Protein AF-0000000087141906 (afdb_homodimer)

Radius of gyration: 36.6 Å; Cα contacts (8 Å, |Δi|>4): 1541; chains: 2; bounding box: 109×116×84 Å

Nearest PDB structures (foldseek):
  4f0x-assembly1_C  TM=8.787E-01  e=9.499E-34  Homo sapiens
  4f0x-assembly1_A  TM=8.673E-01  e=8.611E-34  Homo sapiens
  2ygw-assembly1_A  TM=8.612E-01  e=4.140E-33  Homo sapiens
  2ygw-assembly1_B  TM=8.649E-01  e=1.218E-32  Homo sapiens
  4f0x-assembly2_E  TM=8.592E-01  e=5.836E-33  Homo sapiens

Foldseek 3Di:
DDDDPDDDPPDDDPDDDDDDDDDDDDDDPPPPDDPPPDDPPPPPPPCPDDPPPVVVVPPPCLPPLLPDQDQVDPVSLVVVLVLLCCLLPVPPPQPDCVSQSPLVNVLVSLVPDDLVSLLSVLLSQLPSQFFDPVQLVVLVVQLVVLLVVQADPPPRDGNCPDPCNVVNVVSVVSNVVRRDGSVLSSLVSLLRRDQLSLVSLLVSLLSLVVCLVPPDDPVSNVSSVVVNVSSLVVNLVQQVPPQKDKDWDAPVPDDPLQLVLCQVQFDFDHDPDSVSVNLQRDAQKTKMFIAGPSGHSDGQKMWIKGFAQDEAQAPVSSVVGRVPPPHSQNGAEIEGEGMTGRGSSNVPRDNYLAPQVVVVVVVCVVHVNHDWYKYWAAQQCLVVVLVVCFQPQPCLLFPPVLLVQLQVVCVVVVHHDDPNGHSSNSLVVCLVPPPSVVDPSSLVSNVLNLLQNVLCLQAPDDDPLARPGPVSRSLLLSQWAFADKHRQRAPDPSRCVRRNRITTMTIDDSVCRVVSNVCCVPPVHHHYHDHSCVSNVDDDD/DDDDPDDPDPDDDPDDDPDDDDDDDDDDPDPDDDPPPDDPCPVPPPCPPDPPPVVVVPPPCLPPLLPDQDQVDPVSLVVVLVLLCCLLVVPPPPPDCVSQSPLVNVLVSLVPDDLVSLLSVLLSQLPSQFADPVQLVVLVVQLVVLLVVQADPPPRDGNCPDPCNVVNVVSVVSNVVRRDGSVLSSLVSLLRRDQLSLVSLLVSLLSLVVCLVPPDDPVSNVSSVVVNVSSLVVNLVQQVPPQKDKDWDAPVPDDPLQLVLCQVQFDFDHDPDVVSVNLQRDAQKTKMFIAGPSGHSDGQKMWIKGFAQDEAQAPVSSVVGRVVPPHSQNGAEIEGEGMTGRGSSNVPRDNYLAPQLVVVVVVCVVHVNHDWYKYWAAQQCLVVVLVVCFQPQPCLLFPPVLLVQLQVVCVVVVHHDDPNGHSSNSLVVCLVPPPSVVPPSSLVSNVLNLLQSVLCLQAPDDDPLARPGPVSRSLLLSQWAFADKHRQRAPDPSRCVRRNRITTMTIDDSVRRVVSNVCCVPPVHHHYHDHSCVSNVDDDD

Structure (mmCIF, N/CA/C/O backbone):
data_AF-0000000087141906-model_v1
#
loop_
_entity.id
_entity.type
_entity.pdbx_description
1 polymer 'Malonyl-CoA decarboxylase'
#
loop_
_atom_site.group_PDB
_atom_site.id
_atom_site.type_symbol
_atom_site.label_atom_id
_atom_site.label_alt_id
_atom_site.label_comp_id
_atom_site.label_asym_id
_atom_site.label_entity_id
_atom_site.label_seq_id
_atom_site.pdbx_PDB_ins_code
_atom_site.Cartn_x
_atom_site.Cartn_y
_atom_site.Cartn_z
_atom_site.occupancy
_atom_site.B_iso_or_equiv
_atom_site.auth_seq_id
_atom_site.auth_comp_id
_atom_site.auth_asym_id
_atom_site.auth_atom_id
_atom_site.pdbx_PDB_model_num
ATOM 1 N N . MET A 1 1 ? 73.5 -36.969 9.797 1 15.48 1 MET A N 1
ATOM 2 C CA . MET A 1 1 ? 72.938 -37.938 8.883 1 15.48 1 MET A CA 1
ATOM 3 C C . MET A 1 1 ? 71.812 -37.312 8.086 1 15.48 1 MET A C 1
ATOM 5 O O . MET A 1 1 ? 71.25 -36.281 8.492 1 15.48 1 MET A O 1
ATOM 9 N N . THR A 1 2 ? 71 -38.062 7.145 1 16.7 2 THR A N 1
ATOM 10 C CA . THR A 1 2 ? 70.5 -38.344 5.812 1 16.7 2 THR A CA 1
ATOM 11 C C . THR A 1 2 ? 69.062 -37.875 5.711 1 16.7 2 THR A C 1
ATOM 13 O O . THR A 1 2 ? 68.688 -37.156 4.781 1 16.7 2 THR A O 1
ATOM 16 N N . SER A 1 3 ? 68.062 -38.656 5.988 1 15.48 3 SER A N 1
ATOM 17 C CA . SER A 1 3 ? 67.25 -39.375 5.008 1 15.48 3 SER A CA 1
ATOM 18 C C . SER A 1 3 ? 65.938 -38.625 4.754 1 15.48 3 SER A C 1
ATOM 20 O O . SER A 1 3 ? 65.688 -38.188 3.623 1 15.48 3 SER A O 1
ATOM 22 N N . MET A 1 4 ? 64.688 -39.094 5.289 1 16.09 4 MET A N 1
ATOM 23 C CA . MET A 1 4 ? 63.625 -39.719 4.559 1 16.09 4 MET A CA 1
ATOM 24 C C . MET A 1 4 ? 62.469 -38.75 4.316 1 16.09 4 MET A C 1
ATOM 26 O O . MET A 1 4 ? 61.688 -38.469 5.219 1 16.09 4 MET A O 1
ATOM 30 N N . ARG A 1 5 ? 62.594 -37.531 3.613 1 18.86 5 ARG A N 1
ATOM 31 C CA . ARG A 1 5 ? 61.875 -36.531 2.812 1 18.86 5 ARG A CA 1
ATOM 32 C C . ARG A 1 5 ? 60.844 -37.219 1.94 1 18.86 5 ARG A C 1
ATOM 34 O O . ARG A 1 5 ? 60.562 -36.75 0.819 1 18.86 5 ARG A O 1
ATOM 41 N N . GLY A 1 6 ? 60.562 -38.5 2.209 1 15.42 6 GLY A N 1
ATOM 42 C CA . GLY A 1 6 ? 59.969 -39.344 1.187 1 15.42 6 GLY A CA 1
ATOM 43 C C . GLY A 1 6 ? 58.75 -38.719 0.545 1 15.42 6 GLY A C 1
ATOM 44 O O . GLY A 1 6 ? 58.281 -37.625 0.957 1 15.42 6 GLY A O 1
ATOM 45 N N . LEU A 1 7 ? 57.625 -39.438 0.323 1 15.44 7 LEU A N 1
ATOM 46 C CA . LEU A 1 7 ? 57.031 -40.188 -0.78 1 15.44 7 LEU A CA 1
ATOM 47 C C . LEU A 1 7 ? 55.75 -39.469 -1.28 1 15.44 7 LEU A C 1
ATOM 49 O O . LEU A 1 7 ? 55.5 -39.406 -2.486 1 15.44 7 LEU A O 1
ATOM 53 N N . TRP A 1 8 ? 54.75 -39.031 -0.45 1 17.67 8 TRP A N 1
ATOM 54 C CA . TRP A 1 8 ? 53.531 -39.688 -0.916 1 17.67 8 TRP A CA 1
ATOM 55 C C . TRP A 1 8 ? 52.969 -38.969 -2.133 1 17.67 8 TRP A C 1
ATOM 57 O O . TRP A 1 8 ? 52.969 -37.719 -2.184 1 17.67 8 TRP A O 1
ATOM 67 N N . ALA A 1 9 ? 52.75 -39.562 -3.398 1 17.06 9 ALA A N 1
ATOM 68 C CA . ALA A 1 9 ? 52.438 -39.656 -4.816 1 17.06 9 ALA A CA 1
ATOM 69 C C . ALA A 1 9 ? 51 -39.188 -5.066 1 17.06 9 ALA A C 1
ATOM 71 O O . ALA A 1 9 ? 50.031 -39.906 -4.742 1 17.06 9 ALA A O 1
ATOM 72 N N . ALA A 1 10 ? 50.594 -38.156 -4.434 1 17.88 10 ALA A N 1
ATOM 73 C CA . ALA A 1 10 ? 49.156 -37.875 -4.676 1 17.88 10 ALA A CA 1
ATOM 74 C C . ALA A 1 10 ? 48.844 -37.938 -6.168 1 17.88 10 ALA A C 1
ATOM 76 O O . ALA A 1 10 ? 49.406 -37.156 -6.945 1 17.88 10 ALA A O 1
ATOM 77 N N . ARG A 1 11 ? 48.25 -39.094 -6.785 1 15.93 11 ARG A N 1
ATOM 78 C CA . ARG A 1 11 ? 47.906 -39.812 -8.008 1 15.93 11 ARG A CA 1
ATOM 79 C C . ARG A 1 11 ? 47.062 -38.969 -8.938 1 15.93 11 ARG A C 1
ATOM 81 O O . ARG A 1 11 ? 47.438 -38.719 -10.086 1 15.93 11 ARG A O 1
ATOM 88 N N . GLY A 1 12 ? 45.688 -39.25 -9.07 1 16.11 12 GLY A N 1
ATOM 89 C CA . GLY A 1 12 ? 45.125 -39.906 -10.242 1 16.11 12 GLY A CA 1
ATOM 90 C C . GLY A 1 12 ? 44.656 -38.938 -11.297 1 16.11 12 GLY A C 1
ATOM 91 O O . GLY A 1 12 ? 44.438 -37.75 -11 1 16.11 12 GLY A O 1
ATOM 92 N N . ALA A 1 13 ? 44.562 -39.344 -12.594 1 16.81 13 ALA A N 1
ATOM 93 C CA . ALA A 1 13 ? 44.438 -39.188 -14.039 1 16.81 13 ALA A CA 1
ATOM 94 C C . ALA A 1 13 ? 43 -38.812 -14.406 1 16.81 13 ALA A C 1
ATOM 96 O O . ALA A 1 13 ? 42.062 -39.594 -14.203 1 16.81 13 ALA A O 1
ATOM 97 N N . LEU A 1 14 ? 42.531 -37.594 -14.016 1 17.06 14 LEU A N 1
ATOM 98 C CA . LEU A 1 14 ? 41.219 -37.188 -14.492 1 17.06 14 LEU A CA 1
ATOM 99 C C . LEU A 1 14 ? 41.094 -37.406 -16 1 17.06 14 LEU A C 1
ATOM 101 O O . LEU A 1 14 ? 41.75 -36.719 -16.781 1 17.06 14 LEU A O 1
ATOM 105 N N . ARG A 1 15 ? 40.75 -38.656 -16.469 1 15.13 15 ARG A N 1
ATOM 106 C CA . ARG A 1 15 ? 40.625 -39.219 -17.812 1 15.13 15 ARG A CA 1
ATOM 107 C C . ARG A 1 15 ? 39.562 -38.469 -18.625 1 15.13 15 ARG A C 1
ATOM 109 O O . ARG A 1 15 ? 39.844 -38.031 -19.75 1 15.13 15 ARG A O 1
ATOM 116 N N . ARG A 1 16 ? 38.219 -38.938 -18.641 1 15.43 16 ARG A N 1
ATOM 117 C CA . ARG A 1 16 ? 37.719 -39.719 -19.781 1 15.43 16 ARG A CA 1
ATOM 118 C C . ARG A 1 16 ? 37.25 -38.781 -20.906 1 15.43 16 ARG A C 1
ATOM 120 O O . ARG A 1 16 ? 36.938 -37.625 -20.656 1 15.43 16 ARG A O 1
ATOM 127 N N . HIS A 1 17 ? 36.844 -39.406 -22.219 1 15.66 17 HIS A N 1
ATOM 128 C CA . HIS A 1 17 ? 36.625 -39.438 -23.672 1 15.66 17 HIS A CA 1
ATOM 129 C C . HIS A 1 17 ? 35.219 -39.031 -24.047 1 15.66 17 HIS A C 1
ATOM 131 O O . HIS A 1 17 ? 34.875 -39 -25.234 1 15.66 17 HIS A O 1
ATOM 137 N N . VAL A 1 18 ? 34.219 -38.812 -23.219 1 16.42 18 VAL A N 1
ATOM 138 C CA . VAL A 1 18 ? 33.031 -39.344 -23.891 1 16.42 18 VAL A CA 1
ATOM 139 C C . VAL A 1 18 ? 32.812 -38.594 -25.219 1 16.42 18 VAL A C 1
ATOM 141 O O . VAL A 1 18 ? 32.938 -37.375 -25.266 1 16.42 18 VAL A O 1
ATOM 144 N N . ASP A 1 19 ? 32.531 -39.344 -26.359 1 15.66 19 ASP A N 1
ATOM 145 C CA . ASP A 1 19 ? 32.344 -39.469 -27.812 1 15.66 19 ASP A CA 1
ATOM 146 C C . ASP A 1 19 ? 31.141 -38.625 -28.266 1 15.66 19 ASP A C 1
ATOM 148 O O . ASP A 1 19 ? 30.281 -38.25 -27.469 1 15.66 19 ASP A O 1
ATOM 152 N N . ARG A 1 20 ? 30.703 -38.812 -29.656 1 16.48 20 ARG A N 1
ATOM 153 C CA . ARG A 1 20 ? 30.281 -38.25 -30.938 1 16.48 20 ARG A CA 1
ATOM 154 C C . ARG A 1 20 ? 28.766 -38.281 -31.094 1 16.48 20 ARG A C 1
ATOM 156 O O . ARG A 1 20 ? 28.234 -38 -32.156 1 16.48 20 ARG A O 1
ATOM 163 N N . VAL A 1 21 ? 27.875 -38.531 -30.094 1 16.33 21 VAL A N 1
ATOM 164 C CA . VAL A 1 21 ? 26.656 -39.156 -30.609 1 16.33 21 VAL A CA 1
ATOM 165 C C . VAL A 1 21 ? 26.031 -38.25 -31.672 1 16.33 21 VAL A C 1
ATOM 167 O O . VAL A 1 21 ? 26.062 -37.031 -31.562 1 16.33 21 VAL A O 1
ATOM 170 N N . LEU A 1 22 ? 25.234 -38.938 -32.719 1 16.81 22 LEU A N 1
ATOM 171 C CA . LEU A 1 22 ? 24.734 -39.062 -34.094 1 16.81 22 LEU A CA 1
ATOM 172 C C . LEU A 1 22 ? 23.547 -38.125 -34.312 1 16.81 22 LEU A C 1
ATOM 174 O O . LEU A 1 22 ? 22.891 -37.688 -33.344 1 16.81 22 LEU A O 1
ATOM 178 N N . THR A 1 23 ? 22.969 -38.062 -35.625 1 17.5 23 THR A N 1
ATOM 179 C CA . THR A 1 23 ? 22.5 -37.312 -36.781 1 17.5 23 THR A CA 1
ATOM 180 C C . THR A 1 23 ? 20.969 -37.25 -36.781 1 17.5 23 THR A C 1
ATOM 182 O O . THR A 1 23 ? 20.391 -36.406 -37.5 1 17.5 23 THR A O 1
ATOM 185 N N . ALA A 1 24 ? 20.109 -38.062 -36.125 1 17.06 24 ALA A N 1
ATOM 186 C CA . ALA A 1 24 ? 18.984 -38.531 -36.938 1 17.06 24 ALA A CA 1
ATOM 187 C C . ALA A 1 24 ? 17.969 -37.406 -37.125 1 17.06 24 ALA A C 1
ATOM 189 O O . ALA A 1 24 ? 17.625 -36.688 -36.188 1 17.06 24 ALA A O 1
ATOM 190 N N . ASP A 1 25 ? 17.438 -37.156 -38.406 1 17.69 25 ASP A N 1
ATOM 191 C CA . ASP A 1 25 ? 16.766 -36.25 -39.375 1 17.69 25 ASP A CA 1
ATOM 192 C C . ASP A 1 25 ? 15.25 -36.312 -39.188 1 17.69 25 ASP A C 1
ATOM 194 O O . ASP A 1 25 ? 14.523 -35.531 -39.781 1 17.69 25 ASP A O 1
ATOM 198 N N . ALA A 1 26 ? 14.547 -37.156 -38.438 1 17.41 26 ALA A N 1
ATOM 199 C CA . ALA A 1 26 ? 13.305 -37.625 -39.031 1 17.41 26 ALA A CA 1
ATOM 200 C C . ALA A 1 26 ? 12.266 -36.5 -39.094 1 17.41 26 ALA A C 1
ATOM 202 O O . ALA A 1 26 ? 12.164 -35.688 -38.156 1 17.41 26 ALA A O 1
ATOM 203 N N . SER A 1 27 ? 11.359 -36.438 -40.219 1 17.59 27 SER A N 1
ATOM 204 C CA . SER A 1 27 ? 10.539 -35.656 -41.156 1 17.59 27 SER A CA 1
ATOM 205 C C . SER A 1 27 ? 9.117 -35.5 -40.625 1 17.59 27 SER A C 1
ATOM 207 O O . SER A 1 27 ? 8.289 -34.844 -41.25 1 17.59 27 SER A O 1
ATOM 209 N N . LEU A 1 28 ? 8.578 -36.031 -39.531 1 15.84 28 LEU A N 1
ATOM 210 C CA . LEU A 1 28 ? 7.191 -36.438 -39.719 1 15.84 28 LEU A CA 1
ATOM 211 C C . LEU A 1 28 ? 6.273 -35.219 -39.781 1 15.84 28 LEU A C 1
ATOM 213 O O . LEU A 1 28 ? 6.297 -34.344 -38.906 1 15.84 28 LEU A O 1
ATOM 217 N N . ARG A 1 29 ? 5.422 -35 -40.906 1 17.23 29 ARG A N 1
ATOM 218 C CA . ARG A 1 29 ? 4.535 -34.062 -41.594 1 17.23 29 ARG A CA 1
ATOM 219 C C . ARG A 1 29 ? 3.184 -33.969 -40.906 1 17.23 29 ARG A C 1
ATOM 221 O O . ARG A 1 29 ? 2.246 -33.375 -41.438 1 17.23 29 ARG A O 1
ATOM 228 N N . LEU A 1 30 ? 2.916 -34.344 -39.594 1 16.33 30 LEU A N 1
ATOM 229 C CA . LEU A 1 30 ? 1.504 -34.688 -39.5 1 16.33 30 LEU A CA 1
ATOM 230 C C . LEU A 1 30 ? 0.62 -33.469 -39.781 1 16.33 30 LEU A C 1
ATOM 232 O O . LEU A 1 30 ? 0.846 -32.375 -39.25 1 16.33 30 LEU A O 1
ATOM 236 N N . ALA A 1 31 ? -0.397 -33.5 -40.812 1 18.02 31 ALA A N 1
ATOM 237 C CA . ALA A 1 31 ? -1.341 -32.75 -41.625 1 18.02 31 ALA A CA 1
ATOM 238 C C . ALA A 1 31 ? -2.58 -32.375 -40.844 1 18.02 31 ALA A C 1
ATOM 240 O O . ALA A 1 31 ? -3.512 -31.766 -41.375 1 18.02 31 ALA A O 1
ATOM 241 N N . LEU A 1 32 ? -2.711 -32.375 -39.531 1 18.16 32 LEU A N 1
ATOM 242 C CA . LEU A 1 32 ? -4.121 -32.531 -39.188 1 18.16 32 LEU A CA 1
ATOM 243 C C . LEU A 1 32 ? -4.941 -31.344 -39.656 1 18.16 32 LEU A C 1
ATOM 245 O O . LEU A 1 32 ? -4.488 -30.203 -39.594 1 18.16 32 LEU A O 1
ATOM 249 N N . PRO A 1 33 ? -6.129 -31.562 -40.375 1 18.06 33 PRO A N 1
ATOM 250 C CA . PRO A 1 33 ? -7.066 -30.766 -41.188 1 18.06 33 PRO A CA 1
ATOM 251 C C . PRO A 1 33 ? -7.773 -29.688 -40.375 1 18.06 33 PRO A C 1
ATOM 253 O O . PRO A 1 33 ? -7.816 -29.766 -39.156 1 18.06 33 PRO A O 1
ATOM 256 N N . ALA A 1 34 ? -8.32 -28.594 -41.062 1 18.98 34 ALA A N 1
ATOM 257 C CA . ALA A 1 34 ? -8.812 -27.219 -41 1 18.98 34 ALA A CA 1
ATOM 258 C C . ALA A 1 34 ? -10.234 -27.172 -40.438 1 18.98 34 ALA A C 1
ATOM 260 O O . ALA A 1 34 ? -11.188 -26.891 -41.188 1 18.98 34 ALA A O 1
ATOM 261 N N . CYS A 1 35 ? -10.68 -27.953 -39.406 1 18.42 35 CYS A N 1
ATOM 262 C CA . CYS A 1 35 ? -12.125 -28.016 -39.281 1 18.42 35 CYS A CA 1
ATOM 263 C C . CYS A 1 35 ? -12.727 -26.625 -39.156 1 18.42 35 CYS A C 1
ATOM 265 O O . CYS A 1 35 ? -12.219 -25.781 -38.406 1 18.42 35 CYS A O 1
ATOM 267 N N . ASP A 1 36 ? -13.75 -26.172 -40.031 1 18.2 36 ASP A N 1
ATOM 268 C CA . ASP A 1 36 ? -14.562 -25.047 -40.5 1 18.2 36 ASP A CA 1
ATOM 269 C C . ASP A 1 36 ? -15.555 -24.594 -39.406 1 18.2 36 ASP A C 1
ATOM 271 O O . ASP A 1 36 ? -16.719 -25.016 -39.406 1 18.2 36 ASP A O 1
ATOM 275 N N . MET A 1 37 ? -15.375 -24.781 -38.156 1 18.7 37 MET A N 1
ATOM 276 C CA . MET A 1 37 ? -16.625 -24.609 -37.406 1 18.7 37 MET A CA 1
ATOM 277 C C . MET A 1 37 ? -17.234 -23.234 -37.656 1 18.7 37 MET A C 1
ATOM 279 O O . MET A 1 37 ? -16.516 -22.234 -37.75 1 18.7 37 MET A O 1
ATOM 283 N N . GLY A 1 38 ? -18.594 -23.125 -38.062 1 18.2 38 GLY A N 1
ATOM 284 C CA . GLY A 1 38 ? -19.672 -22.266 -38.531 1 18.2 38 GLY A CA 1
ATOM 285 C C . GLY A 1 38 ? -19.922 -21.078 -37.625 1 18.2 38 GLY A C 1
ATOM 286 O O . GLY A 1 38 ? -19.531 -21.094 -36.438 1 18.2 38 GLY A O 1
ATOM 287 N N . GLN A 1 39 ? -20.422 -19.875 -38.188 1 17.62 39 GLN A N 1
ATOM 288 C CA . GLN A 1 39 ? -20.609 -18.438 -38.062 1 17.62 39 GLN A CA 1
ATOM 289 C C . GLN A 1 39 ? -21.75 -18.094 -37.125 1 17.62 39 GLN A C 1
ATOM 291 O O . GLN A 1 39 ? -22.031 -16.922 -36.875 1 17.62 39 GLN A O 1
ATOM 296 N N . ARG A 1 40 ? -22.422 -18.953 -36.312 1 18.25 40 ARG A N 1
ATOM 297 C CA . ARG A 1 40 ? -23.766 -18.406 -36.062 1 18.25 40 ARG A CA 1
ATOM 298 C C . ARG A 1 40 ? -23.688 -17 -35.469 1 18.25 40 ARG A C 1
ATOM 300 O O . ARG A 1 40 ? -22.875 -16.734 -34.594 1 18.25 40 ARG A O 1
ATOM 307 N N . GLN A 1 41 ? -24.297 -15.953 -36.156 1 18.5 41 GLN A N 1
ATOM 308 C CA . GLN A 1 41 ? -24.547 -14.516 -36.156 1 18.5 41 GLN A CA 1
ATOM 309 C C . GLN A 1 41 ? -25.359 -14.117 -34.906 1 18.5 41 GLN A C 1
ATOM 311 O O . GLN A 1 41 ? -25.734 -12.953 -34.75 1 18.5 41 GLN A O 1
ATOM 316 N N . PHE A 1 42 ? -25.156 -14.562 -33.75 1 18.06 42 PHE A N 1
ATOM 317 C CA . PHE A 1 42 ? -26.219 -14.109 -32.844 1 18.06 42 PHE A CA 1
ATOM 318 C C . PHE A 1 42 ? -26.297 -12.586 -32.844 1 18.06 42 PHE A C 1
ATOM 320 O O . PHE A 1 42 ? -25.344 -11.922 -32.469 1 18.06 42 PHE A O 1
ATOM 327 N N . ALA A 1 43 ? -27.203 -11.914 -33.719 1 20.41 43 ALA A N 1
ATOM 328 C CA . ALA A 1 43 ? -27.578 -10.516 -33.875 1 20.41 43 ALA A CA 1
ATOM 329 C C . ALA A 1 43 ? -28.172 -9.945 -32.594 1 20.41 43 ALA A C 1
ATOM 331 O O . ALA A 1 43 ? -28.641 -8.805 -32.562 1 20.41 43 ALA A O 1
ATOM 332 N N . THR A 1 44 ? -28.016 -10.484 -31.391 1 19.94 44 THR A N 1
ATOM 333 C CA . THR A 1 44 ? -28.969 -9.836 -30.484 1 19.94 44 THR A CA 1
ATOM 334 C C . THR A 1 44 ? -28.734 -8.328 -30.438 1 19.94 44 THR A C 1
ATOM 336 O O . THR A 1 44 ? -27.609 -7.879 -30.25 1 19.94 44 THR A O 1
ATOM 339 N N . SER A 1 45 ? -29.625 -7.461 -31.031 1 20.89 45 SER A N 1
ATOM 340 C CA . SER A 1 45 ? -29.844 -6.035 -31.25 1 20.89 45 SER A CA 1
ATOM 341 C C . SER A 1 45 ? -29.953 -5.285 -29.938 1 20.89 45 SER A C 1
ATOM 343 O O . SER A 1 45 ? -30.109 -4.059 -29.922 1 20.89 45 SER A O 1
ATOM 345 N N . SER A 1 46 ? -30.047 -5.879 -28.781 1 21.67 46 SER A N 1
ATOM 346 C CA . SER A 1 46 ? -30.766 -4.957 -27.891 1 21.67 46 SER A CA 1
ATOM 347 C C . SER A 1 46 ? -29.984 -3.66 -27.703 1 21.67 46 SER A C 1
ATOM 349 O O . SER A 1 46 ? -28.781 -3.688 -27.422 1 21.67 46 SER A O 1
ATOM 351 N N . GLU A 1 47 ? -30.5 -2.51 -28.234 1 23.44 47 GLU A N 1
ATOM 352 C CA . GLU A 1 47 ? -30.156 -1.092 -28.297 1 23.44 47 GLU A CA 1
ATOM 353 C C . GLU A 1 47 ? -29.938 -0.508 -26.906 1 23.44 47 GLU A C 1
ATOM 355 O O . GLU A 1 47 ? -29.719 0.695 -26.766 1 23.44 47 GLU A O 1
ATOM 360 N N . GLY A 1 48 ? -29.922 -1.263 -25.844 1 23.05 48 GLY A N 1
ATOM 361 C CA . GLY A 1 48 ? -30.047 -0.367 -24.719 1 23.05 48 GLY A CA 1
ATOM 362 C C . GLY A 1 48 ? -28.938 0.656 -24.625 1 23.05 48 GLY A C 1
ATOM 363 O O . GLY A 1 48 ? -27.75 0.294 -24.578 1 23.05 48 GLY A O 1
ATOM 364 N N . GLY A 1 49 ? -29.141 1.914 -25.219 1 24.38 49 GLY A N 1
ATOM 365 C CA . GLY A 1 49 ? -28.391 3.121 -25.531 1 24.38 49 GLY A CA 1
ATOM 366 C C . GLY A 1 49 ? -27.656 3.707 -24.344 1 24.38 49 GLY A C 1
ATOM 367 O O . GLY A 1 49 ? -26.688 4.445 -24.516 1 24.38 49 GLY A O 1
ATOM 368 N N . GLY A 1 50 ? -28.312 3.781 -23.172 1 23.36 50 GLY A N 1
ATOM 369 C CA . GLY A 1 50 ? -28.141 5.059 -22.5 1 23.36 50 GLY A CA 1
ATOM 370 C C . GLY A 1 50 ? -26.75 5.242 -21.938 1 23.36 50 GLY A C 1
ATOM 371 O O . GLY A 1 50 ? -26.281 6.375 -21.781 1 23.36 50 GLY A O 1
ATOM 372 N N . ASP A 1 51 ? -26.203 4.184 -21.219 1 24.78 51 ASP A N 1
ATOM 373 C CA . ASP A 1 51 ? -25.25 4.641 -20.219 1 24.78 51 ASP A CA 1
ATOM 374 C C . ASP A 1 51 ? -23.891 4.949 -20.859 1 24.78 51 ASP A C 1
ATOM 376 O O . ASP A 1 51 ? -22.875 4.977 -20.172 1 24.78 51 ASP A O 1
ATOM 380 N N . ALA A 1 52 ? -23.781 5 -22.125 1 28.84 52 ALA A N 1
ATOM 381 C CA . ALA A 1 52 ? -22.531 5.359 -22.812 1 28.84 52 ALA A CA 1
ATOM 382 C C . ALA A 1 52 ? -22.125 6.789 -22.484 1 28.84 52 ALA A C 1
ATOM 384 O O . ALA A 1 52 ? -21.125 7.289 -23 1 28.84 52 ALA A O 1
ATOM 385 N N . LYS A 1 53 ? -23.078 7.586 -22.031 1 28.75 53 LYS A N 1
ATOM 386 C CA . LYS A 1 53 ? -22.859 9.031 -22.078 1 28.75 53 LYS A CA 1
ATOM 387 C C . LYS A 1 53 ? -21.703 9.43 -21.156 1 28.75 53 LYS A C 1
ATOM 389 O O . LYS A 1 53 ? -21.297 10.594 -21.125 1 28.75 53 LYS A O 1
ATOM 394 N N . THR A 1 54 ? -21.516 8.609 -20.203 1 28.2 54 THR A N 1
ATOM 395 C CA . THR A 1 54 ? -20.672 9.227 -19.188 1 28.2 54 THR A CA 1
ATOM 396 C C . THR A 1 54 ? -19.219 9.219 -19.625 1 28.2 54 THR A C 1
ATOM 398 O O . THR A 1 54 ? -18.328 9.672 -18.891 1 28.2 54 THR A O 1
ATOM 401 N N . ASP A 1 55 ? -18.922 8.57 -20.766 1 30.5 55 ASP A N 1
ATOM 402 C CA . ASP A 1 55 ? -17.531 8.523 -21.219 1 30.5 55 ASP A CA 1
ATOM 403 C C . ASP A 1 55 ? -17.078 9.883 -21.734 1 30.5 55 ASP A C 1
ATOM 405 O O . ASP A 1 55 ? -15.922 10.047 -22.141 1 30.5 55 ASP A O 1
ATOM 409 N N . SER A 1 56 ? -18.141 10.688 -22.203 1 31.64 56 SER A N 1
ATOM 410 C CA . SER A 1 56 ? -17.75 11.891 -22.922 1 31.64 56 SER A CA 1
ATOM 411 C C . SER A 1 56 ? -16.891 12.805 -22.062 1 31.64 56 SER A C 1
ATOM 413 O O . SER A 1 56 ? -16.094 13.594 -22.578 1 31.64 56 SER A O 1
ATOM 415 N N . ALA A 1 57 ? -17.375 12.977 -20.797 1 31.8 57 ALA A N 1
ATOM 416 C CA . ALA A 1 57 ? -16.828 14.062 -20 1 31.8 57 ALA A CA 1
ATOM 417 C C . ALA A 1 57 ? -15.359 13.82 -19.672 1 31.8 57 ALA A C 1
ATOM 419 O O . ALA A 1 57 ? -14.656 14.727 -19.234 1 31.8 57 ALA A O 1
ATOM 420 N N . HIS A 1 58 ? -14.844 12.602 -19.594 1 34.41 58 HIS A N 1
ATOM 421 C CA . HIS A 1 58 ? -13.445 12.367 -19.266 1 34.41 58 HIS A CA 1
ATOM 422 C C . HIS A 1 58 ? -12.547 12.57 -20.469 1 34.41 58 HIS A C 1
ATOM 424 O O . HIS A 1 58 ? -11.383 12.156 -20.469 1 34.41 58 HIS A O 1
ATOM 430 N N . GLN A 1 59 ? -13.023 12.859 -21.625 1 34.41 59 GLN A N 1
ATOM 431 C CA . GLN A 1 59 ? -12.117 13.164 -22.734 1 34.41 59 GLN A CA 1
ATOM 432 C C . GLN A 1 59 ? -11.148 14.281 -22.359 1 34.41 59 GLN A C 1
ATOM 434 O O . GLN A 1 59 ? -11.188 15.367 -22.938 1 34.41 59 GLN A O 1
ATOM 439 N N . ARG A 1 60 ? -10.914 14.578 -21.156 1 36.28 60 ARG A N 1
ATOM 440 C CA . ARG A 1 60 ? -10.016 15.672 -20.797 1 36.28 60 ARG A CA 1
ATOM 441 C C . ARG A 1 60 ? -8.766 15.664 -21.672 1 36.28 60 ARG A C 1
ATOM 443 O O . ARG A 1 60 ? -8.422 14.633 -22.266 1 36.28 60 ARG A O 1
ATOM 450 N N . GLN A 1 61 ? -7.953 16.828 -21.656 1 38.5 61 GLN A N 1
ATOM 451 C CA . GLN A 1 61 ? -6.855 17.391 -22.438 1 38.5 61 GLN A CA 1
ATOM 452 C C . GLN A 1 61 ? -5.684 16.406 -22.516 1 38.5 61 GLN A C 1
ATOM 454 O O . GLN A 1 61 ? -4.965 16.203 -21.547 1 38.5 61 GLN A O 1
ATOM 459 N N . GLN A 1 62 ? -5.871 15.281 -23.156 1 45.94 62 GLN A N 1
ATOM 460 C CA . GLN A 1 62 ? -4.68 14.539 -23.562 1 45.94 62 GLN A CA 1
ATOM 461 C C . GLN A 1 62 ? -3.574 15.484 -24.016 1 45.94 62 GLN A C 1
ATOM 463 O O . GLN A 1 62 ? -3.836 16.453 -24.75 1 45.94 62 GLN A O 1
ATOM 468 N N . SER A 1 63 ? -2.611 15.484 -23.266 1 48.31 63 SER A N 1
ATOM 469 C CA . SER A 1 63 ? -1.493 16.281 -23.766 1 48.31 63 SER A CA 1
ATOM 470 C C . SER A 1 63 ? -1.302 16.062 -25.266 1 48.31 63 SER A C 1
ATOM 472 O O . SER A 1 63 ? -1.358 14.93 -25.75 1 48.31 63 SER A O 1
ATOM 474 N N . SER A 1 64 ? -1.617 17.031 -26.062 1 49.91 64 SER A N 1
ATOM 475 C CA . SER A 1 64 ? -1.455 17.031 -27.516 1 49.91 64 SER A CA 1
ATOM 476 C C . SER A 1 64 ? -0.209 16.266 -27.938 1 49.91 64 SER A C 1
ATOM 478 O O . SER A 1 64 ? -0.178 15.664 -29.016 1 49.91 64 SER A O 1
ATOM 480 N N . PHE A 1 65 ? 0.729 16.281 -27.109 1 47.94 65 PHE A N 1
ATOM 481 C CA . PHE A 1 65 ? 1.994 15.648 -27.453 1 47.94 65 PHE A CA 1
ATOM 482 C C . PHE A 1 65 ? 1.834 14.133 -27.547 1 47.94 65 PHE A C 1
ATOM 484 O O . PHE A 1 65 ? 2.467 13.492 -28.391 1 47.94 65 PHE A O 1
ATOM 491 N N . LEU A 1 66 ? 0.975 13.461 -26.812 1 59.91 66 LEU A N 1
ATOM 492 C CA . LEU A 1 66 ? 0.978 12.008 -26.703 1 59.91 66 LEU A CA 1
ATOM 493 C C . LEU A 1 66 ? -0.007 11.383 -27.688 1 59.91 66 LEU A C 1
ATOM 495 O O . LEU A 1 66 ? -0.054 10.156 -27.828 1 59.91 66 LEU A O 1
ATOM 499 N N . ARG A 1 67 ? -0.845 12.148 -28.344 1 55.44 67 ARG A N 1
ATOM 500 C CA . ARG A 1 67 ? -1.84 11.594 -29.266 1 55.44 67 ARG A CA 1
ATOM 501 C C . ARG A 1 67 ? -1.173 10.852 -30.422 1 55.44 67 ARG A C 1
ATOM 503 O O . ARG A 1 67 ? -1.758 9.93 -30.984 1 55.44 67 ARG A O 1
ATOM 510 N N . SER A 1 68 ? 0.133 11.328 -30.812 1 57.75 68 SER A N 1
ATOM 511 C CA . SER A 1 68 ? 0.652 10.695 -32.031 1 57.75 68 SER A CA 1
ATOM 512 C C . SER A 1 68 ? 2.055 10.141 -31.797 1 57.75 68 SER A C 1
ATOM 514 O O . SER A 1 68 ? 2.928 10.281 -32.656 1 57.75 68 SER A O 1
ATOM 516 N N . VAL A 1 69 ? 2.268 9.547 -30.672 1 60.38 69 VAL A N 1
ATOM 517 C CA . VAL A 1 69 ? 3.652 9.117 -30.5 1 60.38 69 VAL A CA 1
ATOM 518 C C . VAL A 1 69 ? 3.855 7.766 -31.188 1 60.38 69 VAL A C 1
ATOM 520 O O . VAL A 1 69 ? 3.225 6.773 -30.812 1 60.38 69 VAL A O 1
ATOM 523 N N . ASP A 1 70 ? 4.379 7.766 -32.469 1 66.75 70 ASP A N 1
ATOM 524 C CA . ASP A 1 70 ? 4.859 6.582 -33.156 1 66.75 70 ASP A CA 1
ATOM 525 C C . ASP A 1 70 ? 6.254 6.184 -32.688 1 66.75 70 ASP A C 1
ATOM 527 O O . ASP A 1 70 ? 7.25 6.809 -33.062 1 66.75 70 ASP A O 1
ATOM 531 N N . LEU A 1 71 ? 6.395 5.164 -31.875 1 70.25 71 LEU A N 1
ATOM 532 C CA . LEU A 1 71 ? 7.652 4.801 -31.234 1 70.25 71 LEU A CA 1
ATOM 533 C C . LEU A 1 71 ? 8.523 3.969 -32.156 1 70.25 71 LEU A C 1
ATOM 535 O O . LEU A 1 71 ? 9.477 3.326 -31.734 1 70.25 71 LEU A O 1
ATOM 539 N N . SER A 1 72 ? 8.07 3.934 -33.438 1 73.12 72 SER A N 1
ATOM 540 C CA . SER A 1 72 ? 8.898 3.238 -34.406 1 73.12 72 SER A CA 1
ATOM 541 C C . SER A 1 72 ? 10.133 4.059 -34.75 1 73.12 72 SER A C 1
ATOM 543 O O . SER A 1 72 ? 11.156 3.504 -35.188 1 73.12 72 SER A O 1
ATOM 545 N N . SER A 1 73 ? 10.031 5.367 -34.531 1 80.12 73 SER A N 1
ATOM 546 C CA . SER A 1 73 ? 11.156 6.23 -34.875 1 80.12 73 SER A CA 1
ATOM 547 C C . SER A 1 73 ? 12 6.562 -33.656 1 80.12 73 SER A C 1
ATOM 549 O O . SER A 1 73 ? 11.461 6.789 -32.562 1 80.12 73 SER A O 1
ATOM 551 N N . PRO A 1 74 ? 13.328 6.508 -33.844 1 82.19 74 PRO A N 1
ATOM 552 C CA . PRO A 1 74 ? 14.219 6.855 -32.719 1 82.19 74 PRO A CA 1
ATOM 553 C C . PRO A 1 74 ? 13.977 8.258 -32.188 1 82.19 74 PRO A C 1
ATOM 555 O O . PRO A 1 74 ? 14.117 8.5 -30.984 1 82.19 74 PRO A O 1
ATOM 558 N N . ALA A 1 75 ? 13.594 9.094 -33.094 1 79.94 75 ALA A N 1
ATOM 559 C CA . ALA A 1 75 ? 13.312 10.461 -32.656 1 79.94 75 ALA A CA 1
ATOM 560 C C . ALA A 1 75 ? 12.125 10.5 -31.703 1 79.94 75 ALA A C 1
ATOM 562 O O . ALA A 1 75 ? 12.148 11.219 -30.703 1 79.94 75 ALA A O 1
ATOM 563 N N . ALA A 1 76 ? 11.125 9.75 -32.031 1 79.81 76 ALA A N 1
ATOM 564 C CA . ALA A 1 76 ? 9.938 9.672 -31.188 1 79.81 76 ALA A CA 1
ATOM 565 C C . ALA A 1 76 ? 10.266 9.039 -29.844 1 79.81 76 ALA A C 1
ATOM 567 O O . ALA A 1 76 ? 9.734 9.461 -28.812 1 79.81 76 ALA A O 1
ATOM 568 N N . GLN A 1 77 ? 11.141 8.148 -29.906 1 85.31 77 GLN A N 1
ATOM 569 C CA . GLN A 1 77 ? 11.562 7.484 -28.672 1 85.31 77 GLN A CA 1
ATOM 570 C C . GLN A 1 77 ? 12.289 8.453 -27.75 1 85.31 77 GLN A C 1
ATOM 572 O O . GLN A 1 77 ? 12.031 8.484 -26.547 1 85.31 77 GLN A O 1
ATOM 577 N N . ARG A 1 78 ? 13.125 9.219 -28.328 1 85.75 78 ARG A N 1
ATOM 578 C CA . ARG A 1 78 ? 13.875 10.203 -27.547 1 85.75 78 ARG A CA 1
ATOM 579 C C . ARG A 1 78 ? 12.953 11.25 -26.953 1 85.75 78 ARG A C 1
ATOM 581 O O . ARG A 1 78 ? 13.125 11.672 -25.812 1 85.75 78 ARG A O 1
ATOM 588 N N . LYS A 1 79 ? 12.062 11.594 -27.75 1 82.12 79 LYS A N 1
ATOM 589 C CA . LYS A 1 79 ? 11.094 12.586 -27.281 1 82.12 79 LYS A CA 1
ATOM 590 C C . LYS A 1 79 ? 10.273 12.047 -26.109 1 82.12 79 LYS A C 1
ATOM 592 O O . LYS A 1 79 ? 10.047 12.75 -25.125 1 82.12 79 LYS A O 1
ATOM 597 N N . LEU A 1 80 ? 9.836 10.867 -26.203 1 84.06 80 LEU A N 1
ATOM 598 C CA . LEU A 1 80 ? 9.07 10.227 -25.141 1 84.06 80 LEU A CA 1
ATOM 599 C C . LEU A 1 80 ? 9.922 10.086 -23.875 1 84.06 80 LEU A C 1
ATOM 601 O O . LEU A 1 80 ? 9.445 10.367 -22.766 1 84.06 80 LEU A O 1
ATOM 605 N N . SER A 1 81 ? 11.109 9.664 -24.094 1 87.75 81 SER A N 1
ATOM 606 C CA . SER A 1 81 ? 12.039 9.516 -22.984 1 87.75 81 SER A CA 1
ATOM 607 C C . SER A 1 81 ? 12.211 10.828 -22.219 1 87.75 81 SER A C 1
ATOM 609 O O . SER A 1 81 ? 12.109 10.859 -21 1 87.75 81 SER A O 1
ATOM 611 N N . LYS A 1 82 ? 12.422 11.836 -22.922 1 84.19 82 LYS A N 1
ATOM 612 C CA . LYS A 1 82 ? 12.617 13.156 -22.312 1 84.19 82 LYS A CA 1
ATOM 613 C C . LYS A 1 82 ? 11.352 13.609 -21.578 1 84.19 82 LYS A C 1
ATOM 615 O O . LYS A 1 82 ? 11.43 14.18 -20.484 1 84.19 82 LYS A O 1
ATOM 620 N N . LEU A 1 83 ? 10.281 13.344 -22.188 1 80.94 83 LEU A N 1
ATOM 621 C CA . LEU A 1 83 ? 9.008 13.727 -21.578 1 80.94 83 LEU A CA 1
ATOM 622 C C . LEU A 1 83 ? 8.797 13.008 -20.25 1 80.94 83 LEU A C 1
ATOM 624 O O . LEU A 1 83 ? 8.453 13.633 -19.25 1 80.94 83 LEU A O 1
ATOM 628 N N . ILE A 1 84 ? 9.008 11.75 -20.234 1 82.75 84 ILE A N 1
ATOM 629 C CA . ILE A 1 84 ? 8.773 10.961 -19.016 1 82.75 84 ILE A CA 1
ATOM 630 C C . ILE A 1 84 ? 9.758 11.391 -17.922 1 82.75 84 ILE A C 1
ATOM 632 O O . ILE A 1 84 ? 9.367 11.539 -16.766 1 82.75 84 ILE A O 1
ATOM 636 N N . GLN A 1 85 ? 10.977 11.633 -18.344 1 84.62 85 GLN A N 1
ATOM 637 C CA . GLN A 1 85 ? 11.984 12.055 -17.375 1 84.62 85 GLN A CA 1
ATOM 638 C C . GLN A 1 85 ? 11.617 13.391 -16.734 1 84.62 85 GLN A C 1
ATOM 640 O O . GLN A 1 85 ? 11.734 13.57 -15.523 1 84.62 85 GLN A O 1
ATOM 645 N N . GLU A 1 86 ? 11.148 14.227 -17.5 1 78.38 86 GLU A N 1
ATOM 646 C CA . GLU A 1 86 ? 10.766 15.547 -17.016 1 78.38 86 GLU A CA 1
ATOM 647 C C . GLU A 1 86 ? 9.594 15.453 -16.047 1 78.38 86 GLU A C 1
ATOM 649 O O . GLU A 1 86 ? 9.594 16.125 -15.008 1 78.38 86 GLU A O 1
ATOM 654 N N . VAL A 1 87 ? 8.719 14.648 -16.422 1 76.25 87 VAL A N 1
ATOM 655 C CA . VAL A 1 87 ? 7.535 14.5 -15.578 1 76.25 87 VAL A CA 1
ATOM 656 C C . VAL A 1 87 ? 7.922 13.867 -14.242 1 76.25 87 VAL A C 1
ATOM 658 O O . VAL A 1 87 ? 7.461 14.297 -13.188 1 76.25 87 VAL A O 1
ATOM 661 N N . VAL A 1 88 ? 8.773 12.867 -14.312 1 81.31 88 VAL A N 1
ATOM 662 C CA . VAL A 1 88 ? 9.141 12.109 -13.125 1 81.31 88 VAL A CA 1
ATOM 663 C C . VAL A 1 88 ? 10.031 12.969 -12.219 1 81.31 88 VAL A C 1
ATOM 665 O O . VAL A 1 88 ? 9.898 12.93 -10.992 1 81.31 88 VAL A O 1
ATOM 668 N N . LYS A 1 89 ? 10.898 13.742 -12.898 1 76.44 89 LYS A N 1
ATOM 669 C CA . LYS A 1 89 ? 11.836 14.555 -12.125 1 76.44 89 LYS A CA 1
ATOM 670 C C . LYS A 1 89 ? 11.141 15.781 -11.547 1 76.44 89 LYS A C 1
ATOM 672 O O . LYS A 1 89 ? 11.594 16.344 -10.539 1 76.44 89 LYS A O 1
ATOM 677 N N . THR A 1 90 ? 10.312 16.172 -12.398 1 62.25 90 THR A N 1
ATOM 678 C CA . THR A 1 90 ? 9.578 17.312 -11.852 1 62.25 90 THR A CA 1
ATOM 679 C C . THR A 1 90 ? 8.859 16.922 -10.562 1 62.25 90 THR A C 1
ATOM 681 O O . THR A 1 90 ? 8.07 15.969 -10.547 1 62.25 90 THR A O 1
ATOM 684 N N . LYS A 1 91 ? 9.742 16.656 -9.711 1 52.72 91 LYS A N 1
ATOM 685 C CA . LYS A 1 91 ? 9.352 16.281 -8.359 1 52.72 91 LYS A CA 1
ATOM 686 C C . LYS A 1 91 ? 7.898 16.641 -8.078 1 52.72 91 LYS A C 1
ATOM 688 O O . LYS A 1 91 ? 7.531 17.828 -8.117 1 52.72 91 LYS A O 1
ATOM 693 N N . ALA A 1 92 ? 6.965 15.82 -8.531 1 46.41 92 ALA A N 1
ATOM 694 C CA . ALA A 1 92 ? 5.637 15.945 -7.934 1 46.41 92 ALA A CA 1
ATOM 695 C C . ALA A 1 92 ? 5.73 16.219 -6.434 1 46.41 92 ALA A C 1
ATOM 697 O O . ALA A 1 92 ? 6.164 15.359 -5.664 1 46.41 92 ALA A O 1
ATOM 698 N N . ASN A 1 93 ? 6.285 17.125 -5.914 1 40.69 93 ASN A N 1
ATOM 699 C CA . ASN A 1 93 ? 5.664 17.172 -4.594 1 40.69 93 ASN A CA 1
ATOM 700 C C . ASN A 1 93 ? 4.23 16.656 -4.637 1 40.69 93 ASN A C 1
ATOM 702 O O . ASN A 1 93 ? 3.543 16.797 -5.648 1 40.69 93 ASN A O 1
ATOM 706 N N . THR A 1 94 ? 3.861 15.711 -3.955 1 39 94 THR A N 1
ATOM 707 C CA . THR A 1 94 ? 2.594 15.039 -3.693 1 39 94 THR A CA 1
ATOM 708 C C . THR A 1 94 ? 1.422 15.992 -3.902 1 39 94 THR A C 1
ATOM 710 O O . THR A 1 94 ? 1.363 17.062 -3.283 1 39 94 THR A O 1
ATOM 713 N N . GLY A 1 95 ? 0.773 16.141 -5.043 1 42.69 95 GLY A N 1
ATOM 714 C CA . GLY A 1 95 ? -0.467 16.844 -5.289 1 42.69 95 GLY A CA 1
ATOM 715 C C . GLY A 1 95 ? -0.462 17.625 -6.598 1 42.69 95 GLY A C 1
ATOM 716 O O . GLY A 1 95 ? -1.397 18.359 -6.891 1 42.69 95 GLY A O 1
ATOM 717 N N . ASP A 1 96 ? 0.745 17.625 -7.336 1 47.62 96 ASP A N 1
ATOM 718 C CA . ASP A 1 96 ? 0.823 18.531 -8.469 1 47.62 96 ASP A CA 1
ATOM 719 C C . ASP A 1 96 ? 0.005 18.016 -9.648 1 47.62 96 ASP A C 1
ATOM 721 O O . ASP A 1 96 ? 0.044 16.828 -9.961 1 47.62 96 ASP A O 1
ATOM 725 N N . PHE A 1 97 ? -0.962 18.75 -10.172 1 49.75 97 PHE A N 1
ATOM 726 C CA . PHE A 1 97 ? -1.935 18.453 -11.211 1 49.75 97 PHE A CA 1
ATOM 727 C C . PHE A 1 97 ? -1.234 18.094 -12.516 1 49.75 97 PHE A C 1
ATOM 729 O O . PHE A 1 97 ? -1.632 17.156 -13.203 1 49.75 97 PHE A O 1
ATOM 736 N N . VAL A 1 98 ? -0.215 18.969 -13.055 1 51.66 98 VAL A N 1
ATOM 737 C CA . VAL A 1 98 ? 0.382 18.781 -14.375 1 51.66 98 VAL A CA 1
ATOM 738 C C . VAL A 1 98 ? 0.915 17.359 -14.508 1 51.66 98 VAL A C 1
ATOM 740 O O . VAL A 1 98 ? 0.634 16.672 -15.492 1 51.66 98 VAL A O 1
ATOM 743 N N . PRO A 1 99 ? 1.462 16.891 -13.445 1 62.16 99 PRO A N 1
ATOM 744 C CA . PRO A 1 99 ? 1.975 15.531 -13.547 1 62.16 99 PRO A CA 1
ATOM 745 C C . PRO A 1 99 ? 0.863 14.484 -13.656 1 62.16 99 PRO A C 1
ATOM 747 O O . PRO A 1 99 ? 1.021 13.484 -14.352 1 62.16 99 PRO A O 1
ATOM 750 N N . GLN A 1 100 ? -0.331 15.039 -13.375 1 70.69 100 GLN A N 1
ATOM 751 C CA . GLN A 1 100 ? -1.424 14.07 -13.398 1 70.69 100 GLN A CA 1
ATOM 752 C C . GLN A 1 100 ? -1.942 13.867 -14.82 1 70.69 100 GLN A C 1
ATOM 754 O O . GLN A 1 100 ? -2.168 12.734 -15.25 1 70.69 100 GLN A O 1
ATOM 759 N N . VAL A 1 101 ? -2.084 15.016 -15.539 1 69.44 101 VAL A N 1
ATOM 760 C CA . VAL A 1 101 ? -2.605 14.953 -16.891 1 69.44 101 VAL A CA 1
ATOM 761 C C . VAL A 1 101 ? -1.619 14.203 -17.797 1 69.44 101 VAL A C 1
ATOM 763 O O . VAL A 1 101 ? -2.023 13.398 -18.641 1 69.44 101 VAL A O 1
ATOM 766 N N . VAL A 1 102 ? -0.42 14.508 -17.594 1 75.25 102 VAL A N 1
ATOM 767 C CA . VAL A 1 102 ? 0.607 13.875 -18.422 1 75.25 102 VAL A CA 1
ATOM 768 C C . VAL A 1 102 ? 0.65 12.375 -18.141 1 75.25 102 VAL A C 1
ATOM 770 O O . VAL A 1 102 ? 0.728 11.562 -19.062 1 75.25 102 VAL A O 1
ATOM 773 N N . ILE A 1 103 ? 0.549 12.008 -16.922 1 82.75 103 ILE A N 1
ATOM 774 C CA . ILE A 1 103 ? 0.576 10.602 -16.531 1 82.75 103 ILE A CA 1
ATOM 775 C C . ILE A 1 103 ? -0.631 9.883 -17.125 1 82.75 103 ILE A C 1
ATOM 777 O O . ILE A 1 103 ? -0.5 8.781 -17.672 1 82.75 103 ILE A O 1
ATOM 781 N N . GLN A 1 104 ? -1.739 10.555 -17.078 1 83.38 104 GLN A N 1
ATOM 782 C CA . GLN A 1 104 ? -2.949 9.969 -17.656 1 83.38 104 GLN A CA 1
ATOM 783 C C . GLN A 1 104 ? -2.814 9.773 -19.156 1 83.38 104 GLN A C 1
ATOM 785 O O . GLN A 1 104 ? -3.199 8.734 -19.688 1 83.38 104 GLN A O 1
ATOM 790 N N . SER A 1 105 ? -2.285 10.75 -19.719 1 82.06 105 SER A N 1
ATOM 791 C CA . SER A 1 105 ? -2.102 10.695 -21.156 1 82.06 105 SER A CA 1
ATOM 792 C C . SER A 1 105 ? -1.109 9.602 -21.547 1 82.06 105 SER A C 1
ATOM 794 O O . SER A 1 105 ? -1.319 8.891 -22.531 1 82.06 105 SER A O 1
ATOM 796 N N . LEU A 1 106 ? -0.063 9.523 -20.828 1 87.31 106 LEU A N 1
ATOM 797 C CA . LEU A 1 106 ? 0.942 8.5 -21.094 1 87.31 106 LEU A CA 1
ATOM 798 C C . LEU A 1 106 ? 0.343 7.102 -20.953 1 87.31 106 LEU A C 1
ATOM 800 O O . LEU A 1 106 ? 0.588 6.23 -21.781 1 87.31 106 LEU A O 1
ATOM 804 N N . CYS A 1 107 ? -0.439 6.867 -19.969 1 90.06 107 CYS A N 1
ATOM 805 C CA . CYS A 1 107 ? -1.053 5.57 -19.719 1 90.06 107 CYS A CA 1
ATOM 806 C C . CYS A 1 107 ? -2.049 5.219 -20.812 1 90.06 107 CYS A C 1
ATOM 808 O O . CYS A 1 107 ? -2.09 4.078 -21.281 1 90.06 107 CYS A O 1
ATOM 810 N N . THR A 1 108 ? -2.785 6.199 -21.234 1 88.25 108 THR A N 1
ATOM 811 C CA . THR A 1 108 ? -3.756 5.984 -22.297 1 88.25 108 THR A CA 1
ATOM 812 C C . THR A 1 108 ? -3.051 5.645 -23.609 1 88.25 108 THR A C 1
ATOM 814 O O . THR A 1 108 ? -3.465 4.73 -24.312 1 88.25 108 THR A O 1
ATOM 817 N N . THR A 1 109 ? -2.047 6.348 -23.891 1 87.44 109 THR A N 1
ATOM 818 C CA . THR A 1 109 ? -1.272 6.098 -25.094 1 87.44 109 THR A CA 1
ATOM 819 C C . THR A 1 109 ? -0.656 4.703 -25.062 1 87.44 109 THR A C 1
ATOM 821 O O . THR A 1 109 ? -0.697 3.98 -26.062 1 87.44 109 THR A O 1
ATOM 824 N N . TYR A 1 110 ? -0.079 4.328 -23.938 1 93.06 110 TYR A N 1
ATOM 825 C CA . TYR A 1 110 ? 0.535 3.01 -23.812 1 93.06 110 TYR A CA 1
ATOM 826 C C . TYR A 1 110 ? -0.48 1.905 -24.078 1 93.06 110 TYR A C 1
ATOM 828 O O . TYR A 1 110 ? -0.171 0.917 -24.75 1 93.06 110 TYR A O 1
ATOM 836 N N . ARG A 1 111 ? -1.659 2.043 -23.594 1 91.56 111 ARG A N 1
ATOM 837 C CA . ARG A 1 111 ? -2.699 1.026 -23.734 1 91.56 111 ARG A CA 1
ATOM 838 C C . ARG A 1 111 ? -3.029 0.766 -25.188 1 91.56 111 ARG A C 1
ATOM 840 O O . ARG A 1 111 ? -3.379 -0.356 -25.562 1 91.56 111 ARG A O 1
ATOM 847 N N . GLY A 1 112 ? -2.857 1.784 -25.953 1 90.31 112 GLY A N 1
ATOM 848 C CA . GLY A 1 112 ? -3.193 1.661 -27.359 1 90.31 112 GLY A CA 1
ATOM 849 C C . GLY A 1 112 ? -2.033 1.182 -28.219 1 90.31 112 GLY A C 1
ATOM 850 O O . GLY A 1 112 ? -2.201 0.916 -29.406 1 90.31 112 GLY A O 1
ATOM 851 N N . MET A 1 113 ? -0.947 0.873 -27.672 1 91.62 113 MET A N 1
ATOM 852 C CA . MET A 1 113 ? 0.259 0.492 -28.391 1 91.62 113 MET A CA 1
ATOM 853 C C . MET A 1 113 ? 0.238 -0.993 -28.75 1 91.62 113 MET A C 1
ATOM 855 O O . MET A 1 113 ? -0.388 -1.79 -28.047 1 91.62 113 MET A O 1
ATOM 859 N N . ASN A 1 114 ? 0.884 -1.294 -29.844 1 91.69 114 ASN A N 1
ATOM 860 C CA . ASN A 1 114 ? 1.106 -2.699 -30.156 1 91.69 114 ASN A CA 1
ATOM 861 C C . ASN A 1 114 ? 2.297 -3.268 -29.391 1 91.69 114 ASN A C 1
ATOM 863 O O . ASN A 1 114 ? 2.977 -2.541 -28.672 1 91.69 114 ASN A O 1
ATOM 867 N N . ILE A 1 115 ? 2.615 -4.504 -29.516 1 92.69 115 ILE A N 1
ATOM 868 C CA . ILE A 1 115 ? 3.568 -5.203 -28.656 1 92.69 115 ILE A CA 1
ATOM 869 C C . ILE A 1 115 ? 4.977 -4.676 -28.922 1 92.69 115 ILE A C 1
ATOM 871 O O . ILE A 1 115 ? 5.785 -4.566 -28 1 92.69 115 ILE A O 1
ATOM 875 N N . ASP A 1 116 ? 5.242 -4.32 -30.109 1 91.75 116 ASP A N 1
ATOM 876 C CA . ASP A 1 116 ? 6.566 -3.807 -30.438 1 91.75 116 ASP A CA 1
ATOM 877 C C . ASP A 1 116 ? 6.777 -2.41 -29.859 1 91.75 116 ASP A C 1
ATOM 879 O O . ASP A 1 116 ? 7.863 -2.094 -29.375 1 91.75 116 ASP A O 1
ATOM 883 N N . GLU A 1 117 ? 5.777 -1.647 -29.969 1 92.25 117 GLU A N 1
ATOM 884 C CA . GLU A 1 117 ? 5.832 -0.321 -29.359 1 92.25 117 GLU A CA 1
ATOM 885 C C . GLU A 1 117 ? 5.938 -0.414 -27.844 1 92.25 117 GLU A C 1
ATOM 887 O O . GLU A 1 117 ? 6.668 0.357 -27.219 1 92.25 117 GLU A O 1
ATOM 892 N N . LYS A 1 118 ? 5.188 -1.351 -27.281 1 95.44 118 LYS A N 1
ATOM 893 C CA . LYS A 1 118 ? 5.254 -1.565 -25.844 1 95.44 118 LYS A CA 1
ATOM 894 C C . LYS A 1 118 ? 6.66 -1.975 -25.406 1 95.44 118 LYS A C 1
ATOM 896 O O . LYS A 1 118 ? 7.145 -1.536 -24.359 1 95.44 118 LYS A O 1
ATOM 901 N N . LYS A 1 119 ? 7.223 -2.818 -26.25 1 96.19 119 LYS A N 1
ATOM 902 C CA . LYS A 1 119 ? 8.602 -3.213 -25.969 1 96.19 119 LYS A CA 1
ATOM 903 C C . LYS A 1 119 ? 9.516 -1.995 -25.891 1 96.19 119 LYS A C 1
ATOM 905 O O . LYS A 1 119 ? 10.305 -1.861 -24.953 1 96.19 119 LYS A O 1
ATOM 910 N N . GLN A 1 120 ? 9.383 -1.082 -26.859 1 94.38 120 GLN A N 1
ATOM 911 C CA . GLN A 1 120 ? 10.219 0.114 -26.891 1 94.38 120 GLN A CA 1
ATOM 912 C C . GLN A 1 120 ? 9.945 1.005 -25.688 1 94.38 120 GLN A C 1
ATOM 914 O O . GLN A 1 120 ? 10.867 1.567 -25.094 1 94.38 120 GLN A O 1
ATOM 919 N N . PHE A 1 121 ? 8.695 1.131 -25.391 1 95.31 121 PHE A N 1
ATOM 920 C CA . PHE A 1 121 ? 8.312 1.903 -24.219 1 95.31 121 PHE A CA 1
ATOM 921 C C . PHE A 1 121 ? 8.953 1.333 -22.969 1 95.31 121 PHE A C 1
ATOM 923 O O . PHE A 1 121 ? 9.523 2.076 -22.156 1 95.31 121 PHE A O 1
ATOM 930 N N . LEU A 1 122 ? 8.891 0.03 -22.812 1 97.44 122 LEU A N 1
ATOM 931 C CA . LEU A 1 122 ? 9.438 -0.655 -21.641 1 97.44 122 LEU A CA 1
ATOM 932 C C . LEU A 1 122 ? 10.961 -0.524 -21.594 1 97.44 122 LEU A C 1
ATOM 934 O O . LEU A 1 122 ? 11.539 -0.388 -20.516 1 97.44 122 LEU A O 1
ATOM 938 N N . LEU A 1 123 ? 11.555 -0.507 -22.719 1 96.38 123 LEU A N 1
ATOM 939 C CA . LEU A 1 123 ? 13 -0.333 -22.797 1 96.38 123 LEU A CA 1
ATOM 940 C C . LEU A 1 123 ? 13.398 1.082 -22.375 1 96.38 123 LEU A C 1
ATOM 942 O O . LEU A 1 123 ? 14.406 1.274 -21.688 1 96.38 123 LEU A O 1
ATOM 946 N N . ILE A 1 124 ? 12.641 2.006 -22.766 1 95.31 124 ILE A N 1
ATOM 947 C CA . ILE A 1 124 ? 12.875 3.385 -22.344 1 95.31 124 ILE A CA 1
ATOM 948 C C . ILE A 1 124 ? 12.797 3.486 -20.828 1 95.31 124 ILE A C 1
ATOM 950 O O . ILE A 1 124 ? 13.664 4.102 -20.203 1 95.31 124 ILE A O 1
ATOM 954 N N . LEU A 1 125 ? 11.773 2.836 -20.234 1 96.31 125 LEU A N 1
ATOM 955 C CA . LEU A 1 125 ? 11.648 2.838 -18.781 1 96.31 125 LEU A CA 1
ATOM 956 C C . LEU A 1 125 ? 12.859 2.174 -18.141 1 96.31 125 LEU A C 1
ATOM 958 O O . LEU A 1 125 ? 13.477 2.742 -17.234 1 96.31 125 LEU A O 1
ATOM 962 N N . ALA A 1 126 ? 13.242 1.051 -18.656 1 97.31 126 ALA A N 1
ATOM 963 C CA . ALA A 1 126 ? 14.266 0.211 -18.047 1 97.31 126 ALA A CA 1
ATOM 964 C C . ALA A 1 126 ? 15.641 0.871 -18.141 1 97.31 126 ALA A C 1
ATOM 966 O O . ALA A 1 126 ? 16.453 0.755 -17.219 1 97.31 126 ALA A O 1
ATOM 967 N N . GLN A 1 127 ? 15.828 1.615 -19.219 1 95.62 127 GLN A N 1
ATOM 968 C CA . GLN A 1 127 ? 17.172 2.107 -19.484 1 95.62 127 GLN A CA 1
ATOM 969 C C . GLN A 1 127 ? 17.281 3.602 -19.203 1 95.62 127 GLN A C 1
ATOM 971 O O . GLN A 1 127 ? 18.141 4.031 -18.422 1 95.62 127 GLN A O 1
ATOM 976 N N . ASP A 1 128 ? 16.375 4.34 -19.688 1 94 128 ASP A N 1
ATOM 977 C CA . ASP A 1 128 ? 16.484 5.793 -19.594 1 94 128 ASP A CA 1
ATOM 978 C C . ASP A 1 128 ? 16.016 6.309 -18.25 1 94 128 ASP A C 1
ATOM 980 O O . ASP A 1 128 ? 16.375 7.414 -17.828 1 94 128 ASP A O 1
ATOM 984 N N . LEU A 1 129 ? 15.148 5.547 -17.625 1 94.94 129 LEU A N 1
ATOM 985 C CA . LEU A 1 129 ? 14.648 5.98 -16.328 1 94.94 129 LEU A CA 1
ATOM 986 C C . LEU A 1 129 ? 15.32 5.199 -15.195 1 94.94 129 LEU A C 1
ATOM 988 O O . LEU A 1 129 ? 14.758 5.07 -14.102 1 94.94 129 LEU A O 1
ATOM 992 N N . HIS A 1 130 ? 16.406 4.617 -15.5 1 95.56 130 HIS A N 1
ATOM 993 C CA . HIS A 1 130 ? 17.203 3.984 -14.453 1 95.56 130 HIS A CA 1
ATOM 994 C C . HIS A 1 130 ? 17.891 5.027 -13.57 1 95.56 130 HIS A C 1
ATOM 996 O O . HIS A 1 130 ? 17.312 6.09 -13.305 1 95.56 130 HIS A O 1
ATOM 1002 N N . ILE A 1 131 ? 18.969 4.812 -13.008 1 95.88 131 ILE A N 1
ATOM 1003 C CA . ILE A 1 131 ? 19.609 5.75 -12.094 1 95.88 131 ILE A CA 1
ATOM 1004 C C . ILE A 1 131 ? 20.594 6.633 -12.867 1 95.88 131 ILE A C 1
ATOM 1006 O O . ILE A 1 131 ? 20.922 6.336 -14.016 1 95.88 131 ILE A O 1
ATOM 1010 N N . ASP A 1 132 ? 20.953 7.789 -12.344 1 93.88 132 ASP A N 1
ATOM 1011 C CA . ASP A 1 132 ? 22.016 8.641 -12.859 1 93.88 132 ASP A CA 1
ATOM 1012 C C . ASP A 1 132 ? 23.375 8.172 -12.359 1 93.88 132 ASP A C 1
ATOM 1014 O O . ASP A 1 132 ? 23.703 8.32 -11.18 1 93.88 132 ASP A O 1
ATOM 1018 N N . PRO A 1 133 ? 24.188 7.652 -13.242 1 94.81 133 PRO A N 1
ATOM 1019 C CA . PRO A 1 133 ? 25.453 7.051 -12.82 1 94.81 133 PRO A CA 1
ATOM 1020 C C . PRO A 1 133 ? 26.359 8.047 -12.109 1 94.81 133 PRO A C 1
ATOM 1022 O O . PRO A 1 133 ? 27.031 7.688 -11.125 1 94.81 133 PRO A O 1
ATOM 1025 N N . ALA A 1 134 ? 26.438 9.234 -12.539 1 93.69 134 ALA A N 1
ATOM 1026 C CA . ALA A 1 134 ? 27.312 10.234 -11.945 1 93.69 134 ALA A CA 1
ATOM 1027 C C . ALA A 1 134 ? 26.906 10.547 -10.516 1 93.69 134 ALA A C 1
ATOM 1029 O O . ALA A 1 134 ? 27.75 10.578 -9.617 1 93.69 134 ALA A O 1
ATOM 1030 N N . VAL A 1 135 ? 25.656 10.734 -10.344 1 95.19 135 VAL A N 1
ATOM 1031 C CA . VAL A 1 135 ? 25.141 11.039 -9.016 1 95.19 135 VAL A CA 1
ATOM 1032 C C . VAL A 1 135 ? 25.328 9.836 -8.094 1 95.19 135 VAL A C 1
ATOM 1034 O O . VAL A 1 135 ? 25.703 9.992 -6.922 1 95.19 135 VAL A O 1
ATOM 1037 N N . ALA A 1 136 ? 25.141 8.633 -8.602 1 96.5 136 ALA A N 1
ATOM 1038 C CA . ALA A 1 136 ? 25.281 7.402 -7.816 1 96.5 136 ALA A CA 1
ATOM 1039 C C . ALA A 1 136 ? 26.719 7.211 -7.355 1 96.5 136 ALA A C 1
ATOM 1041 O O . ALA A 1 136 ? 26.969 6.895 -6.188 1 96.5 136 ALA A O 1
ATOM 1042 N N . LEU A 1 137 ? 27.672 7.512 -8.258 1 95.75 137 LEU A N 1
ATOM 1043 C CA . LEU A 1 137 ? 29.078 7.328 -7.934 1 95.75 137 LEU A CA 1
ATOM 1044 C C . LEU A 1 137 ? 29.531 8.359 -6.91 1 95.75 137 LEU A C 1
ATOM 1046 O O . LEU A 1 137 ? 30.234 8.023 -5.953 1 95.75 137 LEU A O 1
ATOM 1050 N N . GLN A 1 138 ? 29.094 9.547 -7.086 1 96.12 138 GLN A N 1
ATOM 1051 C CA . GLN A 1 138 ? 29.438 10.602 -6.145 1 96.12 138 GLN A CA 1
ATOM 1052 C C . GLN A 1 138 ? 28.875 10.32 -4.758 1 96.12 138 GLN A C 1
ATOM 1054 O O . GLN A 1 138 ? 29.562 10.453 -3.752 1 96.12 138 GLN A O 1
ATOM 1059 N N . SER A 1 139 ? 27.594 9.914 -4.75 1 97.19 139 SER A N 1
ATOM 1060 C CA . SER A 1 139 ? 26.938 9.617 -3.482 1 97.19 139 SER A CA 1
ATOM 1061 C C . SER A 1 139 ? 27.562 8.398 -2.805 1 97.19 139 SER A C 1
ATOM 1063 O O . SER A 1 139 ? 27.672 8.359 -1.577 1 97.19 139 SER A O 1
ATOM 1065 N N . ALA A 1 140 ? 27.969 7.43 -3.592 1 96.75 140 ALA A N 1
ATOM 1066 C CA . ALA A 1 140 ? 28.609 6.234 -3.045 1 96.75 140 ALA A CA 1
ATOM 1067 C C . ALA A 1 140 ? 29.938 6.582 -2.387 1 96.75 140 ALA A C 1
ATOM 1069 O O . ALA A 1 140 ? 30.234 6.102 -1.29 1 96.75 140 ALA A O 1
ATOM 1070 N N . ALA A 1 141 ? 30.688 7.441 -2.986 1 95.69 141 ALA A N 1
ATOM 1071 C CA . ALA A 1 141 ? 31.984 7.852 -2.455 1 95.69 141 ALA A CA 1
ATOM 1072 C C . ALA A 1 141 ? 31.828 8.609 -1.138 1 95.69 141 ALA A C 1
ATOM 1074 O O . ALA A 1 141 ? 32.562 8.352 -0.175 1 95.69 141 ALA A O 1
ATOM 1075 N N . GLN A 1 142 ? 30.875 9.484 -1.175 1 96.75 142 GLN A N 1
ATOM 1076 C CA . GLN A 1 142 ? 30.625 10.258 0.033 1 96.75 142 GLN A CA 1
ATOM 1077 C C . GLN A 1 142 ? 30.141 9.359 1.172 1 96.75 142 GLN A C 1
ATOM 1079 O O . GLN A 1 142 ? 30.578 9.531 2.318 1 96.75 142 GLN A O 1
ATOM 1084 N N . PHE A 1 143 ? 29.359 8.414 0.866 1 97.25 143 PHE A N 1
ATOM 1085 C CA . PHE A 1 143 ? 28.828 7.477 1.852 1 97.25 143 PHE A CA 1
ATOM 1086 C C . PHE A 1 143 ? 29.953 6.641 2.455 1 97.25 143 PHE A C 1
ATOM 1088 O O . PHE A 1 143 ? 30.047 6.504 3.678 1 97.25 143 PHE A O 1
ATOM 1095 N N . GLU A 1 144 ? 30.781 6.137 1.579 1 95.44 144 GLU A N 1
ATOM 1096 C CA . GLU A 1 144 ? 31.891 5.301 2.031 1 95.44 144 GLU A CA 1
ATOM 1097 C C . GLU A 1 144 ? 32.812 6.07 2.967 1 95.44 144 GLU A C 1
ATOM 1099 O O . GLU A 1 144 ? 33.188 5.562 4.02 1 95.44 144 GLU A O 1
ATOM 1104 N N . GLN A 1 145 ? 33.094 7.254 2.633 1 95.44 145 GLN A N 1
ATOM 1105 C CA . GLN A 1 145 ? 33.969 8.102 3.428 1 95.44 145 GLN A CA 1
ATOM 1106 C C . GLN A 1 145 ? 33.375 8.383 4.801 1 95.44 145 GLN A C 1
ATOM 1108 O O . GLN A 1 145 ? 34.062 8.25 5.82 1 95.44 145 GLN A O 1
ATOM 1113 N N . ASN A 1 146 ? 32.125 8.695 4.809 1 96.12 146 ASN A N 1
ATOM 1114 C CA . ASN A 1 146 ? 31.5 9.102 6.059 1 96.12 146 ASN A CA 1
ATOM 1115 C C . ASN A 1 146 ? 31.188 7.891 6.938 1 96.12 146 ASN A C 1
ATOM 1117 O O . ASN A 1 146 ? 31.219 7.988 8.164 1 96.12 146 ASN A O 1
ATOM 1121 N N . LEU A 1 147 ? 30.844 6.762 6.316 1 95.44 147 LEU A N 1
ATOM 1122 C CA . LEU A 1 147 ? 30.656 5.539 7.086 1 95.44 147 LEU A CA 1
ATOM 1123 C C . LEU A 1 147 ? 31.938 5.113 7.773 1 95.44 147 LEU A C 1
ATOM 1125 O O . LEU A 1 147 ? 31.938 4.762 8.953 1 95.44 147 LEU A O 1
ATOM 1129 N N . THR A 1 148 ? 33 5.223 7.07 1 93.12 148 THR A N 1
ATOM 1130 C CA . THR A 1 148 ? 34.312 4.848 7.617 1 93.12 148 THR A CA 1
ATOM 1131 C C . THR A 1 148 ? 34.688 5.762 8.781 1 93.12 148 THR A C 1
ATOM 1133 O O . THR A 1 148 ? 35.281 5.312 9.766 1 93.12 148 THR A O 1
ATOM 1136 N N . ASN A 1 149 ? 34.312 6.977 8.672 1 93.62 149 ASN A N 1
ATOM 1137 C CA . ASN A 1 149 ? 34.625 7.969 9.695 1 93.62 149 ASN A CA 1
ATOM 1138 C C . ASN A 1 149 ? 33.906 7.66 11.016 1 93.62 149 ASN A C 1
ATOM 1140 O O . ASN A 1 149 ? 34.438 7.953 12.086 1 93.62 149 ASN A O 1
ATOM 1144 N N . VAL A 1 150 ? 32.75 7.109 10.922 1 94.56 150 VAL A N 1
ATOM 1145 C CA . VAL A 1 150 ? 31.953 6.945 12.141 1 94.56 150 VAL A CA 1
ATOM 1146 C C . VAL A 1 150 ? 32.062 5.504 12.633 1 94.56 150 VAL A C 1
ATOM 1148 O O . VAL A 1 150 ? 31.438 5.137 13.633 1 94.56 150 VAL A O 1
ATOM 1151 N N . GLN A 1 151 ? 32.75 4.715 11.938 1 91.88 151 GLN A N 1
ATOM 1152 C CA . GLN A 1 151 ? 32.938 3.32 12.336 1 91.88 151 GLN A CA 1
ATOM 1153 C C . GLN A 1 151 ? 33.906 3.201 13.492 1 91.88 151 GLN A C 1
ATOM 1155 O O . GLN A 1 151 ? 34.938 3.895 13.523 1 91.88 151 GLN A O 1
ATOM 1160 N N . ASP A 1 152 ? 33.438 2.375 14.375 1 87.12 152 ASP A N 1
ATOM 1161 C CA . ASP A 1 152 ? 34.375 2.057 15.453 1 87.12 152 ASP A CA 1
ATOM 1162 C C . ASP A 1 152 ? 35.562 1.247 14.945 1 87.12 152 ASP A C 1
ATOM 1164 O O . ASP A 1 152 ? 35.375 0.27 14.211 1 87.12 152 ASP A O 1
ATOM 1168 N N . ALA A 1 153 ? 36.719 1.61 15.289 1 79.69 153 ALA A N 1
ATOM 1169 C CA . ALA A 1 153 ? 37.969 1.03 14.781 1 79.69 153 ALA A CA 1
ATOM 1170 C C . ALA A 1 153 ? 38.094 -0.436 15.18 1 79.69 153 ALA A C 1
ATOM 1172 O O . ALA A 1 153 ? 38.656 -1.244 14.438 1 79.69 153 ALA A O 1
ATOM 1173 N N . HIS A 1 154 ? 37.469 -0.843 16.281 1 80.19 154 HIS A N 1
ATOM 1174 C CA . HIS A 1 154 ? 37.656 -2.188 16.812 1 80.19 154 HIS A CA 1
ATOM 1175 C C . HIS A 1 154 ? 36.531 -3.117 16.359 1 80.19 154 HIS A C 1
ATOM 1177 O O . HIS A 1 154 ? 36.812 -4.219 15.875 1 80.19 154 HIS A O 1
ATOM 1183 N N . SER A 1 155 ? 35.281 -2.705 16.391 1 80.44 155 SER A N 1
ATOM 1184 C CA . SER A 1 155 ? 34.125 -3.586 16.188 1 80.44 155 SER A CA 1
ATOM 1185 C C . SER A 1 155 ? 33.594 -3.471 14.758 1 80.44 155 SER A C 1
ATOM 1187 O O . SER A 1 155 ? 32.875 -4.363 14.281 1 80.44 155 SER A O 1
ATOM 1189 N N . GLY A 1 156 ? 33.938 -2.416 14.109 1 81.94 156 GLY A N 1
ATOM 1190 C CA . GLY A 1 156 ? 33.438 -2.213 12.75 1 81.94 156 GLY A CA 1
ATOM 1191 C C . GLY A 1 156 ? 32 -1.755 12.695 1 81.94 156 GLY A C 1
ATOM 1192 O O . GLY A 1 156 ? 31.438 -1.582 11.609 1 81.94 156 GLY A O 1
ATOM 1193 N N . VAL A 1 157 ? 31.438 -1.562 13.883 1 87.56 157 VAL A N 1
ATOM 1194 C CA . VAL A 1 157 ? 30.047 -1.123 13.961 1 87.56 157 VAL A CA 1
ATOM 1195 C C . VAL A 1 157 ? 29.984 0.401 14.047 1 87.56 157 VAL A C 1
ATOM 1197 O O . VAL A 1 157 ? 30.984 1.048 14.367 1 87.56 157 VAL A O 1
ATOM 1200 N N . VAL A 1 158 ? 28.938 0.985 13.703 1 92.94 158 VAL A N 1
ATOM 1201 C CA . VAL A 1 158 ? 28.75 2.432 13.727 1 92.94 158 VAL A CA 1
ATOM 1202 C C . VAL A 1 158 ? 28.781 2.932 15.172 1 92.94 158 VAL A C 1
ATOM 1204 O O . VAL A 1 158 ? 28.109 2.357 16.047 1 92.94 158 VAL A O 1
ATOM 1207 N N . ASP A 1 159 ? 29.594 3.904 15.422 1 94.12 159 ASP A N 1
ATOM 1208 C CA . ASP A 1 159 ? 29.547 4.613 16.688 1 94.12 159 ASP A CA 1
ATOM 1209 C C . ASP A 1 159 ? 28.469 5.695 16.688 1 94.12 159 ASP A C 1
ATOM 1211 O O . ASP A 1 159 ? 28.703 6.812 16.219 1 94.12 159 ASP A O 1
ATOM 1215 N N . TRP A 1 160 ? 27.422 5.438 17.281 1 93.25 160 TRP A N 1
ATOM 1216 C CA . TRP A 1 160 ? 26.25 6.281 17.203 1 93.25 160 TRP A CA 1
ATOM 1217 C C . TRP A 1 160 ? 26.406 7.531 18.062 1 93.25 160 TRP A C 1
ATOM 1219 O O . TRP A 1 160 ? 25.609 8.461 17.969 1 93.25 160 TRP A O 1
ATOM 1229 N N . GLU A 1 161 ? 27.438 7.539 18.812 1 90.88 161 GLU A N 1
ATOM 1230 C CA . GLU A 1 161 ? 27.703 8.711 19.656 1 90.88 161 GLU A CA 1
ATOM 1231 C C . GLU A 1 161 ? 28.719 9.641 18.984 1 90.88 161 GLU A C 1
ATOM 1233 O O . GLU A 1 161 ? 29 10.727 19.5 1 90.88 161 GLU A O 1
ATOM 1238 N N . HIS A 1 162 ? 29.188 9.25 17.844 1 92.56 162 HIS A N 1
ATOM 1239 C CA . HIS A 1 162 ? 30.172 10.047 17.125 1 92.56 162 HIS A CA 1
ATOM 1240 C C . HIS A 1 162 ? 29.594 11.383 16.688 1 92.56 162 HIS A C 1
ATOM 1242 O O . HIS A 1 162 ? 28.422 11.461 16.328 1 92.56 162 HIS A O 1
ATOM 1248 N N . GLU A 1 163 ? 30.328 12.367 16.516 1 91.25 163 GLU A N 1
ATOM 1249 C CA . GLU A 1 163 ? 29.891 13.727 16.203 1 91.25 163 GLU A CA 1
ATOM 1250 C C . GLU A 1 163 ? 29.406 13.828 14.758 1 91.25 163 GLU A C 1
ATOM 1252 O O . GLU A 1 163 ? 28.562 14.672 14.445 1 91.25 163 GLU A O 1
ATOM 1257 N N . ASN A 1 164 ? 29.891 12.906 13.938 1 93.94 164 ASN A N 1
ATOM 1258 C CA . ASN A 1 164 ? 29.578 13.008 12.516 1 93.94 164 ASN A CA 1
ATOM 1259 C C . ASN A 1 164 ? 28.484 12.031 12.109 1 93.94 164 ASN A C 1
ATOM 1261 O O . ASN A 1 164 ? 28.312 11.734 10.93 1 93.94 164 ASN A O 1
ATOM 1265 N N . VAL A 1 165 ? 27.766 11.539 13.047 1 95.5 165 VAL A N 1
ATOM 1266 C CA . VAL A 1 165 ? 26.734 10.562 12.758 1 95.5 165 VAL A CA 1
ATOM 1267 C C . VAL A 1 165 ? 25.656 11.195 11.875 1 95.5 165 VAL A C 1
ATOM 1269 O O . VAL A 1 165 ? 25.125 10.547 10.961 1 95.5 165 VAL A O 1
ATOM 1272 N N . GLU A 1 166 ? 25.344 12.422 12.07 1 95 166 GLU A N 1
ATOM 1273 C CA . GLU A 1 166 ? 24.344 13.125 11.273 1 95 166 GLU A CA 1
ATOM 1274 C C . GLU A 1 166 ? 24.766 13.211 9.812 1 95 166 GLU A C 1
ATOM 1276 O O . GLU A 1 166 ? 23.953 13.016 8.906 1 95 166 GLU A O 1
ATOM 1281 N N . ARG A 1 167 ? 26.016 13.516 9.664 1 95.25 167 ARG A N 1
ATOM 1282 C CA . ARG A 1 167 ? 26.547 13.594 8.305 1 95.25 167 ARG A CA 1
ATOM 1283 C C . ARG A 1 167 ? 26.516 12.227 7.629 1 95.25 167 ARG A C 1
ATOM 1285 O O . ARG A 1 167 ? 26.172 12.125 6.449 1 95.25 167 ARG A O 1
ATOM 1292 N N . TYR A 1 168 ? 26.891 11.195 8.352 1 96.62 168 TYR A N 1
ATOM 1293 C CA . TYR A 1 168 ? 26.828 9.828 7.848 1 96.62 168 TYR A CA 1
ATOM 1294 C C . TYR A 1 168 ? 25.406 9.492 7.398 1 96.62 168 TYR A C 1
ATOM 1296 O O . TYR A 1 168 ? 25.188 9.039 6.27 1 96.62 168 TYR A O 1
ATOM 1304 N N . LEU A 1 169 ? 24.438 9.797 8.227 1 97 169 LEU A N 1
ATOM 1305 C CA . LEU A 1 169 ? 23.062 9.453 7.93 1 97 169 LEU A CA 1
ATOM 1306 C C . LEU A 1 169 ? 22.531 10.266 6.75 1 97 169 LEU A C 1
ATOM 1308 O O . LEU A 1 169 ? 21.719 9.781 5.965 1 97 169 LEU A O 1
ATOM 1312 N N . ARG A 1 170 ? 23.016 11.477 6.543 1 96 170 ARG A N 1
ATOM 1313 C CA . ARG A 1 170 ? 22.641 12.281 5.383 1 96 170 ARG A CA 1
ATOM 1314 C C . ARG A 1 170 ? 23.172 11.656 4.098 1 96 170 ARG A C 1
ATOM 1316 O O . ARG A 1 170 ? 22.453 11.57 3.1 1 96 170 ARG A O 1
ATOM 1323 N N . THR A 1 171 ? 24.422 11.273 4.16 1 96.81 171 THR A N 1
ATOM 1324 C CA . THR A 1 171 ? 25.016 10.672 2.973 1 96.81 171 THR A CA 1
ATOM 1325 C C . THR A 1 171 ? 24.375 9.312 2.684 1 96.81 171 THR A C 1
ATOM 1327 O O . THR A 1 171 ? 24.266 8.914 1.524 1 96.81 171 THR A O 1
ATOM 1330 N N . PHE A 1 172 ? 24.031 8.602 3.758 1 97.44 172 PHE A N 1
ATOM 1331 C CA . PHE A 1 172 ? 23.297 7.352 3.621 1 97.44 172 PHE A CA 1
ATOM 1332 C C . PHE A 1 172 ? 21.984 7.57 2.863 1 97.44 172 PHE A C 1
ATOM 1334 O O . PHE A 1 172 ? 21.703 6.863 1.894 1 97.44 172 PHE A O 1
ATOM 1341 N N . ARG A 1 173 ? 21.234 8.555 3.23 1 96.44 173 ARG A N 1
ATOM 1342 C CA . ARG A 1 173 ? 19.969 8.891 2.58 1 96.44 173 ARG A CA 1
ATOM 1343 C C . ARG A 1 173 ? 20.203 9.32 1.134 1 96.44 173 ARG A C 1
ATOM 1345 O O . ARG A 1 173 ? 19.453 8.93 0.24 1 96.44 173 ARG A O 1
ATOM 1352 N N . ASN A 1 174 ? 21.203 10.078 0.932 1 96.62 174 ASN A N 1
ATOM 1353 C CA . ASN A 1 174 ? 21.516 10.547 -0.413 1 96.62 174 ASN A CA 1
ATOM 1354 C C . ASN A 1 174 ? 21.844 9.391 -1.352 1 96.62 174 ASN A C 1
ATOM 1356 O O . ASN A 1 174 ? 21.406 9.383 -2.506 1 96.62 174 ASN A O 1
ATOM 1360 N N . LEU A 1 175 ? 22.625 8.477 -0.831 1 97.81 175 LEU A N 1
ATOM 1361 C CA . LEU A 1 175 ? 22.969 7.328 -1.653 1 97.81 175 LEU A CA 1
ATOM 1362 C C . LEU A 1 175 ? 21.734 6.492 -1.976 1 97.81 175 LEU A C 1
ATOM 1364 O O . LEU A 1 175 ? 21.562 6.055 -3.115 1 97.81 175 LEU A O 1
ATOM 1368 N N . ARG A 1 176 ? 20.922 6.25 -0.997 1 97.19 176 ARG A N 1
ATOM 1369 C CA . ARG A 1 176 ? 19.688 5.508 -1.229 1 97.19 176 ARG A CA 1
ATOM 1370 C C . ARG A 1 176 ? 18.828 6.184 -2.293 1 97.19 176 ARG A C 1
ATOM 1372 O O . ARG A 1 176 ? 18.281 5.516 -3.172 1 97.19 176 ARG A O 1
ATOM 1379 N N . ASN A 1 177 ? 18.734 7.5 -2.227 1 95.5 177 ASN A N 1
ATOM 1380 C CA . ASN A 1 177 ? 17.969 8.258 -3.217 1 95.5 177 ASN A CA 1
ATOM 1381 C C . ASN A 1 177 ? 18.594 8.141 -4.605 1 95.5 177 ASN A C 1
ATOM 1383 O O . ASN A 1 177 ? 17.875 8.023 -5.602 1 95.5 177 ASN A O 1
ATOM 1387 N N . ALA A 1 178 ? 19.891 8.188 -4.605 1 96.62 178 ALA A N 1
ATOM 1388 C CA . ALA A 1 178 ? 20.609 8.109 -5.879 1 96.62 178 ALA A CA 1
ATOM 1389 C C . ALA A 1 178 ? 20.438 6.738 -6.523 1 96.62 178 ALA A C 1
ATOM 1391 O O . ALA A 1 178 ? 20.547 6.602 -7.742 1 96.62 178 ALA A O 1
ATOM 1392 N N . LEU A 1 179 ? 20.172 5.734 -5.691 1 97.5 179 LEU A N 1
ATOM 1393 C CA . LEU A 1 179 ? 20.062 4.359 -6.172 1 97.5 179 LEU A CA 1
ATOM 1394 C C . LEU A 1 179 ? 18.609 3.986 -6.418 1 97.5 179 LEU A C 1
ATOM 1396 O O . LEU A 1 179 ? 18.297 2.816 -6.645 1 97.5 179 LEU A O 1
ATOM 1400 N N . ALA A 1 180 ? 17.75 4.922 -6.324 1 95.56 180 ALA A N 1
ATOM 1401 C CA . ALA A 1 180 ? 16.344 4.703 -6.672 1 95.56 180 ALA A CA 1
ATOM 1402 C C . ALA A 1 180 ? 16.094 5.027 -8.141 1 95.56 180 ALA A C 1
ATOM 1404 O O . ALA A 1 180 ? 16.109 6.195 -8.539 1 95.56 180 ALA A O 1
ATOM 1405 N N . PRO A 1 181 ? 15.82 3.975 -8.898 1 96.56 181 PRO A N 1
ATOM 1406 C CA . PRO A 1 181 ? 15.555 4.258 -10.312 1 96.56 181 PRO A CA 1
ATOM 1407 C C . PRO A 1 181 ? 14.359 5.191 -10.516 1 96.56 181 PRO A C 1
ATOM 1409 O O . PRO A 1 181 ? 13.391 5.125 -9.758 1 96.56 181 PRO A O 1
ATOM 1412 N N . LEU A 1 182 ? 14.398 5.965 -11.516 1 94 182 LEU A N 1
ATOM 1413 C CA . LEU A 1 182 ? 13.359 6.938 -11.812 1 94 182 LEU A CA 1
ATOM 1414 C C . LEU A 1 182 ? 12.039 6.246 -12.141 1 94 182 LEU A C 1
ATOM 1416 O O . LEU A 1 182 ? 10.961 6.789 -11.883 1 94 182 LEU A O 1
ATOM 1420 N N . TYR A 1 183 ? 12.148 5.016 -12.688 1 96.19 183 TYR A N 1
ATOM 1421 C CA . TYR A 1 183 ? 10.906 4.344 -13.047 1 96.19 183 TYR A CA 1
ATOM 1422 C C . TYR A 1 183 ? 10.109 3.961 -11.812 1 96.19 183 TYR A C 1
ATOM 1424 O O . TYR A 1 183 ? 8.898 3.711 -11.891 1 96.19 183 TYR A O 1
ATOM 1432 N N . GLU A 1 184 ? 10.719 3.822 -10.617 1 94.69 184 GLU A N 1
ATOM 1433 C CA . GLU A 1 184 ? 9.961 3.564 -9.391 1 94.69 184 GLU A CA 1
ATOM 1434 C C . GLU A 1 184 ? 9.117 4.773 -9 1 94.69 184 GLU A C 1
ATOM 1436 O O . GLU A 1 184 ? 7.992 4.621 -8.523 1 94.69 184 GLU A O 1
ATOM 1441 N N . THR A 1 185 ? 9.688 5.949 -9.164 1 90.81 185 THR A N 1
ATOM 1442 C CA . THR A 1 185 ? 8.914 7.172 -8.969 1 90.81 185 THR A CA 1
ATOM 1443 C C . THR A 1 185 ? 7.754 7.238 -9.953 1 90.81 185 THR A C 1
ATOM 1445 O O . THR A 1 185 ? 6.656 7.68 -9.594 1 90.81 185 THR A O 1
ATOM 1448 N N . PHE A 1 186 ? 8.031 6.797 -11.164 1 91.62 186 PHE A N 1
ATOM 1449 C CA . PHE A 1 186 ? 6.996 6.734 -12.188 1 91.62 186 PHE A CA 1
ATOM 1450 C C . PHE A 1 186 ? 5.855 5.824 -11.75 1 91.62 186 PHE A C 1
ATOM 1452 O O . PHE A 1 186 ? 4.684 6.176 -11.906 1 91.62 186 PHE A O 1
ATOM 1459 N N . PHE A 1 187 ? 6.156 4.637 -11.172 1 93.06 187 PHE A N 1
ATOM 1460 C CA . PHE A 1 187 ? 5.141 3.725 -10.656 1 93.06 187 PHE A CA 1
ATOM 1461 C C . PHE A 1 187 ? 4.277 4.414 -9.609 1 93.06 187 PHE A C 1
ATOM 1463 O O . PHE A 1 187 ? 3.047 4.324 -9.656 1 93.06 187 PHE A O 1
ATOM 1470 N N . GLN A 1 188 ? 4.973 5.082 -8.711 1 87.81 188 GLN A N 1
ATOM 1471 C CA . GLN A 1 188 ? 4.285 5.758 -7.621 1 87.81 188 GLN A CA 1
ATOM 1472 C C . GLN A 1 188 ? 3.344 6.84 -8.148 1 87.81 188 GLN A C 1
ATOM 1474 O O . GLN A 1 188 ? 2.238 7.012 -7.633 1 87.81 188 GLN A O 1
ATOM 1479 N N . GLN A 1 189 ? 3.773 7.535 -9.094 1 85.19 189 GLN A N 1
ATOM 1480 C CA . GLN A 1 189 ? 2.967 8.602 -9.672 1 85.19 189 GLN A CA 1
ATOM 1481 C C . GLN A 1 189 ? 1.74 8.039 -10.391 1 85.19 189 GLN A C 1
ATOM 1483 O O . GLN A 1 189 ? 0.655 8.617 -10.32 1 85.19 189 GLN A O 1
ATOM 1488 N N . ILE A 1 190 ? 1.924 6.945 -11.094 1 88.44 190 ILE A N 1
ATOM 1489 C CA . ILE A 1 190 ? 0.791 6.293 -11.742 1 88.44 190 ILE A CA 1
ATOM 1490 C C . ILE A 1 190 ? -0.239 5.879 -10.688 1 88.44 190 ILE A C 1
ATOM 1492 O O . ILE A 1 190 ? -1.439 6.094 -10.867 1 88.44 190 ILE A O 1
ATOM 1496 N N . LEU A 1 191 ? 0.223 5.328 -9.656 1 86.38 191 LEU A N 1
ATOM 1497 C CA . LEU A 1 191 ? -0.651 4.844 -8.594 1 86.38 191 LEU A CA 1
ATOM 1498 C C . LEU A 1 191 ? -1.41 5.992 -7.945 1 86.38 191 LEU A C 1
ATOM 1500 O O . LEU A 1 191 ? -2.611 5.887 -7.688 1 86.38 191 LEU A O 1
ATOM 1504 N N . SER A 1 192 ? -0.742 7.094 -7.754 1 77.69 192 SER A N 1
ATOM 1505 C CA . SER A 1 192 ? -1.314 8.188 -6.98 1 77.69 192 SER A CA 1
ATOM 1506 C C . SER A 1 192 ? -2.164 9.102 -7.859 1 77.69 192 SER A C 1
ATOM 1508 O O . SER A 1 192 ? -3.102 9.742 -7.375 1 77.69 192 SER A O 1
ATOM 1510 N N . GLN A 1 193 ? -1.936 9.133 -9.094 1 75.62 193 GLN A N 1
ATOM 1511 C CA . GLN A 1 193 ? -2.523 10.188 -9.914 1 75.62 193 GLN A CA 1
ATOM 1512 C C . GLN A 1 193 ? -3.555 9.617 -10.883 1 75.62 193 GLN A C 1
ATOM 1514 O O . GLN A 1 193 ? -4.355 10.367 -11.453 1 75.62 193 GLN A O 1
ATOM 1519 N N . ARG A 1 194 ? -3.508 8.398 -11.062 1 76.62 194 ARG A N 1
ATOM 1520 C CA . ARG A 1 194 ? -4.43 7.809 -12.023 1 76.62 194 ARG A CA 1
ATOM 1521 C C . ARG A 1 194 ? -5.473 6.941 -11.32 1 76.62 194 ARG A C 1
ATOM 1523 O O . ARG A 1 194 ? -5.141 6.168 -10.422 1 76.62 194 ARG A O 1
ATOM 1530 N N . GLU A 1 195 ? -6.68 7.188 -11.82 1 77.62 195 GLU A N 1
ATOM 1531 C CA . GLU A 1 195 ? -7.711 6.246 -11.398 1 77.62 195 GLU A CA 1
ATOM 1532 C C . GLU A 1 195 ? -7.402 4.832 -11.883 1 77.62 195 GLU A C 1
ATOM 1534 O O . GLU A 1 195 ? -6.973 4.641 -13.023 1 77.62 195 GLU A O 1
ATOM 1539 N N . ASN A 1 196 ? -7.418 3.848 -11.086 1 86.25 196 ASN A N 1
ATOM 1540 C CA . ASN A 1 196 ? -7.094 2.459 -11.398 1 86.25 196 ASN A CA 1
ATOM 1541 C C . ASN A 1 196 ? -5.617 2.289 -11.742 1 86.25 196 ASN A C 1
ATOM 1543 O O . ASN A 1 196 ? -5.27 1.511 -12.633 1 86.25 196 ASN A O 1
ATOM 1547 N N . GLY A 1 197 ? -4.883 3.162 -11.164 1 89.75 197 GLY A N 1
ATOM 1548 C CA . GLY A 1 197 ? -3.449 3.117 -11.391 1 89.75 197 GLY A CA 1
ATOM 1549 C C . GLY A 1 197 ? -2.838 1.764 -11.078 1 89.75 197 GLY A C 1
ATOM 1550 O O . GLY A 1 197 ? -1.929 1.311 -11.773 1 89.75 197 GLY A O 1
ATOM 1551 N N . MET A 1 198 ? -3.311 1.097 -10.094 1 91.25 198 MET A N 1
ATOM 1552 C CA . MET A 1 198 ? -2.791 -0.213 -9.711 1 91.25 198 MET A CA 1
ATOM 1553 C C . MET A 1 198 ? -3.033 -1.237 -10.812 1 91.25 198 MET A C 1
ATOM 1555 O O . MET A 1 198 ? -2.133 -2 -11.164 1 91.25 198 MET A O 1
ATOM 1559 N N . LEU A 1 199 ? -4.234 -1.244 -11.32 1 93 199 LEU A N 1
ATOM 1560 C CA . LEU A 1 199 ? -4.551 -2.176 -12.398 1 93 199 LEU A CA 1
ATOM 1561 C C . LEU A 1 199 ? -3.66 -1.926 -13.609 1 93 199 LEU A C 1
ATOM 1563 O O . LEU A 1 199 ? -3.219 -2.871 -14.266 1 93 199 LEU A O 1
ATOM 1567 N N . PHE A 1 200 ? -3.439 -0.633 -13.945 1 95.38 200 PHE A N 1
ATOM 1568 C CA . PHE A 1 200 ? -2.539 -0.296 -15.047 1 95.38 200 PHE A CA 1
ATOM 1569 C C . PHE A 1 200 ? -1.164 -0.913 -14.82 1 95.38 200 PHE A C 1
ATOM 1571 O O . PHE A 1 200 ? -0.585 -1.497 -15.742 1 95.38 200 PHE A O 1
ATOM 1578 N N . LEU A 1 201 ? -0.602 -0.792 -13.586 1 96.81 201 LEU A N 1
ATOM 1579 C CA . LEU A 1 201 ? 0.724 -1.307 -13.266 1 96.81 201 LEU A CA 1
ATOM 1580 C C . LEU A 1 201 ? 0.756 -2.828 -13.367 1 96.81 201 LEU A C 1
ATOM 1582 O O . LEU A 1 201 ? 1.751 -3.404 -13.812 1 96.81 201 LEU A O 1
ATOM 1586 N N . VAL A 1 202 ? -0.3 -3.463 -12.93 1 96 202 VAL A N 1
ATOM 1587 C CA . VAL A 1 202 ? -0.411 -4.914 -13.047 1 96 202 VAL A CA 1
ATOM 1588 C C . VAL A 1 202 ? -0.369 -5.312 -14.523 1 96 202 VAL A C 1
ATOM 1590 O O . VAL A 1 202 ? 0.343 -6.246 -14.898 1 96 202 VAL A O 1
ATOM 1593 N N . HIS A 1 203 ? -1.068 -4.594 -15.359 1 96.5 203 HIS A N 1
ATOM 1594 C CA . HIS A 1 203 ? -1.073 -4.859 -16.797 1 96.5 203 HIS A CA 1
ATOM 1595 C C . HIS A 1 203 ? 0.284 -4.555 -17.422 1 96.5 203 HIS A C 1
ATOM 1597 O O . HIS A 1 203 ? 0.723 -5.254 -18.328 1 96.5 203 HIS A O 1
ATOM 1603 N N . LEU A 1 204 ? 0.843 -3.482 -16.953 1 97.81 204 LEU A N 1
ATOM 1604 C CA . LEU A 1 204 ? 2.176 -3.127 -17.422 1 97.81 204 LEU A CA 1
ATOM 1605 C C . LEU A 1 204 ? 3.158 -4.27 -17.188 1 97.81 204 LEU A C 1
ATOM 1607 O O . LEU A 1 204 ? 3.941 -4.613 -18.078 1 97.81 204 LEU A O 1
ATOM 1611 N N . ARG A 1 205 ? 3.156 -4.875 -16 1 98.06 205 ARG A N 1
ATOM 1612 C CA . ARG A 1 205 ? 4.066 -5.98 -15.711 1 98.06 205 ARG A CA 1
ATOM 1613 C C . ARG A 1 205 ? 3.725 -7.203 -16.562 1 98.06 205 ARG A C 1
ATOM 1615 O O . ARG A 1 205 ? 4.617 -7.941 -16.969 1 98.06 205 ARG A O 1
ATOM 1622 N N . ALA A 1 206 ? 2.402 -7.418 -16.75 1 97.06 206 ALA A N 1
ATOM 1623 C CA . ALA A 1 206 ? 2.008 -8.516 -17.641 1 97.06 206 ALA A CA 1
ATOM 1624 C C . ALA A 1 206 ? 2.641 -8.367 -19.016 1 97.06 206 ALA A C 1
ATOM 1626 O O . ALA A 1 206 ? 3.178 -9.328 -19.562 1 97.06 206 ALA A O 1
ATOM 1627 N N . ASP A 1 207 ? 2.566 -7.184 -19.547 1 97.69 207 ASP A N 1
ATOM 1628 C CA . ASP A 1 207 ? 3.182 -6.895 -20.844 1 97.69 207 ASP A CA 1
ATOM 1629 C C . ASP A 1 207 ? 4.695 -7.094 -20.797 1 97.69 207 ASP A C 1
ATOM 1631 O O . ASP A 1 207 ? 5.289 -7.621 -21.734 1 97.69 207 ASP A O 1
ATOM 1635 N N . LEU A 1 208 ? 5.262 -6.645 -19.719 1 98.31 208 LEU A N 1
ATOM 1636 C CA . LEU A 1 208 ? 6.703 -6.781 -19.531 1 98.31 208 LEU A CA 1
ATOM 1637 C C . LEU A 1 208 ? 7.117 -8.25 -19.562 1 98.31 208 LEU A C 1
ATOM 1639 O O . LEU A 1 208 ? 8.078 -8.609 -20.25 1 98.31 208 LEU A O 1
ATOM 1643 N N . LEU A 1 209 ? 6.43 -9.055 -18.859 1 97.31 209 LEU A N 1
ATOM 1644 C CA . LEU A 1 209 ? 6.711 -10.484 -18.828 1 97.31 209 LEU A CA 1
ATOM 1645 C C . LEU A 1 209 ? 6.551 -11.102 -20.219 1 97.31 209 LEU A C 1
ATOM 1647 O O . LEU A 1 209 ? 7.359 -11.938 -20.625 1 97.31 209 LEU A O 1
ATOM 1651 N N . GLN A 1 210 ? 5.547 -10.672 -20.938 1 96.38 210 GLN A N 1
ATOM 1652 C CA . GLN A 1 210 ? 5.316 -11.172 -22.297 1 96.38 210 GLN A CA 1
ATOM 1653 C C . GLN A 1 210 ? 6.453 -10.766 -23.234 1 96.38 210 GLN A C 1
ATOM 1655 O O . GLN A 1 210 ? 6.949 -11.586 -24 1 96.38 210 GLN A O 1
ATOM 1660 N N . VAL A 1 211 ? 6.84 -9.562 -23.156 1 97.06 211 VAL A N 1
ATOM 1661 C CA . VAL A 1 211 ? 7.906 -9.031 -24 1 97.06 211 VAL A CA 1
ATOM 1662 C C . VAL A 1 211 ? 9.203 -9.781 -23.719 1 97.06 211 VAL A C 1
ATOM 1664 O O . VAL A 1 211 ? 9.93 -10.148 -24.656 1 97.06 211 VAL A O 1
ATOM 1667 N N . MET A 1 212 ? 9.539 -10.055 -22.5 1 96.62 212 MET A N 1
ATOM 1668 C CA . MET A 1 212 ? 10.766 -10.75 -22.109 1 96.62 212 MET A CA 1
ATOM 1669 C C . MET A 1 212 ? 10.766 -12.188 -22.625 1 96.62 212 MET A C 1
ATOM 1671 O O . MET A 1 212 ? 11.79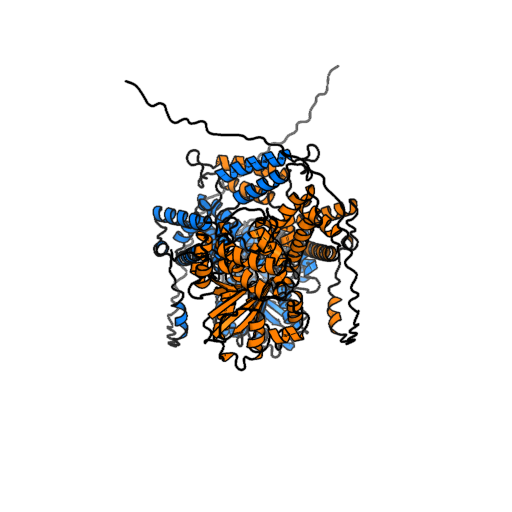7 -12.703 -23.047 1 96.62 212 MET A O 1
ATOM 1675 N N . ARG A 1 213 ? 9.633 -12.781 -22.703 1 93.56 213 ARG A N 1
ATOM 1676 C CA . ARG A 1 213 ? 9.516 -14.18 -23.078 1 93.56 213 ARG A CA 1
ATOM 1677 C C . ARG A 1 213 ? 9.555 -14.344 -24.594 1 93.56 213 ARG A C 1
ATOM 1679 O O . ARG A 1 213 ? 10.219 -15.25 -25.125 1 93.56 213 ARG A O 1
ATOM 1686 N N . LYS A 1 214 ? 8.914 -13.383 -25.375 1 93.31 214 LYS A N 1
ATOM 1687 C CA . LYS A 1 214 ? 8.641 -13.664 -26.781 1 93.31 214 LYS A CA 1
ATOM 1688 C C . LYS A 1 214 ? 9.352 -12.664 -27.688 1 93.31 214 LYS A C 1
ATOM 1690 O O . LYS A 1 214 ? 9.695 -12.984 -28.828 1 93.31 214 LYS A O 1
ATOM 1695 N N . ASN A 1 215 ? 9.578 -11.43 -27.203 1 92.5 215 ASN A N 1
ATOM 1696 C CA . ASN A 1 215 ? 9.906 -10.359 -28.141 1 92.5 215 ASN A CA 1
ATOM 1697 C C . ASN A 1 215 ? 11.297 -9.789 -27.875 1 92.5 215 ASN A C 1
ATOM 1699 O O . ASN A 1 215 ? 11.938 -9.266 -28.797 1 92.5 215 ASN A O 1
ATOM 1703 N N . ALA A 1 216 ? 11.836 -9.852 -26.703 1 94.06 216 ALA A N 1
ATOM 1704 C CA . ALA A 1 216 ? 13.086 -9.195 -26.328 1 94.06 216 ALA A CA 1
ATOM 1705 C C . ALA A 1 216 ? 14.289 -9.977 -26.844 1 94.06 216 ALA A C 1
ATOM 1707 O O . ALA A 1 216 ? 14.266 -11.211 -26.891 1 94.06 216 ALA A O 1
ATOM 1708 N N . THR A 1 217 ? 15.266 -9.227 -27.266 1 93.88 217 THR A N 1
ATOM 1709 C CA . THR A 1 217 ? 16.547 -9.828 -27.656 1 93.88 217 THR A CA 1
ATOM 1710 C C . THR A 1 217 ? 17.391 -10.133 -26.422 1 93.88 217 THR A C 1
ATOM 1712 O O . THR A 1 217 ? 17.094 -9.641 -25.328 1 93.88 217 THR A O 1
ATOM 1715 N N . HIS A 1 218 ? 18.438 -10.883 -26.578 1 92.56 218 HIS A N 1
ATOM 1716 C CA . HIS A 1 218 ? 19.297 -11.305 -25.484 1 92.56 218 HIS A CA 1
ATOM 1717 C C . HIS A 1 218 ? 19.938 -10.109 -24.797 1 92.56 218 HIS A C 1
ATOM 1719 O O . HIS A 1 218 ? 20.125 -10.109 -23.578 1 92.56 218 HIS A O 1
ATOM 1725 N N . SER A 1 219 ? 20.266 -9.094 -25.578 1 92.38 219 SER A N 1
ATOM 1726 C CA . SER A 1 219 ? 20.953 -7.926 -25.031 1 92.38 219 SER A CA 1
ATOM 1727 C C . SER A 1 219 ? 19.984 -7.039 -24.25 1 92.38 219 SER A C 1
ATOM 1729 O O . SER A 1 219 ? 20.422 -6.254 -23.406 1 92.38 219 SER A O 1
ATOM 1731 N N . GLU A 1 220 ? 18.703 -7.207 -24.5 1 94.62 220 GLU A N 1
ATOM 1732 C CA . GLU A 1 220 ? 17.688 -6.348 -23.8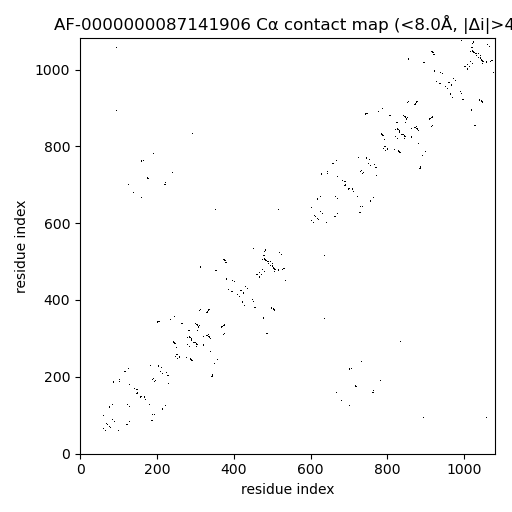91 1 94.62 220 GLU A CA 1
ATOM 1733 C C . GLU A 1 220 ? 17.172 -6.945 -22.578 1 94.62 220 GLU A C 1
ATOM 1735 O O . GLU A 1 220 ? 16.641 -6.23 -21.734 1 94.62 220 GLU A O 1
ATOM 1740 N N . ILE A 1 221 ? 17.344 -8.203 -22.344 1 96 221 ILE A N 1
ATOM 1741 C CA . ILE A 1 221 ? 16.703 -8.984 -21.297 1 96 221 ILE A CA 1
ATOM 1742 C C . ILE A 1 221 ? 17.203 -8.531 -19.938 1 96 221 ILE A C 1
ATOM 1744 O O . ILE A 1 221 ? 16.422 -8.352 -19 1 96 221 ILE A O 1
ATOM 1748 N N . PRO A 1 222 ? 18.5 -8.219 -19.797 1 96 222 PRO A N 1
ATOM 1749 C CA . PRO A 1 222 ? 18.969 -7.844 -18.469 1 96 222 PRO A CA 1
ATOM 1750 C C . PRO A 1 222 ? 18.297 -6.574 -17.953 1 96 222 PRO A C 1
ATOM 1752 O O . PRO A 1 222 ? 17.859 -6.535 -16.797 1 96 222 PRO A O 1
ATOM 1755 N N . ALA A 1 223 ? 18.172 -5.574 -18.766 1 96.69 223 ALA A N 1
ATOM 1756 C CA . ALA A 1 223 ? 17.531 -4.324 -18.375 1 96.69 223 ALA A CA 1
ATOM 1757 C C . ALA A 1 223 ? 16.062 -4.543 -18.047 1 96.69 223 ALA A C 1
ATOM 1759 O O . ALA A 1 223 ? 15.555 -4.02 -17.047 1 96.69 223 ALA A O 1
ATOM 1760 N N . LEU A 1 224 ? 15.414 -5.297 -18.859 1 97.94 224 LEU A N 1
ATOM 1761 C CA . LEU A 1 224 ? 14 -5.574 -18.672 1 97.94 224 LEU A CA 1
ATOM 1762 C C . LEU A 1 224 ? 13.781 -6.395 -17.406 1 97.94 224 LEU A C 1
ATOM 1764 O O . LEU A 1 224 ? 12.797 -6.191 -16.688 1 97.94 224 LEU A O 1
ATOM 1768 N N . ARG A 1 225 ? 14.664 -7.297 -17.109 1 97.19 225 ARG A N 1
ATOM 1769 C CA . ARG A 1 225 ? 14.586 -8.109 -15.891 1 97.19 225 ARG A CA 1
ATOM 1770 C C . ARG A 1 225 ? 14.719 -7.25 -14.641 1 97.19 225 ARG A C 1
ATOM 1772 O O . ARG A 1 225 ? 14.031 -7.484 -13.641 1 97.19 225 ARG A O 1
ATOM 1779 N N . SER A 1 226 ? 15.609 -6.328 -14.734 1 97.12 226 SER A N 1
ATOM 1780 C CA . SER A 1 226 ? 15.766 -5.398 -13.617 1 97.12 226 SER A CA 1
ATOM 1781 C C . SER A 1 226 ? 14.484 -4.602 -13.375 1 97.12 226 SER A C 1
ATOM 1783 O O . SER A 1 226 ? 14.062 -4.43 -12.234 1 97.12 226 SER A O 1
ATOM 1785 N N . LEU A 1 227 ? 13.875 -4.141 -14.438 1 97.94 227 LEU A N 1
ATOM 1786 C CA . LEU A 1 227 ? 12.609 -3.43 -14.359 1 97.94 227 LEU A CA 1
ATOM 1787 C C . LEU A 1 227 ? 11.523 -4.328 -13.773 1 97.94 227 LEU A C 1
ATOM 1789 O O . LEU A 1 227 ? 10.758 -3.895 -12.906 1 97.94 227 LEU A O 1
ATOM 1793 N N . ASP A 1 228 ? 11.516 -5.555 -14.148 1 97.81 228 ASP A N 1
ATOM 1794 C CA . ASP A 1 228 ? 10.539 -6.52 -13.656 1 97.81 228 ASP A CA 1
ATOM 1795 C C . ASP A 1 228 ? 10.695 -6.746 -12.156 1 97.81 228 ASP A C 1
ATOM 1797 O O . ASP A 1 228 ? 9.711 -6.781 -11.422 1 97.81 228 ASP A O 1
ATOM 1801 N N . ALA A 1 229 ? 11.914 -6.891 -11.766 1 96.19 229 ALA A N 1
ATOM 1802 C CA . ALA A 1 229 ? 12.188 -7.121 -10.352 1 96.19 229 ALA A CA 1
ATOM 1803 C C . ALA A 1 229 ? 11.672 -5.965 -9.5 1 96.19 229 ALA A C 1
ATOM 1805 O O . ALA A 1 229 ? 11.055 -6.184 -8.453 1 96.19 229 ALA A O 1
ATOM 1806 N N . SER A 1 230 ? 11.891 -4.793 -9.969 1 96.62 230 SER A N 1
ATOM 1807 C CA . SER A 1 230 ? 11.453 -3.605 -9.242 1 96.62 230 SER A CA 1
ATOM 1808 C C . SER A 1 230 ? 9.93 -3.502 -9.227 1 96.62 230 SER A C 1
ATOM 1810 O O . SER A 1 230 ? 9.336 -3.203 -8.188 1 96.62 230 SER A O 1
ATOM 1812 N N . LEU A 1 231 ? 9.359 -3.721 -10.352 1 97.44 231 LEU A N 1
ATOM 1813 C CA . LEU A 1 231 ? 7.902 -3.639 -10.445 1 97.44 231 LEU A CA 1
ATOM 1814 C C . LEU A 1 231 ? 7.242 -4.734 -9.625 1 97.44 231 LEU A C 1
ATOM 1816 O O . LEU A 1 231 ? 6.23 -4.496 -8.961 1 97.44 231 LEU A O 1
ATOM 1820 N N . LYS A 1 232 ? 7.812 -5.918 -9.641 1 95.94 232 LYS A N 1
ATOM 1821 C CA . LYS A 1 232 ? 7.312 -7.02 -8.82 1 95.94 232 LYS A CA 1
ATOM 1822 C C . LYS A 1 232 ? 7.352 -6.66 -7.34 1 95.94 232 LYS A C 1
ATOM 1824 O O . LYS A 1 232 ? 6.375 -6.871 -6.617 1 95.94 232 LYS A O 1
ATOM 1829 N N . GLN A 1 233 ? 8.445 -6.113 -6.934 1 91.94 233 GLN A N 1
ATOM 1830 C CA . GLN A 1 233 ? 8.586 -5.723 -5.539 1 91.94 233 GLN A CA 1
ATOM 1831 C C . GLN A 1 233 ? 7.59 -4.633 -5.164 1 91.94 233 GLN A C 1
ATOM 1833 O O . GLN A 1 233 ? 7.023 -4.652 -4.066 1 91.94 233 GLN A O 1
ATOM 1838 N N . PHE A 1 234 ? 7.441 -3.719 -6.043 1 92.88 234 PHE A N 1
ATOM 1839 C CA . PHE A 1 234 ? 6.477 -2.643 -5.848 1 92.88 234 PHE A CA 1
ATOM 1840 C C . PHE A 1 234 ? 5.074 -3.201 -5.652 1 92.88 234 PHE A C 1
ATOM 1842 O O . PHE A 1 234 ? 4.379 -2.83 -4.703 1 92.88 234 PHE A O 1
ATOM 1849 N N . LEU A 1 235 ? 4.68 -4.133 -6.492 1 92.25 235 LEU A N 1
ATOM 1850 C CA . LEU A 1 235 ? 3.357 -4.742 -6.422 1 92.25 235 LEU A CA 1
ATOM 1851 C C . LEU A 1 235 ? 3.232 -5.625 -5.184 1 92.25 235 LEU A C 1
ATOM 1853 O O . LEU A 1 235 ? 2.195 -5.621 -4.516 1 92.25 235 LEU A O 1
ATOM 1857 N N . ALA A 1 236 ? 4.254 -6.316 -4.852 1 88.5 236 ALA A N 1
ATOM 1858 C CA . ALA A 1 236 ? 4.246 -7.203 -3.693 1 88.5 236 ALA A CA 1
ATOM 1859 C C . ALA A 1 236 ? 4.004 -6.422 -2.406 1 88.5 236 ALA A C 1
ATOM 1861 O O . ALA A 1 236 ? 3.346 -6.914 -1.486 1 88.5 236 ALA A O 1
ATOM 1862 N N . SER A 1 237 ? 4.523 -5.281 -2.361 1 83.38 237 SER A N 1
ATOM 1863 C CA . SER A 1 237 ? 4.359 -4.461 -1.165 1 83.38 237 SER A CA 1
ATOM 1864 C C . SER A 1 237 ? 2.898 -4.086 -0.944 1 83.38 237 SER A C 1
ATOM 1866 O O . SER A 1 237 ? 2.469 -3.889 0.194 1 83.38 237 SER A O 1
ATOM 1868 N N . TRP A 1 238 ? 2.135 -4.051 -1.919 1 82.44 238 TRP A N 1
ATOM 1869 C CA . TRP A 1 238 ? 0.738 -3.643 -1.827 1 82.44 238 TRP A CA 1
ATOM 1870 C C . TRP A 1 238 ? -0.169 -4.848 -1.612 1 82.44 238 TRP A C 1
ATOM 1872 O O . TRP A 1 238 ? -1.169 -4.762 -0.896 1 82.44 238 TRP A O 1
ATOM 1882 N N . PHE A 1 239 ? 0.206 -5.91 -2.203 1 82.25 239 PHE A N 1
ATOM 1883 C CA . PHE A 1 239 ? -0.714 -7.043 -2.225 1 82.25 239 PHE A CA 1
ATOM 1884 C C . PHE A 1 239 ? -0.379 -8.031 -1.116 1 82.25 239 PHE A C 1
ATOM 1886 O O . PHE A 1 239 ? -1.174 -8.93 -0.814 1 82.25 239 PHE A O 1
ATOM 1893 N N . SER A 1 240 ? 0.76 -7.914 -0.587 1 66 240 SER A N 1
ATOM 1894 C CA . SER A 1 240 ? 1.179 -8.883 0.415 1 66 240 SER A CA 1
ATOM 1895 C C . SER A 1 240 ? 0.414 -8.695 1.722 1 66 240 SER A C 1
ATOM 1897 O O . SER A 1 240 ? 0.448 -9.562 2.596 1 66 240 SER A O 1
ATOM 1899 N N . VAL A 1 241 ? -0.331 -7.535 1.761 1 59.69 241 VAL A N 1
ATOM 1900 C CA . VAL A 1 241 ? -0.977 -7.219 3.031 1 59.69 241 VAL A CA 1
ATOM 1901 C C . VAL A 1 241 ? -2.393 -7.789 3.047 1 59.69 241 VAL A C 1
ATOM 1903 O O . VAL A 1 241 ? -3.012 -7.961 1.994 1 59.69 241 VAL A O 1
ATOM 1906 N N . GLY A 1 242 ? -2.689 -8.656 3.939 1 62.09 242 GLY A N 1
ATOM 1907 C CA . GLY A 1 242 ? -3.951 -9.305 4.242 1 62.09 242 GLY A CA 1
ATOM 1908 C C . GLY A 1 242 ? -5.156 -8.422 3.996 1 62.09 242 GLY A C 1
ATOM 1909 O O . GLY A 1 242 ? -6.094 -8.398 4.797 1 62.09 242 GLY A O 1
ATOM 1910 N N . PHE A 1 243 ? -5.145 -7.578 2.674 1 70.19 243 PHE A N 1
ATOM 1911 C CA . PHE A 1 243 ? -6.281 -6.695 2.441 1 70.19 243 PHE A CA 1
ATOM 1912 C C . PHE A 1 243 ? -7.293 -7.352 1.508 1 70.19 243 PHE A C 1
ATOM 1914 O O . PHE A 1 243 ? -8.234 -6.703 1.049 1 70.19 243 PHE A O 1
ATOM 1921 N N . LEU A 1 244 ? -7.078 -8.578 1.258 1 80.56 244 LEU A N 1
ATOM 1922 C CA . LEU A 1 244 ? -8.008 -9.219 0.332 1 80.56 244 LEU A CA 1
ATOM 1923 C C . LEU A 1 244 ? -9.375 -9.422 0.988 1 80.56 244 LEU A C 1
ATOM 1925 O O . LEU A 1 244 ? -9.445 -9.781 2.166 1 80.56 244 LEU A O 1
ATOM 1929 N N . LYS A 1 245 ? -10.344 -9.078 0.263 1 84 245 LYS A N 1
ATOM 1930 C CA . LYS A 1 245 ? -11.719 -9.273 0.7 1 84 245 LYS A CA 1
ATOM 1931 C C . LYS A 1 245 ? -12.367 -10.445 -0.035 1 84 245 LYS A C 1
ATOM 1933 O O . LYS A 1 245 ? -12.328 -10.508 -1.265 1 84 245 LYS A O 1
ATOM 1938 N N . LEU A 1 246 ? -12.914 -11.32 0.787 1 91.19 246 LEU A N 1
ATOM 1939 C CA . LEU A 1 246 ? -13.594 -12.484 0.231 1 91.19 246 LEU A CA 1
ATOM 1940 C C . LEU A 1 246 ? -15.062 -12.18 -0.033 1 91.19 246 LEU A C 1
ATOM 1942 O O . LEU A 1 246 ? -15.742 -11.594 0.813 1 91.19 246 LEU A O 1
ATOM 1946 N N . GLU A 1 247 ? -15.5 -12.531 -1.235 1 92.94 247 GLU A N 1
ATOM 1947 C CA . GLU A 1 247 ? -16.906 -12.367 -1.588 1 92.94 247 GLU A CA 1
ATOM 1948 C C . GLU A 1 247 ? -17.453 -13.625 -2.258 1 92.94 247 GLU A C 1
ATOM 1950 O O . GLU A 1 247 ? -16.781 -14.242 -3.084 1 92.94 247 GLU A O 1
ATOM 1955 N N . ARG A 1 248 ? -18.703 -13.945 -1.826 1 94.56 248 ARG A N 1
ATOM 1956 C CA . ARG A 1 248 ? -19.391 -15.031 -2.512 1 94.56 248 ARG A CA 1
ATOM 1957 C C . ARG A 1 248 ? -19.984 -14.555 -3.83 1 94.56 248 ARG A C 1
ATOM 1959 O O . ARG A 1 248 ? -20.656 -13.523 -3.879 1 94.56 248 ARG A O 1
ATOM 1966 N N . VAL A 1 249 ? -19.719 -15.281 -4.887 1 93.88 249 VAL A N 1
ATOM 1967 C CA . VAL A 1 249 ? -20.25 -14.953 -6.207 1 93.88 249 VAL A CA 1
ATOM 1968 C C . VAL A 1 249 ? -21.531 -15.75 -6.457 1 93.88 249 VAL A C 1
ATOM 1970 O O . VAL A 1 249 ? -21.547 -16.984 -6.359 1 93.88 249 VAL A O 1
ATOM 1973 N N . THR A 1 250 ? -22.578 -15.062 -6.695 1 92.62 250 THR A N 1
ATOM 1974 C CA . THR A 1 250 ? -23.859 -15.688 -7 1 92.62 250 THR A CA 1
ATOM 1975 C C . THR A 1 250 ? -24.453 -15.094 -8.273 1 92.62 250 THR A C 1
ATOM 1977 O O . THR A 1 250 ? -24.125 -13.969 -8.656 1 92.62 250 THR A O 1
ATOM 1980 N N . TYR A 1 251 ? -25.25 -15.945 -8.891 1 88.19 251 TYR A N 1
ATOM 1981 C CA . TYR A 1 251 ? -25.891 -15.469 -10.109 1 88.19 251 TYR A CA 1
ATOM 1982 C C . TYR A 1 251 ? -26.906 -14.375 -9.805 1 88.19 251 TYR A C 1
ATOM 1984 O O . TYR A 1 251 ? -27.078 -13.445 -10.594 1 88.19 251 TYR A O 1
ATOM 1992 N N . GLU A 1 252 ? -27.516 -14.383 -8.695 1 85.88 252 GLU A N 1
ATOM 1993 C CA . GLU A 1 252 ? -28.609 -13.508 -8.32 1 85.88 252 GLU A CA 1
ATOM 1994 C C . GLU A 1 252 ? -28.109 -12.141 -7.879 1 85.88 252 GLU A C 1
ATOM 1996 O O . GLU A 1 252 ? -28.719 -11.117 -8.203 1 85.88 252 GLU A O 1
ATOM 2001 N N . HIS A 1 253 ? -27 -12.117 -7.227 1 88 253 HIS A N 1
ATOM 2002 C CA . HIS A 1 253 ? -26.656 -10.883 -6.535 1 88 253 HIS A CA 1
ATOM 2003 C C . HIS A 1 253 ? -25.391 -10.266 -7.117 1 88 253 HIS A C 1
ATOM 2005 O O . HIS A 1 253 ? -25.141 -9.07 -6.953 1 88 253 HIS A O 1
ATOM 2011 N N . SER A 1 254 ? -24.594 -11.047 -7.746 1 90.5 254 SER A N 1
ATOM 2012 C CA . SER A 1 254 ? -23.328 -10.531 -8.266 1 90.5 254 SER A CA 1
ATOM 2013 C C . SER A 1 254 ? -23.531 -9.797 -9.586 1 90.5 254 SER A C 1
ATOM 2015 O O . SER A 1 254 ? -24.328 -10.227 -10.422 1 90.5 254 SER A O 1
ATOM 2017 N N . PRO A 1 255 ? -22.859 -8.68 -9.789 1 90.19 255 PRO A N 1
ATOM 2018 C CA . PRO A 1 255 ? -22.984 -7.93 -11.039 1 90.19 255 PRO A CA 1
ATOM 2019 C C . PRO A 1 255 ? -22.609 -8.758 -12.266 1 90.19 255 PRO A C 1
ATOM 2021 O O . PRO A 1 255 ? -21.719 -9.602 -12.203 1 90.19 255 PRO A O 1
ATOM 2024 N N . GLY A 1 256 ? -23.266 -8.469 -13.375 1 87.94 256 GLY A N 1
ATOM 2025 C CA . GLY A 1 256 ? -23 -9.164 -14.625 1 87.94 256 GLY A CA 1
ATOM 2026 C C . GLY A 1 256 ? -21.562 -9.031 -15.094 1 87.94 256 GLY A C 1
ATOM 2027 O O . GLY A 1 256 ? -20.984 -9.984 -15.625 1 87.94 256 GLY A O 1
ATOM 2028 N N . GLN A 1 257 ? -21.016 -7.957 -14.836 1 89 257 GLN A N 1
ATOM 2029 C CA . GLN A 1 257 ? -19.641 -7.723 -15.234 1 89 257 GLN A CA 1
ATOM 2030 C C . GLN A 1 257 ? -18.688 -8.695 -14.531 1 89 257 GLN A C 1
ATOM 2032 O O . GLN A 1 257 ? -17.734 -9.18 -15.141 1 89 257 GLN A O 1
ATOM 2037 N N . LEU A 1 258 ? -18.969 -8.914 -13.328 1 90 258 LEU A N 1
ATOM 2038 C CA . LEU A 1 258 ? -18.141 -9.852 -12.57 1 90 258 LEU A CA 1
ATOM 2039 C C . LEU A 1 258 ? -18.281 -11.266 -13.125 1 90 258 LEU A C 1
ATOM 2041 O O . LEU A 1 258 ? -17.297 -11.977 -13.289 1 90 258 LEU A O 1
ATOM 2045 N N . LEU A 1 259 ? -19.453 -11.695 -13.445 1 89.69 259 LEU A N 1
ATOM 2046 C CA . LEU A 1 259 ? -19.719 -13.023 -13.984 1 89.69 259 LEU A CA 1
ATOM 2047 C C . LEU A 1 259 ? -19 -13.219 -15.32 1 89.69 259 LEU A C 1
ATOM 2049 O O . LEU A 1 259 ? -18.406 -14.273 -15.562 1 89.69 259 LEU A O 1
ATOM 2053 N N . GLU A 1 260 ? -18.984 -12.203 -16.078 1 87.5 260 GLU A N 1
ATOM 2054 C CA . GLU A 1 260 ? -18.281 -12.25 -17.359 1 87.5 260 GLU A CA 1
ATOM 2055 C C . GLU A 1 260 ? -16.781 -12.406 -17.141 1 87.5 260 GLU A C 1
ATOM 2057 O O . GLU A 1 260 ? -16.125 -13.164 -17.859 1 87.5 260 GLU A O 1
ATOM 2062 N N . LYS A 1 261 ? -16.328 -11.75 -16.234 1 88.81 261 LYS A N 1
ATOM 2063 C CA . LYS A 1 261 ? -14.898 -11.82 -15.922 1 88.81 261 LYS A CA 1
ATOM 2064 C C . LYS A 1 261 ? -14.516 -13.219 -15.438 1 88.81 261 LYS A C 1
ATOM 2066 O O . LYS A 1 261 ? -13.469 -13.742 -15.82 1 88.81 261 LYS A O 1
ATOM 2071 N N . ILE A 1 262 ? -15.312 -13.812 -14.641 1 87.88 262 ILE A N 1
ATOM 2072 C CA . ILE A 1 262 ? -15.047 -15.148 -14.125 1 87.88 262 ILE A CA 1
ATOM 2073 C C . ILE A 1 262 ? -14.992 -16.141 -15.281 1 87.88 262 ILE A C 1
ATOM 2075 O O . ILE A 1 262 ? -14.117 -17.016 -15.32 1 87.88 262 ILE A O 1
ATOM 2079 N N . ILE A 1 263 ? -15.891 -15.961 -16.188 1 85.81 263 ILE A N 1
ATOM 2080 C CA . ILE A 1 263 ? -15.914 -16.828 -17.359 1 85.81 263 ILE A CA 1
ATOM 2081 C C . ILE A 1 263 ? -14.633 -16.656 -18.156 1 85.81 263 ILE A C 1
ATOM 2083 O O . ILE A 1 263 ? -13.992 -17.625 -18.547 1 85.81 263 ILE A O 1
ATOM 2087 N N . ARG A 1 264 ? -14.242 -15.469 -18.328 1 84.94 264 ARG A N 1
ATOM 2088 C CA . ARG A 1 264 ? -13.086 -15.141 -19.156 1 84.94 264 ARG A CA 1
ATOM 2089 C C . ARG A 1 264 ? -11.789 -15.609 -18.516 1 84.94 264 ARG A C 1
ATOM 2091 O O . ARG A 1 264 ? -10.898 -16.109 -19.203 1 84.94 264 ARG A O 1
ATOM 2098 N N . TYR A 1 265 ? -11.734 -15.508 -17.172 1 83.69 265 TYR A N 1
ATOM 2099 C CA . TYR A 1 265 ? -10.469 -15.742 -16.484 1 83.69 265 TYR A CA 1
ATOM 2100 C C . TYR A 1 265 ? -10.336 -17.203 -16.062 1 83.69 265 TYR A C 1
ATOM 2102 O O . TYR A 1 265 ? -9.258 -17.625 -15.648 1 83.69 265 TYR A O 1
ATOM 2110 N N . GLU A 1 266 ? -11.359 -17.938 -16.203 1 81.31 266 GLU A N 1
ATOM 2111 C CA . GLU A 1 266 ? -11.273 -19.328 -15.75 1 81.31 266 GLU A CA 1
ATOM 2112 C C . GLU A 1 266 ? -10.234 -20.109 -16.547 1 81.31 266 GLU A C 1
ATOM 2114 O O . GLU A 1 266 ? -10.438 -20.375 -17.734 1 81.31 266 GLU A O 1
ATOM 2119 N N . ALA A 1 267 ? -9.203 -20.5 -15.961 1 73.5 267 ALA A N 1
ATOM 2120 C CA . ALA A 1 267 ? -8.062 -21.094 -16.641 1 73.5 267 ALA A CA 1
ATOM 2121 C C . ALA A 1 267 ? -8.023 -22.609 -16.438 1 73.5 267 ALA A C 1
ATOM 2123 O O . ALA A 1 267 ? -7.496 -23.344 -17.266 1 73.5 267 ALA A O 1
ATOM 2124 N N . VAL A 1 268 ? -8.578 -23.031 -15.336 1 76 268 VAL A N 1
ATOM 2125 C CA . VAL A 1 268 ? -8.398 -24.438 -14.977 1 76 268 VAL A CA 1
ATOM 2126 C C . VAL A 1 268 ? -9.391 -25.297 -15.758 1 76 268 VAL A C 1
ATOM 2128 O O . VAL A 1 268 ? -8.992 -26.219 -16.469 1 76 268 VAL A O 1
ATOM 2131 N N . HIS A 1 269 ? -10.648 -24.906 -15.555 1 75 269 HIS A N 1
ATOM 2132 C CA . HIS A 1 269 ? -11.727 -25.562 -16.297 1 75 269 HIS A CA 1
ATOM 2133 C C . HIS A 1 269 ? -12.555 -24.547 -17.062 1 75 269 HIS A C 1
ATOM 2135 O O . HIS A 1 269 ? -13.562 -24.047 -16.562 1 75 269 HIS A O 1
ATOM 2141 N N . PRO A 1 270 ? -12.203 -24.219 -18.312 1 74.44 270 PRO A N 1
ATOM 2142 C CA . PRO A 1 270 ? -12.867 -23.156 -19.062 1 74.44 270 PRO A CA 1
ATOM 2143 C C . PRO A 1 270 ? -14.375 -23.375 -19.188 1 74.44 270 PRO A C 1
ATOM 2145 O O . PRO A 1 270 ? -14.82 -24.516 -19.344 1 74.44 270 PRO A O 1
ATOM 2148 N N . VAL A 1 271 ? -15.016 -22.25 -18.875 1 69.94 271 VAL A N 1
ATOM 2149 C CA . VAL A 1 271 ? -16.469 -22.203 -18.969 1 69.94 271 VAL A CA 1
ATOM 2150 C C . VAL A 1 271 ? -16.891 -21.562 -20.281 1 69.94 271 VAL A C 1
ATOM 2152 O O . VAL A 1 271 ? -16.469 -20.438 -20.594 1 69.94 271 VAL A O 1
ATOM 2155 N N . GLY A 1 272 ? -17.344 -22.234 -21.156 1 68.31 272 GLY A N 1
ATOM 2156 C CA . GLY A 1 272 ? -17.656 -21.703 -22.469 1 68.31 272 GLY A CA 1
ATOM 2157 C C . GLY A 1 272 ? -18.953 -20.922 -22.5 1 68.31 272 GLY A C 1
ATOM 2158 O O . GLY A 1 272 ? -19.172 -20.094 -23.391 1 68.31 272 GLY A O 1
ATOM 2159 N N . THR A 1 273 ? -19.844 -21.219 -21.453 1 77.56 273 THR A N 1
ATOM 2160 C CA . THR A 1 273 ? -21.172 -20.609 -21.562 1 77.56 273 THR A CA 1
ATOM 2161 C C . THR A 1 273 ? -21.672 -20.125 -20.203 1 77.56 273 THR A C 1
ATOM 2163 O O . THR A 1 273 ? -21.172 -20.578 -19.172 1 77.56 273 THR A O 1
ATOM 2166 N N . ILE A 1 274 ? -22.547 -19.172 -20.266 1 80.19 274 ILE A N 1
ATOM 2167 C CA . ILE A 1 274 ? -23.172 -18.641 -19.062 1 80.19 274 ILE A CA 1
ATOM 2168 C C . ILE A 1 274 ? -23.938 -19.75 -18.344 1 80.19 274 ILE A C 1
ATOM 2170 O O . ILE A 1 274 ? -24 -19.766 -17.109 1 80.19 274 ILE A O 1
ATOM 2174 N N . ALA A 1 275 ? -24.484 -20.609 -19.141 1 79.31 275 ALA A N 1
ATOM 2175 C CA . ALA A 1 275 ? -25.219 -21.719 -18.547 1 79.31 275 ALA A CA 1
ATOM 2176 C C . ALA A 1 275 ? -24.312 -22.594 -17.688 1 79.31 275 ALA A C 1
ATOM 2178 O O . ALA A 1 275 ? -24.703 -23.031 -16.609 1 79.31 275 ALA A O 1
ATOM 2179 N N . GLU A 1 276 ? -23.188 -22.766 -18.188 1 82.88 276 GLU A N 1
ATOM 2180 C CA . GLU A 1 276 ? -22.234 -23.547 -17.422 1 82.88 276 GLU A CA 1
ATOM 2181 C C . GLU A 1 276 ? -21.828 -22.844 -16.141 1 82.88 276 GLU A C 1
ATOM 2183 O O . GLU A 1 276 ? -21.656 -23.484 -15.094 1 82.88 276 GLU A O 1
ATOM 2188 N N . LEU A 1 277 ? -21.719 -21.562 -16.266 1 86.81 277 LEU A N 1
ATOM 2189 C CA . LEU A 1 277 ? -21.391 -20.797 -15.07 1 86.81 277 LEU A CA 1
ATOM 2190 C C . LEU A 1 277 ? -22.516 -20.875 -14.055 1 86.81 277 LEU A C 1
ATOM 2192 O O . LEU A 1 277 ? -22.266 -20.984 -12.852 1 86.81 277 LEU A O 1
ATOM 2196 N N . LYS A 1 278 ? -23.703 -20.766 -14.531 1 84.56 278 LYS A N 1
ATOM 2197 C CA . LYS A 1 278 ? -24.859 -20.844 -13.641 1 84.56 278 LYS A CA 1
ATOM 2198 C C . LYS A 1 278 ? -24.875 -22.172 -12.875 1 84.56 278 LYS A C 1
ATOM 2200 O O . LYS A 1 278 ? -25.219 -22.203 -11.695 1 84.56 278 LYS A O 1
ATOM 2205 N N . ARG A 1 279 ? -24.5 -23.156 -13.547 1 82.44 279 ARG A N 1
ATOM 2206 C CA . ARG A 1 279 ? -24.422 -24.469 -12.898 1 82.44 279 ARG A CA 1
ATOM 2207 C C . ARG A 1 279 ? -23.359 -24.469 -11.797 1 82.44 279 ARG A C 1
ATOM 2209 O O . ARG A 1 279 ? -23.578 -25.016 -10.719 1 82.44 279 ARG A O 1
ATOM 2216 N N . ARG A 1 280 ? -22.297 -23.797 -12.07 1 85.62 280 ARG A N 1
ATOM 2217 C CA . ARG A 1 280 ? -21.172 -23.75 -11.141 1 85.62 280 ARG A CA 1
ATOM 2218 C C . ARG A 1 280 ? -21.484 -22.844 -9.953 1 85.62 280 ARG A C 1
ATOM 2220 O O . ARG A 1 280 ? -20.797 -22.875 -8.938 1 85.62 280 ARG A O 1
ATOM 2227 N N . LEU A 1 281 ? -22.531 -22.094 -10.102 1 87.62 281 LEU A N 1
ATOM 2228 C CA . LEU A 1 281 ? -22.938 -21.188 -9.031 1 87.62 281 LEU A CA 1
ATOM 2229 C C . LEU A 1 281 ? -24.203 -21.703 -8.336 1 87.62 281 LEU A C 1
ATOM 2231 O O . LEU A 1 281 ? -24.672 -21.094 -7.379 1 87.62 281 LEU A O 1
ATOM 2235 N N . GLY A 1 282 ? -24.75 -22.812 -8.789 1 80.44 282 GLY A N 1
ATOM 2236 C CA . GLY A 1 282 ? -26.047 -23.312 -8.367 1 80.44 282 GLY A CA 1
ATOM 2237 C C . GLY A 1 282 ? -25.969 -24.234 -7.164 1 80.44 282 GLY A C 1
ATOM 2238 O O . GLY A 1 282 ? -25.109 -24.062 -6.297 1 80.44 282 GLY A O 1
ATOM 2239 N N . ASN A 1 283 ? -26.891 -25.078 -7.129 1 82.56 283 ASN A N 1
ATOM 2240 C CA . ASN A 1 283 ? -27.031 -25.984 -5.988 1 82.56 283 ASN A CA 1
ATOM 2241 C C . ASN A 1 283 ? -25.812 -26.875 -5.828 1 82.56 283 ASN A C 1
ATOM 2243 O O . ASN A 1 283 ? -25.297 -27.422 -6.809 1 82.56 283 ASN A O 1
ATOM 2247 N N . GLY A 1 284 ? -25.344 -27.031 -4.676 1 88.94 284 GLY A N 1
ATOM 2248 C CA . GLY A 1 284 ? -24.219 -27.891 -4.355 1 88.94 284 GLY A CA 1
ATOM 2249 C C . GLY A 1 284 ? -22.875 -27.297 -4.766 1 88.94 284 GLY A C 1
ATOM 2250 O O . GLY A 1 284 ? -21.859 -27.984 -4.711 1 88.94 284 GLY A O 1
ATOM 2251 N N . ARG A 1 285 ? -22.969 -26.125 -5.316 1 92.12 285 ARG A N 1
ATOM 2252 C CA . ARG A 1 285 ? -21.734 -25.469 -5.746 1 92.12 285 ARG A CA 1
ATOM 2253 C C . ARG A 1 285 ? -21.641 -24.062 -5.152 1 92.12 285 ARG A C 1
ATOM 2255 O O . ARG A 1 285 ? -22.641 -23.484 -4.742 1 92.12 285 ARG A O 1
ATOM 2262 N N . ARG A 1 286 ? -20.438 -23.609 -4.957 1 93.31 286 ARG A N 1
ATOM 2263 C CA . ARG A 1 286 ? -20.125 -22.266 -4.484 1 93.31 286 ARG A CA 1
ATOM 2264 C C . ARG A 1 286 ? -18.969 -21.656 -5.262 1 93.31 286 ARG A C 1
ATOM 2266 O O . ARG A 1 286 ? -18.125 -22.391 -5.805 1 93.31 286 ARG A O 1
ATOM 2273 N N . CYS A 1 287 ? -19.031 -20.438 -5.371 1 94.5 287 CYS A N 1
ATOM 2274 C CA . CYS A 1 287 ? -17.922 -19.688 -5.965 1 94.5 287 CYS A CA 1
ATOM 2275 C C . CYS A 1 287 ? -17.578 -18.469 -5.125 1 94.5 287 CYS A C 1
ATOM 2277 O O . CYS A 1 287 ? -18.469 -17.75 -4.668 1 94.5 287 CYS A O 1
ATOM 2279 N N . PHE A 1 288 ? -16.328 -18.359 -4.867 1 94.88 288 PHE A N 1
ATOM 2280 C CA . PHE A 1 288 ? -15.836 -17.219 -4.098 1 94.88 288 PHE A CA 1
ATOM 2281 C C . PHE A 1 288 ? -14.781 -16.438 -4.883 1 94.88 288 PHE A C 1
ATOM 2283 O O . PHE A 1 288 ? -14.047 -17.016 -5.684 1 94.88 288 PHE A O 1
ATOM 2290 N N . ALA A 1 289 ? -14.727 -15.164 -4.699 1 93.62 289 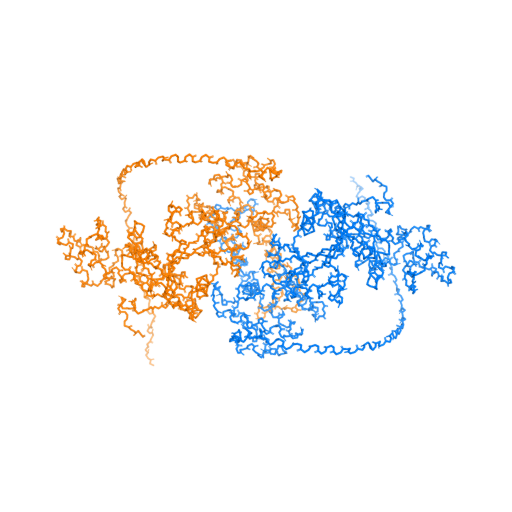ALA A N 1
ATOM 2291 C CA . ALA A 1 289 ? -13.727 -14.305 -5.34 1 93.62 289 ALA A CA 1
ATOM 2292 C C . ALA A 1 289 ? -13.055 -13.391 -4.32 1 93.62 289 ALA A C 1
ATOM 2294 O O . ALA A 1 289 ? -13.688 -12.961 -3.352 1 93.62 289 ALA A O 1
ATOM 2295 N N . PHE A 1 290 ? -11.781 -13.211 -4.531 1 91.88 290 PHE A N 1
ATOM 2296 C CA . PHE A 1 290 ? -11.016 -12.289 -3.688 1 91.88 290 PHE A CA 1
ATOM 2297 C C . PHE A 1 290 ? -10.789 -10.961 -4.402 1 91.88 290 PHE A C 1
ATOM 2299 O O . PHE A 1 290 ? -10.375 -10.938 -5.562 1 91.88 290 PHE A O 1
ATOM 2306 N N . PHE A 1 291 ? -11.047 -9.883 -3.676 1 90.06 291 PHE A N 1
ATOM 2307 C CA . PHE A 1 291 ? -10.875 -8.539 -4.203 1 90.06 291 PHE A CA 1
ATOM 2308 C C . PHE A 1 291 ? -9.898 -7.742 -3.344 1 90.06 291 PHE A C 1
ATOM 2310 O O . PHE A 1 291 ? -9.734 -8.031 -2.156 1 90.06 291 PHE A O 1
ATOM 2317 N N . HIS A 1 292 ? -9.211 -6.883 -3.932 1 87.06 292 HIS A N 1
ATOM 2318 C CA . HIS A 1 292 ? -8.32 -5.953 -3.242 1 87.06 292 HIS A CA 1
ATOM 2319 C C . HIS A 1 292 ? -8.836 -4.52 -3.346 1 87.06 292 HIS A C 1
ATOM 2321 O O . HIS A 1 292 ? -9.312 -4.102 -4.402 1 87.06 292 HIS A O 1
ATOM 2327 N N . PRO A 1 293 ? -8.734 -3.719 -2.359 1 81.31 293 PRO A N 1
ATOM 2328 C CA . PRO A 1 293 ? -9.281 -2.357 -2.359 1 81.31 293 PRO A CA 1
ATOM 2329 C C . PRO A 1 293 ? -8.672 -1.479 -3.449 1 81.31 293 PRO A C 1
ATOM 2331 O O . PRO A 1 293 ? -9.32 -0.545 -3.928 1 81.31 293 PRO A O 1
ATOM 2334 N N . SER A 1 294 ? -7.465 -1.816 -3.824 1 80.94 294 SER A N 1
ATOM 2335 C CA . SER A 1 294 ? -6.809 -1.014 -4.852 1 80.94 294 SER A CA 1
ATOM 2336 C C . SER A 1 294 ? -7.305 -1.386 -6.246 1 80.94 294 SER A C 1
ATOM 2338 O O . SER A 1 294 ? -7.07 -0.653 -7.207 1 80.94 294 SER A O 1
ATOM 2340 N N . ILE A 1 295 ? -7.895 -2.5 -6.34 1 86.81 295 ILE A N 1
ATOM 2341 C CA . ILE A 1 295 ? -8.5 -2.965 -7.582 1 86.81 295 ILE A CA 1
ATOM 2342 C C . ILE A 1 295 ? -9.875 -3.557 -7.301 1 86.81 295 ILE A C 1
ATOM 2344 O O . ILE A 1 295 ? -10.094 -4.758 -7.48 1 86.81 295 ILE A O 1
ATOM 2348 N N . PRO A 1 296 ? -10.789 -2.752 -6.98 1 81.69 296 PRO A N 1
ATOM 2349 C CA . PRO A 1 296 ? -12.047 -3.256 -6.418 1 81.69 296 PRO A CA 1
ATOM 2350 C C . PRO A 1 296 ? -12.914 -3.967 -7.453 1 81.69 296 PRO A C 1
ATOM 2352 O O . PRO A 1 296 ? -13.711 -4.84 -7.102 1 81.69 296 PRO A O 1
ATOM 2355 N N . ASP A 1 297 ? -12.734 -3.689 -8.703 1 85.06 297 ASP A N 1
ATOM 2356 C CA . ASP A 1 297 ? -13.656 -4.207 -9.703 1 85.06 297 ASP A CA 1
ATOM 2357 C C . ASP A 1 297 ? -13.078 -5.434 -10.398 1 85.06 297 ASP A C 1
ATOM 2359 O O . ASP A 1 297 ? -13.688 -5.973 -11.328 1 85.06 297 ASP A O 1
ATOM 2363 N N . GLU A 1 298 ? -11.945 -5.859 -9.938 1 90.38 298 GLU A N 1
ATOM 2364 C CA . GLU A 1 298 ? -11.289 -7.004 -10.57 1 90.38 298 GLU A CA 1
ATOM 2365 C C . GLU A 1 298 ? -11.023 -8.109 -9.555 1 90.38 298 GLU A C 1
ATOM 2367 O O . GLU A 1 298 ? -10.305 -7.906 -8.57 1 90.38 298 GLU A O 1
ATOM 2372 N N . PRO A 1 299 ? -11.727 -9.273 -9.773 1 92.31 299 PRO A N 1
ATOM 2373 C CA . PRO A 1 299 ? -11.344 -10.383 -8.906 1 92.31 299 PRO A CA 1
ATOM 2374 C C . PRO A 1 299 ? -9.898 -10.836 -9.125 1 92.31 299 PRO A C 1
ATOM 2376 O O . PRO A 1 299 ? -9.461 -10.977 -10.273 1 92.31 299 PRO A O 1
ATOM 2379 N N . LEU A 1 300 ? -9.141 -10.961 -8.109 1 91.44 300 LEU A N 1
ATOM 2380 C CA . LEU A 1 300 ? -7.738 -11.344 -8.227 1 91.44 300 LEU A CA 1
ATOM 2381 C C . LEU A 1 300 ? -7.59 -12.859 -8.25 1 91.44 300 LEU A C 1
ATOM 2383 O O . LEU A 1 300 ? -6.723 -13.391 -8.945 1 91.44 300 LEU A O 1
ATOM 2387 N N . VAL A 1 301 ? -8.406 -13.516 -7.422 1 90.38 301 VAL A N 1
ATOM 2388 C CA . VAL A 1 301 ? -8.469 -14.969 -7.359 1 90.38 301 VAL A CA 1
ATOM 2389 C C . VAL A 1 301 ? -9.922 -15.414 -7.203 1 90.38 301 VAL A C 1
ATOM 2391 O O . VAL A 1 301 ? -10.719 -14.75 -6.531 1 90.38 301 VAL A O 1
ATOM 2394 N N . PHE A 1 302 ? -10.273 -16.391 -7.84 1 91.62 302 PHE A N 1
ATOM 2395 C CA . PHE A 1 302 ? -11.578 -16.953 -7.523 1 91.62 302 PHE A CA 1
ATOM 2396 C C . PHE A 1 302 ? -11.508 -18.469 -7.41 1 91.62 302 PHE A C 1
ATOM 2398 O O . PHE A 1 302 ? -10.625 -19.094 -7.996 1 91.62 302 PHE A O 1
ATOM 2405 N N . VAL A 1 303 ? -12.367 -19.031 -6.645 1 93.44 303 VAL A N 1
ATOM 2406 C CA . VAL A 1 303 ? -12.344 -20.438 -6.238 1 93.44 303 VAL A CA 1
ATOM 2407 C C . VAL A 1 303 ? -13.711 -21.062 -6.473 1 93.44 303 VAL A C 1
ATOM 2409 O O . VAL A 1 303 ? -14.727 -20.578 -5.969 1 93.44 303 VAL A O 1
ATOM 2412 N N . HIS A 1 304 ? -13.758 -22.125 -7.246 1 94.06 304 HIS A N 1
ATOM 2413 C CA . HIS A 1 304 ? -14.961 -22.922 -7.391 1 94.06 304 HIS A CA 1
ATOM 2414 C C . HIS A 1 304 ? -14.969 -24.094 -6.402 1 94.06 304 HIS A C 1
ATOM 2416 O O . HIS A 1 304 ? -13.961 -24.781 -6.25 1 94.06 304 HIS A O 1
ATOM 2422 N N . VAL A 1 305 ? -16.094 -24.266 -5.742 1 95.31 305 VAL A N 1
ATOM 2423 C CA . VAL A 1 305 ? -16.219 -25.281 -4.699 1 95.31 305 VAL A CA 1
ATOM 2424 C C . VAL A 1 305 ? -17.406 -26.188 -4.992 1 95.31 305 VAL A C 1
ATOM 2426 O O . VAL A 1 305 ? -18.469 -25.719 -5.414 1 95.31 305 VAL A O 1
ATOM 2429 N N . ALA A 1 306 ? -17.203 -27.469 -4.871 1 95.06 306 ALA A N 1
ATOM 2430 C CA . ALA A 1 306 ? -18.281 -28.453 -4.934 1 95.06 306 ALA A CA 1
ATOM 2431 C C . ALA A 1 306 ? -18.562 -29.047 -3.557 1 95.06 306 ALA A C 1
ATOM 2433 O O . ALA A 1 306 ? -17.625 -29.438 -2.844 1 95.06 306 ALA A O 1
ATOM 2434 N N . LEU A 1 307 ? -19.797 -29.047 -3.156 1 94.44 307 LEU A N 1
ATOM 2435 C CA . LEU A 1 307 ? -20.203 -29.672 -1.908 1 94.44 307 LEU A CA 1
ATOM 2436 C C . LEU A 1 307 ? -20.578 -31.141 -2.139 1 94.44 307 LEU A C 1
ATOM 2438 O O . LEU A 1 307 ? -21.516 -31.422 -2.898 1 94.44 307 LEU A O 1
ATOM 2442 N N . MET A 1 308 ? -19.859 -31.969 -1.439 1 94.06 308 MET A N 1
ATOM 2443 C CA . MET A 1 308 ? -20 -33.406 -1.69 1 94.06 308 MET A CA 1
ATOM 2444 C C . MET A 1 308 ? -20.078 -34.188 -0.381 1 94.06 308 MET A C 1
ATOM 2446 O O . MET A 1 308 ? -19.969 -33.594 0.699 1 94.06 308 MET A O 1
ATOM 2450 N N . GLN A 1 309 ? -20.344 -35.438 -0.566 1 91.88 309 GLN A N 1
ATOM 2451 C CA . GLN A 1 309 ? -20.406 -36.312 0.61 1 91.88 309 GLN A CA 1
ATOM 2452 C C . GLN A 1 309 ? -19 -36.781 1.017 1 91.88 309 GLN A C 1
ATOM 2454 O O . GLN A 1 309 ? -18.75 -37 2.197 1 91.88 309 GLN A O 1
ATOM 2459 N N . GLU A 1 310 ? -18.188 -36.906 0.034 1 93.19 310 GLU A N 1
ATOM 2460 C CA . GLU A 1 310 ? -16.812 -37.344 0.255 1 93.19 310 GLU A CA 1
ATOM 2461 C C . GLU A 1 310 ? -15.844 -36.625 -0.682 1 93.19 310 GLU A C 1
ATOM 2463 O O . GLU A 1 310 ? -16.266 -35.844 -1.549 1 93.19 310 GLU A O 1
ATOM 2468 N N . ILE A 1 311 ? -14.578 -36.844 -0.456 1 96.06 311 ILE A N 1
ATOM 2469 C CA . ILE A 1 311 ? -13.547 -36.25 -1.298 1 96.06 311 ILE A CA 1
ATOM 2470 C C . ILE A 1 311 ? -13.719 -36.719 -2.738 1 96.06 311 ILE A C 1
ATOM 2472 O O . ILE A 1 311 ? -13.977 -37.906 -2.982 1 96.06 311 ILE A O 1
ATOM 2476 N N . ALA A 1 312 ? -13.57 -35.844 -3.641 1 96 312 ALA A N 1
ATOM 2477 C CA . ALA A 1 312 ? -13.781 -36.156 -5.055 1 96 312 ALA A CA 1
ATOM 2478 C C . ALA A 1 312 ? -12.586 -36.906 -5.637 1 96 312 ALA A C 1
ATOM 2480 O O . ALA A 1 312 ? -11.438 -36.594 -5.316 1 96 312 ALA A O 1
ATOM 2481 N N . SER A 1 313 ? -12.914 -37.781 -6.48 1 96.06 313 SER A N 1
ATOM 2482 C CA . SER A 1 313 ? -11.859 -38.562 -7.113 1 96.06 313 SER A CA 1
ATOM 2483 C C . SER A 1 313 ? -11.672 -38.156 -8.57 1 96.06 313 SER A C 1
ATOM 2485 O O . SER A 1 313 ? -10.656 -38.5 -9.188 1 96.06 313 SER A O 1
ATOM 2487 N N . SER A 1 314 ? -12.68 -37.531 -9.125 1 96.5 314 SER A N 1
ATOM 2488 C CA . SER A 1 314 ? -12.609 -37.125 -10.523 1 96.5 314 SER A CA 1
ATOM 2489 C C . SER A 1 314 ? -13.531 -35.938 -10.797 1 96.5 314 SER A C 1
ATOM 2491 O O . SER A 1 314 ? -14.43 -35.625 -10.008 1 96.5 314 SER A O 1
ATOM 2493 N N . MET A 1 315 ? -13.258 -35.312 -11.898 1 93.5 315 MET A N 1
ATOM 2494 C CA . MET A 1 315 ? -14.117 -34.219 -12.328 1 93.5 315 MET A CA 1
ATOM 2495 C C . MET A 1 315 ? -15.516 -34.719 -12.656 1 93.5 315 MET A C 1
ATOM 2497 O O . MET A 1 315 ? -16.5 -34 -12.414 1 93.5 315 MET A O 1
ATOM 2501 N N . GLN A 1 316 ? -15.633 -35.875 -13.172 1 91.94 316 GLN A N 1
ATOM 2502 C CA . GLN A 1 316 ? -16.922 -36.469 -13.477 1 91.94 316 GLN A CA 1
ATOM 2503 C C . GLN A 1 316 ? -17.734 -36.719 -12.203 1 91.94 316 GLN A C 1
ATOM 2505 O O . GLN A 1 316 ? -18.938 -36.5 -12.172 1 91.94 316 GLN A O 1
ATOM 2510 N N . SER A 1 317 ? -17.016 -37.188 -11.227 1 92.94 317 SER A N 1
ATOM 2511 C CA . SER A 1 317 ? -17.703 -37.438 -9.953 1 92.94 317 SER A CA 1
ATOM 2512 C C . SER A 1 317 ? -18.281 -36.125 -9.391 1 92.94 317 SER A C 1
ATOM 2514 O O . SER A 1 317 ? -19.359 -36.125 -8.797 1 92.94 317 SER A O 1
ATOM 2516 N N . ILE A 1 318 ? -17.594 -35 -9.555 1 92 318 ILE A N 1
ATOM 2517 C CA . ILE A 1 318 ? -18.062 -33.688 -9.094 1 92 318 ILE A CA 1
ATOM 2518 C C . ILE A 1 318 ? -19.344 -33.312 -9.844 1 92 318 ILE A C 1
ATOM 2520 O O . ILE A 1 318 ? -20.328 -32.906 -9.234 1 92 318 ILE A O 1
ATOM 2524 N N . ARG A 1 319 ? -19.328 -33.5 -11.125 1 87.62 319 ARG A N 1
ATOM 2525 C CA . ARG A 1 319 ? -20.5 -33.156 -11.938 1 87.62 319 ARG A CA 1
ATOM 2526 C C . ARG A 1 319 ? -21.703 -34 -11.555 1 87.62 319 ARG A C 1
ATOM 2528 O O . ARG A 1 319 ? -22.797 -33.5 -11.352 1 87.62 319 ARG A O 1
ATOM 2535 N N . ASP A 1 320 ? -21.5 -35.281 -11.398 1 88 320 ASP A N 1
ATOM 2536 C CA . ASP A 1 320 ? -22.578 -36.219 -11.125 1 88 320 ASP A CA 1
ATOM 2537 C C . ASP A 1 320 ? -23.188 -35.969 -9.742 1 88 320 ASP A C 1
ATOM 2539 O O . ASP A 1 320 ? -24.406 -35.969 -9.594 1 88 320 ASP A O 1
ATOM 2543 N N . GLU A 1 321 ? -22.391 -35.75 -8.859 1 86.69 321 GLU A N 1
ATOM 2544 C CA . GLU A 1 321 ? -22.875 -35.625 -7.488 1 86.69 321 GLU A CA 1
ATOM 2545 C C . GLU A 1 321 ? -23.516 -34.281 -7.242 1 86.69 321 GLU A C 1
ATOM 2547 O O . GLU A 1 321 ? -24.484 -34.156 -6.492 1 86.69 321 GLU A O 1
ATOM 2552 N N . THR A 1 322 ? -23 -33.25 -7.797 1 83.88 322 THR A N 1
ATOM 2553 C CA . THR A 1 322 ? -23.547 -31.922 -7.555 1 83.88 322 THR A CA 1
ATOM 2554 C C . THR A 1 322 ? -24.891 -31.75 -8.258 1 83.88 322 THR A C 1
ATOM 2556 O O . THR A 1 322 ? -25.75 -31 -7.797 1 83.88 322 THR A O 1
ATOM 2559 N N . GLU A 1 323 ? -25.094 -32.406 -9.297 1 78.62 323 GLU A N 1
ATOM 2560 C CA . GLU A 1 323 ? -26.375 -32.344 -10 1 78.62 323 GLU A CA 1
ATOM 2561 C C . GLU A 1 323 ? -27.453 -33.156 -9.258 1 78.62 323 GLU A C 1
ATOM 2563 O O . GLU A 1 323 ? -28.641 -32.844 -9.352 1 78.62 323 GLU A O 1
ATOM 2568 N N . GLN A 1 324 ? -26.969 -34.125 -8.523 1 73.38 324 GLN A N 1
ATOM 2569 C CA . GLN A 1 324 ? -27.906 -35 -7.828 1 73.38 324 GLN A CA 1
ATOM 2570 C C . GLN A 1 324 ? -28.156 -34.531 -6.406 1 73.38 324 GLN A C 1
ATOM 2572 O O . GLN A 1 324 ? -29.125 -34.938 -5.762 1 73.38 324 GLN A O 1
ATOM 2577 N N . LEU A 1 325 ? -27.25 -33.688 -5.941 1 66.31 325 LEU A N 1
ATOM 2578 C CA . LEU A 1 325 ? -27.359 -33.312 -4.547 1 66.31 325 LEU A CA 1
ATOM 2579 C C . LEU A 1 325 ? -28.641 -32.5 -4.316 1 66.31 325 LEU A C 1
ATOM 2581 O O . LEU A 1 325 ? -28.875 -31.484 -4.965 1 66.31 325 LEU A O 1
ATOM 2585 N N . THR A 1 326 ? -29.625 -33.125 -3.693 1 60.16 326 THR A N 1
ATOM 2586 C CA . THR A 1 326 ? -30.938 -32.531 -3.408 1 60.16 326 THR A CA 1
ATOM 2587 C C . THR A 1 326 ? -30.812 -31.422 -2.355 1 60.16 326 THR A C 1
ATOM 2589 O O . THR A 1 326 ? -31.438 -30.375 -2.482 1 60.16 326 THR A O 1
ATOM 2592 N N . GLU A 1 327 ? -29.953 -31.75 -1.222 1 70.25 327 GLU A N 1
ATOM 2593 C CA . GLU A 1 327 ? -29.875 -30.75 -0.16 1 70.25 327 GLU A CA 1
ATOM 2594 C C . GLU A 1 327 ? -28.422 -30.438 0.192 1 70.25 327 GLU A C 1
ATOM 2596 O O . GLU A 1 327 ? -27.719 -31.281 0.752 1 70.25 327 GLU A O 1
ATOM 2601 N N . ALA A 1 328 ? -27.953 -29.312 -0.169 1 73.81 328 ALA A N 1
ATOM 2602 C CA . ALA A 1 328 ? -26.609 -28.812 0.105 1 73.81 328 ALA A CA 1
ATOM 2603 C C . ALA A 1 328 ? -26.281 -28.906 1.594 1 73.81 328 ALA A C 1
ATOM 2605 O O . ALA A 1 328 ? -25.109 -29 1.979 1 73.81 328 ALA A O 1
ATOM 2606 N N . SER A 1 329 ? -27.312 -29.016 2.359 1 77.44 329 SER A N 1
ATOM 2607 C CA . SER A 1 329 ? -27.141 -29 3.809 1 77.44 329 SER A CA 1
ATOM 2608 C C . SER A 1 329 ? -26.562 -30.328 4.297 1 77.44 329 SER A C 1
ATOM 2610 O O . SER A 1 329 ? -26.016 -30.406 5.402 1 77.44 329 SER A O 1
ATOM 2612 N N . GLN A 1 330 ? -26.594 -31.297 3.457 1 82.44 330 GLN A N 1
ATOM 2613 C CA . GLN A 1 330 ? -26.141 -32.625 3.895 1 82.44 330 GLN A CA 1
ATOM 2614 C C . GLN A 1 330 ? -24.703 -32.875 3.461 1 82.44 330 GLN A C 1
ATOM 2616 O O . GLN A 1 330 ? -24.125 -33.906 3.766 1 82.44 330 GLN A O 1
ATOM 2621 N N . ALA A 1 331 ? -24.141 -31.906 2.83 1 90.56 331 ALA A N 1
ATOM 2622 C CA . ALA A 1 331 ? -22.781 -32.062 2.352 1 90.56 331 ALA A CA 1
ATOM 2623 C C . ALA A 1 331 ? -21.797 -32.219 3.518 1 90.56 331 ALA A C 1
ATOM 2625 O O . ALA A 1 331 ? -21.984 -31.594 4.562 1 90.56 331 ALA A O 1
ATOM 2626 N N . LYS A 1 332 ? -20.797 -33.062 3.361 1 94 332 LYS A N 1
ATOM 2627 C CA . LYS A 1 332 ? -19.812 -33.281 4.418 1 94 332 LYS A CA 1
ATOM 2628 C C . LYS A 1 332 ? -18.422 -32.875 3.975 1 94 332 LYS A C 1
ATOM 2630 O O . LYS A 1 332 ? -17.516 -32.75 4.801 1 94 332 LYS A O 1
ATOM 2635 N N . ALA A 1 333 ? -18.312 -32.719 2.676 1 95.56 333 ALA A N 1
ATOM 2636 C CA . ALA A 1 333 ? -17 -32.344 2.133 1 95.56 333 ALA A CA 1
ATOM 2637 C C . ALA A 1 333 ? -17.125 -31.172 1.176 1 95.56 333 ALA A C 1
ATOM 2639 O O . ALA A 1 333 ? -18.062 -31.094 0.389 1 95.56 333 ALA A O 1
ATOM 2640 N N . ALA A 1 334 ? -16.234 -30.219 1.325 1 96.56 334 ALA A N 1
ATOM 2641 C CA . ALA A 1 334 ? -16.094 -29.125 0.372 1 96.56 334 ALA A CA 1
ATOM 2642 C C . ALA A 1 334 ? -14.867 -29.328 -0.517 1 96.56 334 ALA A C 1
ATOM 2644 O O . ALA A 1 334 ? -13.734 -29.391 -0.025 1 96.56 334 ALA A O 1
ATOM 2645 N N . ILE A 1 335 ? -15.086 -29.438 -1.804 1 97.12 335 ILE A N 1
ATOM 2646 C CA . ILE A 1 335 ? -14.008 -29.719 -2.74 1 97.12 335 ILE A CA 1
ATOM 2647 C C . ILE A 1 335 ? -13.703 -28.484 -3.574 1 97.12 335 ILE A C 1
ATOM 2649 O O . ILE A 1 335 ? -14.523 -28.062 -4.391 1 97.12 335 ILE A O 1
ATOM 2653 N N . PHE A 1 336 ? -12.516 -27.922 -3.391 1 96.31 336 PHE A N 1
ATOM 2654 C CA . PHE A 1 336 ? -12.031 -26.812 -4.211 1 96.31 336 PHE A CA 1
ATOM 2655 C C . PHE A 1 336 ? -11.469 -27.328 -5.531 1 96.31 336 PHE A C 1
ATOM 2657 O O . PHE A 1 336 ? -10.328 -27.797 -5.582 1 96.31 336 PHE A O 1
ATOM 2664 N N . TYR A 1 337 ? -12.164 -27.203 -6.566 1 94.5 337 TYR A N 1
ATOM 2665 C CA . TYR A 1 337 ? -11.742 -27.922 -7.766 1 94.5 337 TYR A CA 1
ATOM 2666 C C . TYR A 1 337 ? -11.227 -26.953 -8.82 1 94.5 337 TYR A C 1
ATOM 2668 O O . TYR A 1 337 ? -10.703 -27.391 -9.859 1 94.5 337 TYR A O 1
ATOM 2676 N N . SER A 1 338 ? -11.344 -25.719 -8.594 1 92.31 338 SER A N 1
ATOM 2677 C CA . SER A 1 338 ? -10.766 -24.719 -9.492 1 92.31 338 SER A CA 1
ATOM 2678 C C . SER A 1 338 ? -10.359 -23.453 -8.734 1 92.31 338 SER A C 1
ATOM 2680 O O . SER A 1 338 ? -11.18 -22.875 -8.023 1 92.31 338 SER A O 1
ATOM 2682 N N . ILE A 1 339 ? -9.125 -23.156 -8.766 1 89.94 339 ILE A N 1
ATOM 2683 C CA . ILE A 1 339 ? -8.57 -21.922 -8.227 1 89.94 339 ILE A CA 1
ATOM 2684 C C . ILE A 1 339 ? -7.82 -21.172 -9.328 1 89.94 339 ILE A C 1
ATOM 2686 O O . ILE A 1 339 ? -6.812 -21.656 -9.844 1 89.94 339 ILE A O 1
ATOM 2690 N N . SER A 1 340 ? -8.297 -20.031 -9.695 1 89.38 340 SER A N 1
ATOM 2691 C CA . SER A 1 340 ? -7.707 -19.312 -10.82 1 89.38 340 SER A CA 1
ATOM 2692 C C . SER A 1 340 ? -7.258 -17.922 -10.406 1 89.38 340 SER A C 1
ATOM 2694 O O . SER A 1 340 ? -7.973 -17.219 -9.688 1 89.38 340 SER A O 1
ATOM 2696 N N . SER A 1 341 ? -6.027 -17.656 -10.789 1 88 341 SER A N 1
ATOM 2697 C CA . SER A 1 341 ? -5.566 -16.281 -10.695 1 88 341 SER A CA 1
ATOM 2698 C C . SER A 1 341 ? -5.918 -15.5 -11.953 1 88 341 SER A C 1
ATOM 2700 O O . SER A 1 341 ? -5.801 -16.016 -13.07 1 88 341 SER A O 1
ATOM 2702 N N . THR A 1 342 ? -6.32 -14.305 -11.812 1 89.06 342 THR A N 1
ATOM 2703 C CA . THR A 1 342 ? -6.902 -13.602 -12.945 1 89.06 342 THR A CA 1
ATOM 2704 C C . THR A 1 342 ? -5.902 -12.609 -13.539 1 89.06 342 THR A C 1
ATOM 2706 O O . THR A 1 342 ? -6.047 -12.188 -14.688 1 89.06 342 THR A O 1
ATOM 2709 N N . GLN A 1 343 ? -4.926 -12.227 -12.781 1 90.88 343 GLN A N 1
ATOM 2710 C CA . GLN A 1 343 ? -4.023 -11.172 -13.227 1 90.88 343 GLN A CA 1
ATOM 2711 C C . GLN A 1 343 ? -2.611 -11.703 -13.438 1 90.88 343 GLN A C 1
ATOM 2713 O O . GLN A 1 343 ? -1.889 -11.961 -12.469 1 90.88 343 GLN A O 1
ATOM 2718 N N . LYS A 1 344 ? -2.172 -11.773 -14.688 1 92.19 344 LYS A N 1
ATOM 2719 C CA . LYS A 1 344 ? -0.862 -12.305 -15.047 1 92.19 344 LYS A CA 1
ATOM 2720 C C . LYS A 1 344 ? 0.261 -11.453 -14.477 1 92.19 344 LYS A C 1
ATOM 2722 O O . LYS A 1 344 ? 1.34 -11.961 -14.164 1 92.19 344 LYS A O 1
ATOM 2727 N N . GLY A 1 345 ? -0.029 -10.203 -14.359 1 95.12 345 GLY A N 1
ATOM 2728 C CA . GLY A 1 345 ? 0.968 -9.289 -13.828 1 95.12 345 GLY A CA 1
ATOM 2729 C C . GLY A 1 345 ? 1.297 -9.555 -12.367 1 95.12 345 GLY A C 1
ATOM 2730 O O . GLY A 1 345 ? 2.291 -9.039 -11.852 1 95.12 345 GLY A O 1
ATOM 2731 N N . LEU A 1 346 ? 0.512 -10.328 -11.727 1 92.12 346 LEU A N 1
ATOM 2732 C CA . LEU A 1 346 ? 0.737 -10.633 -10.312 1 92.12 346 LEU A CA 1
ATOM 2733 C C . LEU A 1 346 ? 1.37 -12.008 -10.156 1 92.12 346 LEU A C 1
ATOM 2735 O O . LEU A 1 346 ? 1.433 -12.539 -9.039 1 92.12 346 LEU A O 1
ATOM 2739 N N . SER A 1 347 ? 1.827 -12.547 -11.234 1 89.31 347 SER A N 1
ATOM 2740 C CA . SER A 1 347 ? 2.543 -13.812 -11.164 1 89.31 347 SER A CA 1
ATOM 2741 C C . SER A 1 347 ? 3.762 -13.711 -10.25 1 89.31 347 SER A C 1
ATOM 2743 O O . SER A 1 347 ? 4.551 -12.773 -10.359 1 89.31 347 SER A O 1
ATOM 2745 N N . GLY A 1 348 ? 3.842 -14.625 -9.328 1 83.94 348 GLY A N 1
ATOM 2746 C CA . GLY A 1 348 ? 4.973 -14.641 -8.414 1 83.94 348 GLY A CA 1
ATOM 2747 C C . GLY A 1 348 ? 4.773 -13.758 -7.195 1 83.94 348 GLY A C 1
ATOM 2748 O O . GLY A 1 348 ? 5.617 -13.727 -6.297 1 83.94 348 GLY A O 1
ATOM 2749 N N . VAL A 1 349 ? 3.777 -12.945 -7.234 1 86.38 349 VAL A N 1
ATOM 2750 C CA . VAL A 1 349 ? 3.443 -12.109 -6.082 1 86.38 349 VAL A CA 1
ATOM 2751 C C . VAL A 1 349 ? 2.568 -12.898 -5.109 1 86.38 349 VAL A C 1
ATOM 2753 O O . VAL A 1 349 ? 1.577 -13.508 -5.516 1 86.38 349 VAL A O 1
ATOM 2756 N N . ASP A 1 350 ? 2.969 -12.938 -3.912 1 76.69 350 ASP A N 1
ATOM 2757 C CA . ASP A 1 350 ? 2.203 -13.641 -2.889 1 76.69 350 ASP A CA 1
ATOM 2758 C C . ASP A 1 350 ? 0.98 -12.836 -2.461 1 76.69 350 ASP A C 1
ATOM 2760 O O . ASP A 1 3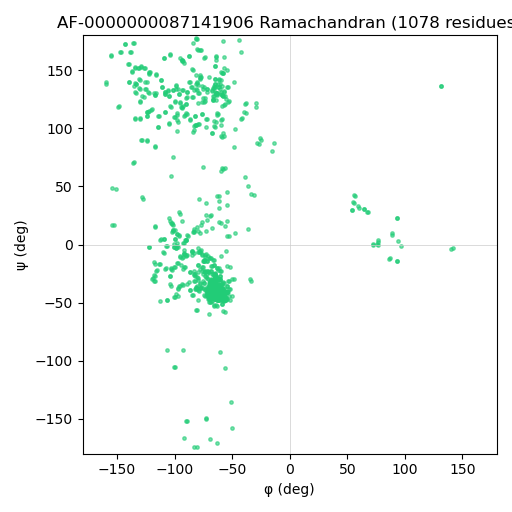50 ? 1.113 -11.734 -1.919 1 76.69 350 ASP A O 1
ATOM 2764 N N . LEU A 1 351 ? -0.209 -13.266 -2.74 1 75.31 351 LEU A N 1
ATOM 2765 C CA . LEU A 1 351 ? -1.437 -12.539 -2.43 1 75.31 351 LEU A CA 1
ATOM 2766 C C . LEU A 1 351 ? -1.963 -12.93 -1.053 1 75.31 351 LEU A C 1
ATOM 2768 O O . LEU A 1 351 ? -2.969 -12.383 -0.592 1 75.31 351 LEU A O 1
ATOM 2772 N N . GLY A 1 352 ? -1.326 -13.719 -0.299 1 64.88 352 GLY A N 1
ATOM 2773 C CA . GLY A 1 352 ? -1.771 -14.086 1.036 1 64.88 352 GLY A CA 1
ATOM 2774 C C . GLY A 1 352 ? -1.732 -15.578 1.285 1 64.88 352 GLY A C 1
ATOM 2775 O O . GLY A 1 352 ? -1.934 -16.375 0.364 1 64.88 352 GLY A O 1
ATOM 2776 N N . ASN A 1 353 ? -1.261 -16 2.422 1 60.75 353 ASN A N 1
ATOM 2777 C CA . ASN A 1 353 ? -0.972 -17.391 2.768 1 60.75 353 ASN A CA 1
ATOM 2778 C C . ASN A 1 353 ? -2.219 -18.109 3.262 1 60.75 353 ASN A C 1
ATOM 2780 O O . ASN A 1 353 ? -2.184 -19.312 3.508 1 60.75 353 ASN A O 1
ATOM 2784 N N . PHE A 1 354 ? -3.363 -17.469 3.094 1 71.88 354 PHE A N 1
ATOM 2785 C CA . PHE A 1 354 ? -4.43 -18.281 3.67 1 71.88 354 PHE A CA 1
ATOM 2786 C C . PHE A 1 354 ? -5.75 -18.031 2.953 1 71.88 354 PHE A C 1
ATOM 2788 O O . PHE A 1 354 ? -6.785 -17.828 3.596 1 71.88 354 PHE A O 1
ATOM 2795 N N . LEU A 1 355 ? -5.621 -18.078 1.631 1 80.62 355 LEU A N 1
ATOM 2796 C CA . LEU A 1 355 ? -6.816 -17.844 0.828 1 80.62 355 LEU A CA 1
ATOM 2797 C C . LEU A 1 355 ? -7.82 -18.969 1 1 80.62 355 LEU A C 1
ATOM 2799 O O . LEU A 1 355 ? -9 -18.719 1.268 1 80.62 355 LEU A O 1
ATOM 2803 N N . ILE A 1 356 ? -7.293 -20.172 0.967 1 86.94 356 ILE A N 1
ATOM 2804 C CA . ILE A 1 356 ? -8.172 -21.328 1.029 1 86.94 356 ILE A CA 1
ATOM 2805 C C . ILE A 1 356 ? -8.758 -21.453 2.436 1 86.94 356 ILE A C 1
ATOM 2807 O O . ILE A 1 356 ? -9.914 -21.844 2.602 1 86.94 356 ILE A O 1
ATOM 2811 N N . LYS A 1 357 ? -7.953 -21.156 3.35 1 85.69 357 LYS A N 1
ATOM 2812 C CA . LYS A 1 357 ? -8.438 -21.172 4.727 1 85.69 357 LYS A CA 1
ATOM 2813 C C . LYS A 1 357 ? -9.617 -20.219 4.91 1 85.69 357 LYS A C 1
ATOM 2815 O O . LYS A 1 357 ? -10.594 -20.562 5.582 1 85.69 357 LYS A O 1
ATOM 2820 N N . GLU A 1 358 ? -9.555 -19.094 4.285 1 86.56 358 GLU A N 1
ATOM 2821 C CA . GLU A 1 358 ? -10.641 -18.109 4.379 1 86.56 358 GLU A CA 1
ATOM 2822 C C . GLU A 1 358 ? -11.914 -18.641 3.727 1 86.56 358 GLU A C 1
ATOM 2824 O O . GLU A 1 358 ? -13.016 -18.453 4.25 1 86.56 358 GLU A O 1
ATOM 2829 N N . VAL A 1 359 ? -11.742 -19.266 2.686 1 92.5 359 VAL A N 1
ATOM 2830 C CA . VAL A 1 359 ? -12.891 -19.844 1.993 1 92.5 359 VAL A CA 1
ATOM 2831 C C . VAL A 1 359 ? -13.477 -20.984 2.826 1 92.5 359 VAL A C 1
ATOM 2833 O O . VAL A 1 359 ? -14.695 -21.078 2.975 1 92.5 359 VAL A O 1
ATOM 2836 N N . ALA A 1 360 ? -12.625 -21.797 3.379 1 93.38 360 ALA A N 1
ATOM 2837 C CA . ALA A 1 360 ? -13.07 -22.906 4.207 1 93.38 360 ALA A CA 1
ATOM 2838 C C . ALA A 1 360 ? -13.852 -22.406 5.422 1 93.38 360 ALA A C 1
ATOM 2840 O O . ALA A 1 360 ? -14.891 -22.984 5.773 1 93.38 360 ALA A O 1
ATOM 2841 N N . LYS A 1 361 ? -13.398 -21.406 5.984 1 90.38 361 LYS A N 1
ATOM 2842 C CA . LYS A 1 361 ? -14.086 -20.828 7.137 1 90.38 361 LYS A CA 1
ATOM 2843 C C . LYS A 1 361 ? -15.461 -20.297 6.75 1 90.38 361 LYS A C 1
ATOM 2845 O O . LYS A 1 361 ? -16.438 -20.5 7.473 1 90.38 361 LYS A O 1
ATOM 2850 N N . ALA A 1 362 ? -15.484 -19.594 5.645 1 92.62 362 ALA A N 1
ATOM 2851 C CA . ALA A 1 362 ? -16.75 -19.078 5.152 1 92.62 362 ALA A CA 1
ATOM 2852 C C . ALA A 1 362 ? -17.75 -20.203 4.902 1 92.62 362 ALA A C 1
ATOM 2854 O O . ALA A 1 362 ? -18.922 -20.109 5.254 1 92.62 362 ALA A O 1
ATOM 2855 N N . LEU A 1 363 ? -17.281 -21.25 4.352 1 94.5 363 LEU A N 1
ATOM 2856 C CA . LEU A 1 363 ? -18.125 -22.406 4.055 1 94.5 363 LEU A CA 1
ATOM 2857 C C . LEU A 1 363 ? -18.594 -23.094 5.336 1 94.5 363 LEU A C 1
ATOM 2859 O O . LEU A 1 363 ? -19.734 -23.531 5.43 1 94.5 363 LEU A O 1
ATOM 2863 N N . LYS A 1 364 ? -17.688 -23.172 6.25 1 92.56 364 LYS A N 1
ATOM 2864 C CA . LYS A 1 364 ? -18.031 -23.797 7.527 1 92.56 364 LYS A CA 1
ATOM 2865 C C . LYS A 1 364 ? -19.094 -23 8.258 1 92.56 364 LYS A C 1
ATOM 2867 O O . LYS A 1 364 ? -19.953 -23.578 8.93 1 92.56 364 LYS A O 1
ATOM 2872 N N . THR A 1 365 ? -19 -21.719 8.133 1 91.31 365 THR A N 1
ATOM 2873 C CA . THR A 1 365 ? -20.016 -20.859 8.734 1 91.31 365 THR A CA 1
ATOM 2874 C C . THR A 1 365 ? -21.375 -21.078 8.062 1 91.31 365 THR A C 1
ATOM 2876 O O . THR A 1 365 ? -22.406 -21.125 8.734 1 91.31 365 THR A O 1
ATOM 2879 N N . GLU A 1 366 ? -21.344 -21.234 6.805 1 89.75 366 GLU A N 1
ATOM 2880 C CA . GLU A 1 366 ? -22.578 -21.469 6.043 1 89.75 366 GLU A CA 1
ATOM 2881 C C . GLU A 1 366 ? -23.094 -22.891 6.266 1 89.75 366 GLU A C 1
ATOM 2883 O O . GLU A 1 366 ? -24.312 -23.094 6.344 1 89.75 366 GLU A O 1
ATOM 2888 N N . HIS A 1 367 ? -22.125 -23.797 6.34 1 91.75 367 HIS A N 1
ATOM 2889 C CA . HIS A 1 367 ? -22.438 -25.219 6.508 1 91.75 367 HIS A CA 1
ATOM 2890 C C . HIS A 1 367 ? -21.656 -25.828 7.664 1 91.75 367 HIS A C 1
ATOM 2892 O O . HIS A 1 367 ? -20.625 -26.469 7.449 1 91.75 367 HIS A O 1
ATOM 2898 N N . PRO A 1 368 ? -22.203 -25.781 8.805 1 90.19 368 PRO A N 1
ATOM 2899 C CA . PRO A 1 368 ? -21.469 -26.219 9.992 1 90.19 368 PRO A CA 1
ATOM 2900 C C . PRO A 1 368 ? -21.172 -27.719 9.977 1 90.19 368 PRO A C 1
ATOM 2902 O O . PRO A 1 368 ? -20.281 -28.188 10.703 1 90.19 368 PRO A O 1
ATOM 2905 N N . HIS A 1 369 ? -21.875 -28.453 9.148 1 90.19 369 HIS A N 1
ATOM 2906 C CA . HIS A 1 369 ? -21.703 -29.906 9.133 1 90.19 369 HIS A CA 1
ATOM 2907 C C . HIS A 1 369 ? -20.531 -30.328 8.25 1 90.19 369 HIS A C 1
ATOM 2909 O O . HIS A 1 369 ? -20.172 -31.5 8.211 1 90.19 369 HIS A O 1
ATOM 2915 N N . LEU A 1 370 ? -19.953 -29.359 7.562 1 94.12 370 LEU A N 1
ATOM 2916 C CA . LEU A 1 370 ? -18.781 -29.672 6.746 1 94.12 370 LEU A CA 1
ATOM 2917 C C . LEU A 1 370 ? -17.625 -30.141 7.617 1 94.12 370 LEU A C 1
ATOM 2919 O O . LEU A 1 370 ? -17.281 -29.484 8.602 1 94.12 370 LEU A O 1
ATOM 2923 N N . LYS A 1 371 ? -17.062 -31.25 7.219 1 93.38 371 LYS A N 1
ATOM 2924 C CA . LYS A 1 371 ? -15.977 -31.828 8.016 1 93.38 371 LYS A CA 1
ATOM 2925 C C . LYS A 1 371 ? -14.68 -31.875 7.223 1 93.38 371 LYS A C 1
ATOM 2927 O O . LYS A 1 371 ? -13.586 -31.844 7.805 1 93.38 371 LYS A O 1
ATOM 2932 N N . THR A 1 372 ? -14.852 -32.031 5.965 1 96 372 THR A N 1
ATOM 2933 C CA . THR A 1 372 ? -13.66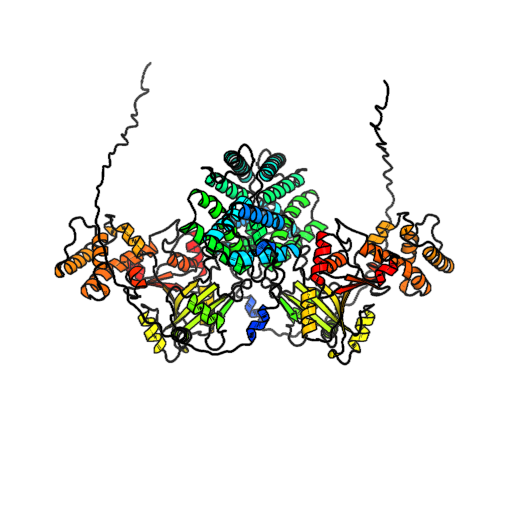4 -32.219 5.137 1 96 372 THR A CA 1
ATOM 2934 C C . THR A 1 372 ? -13.516 -31.094 4.129 1 96 372 THR A C 1
ATOM 2936 O O . THR A 1 372 ? -14.477 -30.734 3.441 1 96 372 THR A O 1
ATOM 2939 N N . PHE A 1 373 ? -12.344 -30.547 4.098 1 97.25 373 PHE A N 1
ATOM 2940 C CA . PHE A 1 373 ? -11.977 -29.531 3.104 1 97.25 373 PHE A CA 1
ATOM 2941 C C . PHE A 1 373 ? -10.789 -30 2.271 1 97.25 373 PHE A C 1
ATOM 2943 O O . PHE A 1 373 ? -9.703 -30.234 2.805 1 97.25 373 PHE A O 1
ATOM 2950 N N . ALA A 1 374 ? -11.023 -30.188 0.965 1 97.5 374 ALA A N 1
ATOM 2951 C CA . ALA A 1 374 ? -9.961 -30.688 0.102 1 97.5 374 ALA A CA 1
ATOM 2952 C C . ALA A 1 374 ? -10.062 -30.109 -1.302 1 97.5 374 ALA A C 1
ATOM 2954 O O . ALA A 1 374 ? -11.062 -29.469 -1.641 1 97.5 374 ALA A O 1
ATOM 2955 N N . THR A 1 375 ? -8.977 -30.266 -2.072 1 97.19 375 THR A N 1
ATOM 2956 C CA . THR A 1 375 ? -9 -29.812 -3.459 1 97.19 375 THR A CA 1
ATOM 2957 C C . THR A 1 375 ? -9.016 -31 -4.414 1 97.19 375 THR A C 1
ATOM 2959 O O . THR A 1 375 ? -8.859 -32.156 -3.988 1 97.19 375 THR A O 1
ATOM 2962 N N . LEU A 1 376 ? -9.391 -30.859 -5.566 1 97.62 376 LEU A N 1
ATOM 2963 C CA . LEU A 1 376 ? -9.047 -31.656 -6.73 1 97.62 376 LEU A CA 1
ATOM 2964 C C . LEU A 1 376 ? -8.258 -30.844 -7.746 1 97.62 376 LEU A C 1
ATOM 2966 O O . LEU A 1 376 ? -8.836 -30.078 -8.516 1 97.62 376 LEU A O 1
ATOM 2970 N N . SER A 1 377 ? -6.914 -31.062 -7.73 1 97 377 SER A N 1
ATOM 2971 C CA . SER A 1 377 ? -6.012 -30.141 -8.406 1 97 377 SER A CA 1
ATOM 2972 C C . SER A 1 377 ? -5.277 -30.828 -9.555 1 97 377 SER A C 1
ATOM 2974 O O . SER A 1 377 ? -4.934 -32 -9.461 1 97 377 SER A O 1
ATOM 2976 N N . PRO A 1 378 ? -5 -30.109 -10.586 1 95.88 378 PRO A N 1
ATOM 2977 C CA . PRO A 1 378 ? -4.238 -30.672 -11.703 1 95.88 378 PRO A CA 1
ATOM 2978 C C . PRO A 1 378 ? -2.74 -30.75 -11.414 1 95.88 378 PRO A C 1
ATOM 2980 O O . PRO A 1 378 ? -2.277 -30.234 -10.391 1 95.88 378 PRO A O 1
ATOM 2983 N N . LEU A 1 379 ? -2.072 -31.453 -12.234 1 96 379 LEU A N 1
ATOM 2984 C CA . LEU A 1 379 ? -0.616 -31.531 -12.289 1 96 379 LEU A CA 1
ATOM 2985 C C . LEU A 1 379 ? -0.094 -31 -13.625 1 96 379 LEU A C 1
ATOM 2987 O O . LEU A 1 379 ? 0.35 -31.781 -14.477 1 96 379 LEU A O 1
ATOM 2991 N N . PRO A 1 380 ? 0.077 -29.734 -13.75 1 93.62 380 PRO A N 1
ATOM 2992 C CA . PRO A 1 380 ? 0.267 -29.156 -15.078 1 93.62 380 PRO A CA 1
ATOM 2993 C C . PRO A 1 380 ? 1.613 -29.516 -15.703 1 93.62 380 PRO A C 1
ATOM 2995 O O . PRO A 1 380 ? 1.733 -29.578 -16.922 1 93.62 380 PRO A O 1
ATOM 2998 N N . GLN A 1 381 ? 2.652 -29.859 -14.938 1 95.31 381 GLN A N 1
ATOM 2999 C CA . GLN A 1 381 ? 3.982 -30.047 -15.516 1 95.31 381 GLN A CA 1
ATOM 3000 C C . GLN A 1 381 ? 4.457 -31.484 -15.352 1 95.31 381 GLN A C 1
ATOM 3002 O O . GLN A 1 381 ? 5.637 -31.781 -15.555 1 95.31 381 GLN A O 1
ATOM 3007 N N . PHE A 1 382 ? 3.629 -32.375 -15.062 1 97.56 382 PHE A N 1
ATOM 3008 C CA . PHE A 1 382 ? 4.02 -33.75 -14.781 1 97.56 382 PHE A CA 1
ATOM 3009 C C . PHE A 1 382 ? 4.539 -34.438 -16.031 1 97.56 382 PHE A C 1
ATOM 3011 O O . PHE A 1 382 ? 5.609 -35.062 -16.031 1 97.56 382 PHE A O 1
ATOM 3018 N N . MET A 1 383 ? 3.752 -34.312 -17.125 1 97.31 383 MET A N 1
ATOM 3019 C CA . MET A 1 383 ? 4.164 -35 -18.344 1 97.31 383 MET A CA 1
ATOM 3020 C C . MET A 1 383 ? 5.477 -34.406 -18.875 1 97.31 383 MET A C 1
ATOM 3022 O O . MET A 1 383 ? 6.312 -35.156 -19.406 1 97.31 383 MET A O 1
ATOM 3026 N N . SER A 1 384 ? 5.652 -33.125 -18.781 1 96.56 384 SER A N 1
ATOM 3027 C CA . SER A 1 384 ? 6.922 -32.5 -19.156 1 96.56 384 SER A CA 1
ATOM 3028 C C . SER A 1 384 ? 8.07 -33.031 -18.328 1 96.56 384 SER A C 1
ATOM 3030 O O . SER A 1 384 ? 9.148 -33.312 -18.844 1 96.56 384 SER A O 1
ATOM 3032 N N . TRP A 1 385 ? 7.844 -33.156 -17.094 1 96.69 385 TRP A N 1
ATOM 3033 C CA . TRP A 1 385 ? 8.852 -33.75 -16.203 1 96.69 385 TRP A CA 1
ATOM 3034 C C . TRP A 1 385 ? 9.133 -35.188 -16.562 1 96.69 385 TRP A C 1
ATOM 3036 O O . TRP A 1 385 ? 10.289 -35.625 -16.625 1 96.69 385 TRP A O 1
ATOM 3046 N N . LEU A 1 386 ? 8.062 -35.969 -16.844 1 96.38 386 LEU A N 1
ATOM 3047 C CA . LEU A 1 386 ? 8.219 -37.375 -17.172 1 96.38 386 LEU A CA 1
ATOM 3048 C C . LEU A 1 386 ? 9.062 -37.562 -18.422 1 96.38 386 LEU A C 1
ATOM 3050 O O . LEU A 1 386 ? 9.883 -38.5 -18.5 1 96.38 386 LEU A O 1
ATOM 3054 N N . GLU A 1 387 ? 8.906 -36.688 -19.328 1 95.94 387 GLU A N 1
ATOM 3055 C CA . GLU A 1 387 ? 9.672 -36.719 -20.578 1 95.94 387 GLU A CA 1
ATOM 3056 C C . GLU A 1 387 ? 11.164 -36.531 -20.312 1 95.94 387 GLU A C 1
ATOM 3058 O O . GLU A 1 387 ? 12 -37.094 -21.016 1 95.94 387 GLU A O 1
ATOM 3063 N N . THR A 1 388 ? 11.422 -35.75 -19.359 1 94.69 388 THR A N 1
ATOM 3064 C CA . THR A 1 388 ? 12.828 -35.531 -19.016 1 94.69 388 THR A CA 1
ATOM 3065 C C . THR A 1 388 ? 13.438 -36.781 -18.422 1 94.69 388 THR A C 1
ATOM 3067 O O . THR A 1 388 ? 14.656 -36.969 -18.422 1 94.69 388 THR A O 1
ATOM 3070 N N . GLN A 1 389 ? 12.578 -37.719 -17.953 1 93.25 389 GLN A N 1
ATOM 3071 C CA . GLN A 1 389 ? 13.047 -38.969 -17.344 1 93.25 389 GLN A CA 1
ATOM 3072 C C . GLN A 1 389 ? 13.156 -40.094 -18.391 1 93.25 389 GLN A C 1
ATOM 3074 O O . GLN A 1 389 ? 13.578 -41.188 -18.078 1 93.25 389 GLN A O 1
ATOM 3079 N N . ARG A 1 390 ? 12.859 -39.781 -19.578 1 91.69 390 ARG A N 1
ATOM 3080 C CA . ARG A 1 390 ? 12.711 -40.781 -20.641 1 91.69 390 ARG A CA 1
ATOM 3081 C C . ARG A 1 390 ? 13.984 -41.625 -20.781 1 91.69 390 ARG A C 1
ATOM 3083 O O . ARG A 1 390 ? 13.914 -42.844 -20.969 1 91.69 390 ARG A O 1
ATOM 3090 N N . TYR A 1 391 ? 15.18 -41.031 -20.641 1 89.12 391 TYR A N 1
ATOM 3091 C CA . TYR A 1 391 ? 16.422 -41.719 -20.984 1 89.12 391 TYR A CA 1
ATOM 3092 C C . TYR A 1 391 ? 17.203 -42.062 -19.719 1 89.12 391 TYR A C 1
ATOM 3094 O O . TYR A 1 391 ? 18.312 -42.594 -19.812 1 89.12 391 TYR A O 1
ATOM 3102 N N . LYS A 1 392 ? 16.531 -41.75 -18.672 1 87.31 392 LYS A N 1
ATOM 3103 C CA . LYS A 1 392 ? 17.188 -42.125 -17.438 1 87.31 392 LYS A CA 1
ATOM 3104 C C . LYS A 1 392 ? 17 -43.625 -17.125 1 87.31 392 LYS A C 1
ATOM 3106 O O . LYS A 1 392 ? 15.922 -44.156 -17.359 1 87.31 392 LYS A O 1
ATOM 3111 N N . THR A 1 393 ? 18.094 -44.281 -16.672 1 79.69 393 THR A N 1
ATOM 3112 C CA . THR A 1 393 ? 18.047 -45.719 -16.422 1 79.69 393 THR A CA 1
ATOM 3113 C C . THR A 1 393 ? 17.766 -46 -14.945 1 79.69 393 THR A C 1
ATOM 3115 O O . THR A 1 393 ? 18 -47.125 -14.461 1 79.69 393 THR A O 1
ATOM 3118 N N . ASP A 1 394 ? 17.109 -45.094 -14.367 1 78.44 394 ASP A N 1
ATOM 3119 C CA . ASP A 1 394 ? 16.781 -45.281 -12.961 1 78.44 394 ASP A CA 1
ATOM 3120 C C . ASP A 1 394 ? 15.695 -46.344 -12.789 1 78.44 394 ASP A C 1
ATOM 3122 O O . ASP A 1 394 ? 14.531 -46.125 -13.117 1 78.44 394 ASP A O 1
ATOM 3126 N N . VAL A 1 395 ? 16.094 -47.5 -12.273 1 74.5 395 VAL A N 1
ATOM 3127 C CA . VAL A 1 395 ? 15.234 -48.656 -12.172 1 74.5 395 VAL A CA 1
ATOM 3128 C C . VAL A 1 395 ? 14.211 -48.469 -11.055 1 74.5 395 VAL A C 1
ATOM 3130 O O . VAL A 1 395 ? 13.18 -49.125 -11.016 1 74.5 395 VAL A O 1
ATOM 3133 N N . SER A 1 396 ? 14.398 -47.438 -10.305 1 80.69 396 SER A N 1
ATOM 3134 C CA . SER A 1 396 ? 13.523 -47.25 -9.156 1 80.69 396 SER A CA 1
ATOM 3135 C C . SER A 1 396 ? 12.234 -46.531 -9.562 1 80.69 396 SER A C 1
ATOM 3137 O O . SER A 1 396 ? 11.258 -46.531 -8.805 1 80.69 396 SER A O 1
ATOM 3139 N N . LEU A 1 397 ? 12.18 -46.125 -10.758 1 86.69 397 LEU A N 1
ATOM 3140 C CA . LEU A 1 397 ? 11.031 -45.312 -11.172 1 86.69 397 LEU A CA 1
ATOM 3141 C C . LEU A 1 397 ? 9.836 -46.188 -11.5 1 86.69 397 LEU A C 1
ATOM 3143 O O . LEU A 1 397 ? 8.695 -45.844 -11.195 1 86.69 397 LEU A O 1
ATOM 3147 N N . VAL A 1 398 ? 10.141 -47.344 -12.109 1 91.69 398 VAL A N 1
ATOM 3148 C CA . VAL A 1 398 ? 9.078 -48.25 -12.484 1 91.69 398 VAL A CA 1
ATOM 3149 C C . VAL A 1 398 ? 9.391 -49.656 -11.938 1 91.69 398 VAL A C 1
ATOM 3151 O O . VAL A 1 398 ? 10.484 -50.188 -12.172 1 91.69 398 VAL A O 1
ATOM 3154 N N . SER A 1 399 ? 8.414 -50.219 -11.234 1 90.06 399 SER A N 1
ATOM 3155 C CA . SER A 1 399 ? 8.602 -51.594 -10.719 1 90.06 399 SER A CA 1
ATOM 3156 C C . SER A 1 399 ? 8.711 -52.594 -11.859 1 90.06 399 SER A C 1
ATOM 3158 O O . SER A 1 399 ? 7.953 -52.531 -12.828 1 90.06 399 SER A O 1
ATOM 3160 N N . PRO A 1 400 ? 9.656 -53.531 -11.688 1 91 400 PRO A N 1
ATOM 3161 C CA . PRO A 1 400 ? 9.812 -54.531 -12.742 1 91 400 PRO A CA 1
ATOM 3162 C C . PRO A 1 400 ? 8.539 -55.344 -12.992 1 91 400 PRO A C 1
ATOM 3164 O O . PRO A 1 400 ? 8.219 -55.656 -14.148 1 91 400 PRO A O 1
ATOM 3167 N N . LEU A 1 401 ? 7.867 -55.625 -11.93 1 92.56 401 LEU A N 1
ATOM 3168 C CA . LEU A 1 401 ? 6.633 -56.375 -12.062 1 92.56 401 LEU A CA 1
ATOM 3169 C C . LEU A 1 401 ? 5.598 -55.625 -12.883 1 92.56 401 LEU A C 1
ATOM 3171 O O . LEU A 1 401 ? 4.953 -56.188 -13.766 1 92.56 401 LEU A O 1
ATOM 3175 N N . ASP A 1 402 ? 5.516 -54.375 -12.578 1 94.19 402 ASP A N 1
ATOM 3176 C CA . ASP A 1 402 ? 4.547 -53.531 -13.289 1 94.19 402 ASP A CA 1
ATOM 3177 C C . ASP A 1 402 ? 4.969 -53.312 -14.742 1 94.19 402 ASP A C 1
ATOM 3179 O O . ASP A 1 402 ? 4.125 -53.281 -15.641 1 94.19 402 ASP A O 1
ATOM 3183 N N . LEU A 1 403 ? 6.188 -53.219 -14.945 1 93.38 403 LEU A N 1
ATOM 3184 C CA . LEU A 1 403 ? 6.703 -53.062 -16.297 1 93.38 403 LEU A CA 1
ATOM 3185 C C . LEU A 1 403 ? 6.422 -54.281 -17.141 1 93.38 403 LEU A C 1
ATOM 3187 O O . LEU A 1 403 ? 6.035 -54.188 -18.312 1 93.38 403 LEU A O 1
ATOM 3191 N N . ASP A 1 404 ? 6.656 -55.406 -16.531 1 93.56 404 ASP A N 1
ATOM 3192 C CA . ASP A 1 404 ? 6.402 -56.656 -17.234 1 93.56 404 ASP A CA 1
ATOM 3193 C C . ASP A 1 404 ? 4.934 -56.781 -17.641 1 93.56 404 ASP A C 1
ATOM 3195 O O . ASP A 1 404 ? 4.629 -57.188 -18.766 1 93.56 404 ASP A O 1
ATOM 3199 N N . ALA A 1 405 ? 4.18 -56.375 -16.734 1 94.88 405 ALA A N 1
ATOM 3200 C CA . ALA A 1 405 ? 2.748 -56.406 -17.016 1 94.88 405 ALA A CA 1
ATOM 3201 C C . ALA A 1 405 ? 2.404 -55.5 -18.188 1 94.88 405 ALA A C 1
ATOM 3203 O O . ALA A 1 405 ? 1.579 -55.844 -19.031 1 94.88 405 ALA A O 1
ATOM 3204 N N . LEU A 1 406 ? 3.01 -54.375 -18.266 1 95.06 406 LEU A N 1
ATOM 3205 C CA . LEU A 1 406 ? 2.773 -53.438 -19.344 1 95.06 406 LEU A CA 1
ATOM 3206 C C . LEU A 1 406 ? 3.289 -53.969 -20.672 1 95.06 406 LEU A C 1
ATOM 3208 O O . LEU A 1 406 ? 2.613 -53.875 -21.703 1 95.06 406 LEU A O 1
ATOM 3212 N N . ILE A 1 407 ? 4.418 -54.594 -20.625 1 93.94 407 ILE A N 1
ATOM 3213 C CA . ILE A 1 407 ? 5.027 -55.156 -21.828 1 93.94 407 ILE A CA 1
ATOM 3214 C C . ILE A 1 407 ? 4.141 -56.281 -22.375 1 93.94 407 ILE A C 1
ATOM 3216 O O . ILE A 1 407 ? 3.941 -56.375 -23.594 1 93.94 407 ILE A O 1
ATOM 3220 N N . ASP A 1 408 ? 3.617 -57.031 -21.469 1 94.62 408 ASP A N 1
ATOM 3221 C CA . ASP A 1 408 ? 2.725 -58.125 -21.875 1 94.62 408 ASP A CA 1
ATOM 3222 C C . ASP A 1 408 ? 1.516 -57.594 -22.625 1 94.62 408 ASP A C 1
ATOM 3224 O O . ASP A 1 408 ? 1.136 -58.125 -23.672 1 94.62 408 ASP A O 1
ATOM 3228 N N . VAL A 1 409 ? 1.018 -56.531 -22.109 1 94.81 409 VAL A N 1
ATOM 3229 C CA . VAL A 1 409 ? -0.16 -55.938 -22.719 1 94.81 409 VAL A CA 1
ATOM 3230 C C . VAL A 1 409 ? 0.215 -55.344 -24.078 1 94.81 409 VAL A C 1
ATOM 3232 O O . VAL A 1 409 ? -0.548 -55.438 -25.047 1 94.81 409 VAL A O 1
ATOM 3235 N N . LEU A 1 410 ? 1.33 -54.75 -24.203 1 93.69 410 LEU A N 1
ATOM 3236 C CA . LEU A 1 410 ? 1.792 -54.156 -25.453 1 93.69 410 LEU A CA 1
ATOM 3237 C C . LEU A 1 410 ? 2.068 -55.219 -26.5 1 93.69 410 LEU A C 1
ATOM 3239 O O . LEU A 1 410 ? 1.729 -55.062 -27.672 1 93.69 410 LEU A O 1
ATOM 3243 N N . GLU A 1 411 ? 2.604 -56.312 -26.078 1 91.12 411 GLU A N 1
ATOM 3244 C CA . GLU A 1 411 ? 2.895 -57.406 -26.984 1 91.12 411 GLU A CA 1
ATOM 3245 C C . GLU A 1 411 ? 1.611 -58.031 -27.547 1 91.12 411 GLU A C 1
ATOM 3247 O O . GLU A 1 411 ? 1.546 -58.406 -28.719 1 91.12 411 GLU A O 1
ATOM 3252 N N . GLU A 1 412 ? 0.733 -58.125 -26.672 1 91.88 412 GLU A N 1
ATOM 3253 C CA . GLU A 1 412 ? -0.558 -58.656 -27.109 1 91.88 412 GLU A CA 1
ATOM 3254 C C . GLU A 1 412 ? -1.194 -57.75 -28.172 1 91.88 412 GLU A C 1
ATOM 3256 O O . GLU A 1 412 ? -1.962 -58.25 -29.016 1 91.88 412 GLU A O 1
ATOM 3261 N N . ARG A 1 413 ? -0.76 -56.562 -28.219 1 87.94 413 ARG A N 1
ATOM 3262 C CA . ARG A 1 413 ? -1.312 -55.594 -29.172 1 87.94 413 ARG A CA 1
ATOM 3263 C C . ARG A 1 413 ? -0.416 -55.469 -30.391 1 87.94 413 ARG A C 1
ATOM 3265 O O . ARG A 1 413 ? -0.734 -54.719 -31.328 1 87.94 413 ARG A O 1
ATOM 3272 N N . GLY A 1 414 ? 0.659 -56.125 -30.406 1 85.19 414 GLY A N 1
ATOM 3273 C CA . GLY A 1 414 ? 1.563 -56.094 -31.531 1 85.19 414 GLY A CA 1
ATOM 3274 C C . GLY A 1 414 ? 2.584 -55 -31.484 1 85.19 414 GLY A C 1
ATOM 3275 O O . GLY A 1 414 ? 3.209 -54.656 -32.5 1 85.19 414 GLY A O 1
ATOM 3276 N N . THR A 1 415 ? 2.596 -54.344 -30.344 1 81.5 415 THR A N 1
ATOM 3277 C CA . THR A 1 415 ? 3.588 -53.281 -30.172 1 81.5 415 THR A CA 1
ATOM 3278 C C . THR A 1 415 ? 4.793 -53.812 -29.391 1 81.5 415 THR A C 1
ATOM 3280 O O . THR A 1 415 ? 4.652 -54.281 -28.266 1 81.5 415 THR A O 1
ATOM 3283 N N . THR A 1 416 ? 5.934 -53.906 -30.031 1 78.69 416 THR A N 1
ATOM 3284 C CA . THR A 1 416 ? 7.141 -54.375 -29.359 1 78.69 416 THR A CA 1
ATOM 3285 C C . THR A 1 416 ? 7.984 -53.219 -28.875 1 78.69 416 THR A C 1
ATOM 3287 O O . THR A 1 416 ? 8.172 -52.219 -29.594 1 78.69 416 THR A O 1
ATOM 3290 N N . ALA A 1 417 ? 8.312 -53.375 -27.594 1 77.81 417 ALA A N 1
ATOM 3291 C CA . ALA A 1 417 ? 9.203 -52.375 -27.016 1 77.81 417 ALA A CA 1
ATOM 3292 C C . ALA A 1 417 ? 10.578 -52.406 -27.672 1 77.81 417 ALA A C 1
ATOM 3294 O O . ALA A 1 417 ? 11.078 -53.5 -28 1 77.81 417 ALA A O 1
ATOM 3295 N N . GLN A 1 418 ? 11.078 -51.25 -27.969 1 78.88 418 GLN A N 1
ATOM 3296 C CA . GLN A 1 418 ? 12.43 -51.188 -28.5 1 78.88 418 GLN A CA 1
ATOM 3297 C C . GLN A 1 418 ? 13.438 -51.781 -27.516 1 78.88 418 GLN A C 1
ATOM 3299 O O . GLN A 1 418 ? 13.312 -51.625 -26.312 1 78.88 418 GLN A O 1
ATOM 3304 N N . PRO A 1 419 ? 14.242 -52.656 -28.031 1 76.06 419 PRO A N 1
ATOM 3305 C CA . PRO A 1 419 ? 15.211 -53.344 -27.172 1 76.06 419 PRO A CA 1
ATOM 3306 C C . PRO A 1 419 ? 15.984 -52.375 -26.281 1 76.06 419 PRO A C 1
ATOM 3308 O O . PRO A 1 419 ? 16.281 -52.719 -25.125 1 76.06 419 PRO A O 1
ATOM 3311 N N . ASP A 1 420 ? 16.234 -51.094 -26.672 1 83.31 420 ASP A N 1
ATOM 3312 C CA . ASP A 1 420 ? 17.047 -50.188 -25.891 1 83.31 420 ASP A CA 1
ATOM 3313 C C . ASP A 1 420 ? 16.172 -49.156 -25.172 1 83.31 420 ASP A C 1
ATOM 3315 O O . ASP A 1 420 ? 16.688 -48.156 -24.625 1 83.31 420 ASP A O 1
ATOM 3319 N N . ALA A 1 421 ? 14.93 -49.562 -25.016 1 87.75 421 ALA A N 1
ATOM 3320 C CA . ALA A 1 421 ? 14.047 -48.594 -24.406 1 87.75 421 ALA A CA 1
ATOM 3321 C C . ALA A 1 421 ? 14.102 -48.656 -22.875 1 87.75 421 ALA A C 1
ATOM 3323 O O . ALA A 1 421 ? 14.188 -49.75 -22.312 1 87.75 421 ALA A O 1
ATOM 3324 N N . THR A 1 422 ? 14.164 -47.531 -22.266 1 91.81 422 THR A N 1
ATOM 3325 C CA . THR A 1 422 ? 14.117 -47.469 -20.812 1 91.81 422 THR A CA 1
ATOM 3326 C C . THR A 1 422 ? 12.703 -47.75 -20.297 1 91.81 422 THR A C 1
ATOM 3328 O O . THR A 1 422 ? 11.75 -47.719 -21.078 1 91.81 422 THR A O 1
ATOM 3331 N N . ALA A 1 423 ? 12.625 -48.094 -19.031 1 92.56 423 ALA A N 1
ATOM 3332 C CA . ALA A 1 423 ? 11.32 -48.375 -18.422 1 92.56 423 ALA A CA 1
ATOM 3333 C C . ALA A 1 423 ? 10.367 -47.188 -18.641 1 92.56 423 ALA A C 1
ATOM 3335 O O . ALA A 1 423 ? 9.219 -47.375 -19.062 1 92.56 423 ALA A O 1
ATOM 3336 N N . VAL A 1 424 ? 10.836 -46 -18.391 1 94.88 424 VAL A N 1
ATOM 3337 C CA . VAL A 1 424 ? 10.008 -44.812 -18.547 1 94.88 424 VAL A CA 1
ATOM 3338 C C . VAL A 1 424 ? 9.703 -44.594 -20.031 1 94.88 424 VAL A C 1
ATOM 3340 O O . VAL A 1 424 ? 8.609 -44.156 -20.391 1 94.88 424 VAL A O 1
ATOM 3343 N N . GLY A 1 425 ? 10.656 -44.906 -20.859 1 93.94 425 GLY A N 1
ATOM 3344 C CA . GLY A 1 425 ? 10.43 -44.812 -22.297 1 93.94 425 GLY A CA 1
ATOM 3345 C C . GLY A 1 425 ? 9.273 -45.688 -22.766 1 93.94 425 GLY A C 1
ATOM 3346 O O . GLY A 1 425 ? 8.453 -45.25 -23.578 1 93.94 425 GLY A O 1
ATOM 3347 N N . ILE A 1 426 ? 9.25 -46.906 -22.266 1 93.75 426 ILE A N 1
ATOM 3348 C CA . ILE A 1 426 ? 8.188 -47.812 -22.625 1 93.75 426 ILE A CA 1
ATOM 3349 C C . ILE A 1 426 ? 6.84 -47.281 -22.156 1 93.75 426 ILE A C 1
ATOM 3351 O O . ILE A 1 426 ? 5.848 -47.344 -22.891 1 93.75 426 ILE A O 1
ATOM 3355 N N . VAL A 1 427 ? 6.852 -46.719 -20.969 1 95.38 427 VAL A N 1
ATOM 3356 C CA . VAL A 1 427 ? 5.641 -46.125 -20.406 1 95.38 427 VAL A CA 1
ATOM 3357 C C . VAL A 1 427 ? 5.164 -45 -21.281 1 95.38 427 VAL A C 1
ATOM 3359 O O . VAL A 1 427 ? 3.984 -44.906 -21.625 1 95.38 427 VAL A O 1
ATOM 3362 N N . LEU A 1 428 ? 6.074 -44.094 -21.672 1 95.56 428 LEU A N 1
ATOM 3363 C CA . LEU A 1 428 ? 5.75 -42.938 -22.5 1 95.56 428 LEU A CA 1
ATOM 3364 C C . LEU A 1 428 ? 5.23 -43.375 -23.875 1 95.56 428 LEU A C 1
ATOM 3366 O O . LEU A 1 428 ? 4.305 -42.75 -24.406 1 95.56 428 LEU A O 1
ATOM 3370 N N . ASP A 1 429 ? 5.789 -44.406 -24.359 1 93.31 429 ASP A N 1
ATOM 3371 C CA . ASP A 1 429 ? 5.328 -44.906 -25.641 1 93.31 429 ASP A CA 1
ATOM 3372 C C . ASP A 1 429 ? 3.908 -45.469 -25.531 1 93.31 429 ASP A C 1
ATOM 3374 O O . ASP A 1 429 ? 3.096 -45.281 -26.453 1 93.31 429 ASP A O 1
ATOM 3378 N N . ALA A 1 430 ? 3.697 -46.188 -24.469 1 94.81 430 ALA A N 1
ATOM 3379 C CA . ALA A 1 430 ? 2.357 -46.719 -24.219 1 94.81 430 ALA A CA 1
ATOM 3380 C C . ALA A 1 430 ? 1.335 -45.594 -24.125 1 94.81 430 ALA A C 1
ATOM 3382 O O . ALA A 1 430 ? 0.222 -45.719 -24.641 1 94.81 430 ALA A O 1
ATOM 3383 N N . LEU A 1 431 ? 1.758 -44.469 -23.5 1 95.56 431 LEU A N 1
ATOM 3384 C CA . LEU A 1 431 ? 0.876 -43.312 -23.312 1 95.56 431 LEU A CA 1
ATOM 3385 C C . LEU A 1 431 ? 0.674 -42.562 -24.625 1 95.56 431 LEU A C 1
ATOM 3387 O O . LEU A 1 431 ? -0.238 -41.75 -24.734 1 95.56 431 LEU A O 1
ATOM 3391 N N . SER A 1 432 ? 1.465 -42.812 -25.625 1 93.12 432 SER A N 1
ATOM 3392 C CA . SER A 1 432 ? 1.377 -42.156 -26.922 1 93.12 432 SER A CA 1
ATOM 3393 C C . SER A 1 432 ? 0.441 -42.906 -27.859 1 93.12 432 SER A C 1
ATOM 3395 O O . SER A 1 432 ? 0.115 -42.406 -28.938 1 93.12 432 SER A O 1
ATOM 3397 N N . ILE A 1 433 ? 0.038 -44.062 -27.422 1 92.19 433 ILE A N 1
ATOM 3398 C CA . ILE A 1 433 ? -0.91 -44.812 -28.234 1 92.19 433 ILE A CA 1
ATOM 3399 C C . ILE A 1 433 ? -2.246 -44.094 -28.281 1 92.19 433 ILE A C 1
ATOM 3401 O O . ILE A 1 433 ? -2.748 -43.625 -27.266 1 92.19 433 ILE A O 1
ATOM 3405 N N . ASP A 1 434 ? -2.807 -44 -29.422 1 90.06 434 ASP A N 1
ATOM 3406 C CA . ASP A 1 434 ? -4.078 -43.312 -29.609 1 90.06 434 ASP A CA 1
ATOM 3407 C C . ASP A 1 434 ? -5.176 -43.938 -28.75 1 90.06 434 ASP A C 1
ATOM 3409 O O . ASP A 1 434 ? -5.348 -45.156 -28.75 1 90.06 434 ASP A O 1
ATOM 3413 N N . ASP A 1 435 ? -5.855 -43.188 -28.016 1 91.94 435 ASP A N 1
ATOM 3414 C CA . ASP A 1 435 ? -7.012 -43.562 -27.219 1 91.94 435 ASP A CA 1
ATOM 3415 C C . ASP A 1 435 ? -6.648 -44.625 -26.188 1 91.94 435 ASP A C 1
ATOM 3417 O O . ASP A 1 435 ? -7.438 -45.531 -25.938 1 91.94 435 ASP A O 1
ATOM 3421 N N . TRP A 1 436 ? -5.414 -44.562 -25.734 1 94.06 436 TRP A N 1
ATOM 3422 C CA . TRP A 1 436 ? -4.98 -45.531 -24.734 1 94.06 436 TRP A CA 1
ATOM 3423 C C . TRP A 1 436 ? -5.938 -45.562 -23.531 1 94.06 436 TRP A C 1
ATOM 3425 O O . TRP A 1 436 ? -6.145 -46.594 -22.922 1 94.06 436 TRP A O 1
ATOM 3435 N N . SER A 1 437 ? -6.555 -44.438 -23.203 1 94.44 437 SER A N 1
ATOM 3436 C CA . SER A 1 437 ? -7.391 -44.281 -22.016 1 94.44 437 SER A CA 1
ATOM 3437 C C . SER A 1 437 ? -8.711 -45.031 -22.172 1 94.44 437 SER A C 1
ATOM 3439 O O . SER A 1 437 ? -9.422 -45.25 -21.188 1 94.44 437 SER A O 1
ATOM 3441 N N . ALA A 1 438 ? -8.977 -45.406 -23.375 1 93.56 438 ALA A N 1
ATOM 3442 C CA . ALA A 1 438 ? -10.195 -46.156 -23.641 1 93.56 438 ALA A CA 1
ATOM 3443 C C . ALA A 1 438 ? -9.945 -47.656 -23.609 1 93.56 438 ALA A C 1
ATOM 3445 O O . ALA A 1 438 ? -10.883 -48.438 -23.594 1 93.56 438 ALA A O 1
ATOM 3446 N N . ASP A 1 439 ? -8.711 -48.062 -23.594 1 93.88 439 ASP A N 1
ATOM 3447 C CA . ASP A 1 439 ? -8.336 -49.469 -23.547 1 93.88 439 ASP A CA 1
ATOM 3448 C C . ASP A 1 439 ? -8.203 -49.969 -22.109 1 93.88 439 ASP A C 1
ATOM 3450 O O . ASP A 1 439 ? -7.246 -49.625 -21.422 1 93.88 439 ASP A O 1
ATOM 3454 N N . PRO A 1 440 ? -9.039 -50.812 -21.703 1 95.12 440 PRO A N 1
ATOM 3455 C CA . PRO A 1 440 ? -9.055 -51.25 -20.297 1 95.12 440 PRO A CA 1
ATOM 3456 C C . PRO A 1 440 ? -7.762 -51.938 -19.875 1 95.12 440 PRO A C 1
ATOM 3458 O O . PRO A 1 440 ? -7.328 -51.812 -18.734 1 95.12 440 PRO A O 1
ATOM 3461 N N . ASP A 1 441 ? -7.195 -52.656 -20.797 1 94.75 441 ASP A N 1
ATOM 3462 C CA . ASP A 1 441 ? -5.98 -53.375 -20.453 1 94.75 441 ASP A CA 1
ATOM 3463 C C . ASP A 1 441 ? -4.805 -52.438 -20.25 1 94.75 441 ASP A C 1
ATOM 3465 O O . ASP A 1 441 ? -4.035 -52.562 -19.297 1 94.75 441 ASP A O 1
ATOM 3469 N N . LEU A 1 442 ? -4.695 -51.5 -21.109 1 95.25 442 LEU A N 1
ATOM 3470 C CA . LEU A 1 442 ? -3.637 -50.5 -20.984 1 95.25 442 LEU A CA 1
ATOM 3471 C C . LEU A 1 442 ? -3.834 -49.656 -19.719 1 95.25 442 LEU A C 1
ATOM 3473 O O . LEU A 1 442 ? -2.875 -49.375 -19 1 95.25 442 LEU A O 1
ATOM 3477 N N . VAL A 1 443 ? -5.039 -49.312 -19.469 1 96.62 443 VAL A N 1
ATOM 3478 C CA . VAL A 1 443 ? -5.379 -48.5 -18.297 1 96.62 443 VAL A CA 1
ATOM 3479 C C . VAL A 1 443 ? -5.008 -49.25 -17.031 1 96.62 443 VAL A C 1
ATOM 3481 O O . VAL A 1 443 ? -4.422 -48.688 -16.109 1 96.62 443 VAL A O 1
ATOM 3484 N N . ALA A 1 444 ? -5.293 -50.469 -17.016 1 96.38 444 ALA A N 1
ATOM 3485 C CA . ALA A 1 444 ? -5.023 -51.281 -15.844 1 96.38 444 ALA A CA 1
ATOM 3486 C C . ALA A 1 444 ? -3.523 -51.469 -15.617 1 96.38 444 ALA A C 1
ATOM 3488 O O . ALA A 1 444 ? -3.055 -51.469 -14.477 1 96.38 444 ALA A O 1
ATOM 3489 N N . ALA A 1 445 ? -2.836 -51.625 -16.688 1 95.88 445 ALA A N 1
ATOM 3490 C CA . ALA A 1 445 ? -1.396 -51.844 -16.594 1 95.88 445 ALA A CA 1
ATOM 3491 C C . ALA A 1 445 ? -0.66 -50.562 -16.234 1 95.88 445 ALA A C 1
ATOM 3493 O O . ALA A 1 445 ? 0.353 -50.594 -15.531 1 95.88 445 ALA A O 1
ATOM 3494 N N . LEU A 1 446 ? -1.155 -49.469 -16.672 1 97.19 446 LEU A N 1
ATOM 3495 C CA . LEU A 1 446 ? -0.485 -48.188 -16.5 1 97.19 446 LEU A CA 1
ATOM 3496 C C . LEU A 1 446 ? -0.787 -47.594 -15.125 1 97.19 446 LEU A C 1
ATOM 3498 O O . LEU A 1 446 ? -0.001 -46.812 -14.594 1 97.19 446 LEU A O 1
ATOM 3502 N N . LYS A 1 447 ? -1.836 -47.969 -14.516 1 97.06 447 LYS A N 1
ATOM 3503 C CA . LYS A 1 447 ? -2.35 -47.344 -13.297 1 97.06 447 LYS A CA 1
ATOM 3504 C C . LYS A 1 447 ? -1.312 -47.375 -12.18 1 97.06 447 LYS A C 1
ATOM 3506 O O . LYS A 1 447 ? -0.912 -46.344 -11.656 1 97.06 447 LYS A O 1
ATOM 3511 N N . PRO A 1 448 ? -0.833 -48.531 -11.812 1 95.94 448 PRO A N 1
ATOM 3512 C CA . PRO A 1 448 ? 0.119 -48.531 -10.695 1 95.94 448 PRO A CA 1
ATOM 3513 C C . PRO A 1 448 ? 1.411 -47.781 -11.016 1 95.94 448 PRO A C 1
ATOM 3515 O O . PRO A 1 448 ? 2.012 -47.188 -10.125 1 95.94 448 PRO A O 1
ATOM 3518 N N . ILE A 1 449 ? 1.821 -47.781 -12.273 1 96.19 449 ILE A N 1
ATOM 3519 C CA . ILE A 1 449 ? 3.055 -47.125 -12.688 1 96.19 449 ILE A CA 1
ATOM 3520 C C . ILE A 1 449 ? 2.891 -45.625 -12.586 1 96.19 449 ILE A C 1
ATOM 3522 O O . ILE A 1 449 ? 3.707 -44.938 -11.961 1 96.19 449 ILE A O 1
ATOM 3526 N N . MET A 1 450 ? 1.826 -45.188 -13.133 1 97.19 450 MET A N 1
ATOM 3527 C CA . MET A 1 450 ? 1.595 -43.719 -13.203 1 97.19 450 MET A CA 1
ATOM 3528 C C . MET A 1 450 ? 1.318 -43.156 -11.82 1 97.19 450 MET A C 1
ATOM 3530 O O . MET A 1 450 ? 1.765 -42.062 -11.508 1 97.19 450 MET A O 1
ATOM 3534 N N . LEU A 1 451 ? 0.583 -43.875 -10.992 1 97.12 451 LEU A N 1
ATOM 3535 C CA . LEU A 1 451 ? 0.323 -43.406 -9.633 1 97.12 451 LEU A CA 1
ATOM 3536 C C . LEU A 1 451 ? 1.622 -43.25 -8.852 1 97.12 451 LEU A C 1
ATOM 3538 O O . LEU A 1 451 ? 1.825 -42.281 -8.148 1 97.12 451 LEU A O 1
ATOM 3542 N N . LYS A 1 452 ? 2.457 -44.156 -8.984 1 95.69 452 LYS A N 1
ATOM 3543 C CA . LYS A 1 452 ? 3.736 -44.125 -8.281 1 95.69 452 LYS A CA 1
ATOM 3544 C C . LYS A 1 452 ? 4.609 -43 -8.797 1 95.69 452 LYS A C 1
ATOM 3546 O O . LYS A 1 452 ? 5.219 -42.25 -8 1 95.69 452 LYS A O 1
ATOM 3551 N N . LEU A 1 453 ? 4.668 -42.844 -10.117 1 96.25 453 LEU A N 1
ATOM 3552 C CA . LEU A 1 453 ? 5.445 -41.781 -10.711 1 96.25 453 LEU A CA 1
ATOM 3553 C C . LEU A 1 453 ? 4.883 -40.406 -10.305 1 96.25 453 LEU A C 1
ATOM 3555 O O . LEU A 1 453 ? 5.637 -39.469 -10.023 1 96.25 453 LEU A O 1
ATOM 3559 N N . GLY A 1 454 ? 3.557 -40.312 -10.312 1 97.38 454 GLY A N 1
ATOM 3560 C CA . GLY A 1 454 ? 2.92 -39.094 -9.883 1 97.38 454 GLY A CA 1
ATOM 3561 C C . GLY A 1 454 ? 3.219 -38.75 -8.438 1 97.38 454 GLY A C 1
ATOM 3562 O O . GLY A 1 454 ? 3.559 -37.594 -8.133 1 97.38 454 GLY A O 1
ATOM 3563 N N . ALA A 1 455 ? 3.092 -39.688 -7.559 1 96.69 455 ALA A N 1
ATOM 3564 C CA . ALA A 1 455 ? 3.371 -39.469 -6.145 1 96.69 455 ALA A CA 1
ATOM 3565 C C . ALA A 1 455 ? 4.828 -39.094 -5.926 1 96.69 455 ALA A C 1
ATOM 3567 O O . ALA A 1 455 ? 5.125 -38.219 -5.094 1 96.69 455 ALA A O 1
ATOM 3568 N N . ARG A 1 456 ? 5.695 -39.688 -6.629 1 95.19 456 ARG A N 1
ATOM 3569 C CA . ARG A 1 456 ? 7.109 -39.344 -6.543 1 95.19 456 ARG A CA 1
ATOM 3570 C C . ARG A 1 456 ? 7.352 -37.906 -6.988 1 95.19 456 ARG A C 1
ATOM 3572 O O . ARG A 1 456 ? 8.078 -37.156 -6.328 1 95.19 456 ARG A O 1
ATOM 3579 N N . TYR A 1 457 ? 6.762 -37.562 -8.117 1 96.62 457 TYR A N 1
ATOM 3580 C CA . TYR A 1 457 ? 6.887 -36.219 -8.664 1 96.62 457 TYR A CA 1
ATOM 3581 C C . TYR A 1 457 ? 6.461 -35.188 -7.641 1 96.62 457 TYR A C 1
ATOM 3583 O O . TYR A 1 457 ? 7.129 -34.156 -7.477 1 96.62 457 TYR A O 1
ATOM 3591 N N . ILE A 1 458 ? 5.395 -35.469 -6.906 1 97.12 458 ILE A N 1
ATOM 3592 C CA . ILE A 1 458 ? 4.793 -34.5 -5.969 1 97.12 458 ILE A CA 1
ATOM 3593 C C . ILE A 1 458 ? 5.613 -34.469 -4.68 1 97.12 458 ILE A C 1
ATOM 3595 O O . ILE A 1 458 ? 5.883 -33.406 -4.141 1 97.12 458 ILE A O 1
ATOM 3599 N N . TYR A 1 459 ? 6.062 -35.562 -4.25 1 95.88 459 TYR A N 1
ATOM 3600 C CA . TYR A 1 459 ? 6.594 -35.656 -2.895 1 95.88 459 TYR A CA 1
ATOM 3601 C C . TYR A 1 459 ? 8.109 -35.531 -2.893 1 95.88 459 TYR A C 1
ATOM 3603 O O . TYR A 1 459 ? 8.688 -34.875 -2.025 1 95.88 459 TYR A O 1
ATOM 3611 N N . HIS A 1 460 ? 8.828 -36.094 -3.895 1 93.75 460 HIS A N 1
ATOM 3612 C CA . HIS A 1 460 ? 10.273 -36.219 -3.822 1 93.75 460 HIS A CA 1
ATOM 3613 C C . HIS A 1 460 ? 10.969 -35.188 -4.688 1 93.75 460 HIS A C 1
ATOM 3615 O O . HIS A 1 460 ? 12.078 -34.75 -4.379 1 93.75 460 HIS A O 1
ATOM 3621 N N . GLU A 1 461 ? 10.383 -34.875 -5.758 1 94.12 461 GLU A N 1
ATOM 3622 C CA . GLU A 1 461 ? 11.039 -33.938 -6.656 1 94.12 461 GLU A CA 1
ATOM 3623 C C . GLU A 1 461 ? 10.953 -32.5 -6.117 1 94.12 461 GLU A C 1
ATOM 3625 O O . GLU A 1 461 ? 9.875 -32.031 -5.773 1 94.12 461 GLU A O 1
ATOM 3630 N N . LYS A 1 462 ? 12.133 -31.844 -6 1 93.75 462 LYS A N 1
ATOM 3631 C CA . LYS A 1 462 ? 12.188 -30.547 -5.359 1 93.75 462 LYS A CA 1
ATOM 3632 C C . LYS A 1 462 ? 12.961 -29.547 -6.219 1 93.75 462 LYS A C 1
ATOM 3634 O O . LYS A 1 462 ? 13.758 -29.938 -7.07 1 93.75 462 LYS A O 1
ATOM 3639 N N . LYS A 1 463 ? 12.633 -28.359 -6.086 1 90.31 463 LYS A N 1
ATOM 3640 C CA . LYS A 1 463 ? 13.375 -27.203 -6.586 1 90.31 463 LYS A CA 1
ATOM 3641 C C . LYS A 1 463 ? 13.703 -26.234 -5.457 1 90.31 463 LYS A C 1
ATOM 3643 O O . LYS A 1 463 ? 12.812 -25.578 -4.91 1 90.31 463 LYS A O 1
ATOM 3648 N N . ARG A 1 464 ? 14.93 -26.094 -5.055 1 82.94 464 ARG A N 1
ATOM 3649 C CA . ARG A 1 464 ? 15.398 -25.25 -3.961 1 82.94 464 ARG A CA 1
ATOM 3650 C C . ARG A 1 464 ? 14.68 -25.594 -2.658 1 82.94 464 ARG A C 1
ATOM 3652 O O . ARG A 1 464 ? 14.164 -24.703 -1.972 1 82.94 464 ARG A O 1
ATOM 3659 N N . GLY A 1 465 ? 14.414 -26.844 -2.496 1 86.56 465 GLY A N 1
ATOM 3660 C CA . GLY A 1 465 ? 13.852 -27.344 -1.249 1 86.56 465 GLY A CA 1
ATOM 3661 C C . GLY A 1 465 ? 12.336 -27.406 -1.263 1 86.56 465 GLY A C 1
ATOM 3662 O O . GLY A 1 465 ? 11.734 -28.109 -0.451 1 86.56 465 GLY A O 1
ATOM 3663 N N . LYS A 1 466 ? 11.719 -26.766 -2.215 1 91.25 466 LYS A N 1
ATOM 3664 C CA . LYS A 1 466 ? 10.266 -26.75 -2.291 1 91.25 466 LYS A CA 1
ATOM 3665 C C . LYS A 1 466 ? 9.758 -27.688 -3.385 1 91.25 466 LYS A C 1
ATOM 3667 O O . LYS A 1 466 ? 10.531 -28.141 -4.23 1 91.25 466 LYS A O 1
ATOM 3672 N N . ALA A 1 467 ? 8.516 -28 -3.314 1 95.06 467 ALA A N 1
ATOM 3673 C CA . ALA A 1 467 ? 7.934 -28.891 -4.309 1 95.06 467 ALA A CA 1
ATOM 3674 C C . ALA A 1 467 ? 8.195 -28.391 -5.727 1 95.06 467 ALA A C 1
ATOM 3676 O O . ALA A 1 467 ? 8.086 -27.188 -5.992 1 95.06 467 ALA A O 1
ATOM 3677 N N . LEU A 1 468 ? 8.578 -29.219 -6.629 1 95.5 468 LEU A N 1
ATOM 3678 C CA . LEU A 1 468 ? 8.836 -28.875 -8.023 1 95.5 468 LEU A CA 1
ATOM 3679 C C . LEU A 1 468 ? 7.551 -28.438 -8.711 1 95.5 468 LEU A C 1
ATOM 3681 O O . LEU A 1 468 ? 7.551 -27.469 -9.492 1 95.5 468 LEU A O 1
ATOM 3685 N N . ASP A 1 469 ? 6.5 -29.219 -8.438 1 95.31 469 ASP A N 1
ATOM 3686 C CA . ASP A 1 469 ? 5.195 -28.875 -8.992 1 95.31 469 ASP A CA 1
ATOM 3687 C C . ASP A 1 469 ? 4.672 -27.578 -8.391 1 95.31 469 ASP A C 1
ATOM 3689 O O . ASP A 1 469 ? 4.496 -27.469 -7.176 1 95.31 469 ASP A O 1
ATOM 3693 N N . PRO A 1 470 ? 4.352 -26.625 -9.25 1 91.62 470 PRO A N 1
ATOM 3694 C CA . PRO A 1 470 ? 3.928 -25.328 -8.727 1 91.62 470 PRO A CA 1
ATOM 3695 C C . PRO A 1 470 ? 2.596 -25.391 -7.98 1 91.62 470 PRO A C 1
ATOM 3697 O O . PRO A 1 470 ? 2.379 -24.656 -7.023 1 91.62 470 PRO A O 1
ATOM 3700 N N . VAL A 1 471 ? 1.691 -26.25 -8.406 1 93.31 471 VAL A N 1
ATOM 3701 C CA . VAL A 1 471 ? 0.394 -26.391 -7.754 1 93.31 471 VAL A CA 1
ATOM 3702 C C . VAL A 1 471 ? 0.575 -26.984 -6.359 1 93.31 471 VAL A C 1
ATOM 3704 O O . VAL A 1 471 ? -0.023 -26.5 -5.391 1 93.31 471 VAL A O 1
ATOM 3707 N N . THR A 1 472 ? 1.451 -27.953 -6.277 1 95.56 472 THR A N 1
ATOM 3708 C CA . THR A 1 472 ? 1.77 -28.516 -4.977 1 95.56 472 THR A CA 1
ATOM 3709 C C . THR A 1 472 ? 2.406 -27.484 -4.062 1 95.56 472 THR A C 1
ATOM 3711 O O . THR A 1 472 ? 2.041 -27.359 -2.893 1 95.56 472 THR A O 1
ATOM 3714 N N . ASN A 1 473 ? 3.34 -26.797 -4.605 1 91.56 473 ASN A N 1
ATOM 3715 C CA . ASN A 1 473 ? 3.99 -25.75 -3.832 1 91.56 473 ASN A CA 1
ATOM 3716 C C . ASN A 1 473 ? 2.975 -24.75 -3.279 1 91.56 473 ASN A C 1
ATOM 3718 O O . ASN A 1 473 ? 3.072 -24.344 -2.123 1 91.56 473 ASN A O 1
ATOM 3722 N N . PHE A 1 474 ? 2.025 -24.406 -4.039 1 88.25 474 PHE A N 1
ATOM 3723 C CA . PHE A 1 474 ? 0.977 -23.469 -3.625 1 88.25 474 PHE A CA 1
ATOM 3724 C C . PHE A 1 474 ? 0.157 -24.062 -2.482 1 88.25 474 PHE A C 1
ATOM 3726 O O . PHE A 1 474 ? -0.034 -23.406 -1.452 1 88.25 474 PHE A O 1
ATOM 3733 N N . HIS A 1 475 ? -0.346 -25.25 -2.645 1 92.88 475 HIS A N 1
ATOM 3734 C CA . HIS A 1 475 ? -1.252 -25.844 -1.666 1 92.88 475 HIS A CA 1
ATOM 3735 C C . HIS A 1 475 ? -0.529 -26.141 -0.357 1 92.88 475 HIS A C 1
ATOM 3737 O O . HIS A 1 475 ? -1.058 -25.875 0.725 1 92.88 475 HIS A O 1
ATOM 3743 N N . VAL A 1 476 ? 0.636 -26.672 -0.498 1 92.19 476 VAL A N 1
ATOM 3744 C CA . VAL A 1 476 ? 1.367 -27.016 0.719 1 92.19 476 VAL A CA 1
ATOM 3745 C C . VAL A 1 476 ? 1.784 -25.734 1.443 1 92.19 476 VAL A C 1
ATOM 3747 O O . VAL A 1 476 ? 1.796 -25.688 2.676 1 92.19 476 VAL A O 1
ATOM 3750 N N . ARG A 1 477 ? 2.059 -24.734 0.697 1 86.12 477 ARG A N 1
ATOM 3751 C CA . ARG A 1 477 ? 2.357 -23.422 1.277 1 86.12 477 ARG A CA 1
ATOM 3752 C C . ARG A 1 477 ? 1.146 -22.859 2.016 1 86.12 477 ARG A C 1
ATOM 3754 O O . ARG A 1 477 ? 1.296 -22.109 2.973 1 86.12 477 ARG A O 1
ATOM 3761 N N . ASN A 1 478 ? -0.022 -23.281 1.521 1 84.31 478 ASN A N 1
ATOM 3762 C CA . ASN A 1 478 ? -1.253 -22.844 2.174 1 84.31 478 ASN A CA 1
ATOM 3763 C C . ASN A 1 478 ? -1.661 -23.797 3.291 1 84.31 478 ASN A C 1
ATOM 3765 O O . ASN A 1 478 ? -2.771 -23.719 3.816 1 84.31 478 ASN A O 1
ATOM 3769 N N . GLY A 1 479 ? -0.795 -24.75 3.607 1 88.5 479 GLY A N 1
ATOM 3770 C CA . GLY A 1 479 ? -0.983 -25.609 4.77 1 88.5 479 GLY A CA 1
ATOM 3771 C C . GLY A 1 479 ? -1.702 -26.906 4.449 1 88.5 479 GLY A C 1
ATOM 3772 O O . GLY A 1 479 ? -2.25 -27.562 5.344 1 88.5 479 GLY A O 1
ATOM 3773 N N . ALA A 1 480 ? -1.643 -27.297 3.246 1 95 480 ALA A N 1
ATOM 3774 C CA . ALA A 1 480 ? -2.398 -28.469 2.834 1 95 480 ALA A CA 1
ATOM 3775 C C . ALA A 1 480 ? -1.587 -29.75 3.055 1 95 480 ALA A C 1
ATOM 3777 O O . ALA A 1 480 ? -0.371 -29.688 3.252 1 95 480 ALA A O 1
ATOM 3778 N N . ILE A 1 481 ? -2.275 -30.859 3.059 1 97.5 481 ILE A N 1
ATOM 3779 C CA . ILE A 1 481 ? -1.721 -32.219 3.15 1 97.5 481 ILE A CA 1
ATOM 3780 C C . ILE A 1 481 ? -1.874 -32.906 1.809 1 97.5 481 ILE A C 1
ATOM 3782 O O . ILE A 1 481 ? -2.938 -32.875 1.187 1 97.5 481 ILE A O 1
ATOM 3786 N N . PHE A 1 482 ? -0.772 -33.5 1.34 1 98.25 482 PHE A N 1
ATOM 3787 C CA . PHE A 1 482 ? -0.865 -34.406 0.189 1 98.25 482 PHE A CA 1
ATOM 3788 C C . PHE A 1 482 ? -1.682 -35.625 0.53 1 98.25 482 PHE A C 1
ATOM 3790 O O . PHE A 1 482 ? -1.147 -36.594 1.065 1 98.25 482 PHE A O 1
ATOM 3797 N N . GLU A 1 483 ? -2.945 -35.625 0.087 1 98.12 483 GLU A N 1
ATOM 3798 C CA . GLU A 1 483 ? -3.896 -36.562 0.653 1 98.12 483 GLU A CA 1
ATOM 3799 C C . GLU A 1 483 ? -4.086 -37.781 -0.267 1 98.12 483 GLU A C 1
ATOM 3801 O O . GLU A 1 483 ? -4.195 -38.906 0.2 1 98.12 483 GLU A O 1
ATOM 3806 N N . ARG A 1 484 ? -4.227 -37.438 -1.527 1 98.06 484 ARG A N 1
ATOM 3807 C CA . ARG A 1 484 ? -4.578 -38.562 -2.418 1 98.06 484 ARG A CA 1
ATOM 3808 C C . ARG A 1 484 ? -4.23 -38.219 -3.865 1 98.06 484 ARG A C 1
ATOM 3810 O O . ARG A 1 484 ? -4.398 -37.094 -4.305 1 98.06 484 ARG A O 1
ATOM 3817 N N . ILE A 1 485 ? -3.705 -39.188 -4.59 1 98.12 485 ILE A N 1
ATOM 3818 C CA . ILE A 1 485 ? -3.494 -39.094 -6.031 1 98.12 485 ILE A CA 1
ATOM 3819 C C . ILE A 1 485 ? -4.539 -39.938 -6.762 1 98.12 485 ILE A C 1
ATOM 3821 O O . ILE A 1 485 ? -4.82 -41.062 -6.359 1 98.12 485 ILE A O 1
ATOM 3825 N N . ASN A 1 486 ? -5.164 -39.375 -7.777 1 98.25 486 ASN A N 1
ATOM 3826 C CA . ASN A 1 486 ? -6.281 -40.031 -8.461 1 98.25 486 ASN A CA 1
ATOM 3827 C C . ASN A 1 486 ? -5.953 -40.312 -9.914 1 98.25 486 ASN A C 1
ATOM 3829 O O . ASN A 1 486 ? -5.488 -39.438 -10.648 1 98.25 486 ASN A O 1
ATOM 3833 N N . TRP A 1 487 ? -6.172 -41.531 -10.266 1 97.25 487 TRP A N 1
ATOM 3834 C CA . TRP A 1 487 ? -5.973 -42 -11.633 1 97.25 487 TRP A CA 1
ATOM 3835 C C . TRP A 1 487 ? -7.18 -41.688 -12.5 1 97.25 487 TRP A C 1
ATOM 3837 O O . TRP A 1 487 ? -8.328 -41.875 -12.086 1 97.25 487 TRP A O 1
ATOM 3847 N N . LEU A 1 488 ? -6.91 -41.125 -13.727 1 96.56 488 LEU A N 1
ATOM 3848 C CA . LEU A 1 488 ? -7.922 -40.812 -14.727 1 96.56 488 LEU A CA 1
ATOM 3849 C C . LEU A 1 488 ? -8.984 -39.875 -14.133 1 96.56 488 LEU A C 1
ATOM 3851 O O . LEU A 1 488 ? -10.188 -40.125 -14.297 1 96.56 488 LEU A O 1
ATOM 3855 N N . ALA A 1 489 ? -8.547 -38.938 -13.391 1 97.25 489 ALA A N 1
ATOM 3856 C CA . ALA A 1 489 ? -9.438 -38 -12.703 1 97.25 489 ALA A CA 1
ATOM 3857 C C . ALA A 1 489 ? -9.922 -36.906 -13.633 1 97.25 489 ALA A C 1
ATOM 3859 O O . ALA A 1 489 ? -10.969 -36.281 -13.406 1 97.25 489 ALA A O 1
ATOM 3860 N N . ASP A 1 490 ? -9.203 -36.531 -14.648 1 95.81 490 ASP A N 1
ATOM 3861 C CA . ASP A 1 490 ? -9.57 -35.562 -15.664 1 95.81 490 ASP A CA 1
ATOM 3862 C C . ASP A 1 490 ? -9.25 -36.062 -17.062 1 95.81 490 ASP A C 1
ATOM 3864 O O . ASP A 1 490 ? -8.094 -36.031 -17.5 1 95.81 490 ASP A O 1
ATOM 3868 N N . LEU A 1 491 ? -10.234 -36.406 -17.812 1 93.38 491 LEU A N 1
ATOM 3869 C CA . LEU A 1 491 ? -10.031 -37.031 -19.109 1 93.38 491 LEU A CA 1
ATOM 3870 C C . LEU A 1 491 ? -10.203 -36.031 -20.234 1 93.38 491 LEU A C 1
ATOM 3872 O O . LEU A 1 491 ? -10.312 -36.406 -21.406 1 93.38 491 LEU A O 1
ATOM 3876 N N . SER A 1 492 ? -10.258 -34.781 -19.859 1 91.44 492 SER A N 1
ATOM 3877 C CA . SER A 1 492 ? -10.242 -33.75 -20.906 1 91.44 492 SER A CA 1
ATOM 3878 C C . SER A 1 492 ? -8.922 -33.781 -21.672 1 91.44 492 SER A C 1
ATOM 3880 O O . SER A 1 492 ? -7.941 -34.344 -21.219 1 91.44 492 SER A O 1
ATOM 3882 N N . LYS A 1 493 ? -8.891 -33.156 -22.891 1 92.38 493 LYS A N 1
ATOM 3883 C CA . LYS A 1 493 ? -7.668 -33.062 -23.688 1 92.38 493 LYS A CA 1
ATOM 3884 C C . LYS A 1 493 ? -6.535 -32.438 -22.891 1 92.38 493 LYS A C 1
ATOM 3886 O O . LYS A 1 493 ? -5.402 -32.938 -22.906 1 92.38 493 LYS A O 1
ATOM 3891 N N . LYS A 1 494 ? -6.855 -31.438 -22.141 1 92.5 494 LYS A N 1
ATOM 3892 C CA . LYS A 1 494 ? -5.867 -30.734 -21.328 1 92.5 494 LYS A CA 1
ATOM 3893 C C . LYS A 1 494 ? -5.387 -31.609 -20.172 1 92.5 494 LYS A C 1
ATOM 3895 O O . LYS A 1 494 ? -4.188 -31.672 -19.906 1 92.5 494 LYS A O 1
ATOM 3900 N N . GLY A 1 495 ? -6.32 -32.312 -19.547 1 94.25 495 GLY A N 1
ATOM 3901 C CA . GLY A 1 495 ? -5.977 -33.188 -18.438 1 94.25 495 GLY A CA 1
ATOM 3902 C C . GLY A 1 495 ? -5.082 -34.344 -18.844 1 94.25 495 GLY A C 1
ATOM 3903 O O . GLY A 1 495 ? -4.125 -34.656 -18.125 1 94.25 495 GLY A O 1
ATOM 3904 N N . LEU A 1 496 ? -5.34 -34.844 -19.984 1 94.88 496 LEU A N 1
ATOM 3905 C CA . LEU A 1 496 ? -4.535 -35.969 -20.5 1 94.88 496 LEU A CA 1
ATOM 3906 C C . LEU A 1 496 ? -3.143 -35.469 -20.891 1 94.88 496 LEU A C 1
ATOM 3908 O O . LEU A 1 496 ? -2.145 -36.125 -20.578 1 94.88 496 LEU A O 1
ATOM 3912 N N . ALA A 1 497 ? -3.09 -34.344 -21.484 1 94.88 497 ALA A N 1
ATOM 3913 C CA . ALA A 1 497 ? -1.821 -33.812 -21.953 1 94.88 497 ALA A CA 1
ATOM 3914 C C . ALA A 1 497 ? -0.917 -33.406 -20.781 1 94.88 497 ALA A C 1
ATOM 3916 O O . ALA A 1 497 ? 0.302 -33.594 -20.859 1 94.88 497 ALA A O 1
ATOM 3917 N N . GLN A 1 498 ? -1.47 -32.969 -19.688 1 95.31 498 GLN A N 1
ATOM 3918 C CA . GLN A 1 498 ? -0.691 -32.438 -18.594 1 95.31 498 GLN A CA 1
ATOM 3919 C C . GLN A 1 498 ? -0.244 -33.531 -17.625 1 95.31 498 GLN A C 1
ATOM 3921 O O . GLN A 1 498 ? 0.826 -33.438 -17.031 1 95.31 498 GLN A O 1
ATOM 3926 N N . SER A 1 499 ? -1.096 -34.562 -17.5 1 97.56 499 SER A N 1
ATOM 3927 C CA . SER A 1 499 ? -0.792 -35.5 -16.438 1 97.56 499 SER A CA 1
ATOM 3928 C C . SER A 1 499 ? -1.358 -36.875 -16.734 1 97.56 499 SER A C 1
ATOM 3930 O O . SER A 1 499 ? -1.537 -37.719 -15.836 1 97.56 499 SER A O 1
ATOM 3932 N N . SER A 1 500 ? -1.731 -37.156 -18.016 1 96.81 500 SER A N 1
ATOM 3933 C CA . SER A 1 500 ? -2.383 -38.406 -18.391 1 96.81 500 SER A CA 1
ATOM 3934 C C . SER A 1 500 ? -3.629 -38.656 -17.547 1 96.81 500 SER A C 1
ATOM 3936 O O . SER A 1 500 ? -3.912 -39.781 -17.156 1 96.81 500 SER A O 1
ATOM 3938 N N . GLY A 1 501 ? -4.281 -37.562 -17.109 1 96.69 501 GLY A N 1
ATOM 3939 C CA . GLY A 1 501 ? -5.582 -37.625 -16.469 1 96.69 501 GLY A CA 1
ATOM 3940 C C . GLY A 1 501 ? -5.492 -37.625 -14.953 1 96.69 501 GLY A C 1
ATOM 3941 O O . GLY A 1 501 ? -6.516 -37.688 -14.266 1 96.69 501 GLY A O 1
ATOM 3942 N N . MET A 1 502 ? -4.336 -37.594 -14.344 1 98 502 MET A N 1
ATOM 3943 C CA . MET A 1 502 ? -4.191 -37.656 -12.891 1 98 502 MET A CA 1
ATOM 3944 C C . MET A 1 502 ? -4.492 -36.312 -12.242 1 98 502 MET A C 1
ATOM 3946 O O . MET A 1 502 ? -4.266 -35.25 -12.844 1 98 502 MET A O 1
ATOM 3950 N N . MET A 1 503 ? -5.039 -36.344 -11.109 1 98.19 503 MET A N 1
ATOM 3951 C CA . MET A 1 503 ? -5.246 -35.156 -10.266 1 98.19 503 MET A CA 1
ATOM 3952 C C . MET A 1 503 ? -4.938 -35.469 -8.805 1 98.19 503 MET A C 1
ATOM 3954 O O . MET A 1 503 ? -4.773 -36.656 -8.438 1 98.19 503 MET A O 1
ATOM 3958 N N . ILE A 1 504 ? -4.805 -34.469 -8.031 1 98.19 504 ILE A N 1
ATOM 3959 C CA . ILE A 1 504 ? -4.387 -34.656 -6.648 1 98.19 504 ILE A CA 1
ATOM 3960 C C . ILE A 1 504 ? -5.402 -34 -5.711 1 98.19 504 ILE A C 1
ATOM 3962 O O . ILE A 1 504 ? -5.91 -32.906 -6 1 98.19 504 ILE A O 1
ATOM 3966 N N . ASN A 1 505 ? -5.695 -34.656 -4.609 1 98.38 505 ASN A N 1
ATOM 3967 C CA . ASN A 1 505 ? -6.41 -34.062 -3.496 1 98.38 505 ASN A CA 1
ATOM 3968 C C . ASN A 1 505 ? -5.445 -33.5 -2.441 1 98.38 505 ASN A C 1
ATOM 3970 O O . ASN A 1 505 ? -4.652 -34.281 -1.875 1 98.38 505 ASN A O 1
ATOM 3974 N N . TYR A 1 506 ? -5.504 -32.281 -2.25 1 97.88 506 TYR A N 1
ATOM 3975 C CA . TYR A 1 506 ? -4.863 -31.656 -1.094 1 97.88 506 TYR A CA 1
ATOM 3976 C C . TYR A 1 506 ? -5.879 -31.375 0.005 1 97.88 506 TYR A C 1
ATOM 3978 O O . TYR A 1 506 ? -6.875 -30.688 -0.225 1 97.88 506 TYR A O 1
ATOM 3986 N N . LYS A 1 507 ? -5.652 -31.875 1.139 1 97.88 507 LYS A N 1
ATOM 3987 C CA . LYS A 1 507 ? -6.59 -31.734 2.248 1 97.88 507 LYS A CA 1
ATOM 3988 C C . LYS A 1 507 ? -6.16 -30.609 3.182 1 97.88 507 LYS A C 1
ATOM 3990 O O . LYS A 1 507 ? -4.973 -30.453 3.479 1 97.88 507 LYS A O 1
ATOM 3995 N N . TYR A 1 508 ? -7.113 -29.781 3.535 1 95 508 TYR A N 1
ATOM 3996 C CA . TYR A 1 508 ? -6.883 -28.703 4.484 1 95 508 TYR A CA 1
ATOM 3997 C C . TYR A 1 508 ? -7.496 -29.031 5.84 1 95 508 TYR A C 1
ATOM 3999 O O . TYR A 1 508 ? -8.719 -28.984 6.004 1 95 508 TYR A O 1
ATOM 4007 N N . ASP A 1 509 ? -6.652 -29.406 6.781 1 94.12 509 ASP A N 1
ATOM 4008 C CA . ASP A 1 509 ? -7.059 -29.531 8.18 1 94.12 509 ASP A CA 1
ATOM 4009 C C . ASP A 1 509 ? -6.938 -28.188 8.906 1 94.12 509 ASP A C 1
ATOM 4011 O O . ASP A 1 509 ? -5.84 -27.781 9.273 1 94.12 509 ASP A O 1
ATOM 4015 N N . LEU A 1 510 ? -8.094 -27.594 9.203 1 88.75 510 LEU A N 1
ATOM 4016 C CA . LEU A 1 510 ? -8.148 -26.219 9.68 1 88.75 510 LEU A CA 1
ATOM 4017 C C . LEU A 1 510 ? -7.379 -26.062 10.984 1 88.75 510 LEU A C 1
ATOM 4019 O O . LEU A 1 510 ? -6.863 -24.984 11.281 1 88.75 510 LEU A O 1
ATOM 4023 N N . VAL A 1 511 ? -7.188 -27.062 11.711 1 87.25 511 VAL A N 1
ATOM 4024 C CA . VAL A 1 511 ? -6.484 -27.016 12.984 1 87.25 511 VAL A CA 1
ATOM 4025 C C . VAL A 1 511 ? -4.977 -27 12.742 1 87.25 511 VAL A C 1
ATOM 4027 O O . VAL A 1 511 ? -4.23 -26.359 13.492 1 87.25 511 VAL A O 1
ATOM 4030 N N . HIS A 1 512 ? -4.574 -27.594 11.648 1 89.5 512 HIS A N 1
ATOM 4031 C CA . HIS A 1 512 ? -3.145 -27.797 11.453 1 89.5 512 HIS A CA 1
ATOM 4032 C C . HIS A 1 512 ? -2.621 -26.953 10.297 1 89.5 512 HIS A C 1
ATOM 4034 O O . HIS A 1 512 ? -1.455 -27.078 9.914 1 89.5 512 HIS A O 1
ATOM 4040 N N . VAL A 1 513 ? -3.379 -26.172 9.711 1 87.5 513 VAL A N 1
ATOM 4041 C CA . VAL A 1 513 ? -3.004 -25.406 8.531 1 87.5 513 VAL A CA 1
ATOM 4042 C C . VAL A 1 513 ? -1.771 -24.562 8.836 1 87.5 513 VAL A C 1
ATOM 4044 O O . VAL A 1 513 ? -0.808 -24.547 8.062 1 87.5 513 VAL A O 1
ATOM 4047 N N . GLU A 1 514 ? -1.729 -23.938 9.938 1 79.25 514 GLU A N 1
ATOM 4048 C CA . GLU A 1 514 ? -0.632 -23.031 10.289 1 79.25 514 GLU A CA 1
ATOM 4049 C C . GLU A 1 514 ? 0.645 -23.812 10.586 1 79.25 514 GLU A C 1
ATOM 4051 O O . GLU A 1 514 ? 1.729 -23.438 10.141 1 79.25 514 GLU A O 1
ATOM 4056 N N . ALA A 1 515 ? 0.475 -24.844 11.305 1 82.75 515 ALA A N 1
ATOM 4057 C CA . ALA A 1 515 ? 1.624 -25.688 11.625 1 82.75 515 ALA A CA 1
ATOM 4058 C C . ALA A 1 515 ? 2.23 -26.297 10.367 1 82.75 515 ALA A C 1
ATOM 4060 O O . ALA A 1 515 ? 3.453 -26.359 10.219 1 82.75 515 ALA A O 1
ATOM 4061 N N . ASN A 1 516 ? 1.419 -26.766 9.453 1 88.69 516 ASN A N 1
ATOM 4062 C CA . ASN A 1 516 ? 1.894 -27.328 8.195 1 88.69 516 ASN A CA 1
ATOM 4063 C C . ASN A 1 516 ? 2.635 -26.297 7.363 1 88.69 516 ASN A C 1
ATOM 4065 O O . ASN A 1 516 ? 3.672 -26.594 6.77 1 88.69 516 ASN A O 1
ATOM 4069 N N . ASN A 1 517 ? 2.062 -25.172 7.305 1 83.38 517 ASN A N 1
ATOM 4070 C CA . ASN A 1 517 ? 2.697 -24.078 6.59 1 83.38 517 ASN A CA 1
ATOM 4071 C C . ASN A 1 517 ? 4.094 -23.781 7.133 1 83.38 517 ASN A C 1
ATOM 4073 O O . ASN A 1 517 ? 5.055 -23.688 6.367 1 83.38 517 ASN A O 1
ATOM 4077 N N . GLU A 1 518 ? 4.188 -23.781 8.422 1 76.56 518 GLU A N 1
ATOM 4078 C CA . GLU A 1 518 ? 5.457 -23.5 9.086 1 76.56 518 GLU A CA 1
ATOM 4079 C C . GLU A 1 518 ? 6.488 -24.578 8.789 1 76.56 518 GLU A C 1
ATOM 4081 O O . GLU A 1 518 ? 7.633 -24.281 8.445 1 76.56 518 GLU A O 1
ATOM 4086 N N . ASN A 1 519 ? 6.082 -25.719 8.914 1 84.12 519 ASN A N 1
ATOM 4087 C CA . ASN A 1 519 ? 6.973 -26.844 8.688 1 84.12 519 ASN A CA 1
ATOM 4088 C C . ASN A 1 519 ? 7.473 -26.875 7.242 1 84.12 519 ASN A C 1
ATOM 4090 O O . ASN A 1 519 ? 8.617 -27.25 6.988 1 84.12 519 ASN A O 1
ATOM 4094 N N . TYR A 1 520 ? 6.648 -26.531 6.344 1 87.31 520 TYR A N 1
ATOM 4095 C CA . TYR A 1 520 ? 7.035 -26.531 4.934 1 87.31 520 TYR A CA 1
ATOM 4096 C C . TYR A 1 520 ? 8.023 -25.406 4.645 1 87.31 520 TYR A C 1
ATOM 4098 O O . TYR A 1 520 ? 9.047 -25.625 3.986 1 87.31 520 TYR A O 1
ATOM 4106 N N . LEU A 1 521 ? 7.742 -24.297 5.121 1 75.88 521 LEU A N 1
ATOM 4107 C CA . LEU A 1 521 ? 8.562 -23.141 4.824 1 75.88 521 LEU A CA 1
ATOM 4108 C C . LEU A 1 521 ? 9.93 -23.25 5.5 1 75.88 521 LEU A C 1
ATOM 4110 O O . LEU A 1 521 ? 10.945 -22.891 4.914 1 75.88 521 LEU A O 1
ATOM 4114 N N . LEU A 1 522 ? 9.977 -23.875 6.676 1 73.56 522 LEU A N 1
ATOM 4115 C CA . LEU A 1 522 ? 11.211 -23.906 7.453 1 73.56 522 LEU A CA 1
ATOM 4116 C C . LEU A 1 522 ? 11.984 -25.203 7.191 1 73.56 522 LEU A C 1
ATOM 4118 O O . LEU A 1 522 ? 13.219 -25.188 7.137 1 73.56 522 LEU A O 1
ATOM 4122 N N . HIS A 1 523 ? 11.258 -26.219 7.012 1 82.94 523 HIS A N 1
ATOM 4123 C CA . HIS A 1 523 ? 11.922 -27.516 6.996 1 82.94 523 HIS A CA 1
ATOM 4124 C C . HIS A 1 523 ? 11.664 -28.25 5.684 1 82.94 523 HIS A C 1
ATOM 4126 O O . HIS A 1 523 ? 12.117 -29.391 5.504 1 82.94 523 HIS A O 1
ATOM 4132 N N . ASN A 1 524 ? 10.898 -27.688 4.809 1 89.62 524 ASN A N 1
ATOM 4133 C CA . ASN A 1 524 ? 10.617 -28.266 3.5 1 89.62 524 ASN A CA 1
ATOM 4134 C C . ASN A 1 524 ? 9.859 -29.578 3.623 1 89.62 524 ASN A C 1
ATOM 4136 O O . ASN A 1 524 ? 10.094 -30.516 2.852 1 89.62 524 ASN A O 1
ATOM 4140 N N . ILE A 1 525 ? 9.07 -29.672 4.648 1 91.62 525 ILE A N 1
ATOM 4141 C CA . ILE A 1 525 ? 8.32 -30.906 4.891 1 91.62 525 ILE A CA 1
ATOM 4142 C C . ILE A 1 525 ? 6.969 -30.844 4.188 1 91.62 525 ILE A C 1
ATOM 4144 O O . ILE A 1 525 ? 6.215 -29.875 4.375 1 91.62 525 ILE A O 1
ATOM 4148 N N . ILE A 1 526 ? 6.703 -31.812 3.418 1 96.12 526 ILE A N 1
ATOM 4149 C CA . ILE A 1 526 ? 5.395 -31.953 2.791 1 96.12 526 ILE A CA 1
ATOM 4150 C C . ILE A 1 526 ? 4.555 -32.969 3.57 1 96.12 526 ILE A C 1
ATOM 4152 O O . ILE A 1 526 ? 4.863 -34.156 3.578 1 96.12 526 ILE A O 1
ATOM 4156 N N . PRO A 1 527 ? 3.561 -32.5 4.246 1 96.62 527 PRO A N 1
ATOM 4157 C CA . PRO A 1 527 ? 2.684 -33.469 4.906 1 96.62 527 PRO A CA 1
ATOM 4158 C C . PRO A 1 527 ? 2.018 -34.438 3.926 1 96.62 527 PRO A C 1
ATOM 4160 O O . PRO A 1 527 ? 1.617 -34.031 2.832 1 96.62 527 PRO A O 1
ATOM 4163 N N . ILE A 1 528 ? 1.891 -35.719 4.32 1 96.88 528 ILE A N 1
ATOM 4164 C CA . ILE A 1 528 ? 1.431 -36.719 3.381 1 96.88 528 ILE A CA 1
ATOM 4165 C C . ILE A 1 528 ? 0.383 -37.594 4.051 1 96.88 528 ILE A C 1
ATOM 4167 O O . ILE A 1 528 ? 0.514 -37.969 5.227 1 96.88 528 ILE A O 1
ATOM 4171 N N . GLY A 1 529 ? -0.629 -37.906 3.332 1 96.12 529 GLY A N 1
ATOM 4172 C CA . GLY A 1 529 ? -1.673 -38.781 3.812 1 96.12 529 GLY A CA 1
ATOM 4173 C C . GLY A 1 529 ? -1.321 -40.25 3.656 1 96.12 529 GLY A C 1
ATOM 4174 O O . GLY A 1 529 ? -0.221 -40.594 3.213 1 96.12 529 GLY A O 1
ATOM 4175 N N . LEU A 1 530 ? -2.262 -41.094 3.951 1 95.38 530 LEU A N 1
ATOM 4176 C CA . LEU A 1 530 ? -2.039 -42.562 3.994 1 95.38 530 LEU A CA 1
ATOM 4177 C C . LEU A 1 530 ? -1.91 -43.125 2.586 1 95.38 530 LEU A C 1
ATOM 4179 O O . LEU A 1 530 ? -1.002 -43.906 2.311 1 95.38 530 LEU A O 1
ATOM 4183 N N . GLN A 1 531 ? -2.734 -42.719 1.74 1 95.75 531 GLN A N 1
ATOM 4184 C CA . GLN A 1 531 ? -2.797 -43.312 0.406 1 95.75 531 GLN A CA 1
ATOM 4185 C C . GLN A 1 531 ? -1.52 -43.031 -0.379 1 95.75 531 GLN A C 1
ATOM 4187 O O . GLN A 1 531 ? -0.932 -43.938 -0.964 1 95.75 531 GLN A O 1
ATOM 4192 N N . PRO A 1 532 ? -1.128 -41.812 -0.468 1 96.56 532 PRO A N 1
ATOM 4193 C CA . PRO A 1 532 ? 0.126 -41.594 -1.187 1 96.56 532 PRO A CA 1
ATOM 4194 C C . PRO A 1 532 ? 1.315 -42.312 -0.549 1 96.56 532 PRO A C 1
ATOM 4196 O O . PRO A 1 532 ? 2.252 -42.688 -1.249 1 96.56 532 PRO A O 1
ATOM 4199 N N . GLN A 1 533 ? 1.272 -42.469 0.696 1 95.19 533 GLN A N 1
ATOM 4200 C CA . GLN A 1 533 ? 2.326 -43.219 1.364 1 95.19 533 GLN A CA 1
ATOM 4201 C C . GLN A 1 533 ? 2.367 -44.688 0.869 1 95.19 533 GLN A C 1
ATOM 4203 O O . GLN A 1 533 ? 3.445 -45.219 0.635 1 95.19 533 GLN A O 1
ATOM 4208 N N . GLN A 1 534 ? 1.243 -45.188 0.724 1 94.25 534 GLN A N 1
ATOM 4209 C CA . GLN A 1 534 ? 1.125 -46.562 0.245 1 94.25 534 GLN A CA 1
ATOM 4210 C C . GLN A 1 534 ? 1.582 -46.688 -1.206 1 94.25 534 GLN A C 1
ATOM 4212 O O . GLN A 1 534 ? 2.244 -47.656 -1.576 1 94.25 534 GLN A O 1
ATOM 4217 N N . VAL A 1 535 ? 1.263 -45.719 -1.919 1 93.44 535 VAL A N 1
ATOM 4218 C CA . VAL A 1 535 ? 1.62 -45.688 -3.334 1 93.44 535 VAL A CA 1
ATOM 4219 C C . VAL A 1 535 ? 3.139 -45.625 -3.482 1 93.44 535 VAL A C 1
ATOM 4221 O O . VAL A 1 535 ? 3.721 -46.281 -4.344 1 93.44 535 VAL A O 1
ATOM 4224 N N . LEU A 1 536 ? 3.76 -44.844 -2.639 1 91.19 536 LEU A N 1
ATOM 4225 C CA . LEU A 1 536 ? 5.203 -44.656 -2.693 1 91.19 536 LEU A CA 1
ATOM 4226 C C . LEU A 1 536 ? 5.945 -45.844 -2.086 1 91.19 536 LEU A C 1
ATOM 4228 O O . LEU A 1 536 ? 7.125 -46.031 -2.367 1 91.19 536 LEU A O 1
ATOM 4232 N N . GLY A 1 537 ? 5.25 -46.75 -1.516 1 79 537 GLY A N 1
ATOM 4233 C CA . GLY A 1 537 ? 5.879 -47.906 -0.902 1 79 537 GLY A CA 1
ATOM 4234 C C . GLY A 1 537 ? 6.609 -47.562 0.387 1 79 537 GLY A C 1
ATOM 4235 O O . GLY A 1 537 ? 7.496 -48.312 0.812 1 79 537 GLY A O 1
ATOM 4236 N N . ALA A 1 538 ? 6.598 -46.219 0.839 1 54.72 538 ALA A N 1
ATOM 4237 C CA . ALA A 1 538 ? 7.359 -45.812 2.018 1 54.72 538 ALA A CA 1
ATOM 4238 C C . ALA A 1 538 ? 6.785 -46.438 3.283 1 54.72 538 ALA A C 1
ATOM 4240 O O . ALA A 1 538 ? 5.574 -46.406 3.504 1 54.72 538 ALA A O 1
ATOM 4241 N N . ARG A 1 539 ? 7.289 -47.406 3.652 1 42.56 539 ARG A N 1
ATOM 4242 C CA . ARG A 1 539 ? 7.113 -47.906 5.016 1 42.56 539 ARG A CA 1
ATOM 4243 C C . ARG A 1 539 ? 7.094 -46.75 6.016 1 42.56 539 ARG A C 1
ATOM 4245 O O . ARG A 1 539 ? 7.762 -45.75 5.812 1 42.56 539 ARG A O 1
ATOM 4252 N N . THR A 1 540 ? 5.938 -46.562 6.84 1 36.19 540 THR A N 1
ATOM 4253 C CA . THR A 1 540 ? 5.816 -45.625 7.965 1 36.19 540 THR A CA 1
ATOM 4254 C C . THR A 1 540 ? 7.18 -45.375 8.602 1 36.19 540 THR A C 1
ATOM 4256 O O . THR A 1 540 ? 7.848 -46.312 9.047 1 36.19 540 THR A O 1
ATOM 4259 N N . ILE A 1 541 ? 8 -44.406 8.148 1 28.59 541 ILE A N 1
ATOM 4260 C CA . ILE A 1 541 ? 9 -44.094 9.164 1 28.59 541 ILE A CA 1
ATOM 4261 C C . ILE A 1 541 ? 8.305 -43.719 10.477 1 28.59 541 ILE A C 1
ATOM 4263 O O . ILE A 1 541 ? 7.402 -42.906 10.492 1 28.59 541 ILE A O 1
ATOM 4267 N N . MET B 1 1 ? 47.562 54.219 -26.625 1 15.16 1 MET B N 1
ATOM 4268 C CA . MET B 1 1 ? 47.031 55.062 -25.547 1 15.16 1 MET B CA 1
ATOM 4269 C C . MET B 1 1 ? 46.688 54.219 -24.328 1 15.16 1 MET B C 1
ATOM 4271 O O . MET B 1 1 ? 46.562 53 -24.422 1 15.16 1 MET B O 1
ATOM 4275 N N . THR B 1 2 ? 45.75 54.719 -23.391 1 16.58 2 THR B N 1
ATOM 4276 C CA . THR B 1 2 ? 45.625 54.969 -21.953 1 16.58 2 THR B CA 1
ATOM 4277 C C . THR B 1 2 ? 45 53.75 -21.281 1 16.58 2 THR B C 1
ATOM 4279 O O . THR B 1 2 ? 45.531 53.219 -20.297 1 16.58 2 THR B O 1
ATOM 4282 N N . SER B 1 3 ? 43.625 53.656 -21.125 1 15.48 3 SER B N 1
ATOM 4283 C CA . SER B 1 3 ? 43 53.906 -19.844 1 15.48 3 SER B CA 1
ATOM 4284 C C . SER B 1 3 ? 42.656 52.594 -19.141 1 15.48 3 SER B C 1
ATOM 4286 O O . SER B 1 3 ? 43.156 52.344 -18.031 1 15.48 3 SER B O 1
ATOM 4288 N N . MET B 1 4 ? 41.281 52.156 -19.078 1 16.58 4 MET B N 1
ATOM 4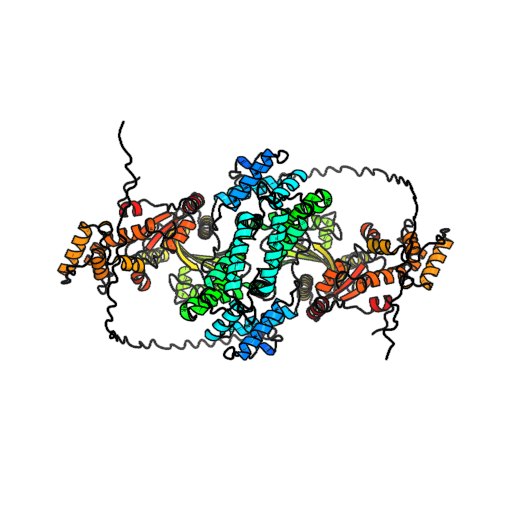289 C CA . MET B 1 4 ? 40.344 52.094 -17.953 1 16.58 4 MET B CA 1
ATOM 4290 C C . MET B 1 4 ? 40.219 50.688 -17.422 1 16.58 4 MET B C 1
ATOM 4292 O O . MET B 1 4 ? 39.625 49.812 -18.078 1 16.58 4 MET B O 1
ATOM 4296 N N . ARG B 1 5 ? 41.156 50.062 -16.656 1 18.53 5 ARG B N 1
ATOM 4297 C CA . ARG B 1 5 ? 41.594 49 -15.75 1 18.53 5 ARG B CA 1
ATOM 4298 C C . ARG B 1 5 ? 40.594 48.812 -14.617 1 18.53 5 ARG B C 1
ATOM 4300 O O . ARG B 1 5 ? 40.875 48.125 -13.641 1 18.53 5 ARG B O 1
ATOM 4307 N N . GLY B 1 6 ? 39.344 49.406 -14.594 1 15.65 6 GLY B N 1
ATOM 4308 C CA . GLY B 1 6 ? 38.781 49.844 -13.336 1 15.65 6 GLY B CA 1
ATOM 4309 C C . GLY B 1 6 ? 38.375 48.688 -12.43 1 15.65 6 GLY B C 1
ATOM 4310 O O . GLY B 1 6 ? 38.531 48.781 -11.203 1 15.65 6 GLY B O 1
ATOM 4311 N N . LEU B 1 7 ? 37.438 47.688 -12.742 1 16.19 7 LEU B N 1
ATOM 4312 C CA . LEU B 1 7 ? 36.219 47.594 -11.93 1 16.19 7 LEU B CA 1
ATOM 4313 C C . LEU B 1 7 ? 36.406 46.594 -10.781 1 16.19 7 LEU B C 1
ATOM 4315 O O . LEU B 1 7 ? 35.938 45.469 -10.844 1 16.19 7 LEU B O 1
ATOM 4319 N N . TRP B 1 8 ? 37.656 46.188 -10.297 1 17.7 8 TRP B N 1
ATOM 4320 C CA . TRP B 1 8 ? 37.844 45.031 -9.414 1 17.7 8 TRP B CA 1
ATOM 4321 C C . TRP B 1 8 ? 37.344 45.312 -8.008 1 17.7 8 TRP B C 1
ATOM 4323 O O . TRP B 1 8 ? 38.125 45.656 -7.105 1 17.7 8 TRP B O 1
ATOM 4333 N N . ALA B 1 9 ? 36.344 46.281 -7.789 1 15.8 9 ALA B N 1
ATOM 4334 C CA . ALA B 1 9 ? 36.219 46.719 -6.402 1 15.8 9 ALA B CA 1
ATOM 4335 C C . ALA B 1 9 ? 35.906 45.562 -5.473 1 15.8 9 ALA B C 1
ATOM 4337 O O . ALA B 1 9 ? 35.031 44.75 -5.773 1 15.8 9 ALA B O 1
ATOM 4338 N N . ALA B 1 10 ? 36.812 45.312 -4.492 1 16.89 10 ALA B N 1
ATOM 4339 C CA . ALA B 1 10 ? 37.25 44.562 -3.309 1 16.89 10 ALA B CA 1
ATOM 4340 C C . ALA B 1 10 ? 36.25 44.75 -2.156 1 16.89 10 ALA B C 1
ATOM 4342 O O . ALA B 1 10 ? 36.375 45.688 -1.358 1 16.89 10 ALA B O 1
ATOM 4343 N N . ARG B 1 11 ? 34.875 44.812 -2.42 1 15.55 11 ARG B N 1
ATOM 4344 C CA . ARG B 1 11 ? 34.125 45.406 -1.296 1 15.55 11 ARG B CA 1
ATOM 4345 C C . ARG B 1 11 ? 34.5 44.719 0.011 1 15.55 11 ARG B C 1
ATOM 4347 O O . ARG B 1 11 ? 35.062 43.625 0.001 1 15.55 11 ARG B O 1
ATOM 4354 N N . GLY B 1 12 ? 33.531 44.844 1.062 1 15.59 12 GLY B N 1
ATOM 4355 C CA . GLY B 1 12 ? 33.375 45.344 2.418 1 15.59 12 GLY B CA 1
ATOM 4356 C C . GLY B 1 12 ? 33.656 44.281 3.479 1 15.59 12 GLY B C 1
ATOM 4357 O O . GLY B 1 12 ? 33.75 43.094 3.174 1 15.59 12 GLY B O 1
ATOM 4358 N N . ALA B 1 13 ? 33.25 44.594 4.801 1 16.22 13 ALA B N 1
ATOM 4359 C CA . ALA B 1 13 ? 33.5 44.75 6.238 1 16.22 13 ALA B CA 1
ATOM 4360 C C . ALA B 1 13 ? 33.031 43.5 6.988 1 16.22 13 ALA B C 1
ATOM 4362 O O . ALA B 1 13 ? 31.859 43.094 6.898 1 16.22 13 ALA B O 1
ATOM 4363 N N . LEU B 1 14 ? 33.906 42.562 7.32 1 17.12 14 LEU B N 1
ATOM 4364 C CA . LEU B 1 14 ? 33.938 41.406 8.195 1 17.12 14 LEU B CA 1
ATOM 4365 C C . LEU B 1 14 ? 33.562 41.781 9.625 1 17.12 14 LEU B C 1
ATOM 4367 O O . LEU B 1 14 ? 34.438 41.969 10.469 1 17.12 14 LEU B O 1
ATOM 4371 N N . ARG B 1 15 ? 32.625 42.781 9.883 1 15.12 15 ARG B N 1
ATOM 4372 C CA . ARG B 1 15 ? 32.656 43.188 11.281 1 15.12 15 ARG B CA 1
ATOM 4373 C C . ARG B 1 15 ? 32.375 42 12.203 1 15.12 15 ARG B C 1
ATOM 4375 O O . ARG B 1 15 ? 31.516 41.188 11.922 1 15.12 15 ARG B O 1
ATOM 4382 N N . ARG B 1 16 ? 33.156 41.875 13.297 1 16.33 16 ARG B N 1
ATOM 4383 C CA . ARG B 1 16 ? 33.625 41.062 14.43 1 16.33 16 ARG B CA 1
ATOM 4384 C C . ARG B 1 16 ? 32.562 41 15.516 1 16.33 16 ARG B C 1
ATOM 4386 O O . ARG B 1 16 ? 32.562 40.031 16.312 1 16.33 16 ARG B O 1
ATOM 4393 N N . HIS B 1 17 ? 31.641 41.969 15.836 1 15.5 17 HIS B N 1
ATOM 4394 C CA . HIS B 1 17 ? 31.562 42.281 17.266 1 15.5 17 HIS B CA 1
ATOM 4395 C C . HIS B 1 17 ? 30.891 41.125 18.031 1 15.5 17 HIS B C 1
ATOM 4397 O O . HIS B 1 17 ? 29.938 40.531 17.547 1 15.5 17 HIS B O 1
ATOM 4403 N N . VAL B 1 18 ? 31.5 40.656 19.172 1 17.56 18 VAL B N 1
ATOM 4404 C CA . VAL B 1 18 ? 31.609 39.688 20.266 1 17.56 18 VAL B CA 1
ATOM 4405 C C . VAL B 1 18 ? 30.484 39.906 21.266 1 17.56 18 VAL B C 1
ATOM 4407 O O . VAL B 1 18 ? 30.406 39.219 22.281 1 17.56 18 VAL B O 1
ATOM 4410 N N . ASP B 1 19 ? 29.422 40.719 21 1 16.11 19 ASP B N 1
ATOM 4411 C CA . ASP B 1 19 ? 28.953 41.25 22.281 1 16.11 19 ASP B CA 1
ATOM 4412 C C . ASP B 1 19 ? 28.578 40.125 23.234 1 16.11 19 ASP B C 1
ATOM 4414 O O . ASP B 1 19 ? 28.297 39 22.812 1 16.11 19 ASP B O 1
ATOM 4418 N N . ARG B 1 20 ? 28.203 40.562 24.609 1 17.08 20 ARG B N 1
ATOM 4419 C CA . ARG B 1 20 ? 28.156 40.375 26.047 1 17.08 20 ARG B CA 1
ATOM 4420 C C . ARG B 1 20 ? 27 39.438 26.453 1 17.08 20 ARG B C 1
ATOM 4422 O O . ARG B 1 20 ? 25.922 39.5 25.859 1 17.08 20 ARG B O 1
ATOM 4429 N N . VAL B 1 21 ? 27.281 38.469 27.312 1 18.38 21 VAL B N 1
ATOM 4430 C CA . VAL B 1 21 ? 26.844 37.25 27.984 1 18.38 21 VAL B CA 1
ATOM 4431 C C . VAL B 1 21 ? 25.766 37.594 29.016 1 18.38 21 VAL B C 1
ATOM 4433 O O . VAL B 1 21 ? 25.281 36.688 29.719 1 18.38 21 VAL B O 1
ATOM 4436 N N . LEU B 1 22 ? 25.031 38.75 28.938 1 16.52 22 LEU B N 1
ATOM 4437 C CA . LEU B 1 22 ? 24.531 39.031 30.281 1 16.52 22 LEU B CA 1
ATOM 4438 C C . LEU B 1 22 ? 23.625 37.906 30.781 1 16.52 22 LEU B C 1
ATOM 4440 O O . LEU B 1 22 ? 22.891 37.312 29.984 1 16.52 22 LEU B O 1
ATOM 4444 N N . THR B 1 23 ? 23.672 37.531 32.125 1 17.78 23 THR B N 1
ATOM 4445 C CA . THR B 1 23 ? 23.422 36.531 33.188 1 17.78 23 THR B CA 1
ATOM 4446 C C . THR B 1 23 ? 21.969 36.531 33.594 1 17.78 23 THR B C 1
ATOM 4448 O O . THR B 1 23 ? 21.484 35.562 34.188 1 17.78 23 THR B O 1
ATOM 4451 N N . ALA B 1 24 ? 21.094 37.562 33.438 1 16.61 24 ALA B N 1
ATOM 4452 C CA . ALA B 1 24 ? 20.359 37.875 34.656 1 16.61 24 ALA B CA 1
ATOM 4453 C C . ALA B 1 24 ? 19.375 36.781 35.031 1 16.61 24 ALA B C 1
ATOM 4455 O O . ALA B 1 24 ? 19.016 35.969 34.188 1 16.61 24 ALA B O 1
ATOM 4456 N N . ASP B 1 25 ? 18.391 37.094 36.062 1 16.83 25 ASP B N 1
ATOM 4457 C CA . ASP B 1 25 ? 17.812 36.75 37.375 1 16.83 25 ASP B CA 1
ATOM 4458 C C . ASP B 1 25 ? 16.578 35.875 37.188 1 16.83 25 ASP B C 1
ATOM 4460 O O . ASP B 1 25 ? 15.945 35.875 36.125 1 16.83 25 ASP B O 1
ATOM 4464 N N . ALA B 1 26 ? 16.156 35.094 38.344 1 17.06 26 ALA B N 1
ATOM 4465 C CA . ALA B 1 26 ? 15.57 33.906 38.938 1 17.06 26 ALA B CA 1
ATOM 4466 C C . ALA B 1 26 ? 14.047 33.938 38.875 1 17.06 26 ALA B C 1
ATOM 4468 O O . ALA B 1 26 ? 13.406 32.938 38.562 1 17.06 26 ALA B O 1
ATOM 4469 N N . SER B 1 27 ? 13.312 35.031 39.25 1 17 27 SER B N 1
ATOM 4470 C CA . SER B 1 27 ? 12.438 34.781 40.406 1 17 27 SER B CA 1
ATOM 4471 C C . SER B 1 27 ? 11.07 34.281 39.938 1 17 27 SER B C 1
ATOM 4473 O O . SER B 1 27 ? 10.18 34.031 40.75 1 17 27 SER B O 1
ATOM 4475 N N . LEU B 1 28 ? 10.688 34.281 38.688 1 16.66 28 LEU B N 1
ATOM 4476 C CA . LEU B 1 28 ? 9.242 34.5 38.656 1 16.66 28 LEU B CA 1
ATOM 4477 C C . LEU B 1 28 ? 8.508 33.25 39.125 1 16.66 28 LEU B C 1
ATOM 4479 O O . LEU B 1 28 ? 8.609 32.188 38.531 1 16.66 28 LEU B O 1
ATOM 4483 N N . ARG B 1 29 ? 7.992 33.156 40.406 1 17.64 29 ARG B N 1
ATOM 4484 C CA . ARG B 1 29 ? 7.32 32.219 41.312 1 17.64 29 ARG B CA 1
ATOM 4485 C C . ARG B 1 29 ? 5.91 31.922 40.812 1 17.64 29 ARG B C 1
ATOM 4487 O O . ARG B 1 29 ? 5.211 31.094 41.406 1 17.64 29 ARG B O 1
ATOM 4494 N N . LEU B 1 30 ? 5.27 32.594 39.844 1 17.66 30 LEU B N 1
ATOM 4495 C CA . LEU B 1 30 ? 3.889 32.75 40.281 1 17.66 30 LEU B CA 1
ATOM 4496 C C . LEU B 1 30 ? 3.18 31.391 40.344 1 17.66 30 LEU B C 1
ATOM 4498 O O . LEU B 1 30 ? 3.289 30.594 39.438 1 17.66 30 LEU B O 1
ATOM 4502 N N . ALA B 1 31 ? 2.557 30.984 41.531 1 17.53 31 ALA B N 1
ATOM 4503 C CA . ALA B 1 31 ? 1.874 29.906 42.25 1 17.53 31 ALA B CA 1
ATOM 4504 C C . ALA B 1 31 ? 0.508 29.609 41.656 1 17.53 31 ALA B C 1
ATOM 4506 O O . ALA B 1 31 ? -0.24 28.781 42.156 1 17.53 31 ALA B O 1
ATOM 4507 N N . LEU B 1 32 ? 0.193 29.844 40.438 1 18.48 32 LEU B N 1
ATOM 4508 C CA . LEU B 1 32 ? -1.265 29.906 40.469 1 18.48 32 LEU B CA 1
ATOM 4509 C C . LEU B 1 32 ? -1.855 28.562 40.875 1 18.48 32 LEU B C 1
ATOM 4511 O O . LEU B 1 32 ? -1.35 27.5 40.5 1 18.48 32 LEU B O 1
ATOM 4515 N N . PRO B 1 33 ? -2.816 28.594 41.906 1 17.55 33 PRO B N 1
ATOM 4516 C CA . PRO B 1 33 ? -3.463 27.562 42.719 1 17.55 33 PRO B CA 1
ATOM 4517 C C . PRO B 1 33 ? -4.199 26.516 41.875 1 17.55 33 PRO B C 1
ATOM 4519 O O . PRO B 1 33 ? -4.496 26.766 40.688 1 17.55 33 PRO B O 1
ATOM 4522 N N . ALA B 1 34 ? -4.477 25.328 42.5 1 18.47 34 ALA B N 1
ATOM 4523 C CA . ALA B 1 34 ? -4.879 23.922 42.406 1 18.47 34 ALA B CA 1
ATOM 4524 C C . ALA B 1 34 ? -6.363 23.812 42.062 1 18.47 34 ALA B C 1
ATOM 4526 O O . ALA B 1 34 ? -7.031 22.859 42.5 1 18.47 34 ALA B O 1
ATOM 4527 N N . CYS B 1 35 ? -6.996 24.688 41.219 1 18.66 35 CYS B N 1
ATOM 4528 C CA . CYS B 1 35 ? -8.438 24.547 41.375 1 18.66 35 CYS B CA 1
ATOM 4529 C C . CYS B 1 35 ? -8.883 23.109 41.219 1 18.66 35 CYS B C 1
ATOM 4531 O O . CYS B 1 35 ? -8.422 22.422 40.312 1 18.66 35 CYS B O 1
ATOM 4533 N N . ASP B 1 36 ? -9.594 22.484 42.219 1 17.86 36 ASP B N 1
ATOM 4534 C CA . ASP B 1 36 ? -10.18 21.25 42.688 1 17.86 36 ASP B CA 1
ATOM 4535 C C . ASP B 1 36 ? -11.273 20.75 41.719 1 17.86 36 ASP B C 1
ATOM 4537 O O . ASP B 1 36 ? -12.422 21.188 41.812 1 17.86 36 ASP B O 1
ATOM 4541 N N . MET B 1 37 ? -11.188 20.984 40.469 1 18.72 37 MET B N 1
ATOM 4542 C CA . MET B 1 37 ? -12.477 20.641 39.875 1 18.72 37 MET B CA 1
ATOM 4543 C C . MET B 1 37 ? -12.891 19.219 40.219 1 18.72 37 MET B C 1
ATOM 4545 O O . MET B 1 37 ? -12.055 18.312 40.25 1 18.72 37 MET B O 1
ATOM 4549 N N . GLY B 1 38 ? -14.109 19.031 40.875 1 17.67 38 GLY B N 1
ATOM 4550 C CA . GLY B 1 38 ? -14.953 18 41.469 1 17.67 38 GLY B CA 1
ATOM 4551 C C . GLY B 1 38 ? -15.148 16.797 40.562 1 17.67 38 GLY B C 1
ATOM 4552 O O . GLY B 1 38 ? -15.031 16.906 39.344 1 17.67 38 GLY B O 1
ATOM 4553 N N . GLN B 1 39 ? -15.133 15.531 41.125 1 17.59 39 GLN B N 1
ATOM 4554 C CA . GLN B 1 39 ? -15.109 14.086 40.906 1 17.59 39 GLN B CA 1
ATOM 4555 C C . GLN B 1 39 ? -16.422 13.609 40.281 1 17.59 39 GLN B C 1
ATOM 4557 O O . GLN B 1 39 ? -16.594 12.414 40.031 1 17.59 39 GLN B O 1
ATOM 4562 N N . ARG B 1 40 ? -17.438 14.359 39.688 1 18.41 40 ARG B N 1
ATOM 4563 C CA . ARG B 1 40 ? -18.672 13.57 39.781 1 18.41 40 ARG B CA 1
ATOM 4564 C C . ARG B 1 40 ? -18.484 12.211 39.125 1 18.41 40 ARG B C 1
ATOM 4566 O O . ARG B 1 40 ? -17.891 12.109 38.031 1 18.41 40 ARG B O 1
ATOM 4573 N N . GLN B 1 41 ? -18.656 11.062 39.906 1 18.42 41 GLN B N 1
ATOM 4574 C CA . GLN B 1 41 ? -18.703 9.602 39.844 1 18.42 41 GLN B CA 1
ATOM 4575 C C . GLN B 1 41 ? -19.719 9.117 38.844 1 18.42 41 GLN B C 1
ATOM 4577 O O . GLN B 1 41 ? -20.875 8.828 39.188 1 18.42 41 GLN B O 1
ATOM 4582 N N . PHE B 1 42 ? -19.875 9.609 37.625 1 18.69 42 PHE B N 1
ATOM 4583 C CA . PHE B 1 42 ? -21.047 8.961 37.031 1 18.69 42 PHE B CA 1
ATOM 4584 C C . PHE B 1 42 ? -20.859 7.445 37 1 18.69 42 PHE B C 1
ATOM 4586 O O . PHE B 1 42 ? -19.891 6.941 36.438 1 18.69 42 PHE B O 1
ATOM 4593 N N . ALA B 1 43 ? -21.406 6.68 38.031 1 19.75 43 ALA B N 1
ATOM 4594 C CA . ALA B 1 43 ? -21.453 5.238 38.281 1 19.75 43 ALA B CA 1
ATOM 4595 C C . ALA B 1 43 ? -22.203 4.531 37.156 1 19.75 43 ALA B C 1
ATOM 4597 O O . ALA B 1 43 ? -22.438 3.322 37.219 1 19.75 43 ALA B O 1
ATOM 4598 N N . THR B 1 44 ? -22.422 5.027 35.969 1 20.06 44 THR B N 1
ATOM 4599 C CA . THR B 1 44 ? -23.422 4.203 35.312 1 20.06 44 THR B CA 1
ATOM 4600 C C . THR B 1 44 ? -22.938 2.764 35.188 1 20.06 44 THR B C 1
ATOM 4602 O O . THR B 1 44 ? -21.828 2.518 34.719 1 20.06 44 THR B O 1
ATOM 4605 N N . SER B 1 45 ? -23.438 1.788 36.062 1 21.14 45 SER B N 1
ATOM 4606 C CA . SER B 1 45 ? -23.297 0.35 36.25 1 21.14 45 SER B CA 1
ATOM 4607 C C . SER B 1 45 ? -23.625 -0.42 35 1 21.14 45 SER B C 1
ATOM 4609 O O . SER B 1 45 ? -23.609 -1.652 34.969 1 21.14 45 SER B O 1
ATOM 4611 N N . SER B 1 46 ? -24.078 0.141 33.938 1 21.44 46 SER B N 1
ATOM 4612 C CA . SER B 1 46 ? -24.797 -0.891 33.188 1 21.44 46 SER B CA 1
ATOM 4613 C C . SER B 1 46 ? -23.891 -2.049 32.812 1 21.44 46 SER B C 1
ATOM 4615 O O . SER B 1 46 ? -22.797 -1.832 32.281 1 21.44 46 SER B O 1
ATOM 4617 N N . GLU B 1 47 ? -24.047 -3.23 33.469 1 23.55 47 GLU B N 1
ATOM 4618 C CA . GLU B 1 47 ? -23.469 -4.57 33.438 1 23.55 47 GLU B CA 1
ATOM 4619 C C . GLU B 1 47 ? -23.516 -5.137 32 1 23.55 47 GLU B C 1
ATOM 4621 O O . GLU B 1 47 ? -23.156 -6.297 31.797 1 23.55 47 GLU B O 1
ATOM 4626 N N . GLY B 1 48 ? -23.875 -4.43 31.016 1 22.75 48 GLY B N 1
ATOM 4627 C CA . GLY B 1 48 ? -24.094 -5.363 29.922 1 22.75 48 GLY B CA 1
ATOM 4628 C C . GLY B 1 48 ? -22.859 -6.176 29.578 1 22.75 48 GLY B C 1
ATOM 4629 O O . GLY B 1 48 ? -21.812 -5.609 29.266 1 22.75 48 GLY B O 1
ATOM 4630 N N . GLY B 1 49 ? -22.703 -7.441 30.203 1 24.33 49 GLY B N 1
ATOM 4631 C CA . GLY B 1 49 ? -21.703 -8.492 30.312 1 24.33 49 GLY B CA 1
ATOM 4632 C C . GLY B 1 49 ? -21.156 -8.938 28.969 1 24.33 49 GLY B C 1
ATOM 4633 O O . GLY B 1 49 ? -20.062 -9.492 28.891 1 24.33 49 GLY B O 1
ATOM 4634 N N . GLY B 1 50 ? -22.016 -9.141 27.984 1 23.17 50 GLY B N 1
ATOM 4635 C CA . GLY B 1 50 ? -21.766 -10.367 27.25 1 23.17 50 GLY B CA 1
ATOM 4636 C C . GLY B 1 50 ? -20.5 -10.312 26.406 1 23.17 50 GLY B C 1
ATOM 4637 O O . GLY B 1 50 ? -19.875 -11.336 26.141 1 23.17 50 GLY B O 1
ATOM 4638 N N . ASP B 1 51 ? -20.312 -9.188 25.625 1 25 51 ASP B N 1
ATOM 4639 C CA . ASP B 1 51 ? -19.5 -9.477 24.438 1 25 51 ASP B CA 1
ATOM 4640 C C . ASP B 1 51 ? -18.016 -9.5 24.781 1 25 51 ASP B C 1
ATOM 4642 O O . ASP B 1 51 ? -17.172 -9.336 23.906 1 25 51 ASP B O 1
ATOM 4646 N N . ALA B 1 52 ? -17.641 -9.57 26.031 1 28.78 52 ALA B N 1
ATOM 4647 C CA . ALA B 1 52 ? -16.25 -9.703 26.453 1 28.78 52 ALA B CA 1
ATOM 4648 C C . ALA B 1 52 ? -15.633 -11 25.938 1 28.78 52 ALA B C 1
ATOM 4650 O O . ALA B 1 52 ? -14.469 -11.297 26.219 1 28.78 52 ALA B O 1
ATOM 4651 N N . LYS B 1 53 ? -16.453 -11.977 25.609 1 28.7 53 LYS B N 1
ATOM 4652 C CA . LYS B 1 53 ? -15.961 -13.344 25.516 1 28.7 53 LYS B CA 1
ATOM 4653 C C . LYS B 1 53 ? -14.945 -13.469 24.375 1 28.7 53 LYS B C 1
ATOM 4655 O O . LYS B 1 53 ? -14.336 -14.523 24.203 1 28.7 53 LYS B O 1
ATOM 4660 N N . THR B 1 54 ? -15.109 -12.602 23.438 1 28.28 54 THR B N 1
ATOM 4661 C CA . THR B 1 54 ? -14.344 -13 22.266 1 28.28 54 THR B CA 1
ATOM 4662 C C . THR B 1 54 ? -12.859 -12.703 22.453 1 28.28 54 THR B C 1
ATOM 4664 O O . THR B 1 54 ? -12.047 -12.961 21.562 1 28.28 54 THR B O 1
ATOM 4667 N N . ASP B 1 55 ? -12.477 -12.047 23.578 1 30.52 55 ASP B N 1
ATOM 4668 C CA . ASP B 1 55 ? -11.078 -11.703 23.812 1 30.52 55 ASP B CA 1
ATOM 4669 C C . ASP B 1 55 ? -10.266 -12.945 24.156 1 30.52 55 ASP B C 1
ATOM 4671 O O . ASP B 1 55 ? -9.047 -12.867 24.344 1 30.52 55 ASP B O 1
ATOM 4675 N N . SER B 1 56 ? -11.031 -13.961 24.781 1 31.41 56 SER B N 1
ATOM 4676 C CA . SER B 1 56 ? -10.281 -15.062 25.375 1 31.41 56 SER B CA 1
ATOM 4677 C C . SER B 1 56 ? -9.406 -15.766 24.344 1 31.41 56 SER B C 1
ATOM 4679 O O . SER B 1 56 ? -8.383 -16.359 24.703 1 31.41 56 SER B O 1
ATOM 4681 N N . ALA B 1 57 ? -10.07 -16.062 23.188 1 31.55 57 ALA B N 1
ATOM 4682 C CA . ALA B 1 57 ? -9.445 -17 22.266 1 31.55 57 ALA B CA 1
ATOM 4683 C C . ALA B 1 57 ? -8.141 -16.438 21.703 1 31.55 57 ALA B C 1
ATOM 4685 O O . ALA B 1 57 ? -7.348 -17.172 21.094 1 31.55 57 ALA B O 1
ATOM 4686 N N . HIS B 1 58 ? -7.91 -15.125 21.578 1 34.53 58 HIS B N 1
ATOM 4687 C CA . HIS B 1 58 ? -6.691 -14.562 21.016 1 34.53 58 HIS B CA 1
ATOM 4688 C C . HIS B 1 58 ? -5.555 -14.57 22.031 1 34.53 58 HIS B C 1
ATOM 4690 O O . HIS B 1 58 ? -4.516 -13.945 21.812 1 34.53 58 HIS B O 1
ATOM 4696 N N . GLN B 1 59 ? -5.758 -14.93 23.266 1 34.28 59 GLN B N 1
ATOM 4697 C CA . GLN B 1 59 ? -4.633 -15.016 24.188 1 34.28 59 GLN B CA 1
ATOM 4698 C C . GLN B 1 59 ? -3.553 -15.953 23.656 1 34.28 59 GLN B C 1
ATOM 4700 O O . GLN B 1 59 ? -3.268 -16.984 24.25 1 34.28 59 GLN B O 1
ATOM 4705 N N . ARG B 1 60 ? -3.529 -16.312 22.438 1 36.06 60 ARG B N 1
ATOM 4706 C CA . ARG B 1 60 ? -2.537 -17.266 21.969 1 36.06 60 ARG B CA 1
ATOM 4707 C C . ARG B 1 60 ? -1.155 -16.953 22.516 1 36.06 60 ARG B C 1
ATOM 4709 O O . ARG B 1 60 ? -0.909 -15.828 22.969 1 36.06 60 ARG B O 1
ATOM 4716 N N . GLN B 1 61 ? -0.079 -17.859 22.219 1 38.31 61 GLN B N 1
ATOM 4717 C CA . GLN B 1 61 ? 1.261 -18.172 22.703 1 38.31 61 GLN B CA 1
ATOM 4718 C C . GLN B 1 61 ? 2.176 -16.953 22.609 1 38.31 61 GLN B C 1
ATOM 4720 O O . GLN B 1 61 ? 2.621 -16.594 21.531 1 38.31 61 GLN B O 1
ATOM 4725 N N . GLN B 1 62 ? 1.878 -15.906 23.312 1 45.81 62 GLN B N 1
ATOM 4726 C CA . GLN B 1 62 ? 2.93 -14.914 23.516 1 45.81 62 GLN B CA 1
ATOM 4727 C C . GLN B 1 62 ? 4.277 -15.586 23.75 1 45.81 62 GLN B C 1
ATOM 4729 O O . GLN B 1 62 ? 4.363 -16.578 24.5 1 45.81 62 GLN B O 1
ATOM 4734 N N . SER B 1 63 ? 5.086 -15.367 22.844 1 48.28 63 SER B N 1
ATOM 4735 C CA . SER B 1 63 ? 6.422 -15.883 23.125 1 48.28 63 SER B CA 1
ATOM 4736 C C . SER B 1 63 ? 6.82 -15.609 24.578 1 48.28 63 SER B C 1
ATOM 4738 O O . SER B 1 63 ? 6.609 -14.508 25.094 1 48.28 63 SER B O 1
ATOM 4740 N N . SER B 1 64 ? 6.852 -16.625 25.406 1 49.94 64 SER B N 1
ATOM 4741 C CA . SER B 1 64 ? 7.262 -16.562 26.812 1 49.94 64 SER B CA 1
ATOM 4742 C C . SER B 1 64 ? 8.367 -15.531 27.016 1 49.94 64 SER B C 1
ATOM 4744 O O . SER B 1 64 ? 8.445 -14.898 28.078 1 49.94 64 SER B O 1
ATOM 4746 N N . PHE B 1 65 ? 9.156 -15.375 26.047 1 47.81 65 PHE B N 1
ATOM 4747 C CA . PHE B 1 65 ? 10.289 -14.477 26.188 1 47.81 65 PHE B CA 1
ATOM 4748 C C . PHE B 1 65 ? 9.828 -13.031 26.312 1 47.81 65 PHE B C 1
ATOM 4750 O O . PHE B 1 65 ? 10.422 -12.242 27.047 1 47.81 65 PHE B O 1
ATOM 4757 N N . LEU B 1 66 ? 8.758 -12.578 25.719 1 60.19 66 LEU B N 1
ATOM 4758 C CA . LEU B 1 66 ? 8.414 -11.164 25.625 1 60.19 66 LEU B CA 1
ATOM 4759 C C . LEU B 1 66 ? 7.512 -10.742 26.781 1 60.19 66 LEU B C 1
ATOM 4761 O O . LEU B 1 66 ? 7.25 -9.555 26.969 1 60.19 66 LEU B O 1
ATOM 4765 N N . ARG B 1 67 ? 6.965 -11.648 27.578 1 55.72 67 ARG B N 1
ATOM 4766 C CA . ARG B 1 67 ? 6.059 -11.297 28.656 1 55.72 67 ARG B CA 1
ATOM 4767 C C . ARG B 1 67 ? 6.758 -10.43 29.703 1 55.72 67 ARG B C 1
ATOM 4769 O O . ARG B 1 67 ? 6.113 -9.641 30.391 1 55.72 67 ARG B O 1
ATOM 4776 N N . SER B 1 68 ? 8.18 -10.633 29.828 1 57.75 68 SER B N 1
ATOM 4777 C CA . SER B 1 68 ? 8.773 -9.898 30.938 1 57.75 68 SER B CA 1
ATOM 4778 C C . SER B 1 68 ? 9.961 -9.062 30.484 1 57.75 68 SER B C 1
ATOM 4780 O O . SER B 1 68 ? 10.984 -8.992 31.172 1 57.75 68 SER B O 1
ATOM 4782 N N . VAL B 1 69 ? 9.859 -8.477 29.344 1 60.78 69 VAL B N 1
ATOM 4783 C CA . VAL B 1 69 ? 11.07 -7.773 28.938 1 60.78 69 VAL B CA 1
ATOM 4784 C C . VAL B 1 69 ? 11.109 -6.395 29.594 1 60.78 69 VAL B C 1
ATOM 4786 O O . VAL B 1 69 ? 10.227 -5.566 29.375 1 60.78 69 VAL B O 1
ATOM 4789 N N . ASP B 1 70 ? 11.867 -6.254 30.734 1 66.62 70 ASP B N 1
ATOM 4790 C CA . ASP B 1 70 ? 12.211 -4.984 31.375 1 66.62 70 ASP B CA 1
ATOM 4791 C C . ASP B 1 70 ? 13.383 -4.316 30.641 1 66.62 70 ASP B C 1
ATOM 4793 O O . ASP B 1 70 ? 14.531 -4.723 30.812 1 66.62 70 ASP B O 1
ATOM 4797 N N . LEU B 1 71 ? 13.156 -3.307 29.844 1 70.38 71 LEU B N 1
ATOM 4798 C CA . LEU B 1 71 ? 14.172 -2.707 28.984 1 70.38 71 LEU B CA 1
ATOM 4799 C C . LEU B 1 71 ? 15.008 -1.697 29.766 1 70.38 71 LEU B C 1
ATOM 4801 O O . LEU B 1 71 ? 15.719 -0.883 29.172 1 70.38 71 LEU B O 1
ATOM 4805 N N . SER B 1 72 ? 14.828 -1.731 31.094 1 72.94 72 SER B N 1
ATOM 4806 C CA . SER B 1 72 ? 15.664 -0.86 31.906 1 72.94 72 SER B CA 1
ATOM 4807 C C . SER B 1 72 ? 17.094 -1.403 32 1 72.94 72 SER B C 1
ATOM 4809 O O . SER B 1 72 ? 18.031 -0.646 32.25 1 72.94 72 SER B O 1
ATOM 4811 N N . SER B 1 73 ? 17.219 -2.707 31.781 1 80.25 73 SER B N 1
ATOM 4812 C CA . SER B 1 73 ? 18.547 -3.316 31.891 1 80.25 73 SER B CA 1
ATOM 4813 C C . SER B 1 73 ? 19.188 -3.486 30.516 1 80.25 73 SER B C 1
ATOM 4815 O O . SER B 1 73 ? 18.516 -3.848 29.547 1 80.25 73 SER B O 1
ATOM 4817 N N . PRO B 1 74 ? 20.469 -3.148 30.469 1 82.56 74 PRO B N 1
ATOM 4818 C CA . PRO B 1 74 ? 21.203 -3.324 29.203 1 82.56 74 PRO B CA 1
ATOM 4819 C C . PRO B 1 74 ? 21.156 -4.762 28.688 1 82.56 74 PRO B C 1
ATOM 4821 O O . PRO B 1 74 ? 21.125 -4.984 27.469 1 82.56 74 PRO B O 1
ATOM 4824 N N . ALA B 1 75 ? 21.125 -5.637 29.609 1 80.06 75 ALA B N 1
ATOM 4825 C CA . ALA B 1 75 ? 21.047 -7.043 29.219 1 80.06 75 ALA B CA 1
ATOM 4826 C C . ALA B 1 75 ? 19.734 -7.348 28.5 1 80.06 75 ALA B C 1
ATOM 4828 O O . ALA B 1 75 ? 19.719 -8.062 27.5 1 80.06 75 ALA B O 1
ATOM 4829 N N . ALA B 1 76 ? 18.688 -6.816 29.031 1 80.25 76 ALA B N 1
ATOM 4830 C CA . ALA B 1 76 ? 17.375 -7 28.438 1 80.25 76 ALA B CA 1
ATOM 4831 C C . ALA B 1 76 ? 17.312 -6.34 27.062 1 80.25 76 ALA B C 1
ATOM 4833 O O . ALA B 1 76 ? 16.688 -6.879 26.125 1 80.25 76 ALA B O 1
ATOM 4834 N N . GLN B 1 77 ? 17.969 -5.277 26.969 1 85.56 77 GLN B N 1
ATOM 4835 C CA . GLN B 1 77 ? 18.016 -4.562 25.688 1 85.56 77 GLN B CA 1
ATOM 4836 C C . GLN B 1 77 ? 18.734 -5.383 24.625 1 85.56 77 GLN B C 1
ATOM 4838 O O . GLN B 1 77 ? 18.266 -5.488 23.5 1 85.56 77 GLN B O 1
ATOM 4843 N N . ARG B 1 78 ? 19.797 -5.941 25.031 1 85.81 78 ARG B N 1
ATOM 4844 C CA . ARG B 1 78 ? 20.578 -6.758 24.109 1 85.81 78 ARG B CA 1
ATOM 4845 C C . ARG B 1 78 ? 19.797 -7.992 23.672 1 85.81 78 ARG B C 1
ATOM 4847 O O . ARG B 1 78 ? 19.844 -8.383 22.5 1 85.81 78 ARG B O 1
ATOM 4854 N N . LYS B 1 79 ? 19.172 -8.5 24.609 1 82.38 79 LYS B N 1
ATOM 4855 C CA . LYS B 1 79 ? 18.359 -9.68 24.312 1 82.38 79 LYS B CA 1
ATOM 4856 C C . LYS B 1 79 ? 17.25 -9.336 23.328 1 82.38 79 LYS B C 1
ATOM 4858 O O . LYS B 1 79 ? 16.984 -10.094 22.391 1 82.38 79 LYS B O 1
ATOM 4863 N N . LEU B 1 80 ? 16.594 -8.273 23.531 1 84.38 80 LEU B N 1
ATOM 4864 C CA . LEU B 1 80 ? 15.531 -7.828 22.625 1 84.38 80 LEU B CA 1
ATOM 4865 C C . LEU B 1 80 ? 16.078 -7.535 21.234 1 84.38 80 LEU B C 1
ATOM 4867 O O . LEU B 1 80 ? 15.477 -7.926 20.234 1 84.38 80 LEU B O 1
ATOM 4871 N N . SER B 1 81 ? 17.172 -6.875 21.234 1 87.88 81 SER B N 1
ATOM 4872 C CA . SER B 1 81 ? 17.828 -6.559 19.969 1 87.88 81 SER B CA 1
ATOM 4873 C C . SER B 1 81 ? 18.125 -7.824 19.172 1 87.88 81 SER B C 1
ATOM 4875 O O . SER B 1 81 ? 17.797 -7.902 17.984 1 87.88 81 SER B O 1
ATOM 4877 N N . LYS B 1 82 ? 18.656 -8.75 19.797 1 84.31 82 LYS B N 1
ATOM 4878 C CA . LYS B 1 82 ? 19 -10.008 19.141 1 84.31 82 LYS B CA 1
ATOM 4879 C C . LYS B 1 82 ? 17.734 -10.734 18.641 1 84.31 82 LYS B C 1
ATOM 4881 O O . LYS B 1 82 ? 17.734 -11.297 17.547 1 84.31 82 LYS B O 1
ATOM 4886 N N . LEU B 1 83 ? 16.766 -10.688 19.438 1 81.25 83 LEU B N 1
ATOM 4887 C CA . LEU B 1 83 ? 15.508 -11.336 19.078 1 81.25 83 LEU B CA 1
ATOM 4888 C C . LEU B 1 83 ? 14.914 -10.695 17.828 1 81.25 83 LEU B C 1
ATOM 4890 O O . LEU B 1 83 ? 14.523 -11.406 16.891 1 81.25 83 LEU B O 1
ATOM 4894 N N . ILE B 1 84 ? 14.859 -9.422 17.781 1 82.81 84 ILE B N 1
ATOM 4895 C CA . ILE B 1 84 ? 14.242 -8.719 16.656 1 82.81 84 ILE B CA 1
ATOM 4896 C C . ILE B 1 84 ? 15.07 -8.953 15.398 1 82.81 84 ILE B C 1
ATOM 4898 O O . ILE B 1 84 ? 14.516 -9.203 14.328 1 82.81 84 ILE B O 1
ATOM 4902 N N . GLN B 1 85 ? 16.375 -8.938 15.562 1 84.81 85 GLN B N 1
ATOM 4903 C CA . GLN B 1 85 ? 17.25 -9.164 14.414 1 84.81 85 GLN B CA 1
ATOM 4904 C C . GLN B 1 85 ? 17.047 -10.562 13.836 1 84.81 85 GLN B C 1
ATOM 4906 O O . GLN B 1 85 ? 16.969 -10.727 12.617 1 84.81 85 GLN B O 1
ATOM 4911 N N . GLU B 1 86 ? 16.906 -11.453 14.664 1 78.44 86 GLU B N 1
ATOM 4912 C CA . GLU B 1 86 ? 16.719 -12.828 14.227 1 78.44 86 GLU B CA 1
ATOM 4913 C C . GLU B 1 86 ? 15.398 -13 13.492 1 78.44 86 GLU B C 1
ATOM 4915 O O . GLU B 1 86 ? 15.336 -13.68 12.461 1 78.44 86 GLU B O 1
ATOM 4920 N N . VAL B 1 87 ? 14.461 -12.398 14.039 1 76.31 87 VAL B N 1
ATOM 4921 C CA . VAL B 1 87 ? 13.141 -12.508 13.438 1 76.31 87 VAL B CA 1
ATOM 4922 C C . VAL B 1 87 ? 13.133 -11.836 12.07 1 76.31 87 VAL B C 1
ATOM 4924 O O . VAL B 1 87 ? 12.578 -12.375 11.109 1 76.31 87 VAL B O 1
ATOM 4927 N N . VAL B 1 88 ? 13.75 -10.672 12.008 1 81.38 88 VAL B N 1
ATOM 4928 C CA . VAL B 1 88 ? 13.734 -9.883 10.781 1 81.38 88 VAL B CA 1
ATOM 4929 C C . VAL B 1 88 ? 14.594 -10.562 9.719 1 81.38 88 VAL B C 1
ATOM 4931 O O . VAL B 1 88 ? 14.234 -10.57 8.539 1 81.38 88 VAL B O 1
ATOM 4934 N N . LYS B 1 89 ? 15.734 -11.109 10.211 1 76.31 89 LYS B N 1
ATOM 4935 C CA . LYS B 1 89 ? 16.656 -11.734 9.266 1 76.31 89 LYS B CA 1
ATOM 4936 C C . LYS B 1 89 ? 16.141 -13.094 8.805 1 76.31 89 LYS B C 1
ATOM 4938 O O . LYS B 1 89 ? 16.484 -13.562 7.723 1 76.31 89 LYS B O 1
ATOM 4943 N N . THR B 1 90 ? 15.594 -13.641 9.812 1 62.19 90 THR B N 1
ATOM 4944 C CA . THR B 1 90 ? 15.016 -14.914 9.398 1 62.19 90 THR B CA 1
ATOM 4945 C C . THR B 1 90 ? 14.008 -14.711 8.273 1 62.19 90 THR B C 1
ATOM 4947 O O . THR B 1 90 ? 13.062 -13.93 8.414 1 62.19 90 THR B O 1
ATOM 4950 N N . LYS B 1 91 ? 14.641 -14.289 7.293 1 52.12 91 LYS B N 1
ATOM 4951 C CA . LYS B 1 91 ? 13.945 -14.031 6.035 1 52.12 91 LYS B CA 1
ATOM 4952 C C . LYS B 1 91 ? 12.555 -14.664 6.043 1 52.12 91 LYS B C 1
ATOM 4954 O O . LYS B 1 91 ? 12.414 -15.875 6.199 1 52.12 91 LYS B O 1
ATOM 4959 N N . ALA B 1 92 ? 11.547 -13.961 6.551 1 46.28 92 ALA B N 1
ATOM 4960 C CA . ALA B 1 92 ? 10.18 -14.297 6.156 1 46.28 92 ALA B CA 1
ATOM 4961 C C . ALA B 1 92 ? 10.117 -14.727 4.695 1 46.28 92 ALA B C 1
ATOM 4963 O O . ALA B 1 92 ? 10.273 -13.898 3.791 1 46.28 92 ALA B O 1
ATOM 4964 N N . ASN B 1 93 ? 10.781 -15.531 4.129 1 40.09 93 ASN B N 1
ATOM 4965 C CA . ASN B 1 93 ? 9.953 -15.781 2.955 1 40.09 93 ASN B CA 1
ATOM 4966 C C . ASN B 1 93 ? 8.477 -15.578 3.258 1 40.09 93 ASN B C 1
ATOM 4968 O O . ASN B 1 93 ? 8.023 -15.82 4.379 1 40.09 93 ASN B O 1
ATOM 4972 N N . THR B 1 94 ? 7.816 -14.727 2.682 1 38.62 94 THR B N 1
ATOM 4973 C CA . THR B 1 94 ? 6.414 -14.32 2.631 1 38.62 94 THR B CA 1
ATOM 4974 C C . THR B 1 94 ? 5.5 -15.484 3.01 1 38.62 94 THR B C 1
ATOM 4976 O O . THR B 1 94 ? 5.555 -16.547 2.391 1 38.62 94 THR B O 1
ATOM 4979 N N . GLY B 1 95 ? 5.125 -15.734 4.23 1 42.31 95 GLY B N 1
ATOM 4980 C CA . GLY B 1 95 ? 4.102 -16.656 4.688 1 42.31 95 GLY B CA 1
ATOM 4981 C C . GLY B 1 95 ? 4.48 -17.391 5.965 1 42.31 95 GLY B C 1
ATOM 4982 O O . GLY B 1 95 ? 3.771 -18.297 6.402 1 42.31 95 GLY B O 1
ATOM 4983 N N . ASP B 1 96 ? 5.789 -17.125 6.492 1 47.09 96 ASP B N 1
ATOM 4984 C CA . ASP B 1 96 ? 6.234 -17.984 7.586 1 47.09 96 ASP B CA 1
ATOM 4985 C C . ASP B 1 96 ? 5.551 -17.594 8.898 1 47.09 96 ASP B C 1
ATOM 4987 O O . ASP B 1 96 ? 5.41 -16.406 9.203 1 47.09 96 ASP B O 1
ATOM 4991 N N . PHE B 1 97 ? 4.84 -18.484 9.578 1 48.91 97 PHE B N 1
ATOM 4992 C CA . PHE B 1 97 ? 4.027 -18.359 10.781 1 48.91 97 PHE B CA 1
ATOM 4993 C C . PHE B 1 97 ? 4.867 -17.844 11.945 1 48.91 97 PHE B C 1
ATOM 4995 O O . PHE B 1 97 ? 4.422 -17 12.719 1 48.91 97 PHE B O 1
ATOM 5002 N N . VAL B 1 98 ? 6.141 -18.5 12.273 1 51.31 98 VAL B N 1
ATOM 5003 C CA . VAL B 1 98 ? 6.914 -18.172 13.461 1 51.31 98 VAL B CA 1
ATOM 5004 C C . VAL B 1 98 ? 7.152 -16.672 13.539 1 51.31 98 VAL B C 1
ATOM 5006 O O . VAL B 1 98 ? 6.922 -16.047 14.578 1 51.31 98 VAL B O 1
ATOM 5009 N N . PRO B 1 99 ? 7.379 -16.109 12.414 1 62.12 99 PRO B N 1
ATOM 5010 C CA . PRO B 1 99 ? 7.605 -14.664 12.445 1 62.12 99 PRO B CA 1
ATOM 5011 C C . PRO B 1 99 ? 6.344 -13.875 12.789 1 62.12 99 PRO B C 1
ATOM 5013 O O . PRO B 1 99 ? 6.422 -12.844 13.461 1 62.12 99 PRO B O 1
ATOM 5016 N N . GLN B 1 100 ? 5.273 -14.672 12.742 1 70.75 100 GLN B N 1
ATOM 5017 C CA . GLN B 1 100 ? 4.031 -13.953 12.992 1 70.75 100 GLN B CA 1
ATOM 5018 C C . GLN B 1 100 ? 3.756 -13.836 14.484 1 70.75 100 GLN B C 1
ATOM 5020 O O . GLN B 1 100 ? 3.387 -12.758 14.969 1 70.75 100 GLN B O 1
ATOM 5025 N N . VAL B 1 101 ? 3.986 -14.984 15.195 1 69.5 101 VAL B N 1
ATOM 5026 C CA . VAL B 1 101 ? 3.727 -15 16.625 1 69.5 101 VAL B CA 1
ATOM 5027 C C . VAL B 1 101 ? 4.688 -14.055 17.344 1 69.5 101 VAL B C 1
ATOM 5029 O O . VAL B 1 101 ? 4.285 -13.328 18.25 1 69.5 101 VAL B O 1
ATOM 5032 N N . VAL B 1 102 ? 5.859 -14.102 16.922 1 75.38 102 VAL B N 1
ATOM 5033 C CA . VAL B 1 102 ? 6.867 -13.258 17.547 1 75.38 102 VAL B CA 1
ATOM 5034 C C . VAL B 1 102 ? 6.547 -11.781 17.297 1 75.38 102 VAL B C 1
ATOM 5036 O O . VAL B 1 102 ? 6.625 -10.961 18.203 1 75.38 102 VAL B O 1
ATOM 5039 N N . ILE B 1 103 ? 6.156 -11.469 16.125 1 82.75 103 ILE B N 1
ATOM 5040 C CA . ILE B 1 103 ? 5.82 -10.094 15.766 1 82.75 103 ILE B CA 1
ATOM 5041 C C . ILE B 1 103 ? 4.625 -9.625 16.594 1 82.75 103 ILE B C 1
ATOM 5043 O O . ILE B 1 103 ? 4.629 -8.516 17.125 1 82.75 103 ILE B O 1
ATOM 5047 N N . GLN B 1 104 ? 3.691 -10.508 16.734 1 83.38 104 GLN B N 1
ATOM 5048 C CA . GLN B 1 104 ? 2.514 -10.18 17.531 1 83.38 104 GLN B CA 1
ATOM 5049 C C . GLN B 1 104 ? 2.885 -9.93 19 1 83.38 104 GLN B C 1
ATOM 5051 O O . GLN B 1 104 ? 2.4 -8.977 19.609 1 83.38 104 GLN B O 1
ATOM 5056 N N . SER B 1 105 ? 3.699 -10.766 19.422 1 82.19 105 SER B N 1
ATOM 5057 C CA . SER B 1 105 ? 4.133 -10.641 20.812 1 82.19 105 SER B CA 1
ATOM 5058 C C . SER B 1 105 ? 4.938 -9.367 21.031 1 82.19 105 SER B C 1
ATOM 5060 O O . SER B 1 105 ? 4.773 -8.688 22.047 1 82.19 105 SER B O 1
ATOM 5062 N N . LEU B 1 106 ? 5.793 -9.078 20.125 1 87.19 106 LEU B N 1
ATOM 5063 C CA . LEU B 1 106 ? 6.598 -7.867 20.203 1 87.19 106 LEU B CA 1
ATOM 5064 C C . LEU B 1 106 ? 5.711 -6.625 20.203 1 87.19 106 LEU B C 1
ATOM 5066 O O . LEU B 1 106 ? 5.926 -5.703 21 1 87.19 106 LEU B O 1
ATOM 5070 N N . CYS B 1 107 ? 4.73 -6.582 19.391 1 89.94 107 CYS B N 1
ATOM 5071 C CA . CYS B 1 107 ? 3.826 -5.441 19.281 1 89.94 107 CYS B CA 1
ATOM 5072 C C . CYS B 1 107 ? 3.004 -5.277 20.562 1 89.94 107 CYS B C 1
ATOM 5074 O O . CYS B 1 107 ? 2.818 -4.164 21.047 1 89.94 107 CYS B O 1
ATOM 5076 N N . THR B 1 108 ? 2.572 -6.383 21.078 1 88.19 108 THR B N 1
ATOM 5077 C CA . THR B 1 108 ? 1.797 -6.352 22.312 1 88.19 108 THR B CA 1
ATOM 5078 C C . THR B 1 108 ? 2.65 -5.848 23.484 1 88.19 108 THR B C 1
ATOM 5080 O O . THR B 1 108 ? 2.199 -5.023 24.281 1 88.19 108 THR B O 1
ATOM 5083 N N . THR B 1 109 ? 3.809 -6.324 23.562 1 87.44 109 THR B N 1
ATOM 5084 C CA . THR B 1 109 ? 4.73 -5.895 24.609 1 87.44 109 THR B CA 1
ATOM 5085 C C . THR B 1 109 ? 5.031 -4.406 24.484 1 87.44 109 THR B C 1
ATOM 5087 O O . THR B 1 109 ? 5.031 -3.684 25.484 1 87.44 109 THR B O 1
ATOM 5090 N N . TYR B 1 110 ? 5.301 -3.936 23.281 1 93 110 TYR B N 1
ATOM 5091 C CA . TYR B 1 110 ? 5.598 -2.523 23.062 1 93 110 TYR B CA 1
ATOM 5092 C C . TYR B 1 110 ? 4.445 -1.646 23.531 1 93 110 TYR B C 1
ATOM 5094 O O . TYR B 1 110 ? 4.664 -0.601 24.141 1 93 110 TYR B O 1
ATOM 5102 N N . ARG B 1 111 ? 3.244 -2.033 23.281 1 91.44 111 ARG B N 1
ATOM 5103 C CA . ARG B 1 111 ? 2.062 -1.252 23.625 1 91.44 111 ARG B CA 1
ATOM 5104 C C . ARG B 1 111 ? 1.966 -1.038 25.141 1 91.44 111 ARG B C 1
ATOM 5106 O O . ARG B 1 111 ? 1.467 -0.007 25.594 1 91.44 111 ARG B O 1
ATOM 5113 N N . GLY B 1 112 ? 2.486 -1.988 25.828 1 90.38 112 GLY B N 1
ATOM 5114 C CA . GLY B 1 112 ? 2.404 -1.911 27.281 1 90.38 112 GLY B CA 1
ATOM 5115 C C . GLY B 1 112 ? 3.58 -1.188 27.906 1 90.38 112 GLY B C 1
ATOM 5116 O O . GLY B 1 112 ? 3.592 -0.941 29.109 1 90.38 112 GLY B O 1
ATOM 5117 N N . MET B 1 113 ? 4.461 -0.668 27.172 1 91.62 113 MET B N 1
ATOM 5118 C CA . MET B 1 113 ? 5.68 -0.035 27.672 1 91.62 113 MET B CA 1
ATOM 5119 C C . MET B 1 113 ? 5.418 1.42 28.047 1 91.62 113 MET B C 1
ATOM 5121 O O . MET B 1 113 ? 4.52 2.059 27.484 1 91.62 113 MET B O 1
ATOM 5125 N N . ASN B 1 114 ? 6.184 1.863 29 1 91.69 114 ASN B N 1
ATOM 5126 C CA . ASN B 1 114 ? 6.168 3.291 29.312 1 91.69 114 ASN B CA 1
ATOM 5127 C C . ASN B 1 114 ? 7.051 4.078 28.344 1 91.69 114 ASN B C 1
ATOM 5129 O O . ASN B 1 114 ? 7.723 3.49 27.484 1 91.69 114 ASN B O 1
ATOM 5133 N N . ILE B 1 115 ? 7.117 5.355 28.422 1 92.69 115 ILE B N 1
ATOM 5134 C CA . ILE B 1 115 ? 7.73 6.215 27.422 1 92.69 115 ILE B CA 1
ATOM 5135 C C . ILE B 1 115 ? 9.242 5.996 27.391 1 92.69 115 ILE B C 1
ATOM 5137 O O . ILE B 1 115 ? 9.867 6.039 26.344 1 92.69 115 ILE B O 1
ATOM 5141 N N . ASP B 1 116 ? 9.789 5.719 28.516 1 91.81 116 ASP B N 1
ATOM 5142 C CA . ASP B 1 116 ? 11.227 5.496 28.594 1 91.81 116 ASP B CA 1
ATOM 5143 C C . ASP B 1 116 ? 11.609 4.164 27.953 1 91.81 116 ASP B C 1
ATOM 5145 O O . ASP B 1 116 ? 12.625 4.07 27.266 1 91.81 116 ASP B O 1
ATOM 5149 N N . GLU B 1 117 ? 10.836 3.221 28.219 1 92.31 117 GLU B N 1
ATOM 5150 C CA . GLU B 1 117 ? 11.047 1.922 27.594 1 92.31 117 GLU B CA 1
ATOM 5151 C C . GLU B 1 117 ? 10.844 2.004 26.078 1 92.31 117 GLU B C 1
ATOM 5153 O O . GLU B 1 117 ? 11.586 1.387 25.312 1 92.31 117 GLU B O 1
ATOM 5158 N N . LYS B 1 118 ? 9.828 2.754 25.703 1 95.44 118 LYS B N 1
ATOM 5159 C CA . LYS B 1 118 ? 9.578 2.951 24.266 1 95.44 118 LYS B CA 1
ATOM 5160 C C . LYS B 1 118 ? 10.766 3.631 23.594 1 95.44 118 LYS B C 1
ATOM 5162 O O . LYS B 1 118 ? 11.125 3.283 22.469 1 95.44 118 LYS B O 1
ATOM 5167 N N . LYS B 1 119 ? 11.289 4.59 24.328 1 96.19 119 LYS B N 1
ATOM 5168 C CA . LYS B 1 119 ? 12.477 5.25 23.797 1 96.19 119 LYS B CA 1
ATOM 5169 C C . LYS B 1 119 ? 13.594 4.246 23.531 1 96.19 119 LYS B C 1
ATOM 5171 O O . LYS B 1 119 ? 14.203 4.258 22.453 1 96.19 119 LYS B O 1
ATOM 5176 N N . GLN B 1 120 ? 13.836 3.348 24.5 1 94.38 120 GLN B N 1
ATOM 5177 C CA . GLN B 1 120 ? 14.883 2.348 24.344 1 94.38 120 GLN B CA 1
ATOM 5178 C C . GLN B 1 120 ? 14.578 1.399 23.188 1 94.38 120 GLN B C 1
ATOM 5180 O O . GLN B 1 120 ? 15.477 1.028 22.422 1 94.38 120 GLN B O 1
ATOM 5185 N N . PHE B 1 121 ? 13.352 1.019 23.141 1 95.38 121 PHE B N 1
ATOM 5186 C CA . PHE B 1 121 ? 12.922 0.161 22.031 1 95.38 121 PHE B CA 1
ATOM 5187 C C . PHE B 1 121 ? 13.188 0.827 20.688 1 95.38 121 PHE B C 1
ATOM 5189 O O . PHE B 1 121 ? 13.734 0.2 19.781 1 95.38 121 PHE B O 1
ATOM 5196 N N . LEU B 1 122 ? 12.828 2.084 20.578 1 97.38 122 LEU B N 1
ATOM 5197 C CA . LEU B 1 122 ? 13 2.844 19.344 1 97.38 122 LEU B CA 1
ATOM 5198 C C . LEU B 1 122 ? 14.477 3.023 19 1 97.38 122 LEU B C 1
ATOM 5200 O O . LEU B 1 122 ? 14.859 2.988 17.828 1 97.38 122 LEU B O 1
ATOM 5204 N N . LEU B 1 123 ? 15.258 3.152 20 1 96.38 123 LEU B N 1
ATOM 5205 C CA . LEU B 1 123 ? 16.703 3.277 19.797 1 96.38 123 LEU B CA 1
ATOM 5206 C C . LEU B 1 123 ? 17.297 1.965 19.297 1 96.38 123 LEU B C 1
ATOM 5208 O O . LEU B 1 123 ? 18.172 1.967 18.422 1 96.38 123 LEU B O 1
ATOM 5212 N N . ILE B 1 124 ? 16.828 0.907 19.797 1 95.31 124 ILE B N 1
ATOM 5213 C CA . ILE B 1 124 ? 17.25 -0.401 19.312 1 95.31 124 ILE B CA 1
ATOM 5214 C C . ILE B 1 124 ? 16.922 -0.548 17.828 1 95.31 124 ILE B C 1
ATOM 5216 O O . ILE B 1 124 ? 17.75 -0.984 17.047 1 95.31 124 ILE B O 1
ATOM 5220 N N . LEU B 1 125 ? 15.688 -0.135 17.453 1 96.38 125 LEU B N 1
ATOM 5221 C CA . LEU B 1 125 ? 15.297 -0.189 16.062 1 96.38 125 LEU B CA 1
ATOM 5222 C C . LEU B 1 125 ? 16.203 0.695 15.203 1 96.38 125 LEU B C 1
ATOM 5224 O O . LEU B 1 125 ? 16.75 0.246 14.195 1 96.38 125 LEU B O 1
ATOM 5228 N N . ALA B 1 126 ? 16.438 1.889 15.672 1 97.31 126 ALA B N 1
ATOM 5229 C CA . ALA B 1 126 ? 17.141 2.908 14.891 1 97.31 126 ALA B CA 1
ATOM 5230 C C . ALA B 1 126 ? 18.609 2.545 14.711 1 97.31 126 ALA B C 1
ATOM 5232 O O . ALA B 1 126 ? 19.203 2.811 13.664 1 97.31 126 ALA B O 1
ATOM 5233 N N . GLN B 1 127 ? 19.141 1.877 15.719 1 95.62 127 GLN B N 1
ATOM 5234 C CA . GLN B 1 127 ? 20.594 1.678 15.727 1 95.62 127 GLN B CA 1
ATOM 5235 C C . GLN B 1 127 ? 20.953 0.232 15.391 1 95.62 127 GLN B C 1
ATOM 5237 O O . GLN B 1 127 ? 21.703 -0.024 14.461 1 95.62 127 GLN B O 1
ATOM 5242 N N . ASP B 1 128 ? 20.312 -0.671 16.016 1 94.06 128 ASP B N 1
ATOM 5243 C CA . ASP B 1 128 ? 20.703 -2.072 15.891 1 94.06 128 ASP B CA 1
ATOM 5244 C C . ASP B 1 128 ? 20.109 -2.697 14.641 1 94.06 128 ASP B C 1
ATOM 5246 O O . ASP B 1 128 ? 20.594 -3.709 14.141 1 94.06 128 ASP B O 1
ATOM 5250 N N . LEU B 1 129 ? 19 -2.15 14.211 1 94.94 129 LEU B N 1
ATOM 5251 C CA . LEU B 1 129 ? 18.359 -2.699 13.016 1 94.94 129 LEU B CA 1
ATOM 5252 C C . LEU B 1 129 ? 18.641 -1.818 11.797 1 94.94 129 LEU B C 1
ATOM 5254 O O . LEU B 1 129 ? 17.859 -1.825 10.836 1 94.94 129 LEU B O 1
ATOM 5258 N N . HIS B 1 130 ? 19.625 -1.025 11.906 1 95.56 130 HIS B N 1
ATOM 5259 C CA . HIS B 1 130 ? 20.047 -0.263 10.734 1 95.56 130 HIS B CA 1
ATOM 5260 C C . HIS B 1 130 ? 20.75 -1.159 9.727 1 95.56 130 HIS B C 1
ATOM 5262 O O . HIS B 1 130 ? 20.391 -2.322 9.555 1 95.56 130 HIS B O 1
ATOM 5268 N N . ILE B 1 131 ? 21.656 -0.738 8.969 1 95.88 131 ILE B N 1
ATOM 5269 C CA . ILE B 1 131 ? 22.297 -1.538 7.93 1 95.88 131 ILE B CA 1
ATOM 5270 C C . ILE B 1 131 ? 23.562 -2.189 8.492 1 95.88 131 ILE B C 1
ATOM 5272 O O . ILE B 1 131 ? 24.047 -1.808 9.555 1 95.88 131 ILE B O 1
ATOM 5276 N N . ASP B 1 132 ? 24.031 -3.246 7.891 1 93.94 132 ASP B N 1
ATOM 5277 C CA . ASP B 1 132 ? 25.328 -3.852 8.172 1 93.94 132 ASP B CA 1
ATOM 5278 C C . ASP B 1 132 ? 26.453 -3.121 7.434 1 93.94 132 ASP B C 1
ATOM 5280 O O . ASP B 1 132 ? 26.562 -3.223 6.211 1 93.94 132 ASP B O 1
ATOM 5284 N N . PRO B 1 133 ? 27.281 -2.443 8.164 1 94.81 133 PRO B N 1
ATOM 5285 C CA . PRO B 1 133 ? 28.297 -1.601 7.523 1 94.81 133 PRO B CA 1
ATOM 5286 C C . PRO B 1 133 ? 29.25 -2.396 6.633 1 94.81 133 PRO B C 1
ATOM 5288 O O . PRO B 1 133 ? 29.625 -1.933 5.555 1 94.81 133 PRO B O 1
ATOM 5291 N N . ALA B 1 134 ? 29.641 -3.537 7.012 1 93.69 134 ALA B N 1
ATOM 5292 C CA . ALA B 1 134 ? 30.594 -4.34 6.242 1 93.69 134 ALA B CA 1
ATOM 5293 C C . ALA B 1 134 ? 29.984 -4.762 4.902 1 93.69 134 ALA B C 1
ATOM 5295 O O . ALA B 1 134 ? 30.641 -4.629 3.861 1 93.69 134 ALA B O 1
ATOM 5296 N N . VAL B 1 135 ? 28.797 -5.203 4.969 1 95.19 135 VAL B N 1
ATOM 5297 C CA . VAL B 1 135 ? 28.109 -5.637 3.756 1 95.19 135 VAL B CA 1
ATOM 5298 C C . VAL B 1 135 ? 27.875 -4.438 2.84 1 95.19 135 VAL B C 1
ATOM 5300 O O . VAL B 1 135 ? 28.031 -4.539 1.622 1 95.19 135 VAL B O 1
ATOM 5303 N N . ALA B 1 136 ? 27.516 -3.289 3.402 1 96.44 136 ALA B N 1
ATOM 5304 C CA . ALA B 1 136 ? 27.266 -2.076 2.633 1 96.44 136 ALA B CA 1
ATOM 5305 C C . ALA B 1 136 ? 28.516 -1.599 1.911 1 96.44 136 ALA B C 1
ATOM 5307 O O . ALA B 1 136 ? 28.469 -1.264 0.725 1 96.44 136 ALA B O 1
ATOM 5308 N N . LEU B 1 137 ? 29.672 -1.678 2.613 1 95.75 137 LEU B N 1
ATOM 5309 C CA . LEU B 1 137 ? 30.922 -1.213 2.029 1 95.75 137 LEU B CA 1
ATOM 5310 C C . LEU B 1 137 ? 31.375 -2.148 0.917 1 95.75 137 LEU B C 1
ATOM 5312 O O . LEU B 1 137 ? 31.812 -1.691 -0.146 1 95.75 137 LEU B O 1
ATOM 5316 N N . GLN B 1 138 ? 31.234 -3.396 1.154 1 96.12 138 GLN B N 1
ATOM 5317 C CA . GLN B 1 138 ? 31.609 -4.379 0.142 1 96.12 138 GLN B CA 1
ATOM 5318 C C . GLN B 1 138 ? 30.734 -4.25 -1.103 1 96.12 138 GLN B C 1
ATOM 5320 O O . GLN B 1 138 ? 31.25 -4.25 -2.227 1 96.12 138 GLN B O 1
ATOM 5325 N N . SER B 1 139 ? 29.438 -4.113 -0.871 1 97.19 139 SER B N 1
ATOM 5326 C CA . SER B 1 139 ? 28.5 -3.979 -1.982 1 97.19 139 SER B CA 1
ATOM 5327 C C . SER B 1 139 ? 28.719 -2.676 -2.742 1 97.19 139 SER B C 1
ATOM 5329 O O . SER B 1 139 ? 28.594 -2.637 -3.969 1 97.19 139 SER B O 1
ATOM 5331 N N . ALA B 1 140 ? 29.047 -1.629 -2.025 1 96.75 140 ALA B N 1
ATOM 5332 C CA . ALA B 1 140 ? 29.312 -0.341 -2.66 1 96.75 140 ALA B CA 1
ATOM 5333 C C . ALA B 1 140 ? 30.547 -0.419 -3.562 1 96.75 140 ALA B C 1
ATOM 5335 O O . ALA B 1 140 ? 30.531 0.088 -4.688 1 96.75 140 ALA B O 1
ATOM 5336 N N . ALA B 1 141 ? 31.578 -1.083 -3.129 1 95.69 141 ALA B N 1
ATOM 5337 C CA . ALA B 1 141 ? 32.812 -1.232 -3.902 1 95.69 141 ALA B CA 1
ATOM 5338 C C . ALA B 1 141 ? 32.562 -2.029 -5.18 1 95.69 141 ALA B C 1
ATOM 5340 O O . ALA B 1 141 ? 33.031 -1.647 -6.258 1 95.69 141 ALA B O 1
ATOM 5341 N N . GLN B 1 142 ? 31.844 -3.086 -4.988 1 96.81 142 GLN B N 1
ATOM 5342 C CA . GLN B 1 142 ? 31.516 -3.922 -6.145 1 96.81 142 GLN B CA 1
ATOM 5343 C C . GLN B 1 142 ? 30.672 -3.162 -7.156 1 96.81 142 GLN B C 1
ATOM 5345 O O . GLN B 1 142 ? 30.891 -3.26 -8.367 1 96.81 142 GLN B O 1
ATOM 5350 N N . PHE B 1 143 ? 29.75 -2.395 -6.688 1 97.25 143 PHE B N 1
ATOM 5351 C CA . PHE B 1 143 ? 28.875 -1.605 -7.535 1 97.25 143 PHE B CA 1
ATOM 5352 C C . PHE B 1 143 ? 29.672 -0.57 -8.328 1 97.25 143 PHE B C 1
ATOM 5354 O O . PHE B 1 143 ? 29.5 -0.444 -9.539 1 97.25 143 PHE B O 1
ATOM 5361 N N . GLU B 1 144 ? 30.531 0.116 -7.609 1 95.5 144 GLU B N 1
ATOM 5362 C CA . GLU B 1 144 ? 31.328 1.154 -8.242 1 95.5 144 GLU B CA 1
ATOM 5363 C C . GLU B 1 144 ? 32.219 0.574 -9.352 1 95.5 144 GLU B C 1
ATOM 5365 O O . GLU B 1 144 ? 32.281 1.131 -10.453 1 95.5 144 GLU B O 1
ATOM 5370 N N . GLN B 1 145 ? 32.781 -0.524 -9.094 1 95.56 145 GLN B N 1
ATOM 5371 C CA . GLN B 1 145 ? 33.656 -1.183 -10.055 1 95.56 145 GLN B CA 1
ATOM 5372 C C . GLN B 1 145 ? 32.875 -1.616 -11.297 1 95.56 145 GLN B C 1
ATOM 5374 O O . GLN B 1 145 ? 33.312 -1.362 -12.422 1 95.56 145 GLN B O 1
ATOM 5379 N N . ASN B 1 146 ? 31.75 -2.176 -11.078 1 96.19 146 ASN B N 1
ATOM 5380 C CA . ASN B 1 146 ? 30.984 -2.725 -12.195 1 96.19 146 ASN B CA 1
ATOM 5381 C C . ASN B 1 146 ? 30.266 -1.628 -12.977 1 96.19 146 ASN B C 1
ATOM 5383 O O . ASN B 1 146 ? 30.109 -1.736 -14.195 1 96.19 146 ASN B O 1
ATOM 5387 N N . LEU B 1 147 ? 29.844 -0.574 -12.281 1 95.5 147 LEU B N 1
ATOM 5388 C CA . LEU B 1 147 ? 29.25 0.564 -12.984 1 95.5 147 LEU B CA 1
ATOM 5389 C C . LEU B 1 147 ? 30.281 1.233 -13.891 1 95.5 147 LEU B C 1
ATOM 5391 O O . LEU B 1 147 ? 29.984 1.554 -15.047 1 95.5 147 LEU B O 1
ATOM 5395 N N . THR B 1 148 ? 31.453 1.359 -13.398 1 93.31 148 THR B N 1
ATOM 5396 C CA . THR B 1 148 ? 32.531 1.981 -14.172 1 93.31 148 THR B CA 1
ATOM 5397 C C . THR B 1 148 ? 32.875 1.141 -15.398 1 93.31 148 THR B C 1
ATOM 5399 O O . THR B 1 148 ? 33.156 1.683 -16.469 1 93.31 148 THR B O 1
ATOM 5402 N N . ASN B 1 149 ? 32.75 -0.129 -15.258 1 93.81 149 ASN B N 1
ATOM 5403 C CA . ASN B 1 149 ? 33.062 -1.053 -16.344 1 93.81 149 ASN B CA 1
ATOM 5404 C C . ASN B 1 149 ? 32.094 -0.921 -17.5 1 93.81 149 ASN B C 1
ATOM 5406 O O . ASN B 1 149 ? 32.438 -1.125 -18.656 1 93.81 149 ASN B O 1
ATOM 5410 N N . VAL B 1 150 ? 30.859 -0.627 -17.172 1 94.69 150 VAL B N 1
ATOM 5411 C CA . VAL B 1 150 ? 29.844 -0.654 -18.203 1 94.69 150 VAL B CA 1
ATOM 5412 C C . VAL B 1 150 ? 29.547 0.768 -18.688 1 94.69 150 VAL B C 1
ATOM 5414 O O . VAL B 1 150 ? 28.688 0.978 -19.547 1 94.69 150 VAL B O 1
ATOM 5417 N N . GLN B 1 151 ? 30.172 1.696 -18.109 1 92 151 GLN B N 1
ATOM 5418 C CA . GLN B 1 151 ? 29.969 3.086 -18.5 1 92 151 GLN B CA 1
ATOM 5419 C C . GLN B 1 151 ? 30.688 3.391 -19.812 1 92 151 GLN B C 1
ATOM 5421 O O . GLN B 1 151 ? 31.797 2.924 -20.047 1 92 151 GLN B O 1
ATOM 5426 N N . ASP B 1 152 ? 29.906 4.086 -20.578 1 87.31 152 ASP B N 1
ATOM 5427 C CA . ASP B 1 152 ? 30.516 4.562 -21.812 1 87.31 152 ASP B CA 1
ATOM 5428 C C . ASP B 1 152 ? 31.594 5.609 -21.516 1 87.31 152 ASP B C 1
ATOM 5430 O O . ASP B 1 152 ? 31.359 6.543 -20.75 1 87.31 152 ASP B O 1
ATOM 5434 N N . ALA B 1 153 ? 32.719 5.496 -22.094 1 79.75 153 ALA B N 1
ATOM 5435 C CA . ALA B 1 153 ? 33.906 6.328 -21.812 1 79.75 153 ALA B CA 1
ATOM 5436 C C . ALA B 1 153 ? 33.656 7.781 -22.203 1 79.75 153 ALA B C 1
ATOM 5438 O O . ALA B 1 153 ? 34.156 8.703 -21.562 1 79.75 153 ALA B O 1
ATOM 5439 N N . HIS B 1 154 ? 32.75 8.023 -23.156 1 80.69 154 HIS B N 1
ATOM 5440 C CA . HIS B 1 154 ? 32.562 9.367 -23.688 1 80.69 154 HIS B CA 1
ATOM 5441 C C . HIS B 1 154 ? 31.375 10.055 -23.031 1 80.69 154 HIS B C 1
ATOM 5443 O O . HIS B 1 154 ? 31.484 11.203 -22.578 1 80.69 154 HIS B O 1
ATOM 5449 N N . SER B 1 155 ? 30.234 9.391 -22.812 1 80.62 155 SER B N 1
ATOM 5450 C CA . SER B 1 155 ? 28.984 10.016 -22.375 1 80.62 155 SER B CA 1
ATOM 5451 C C . SER B 1 155 ? 28.766 9.82 -20.875 1 80.62 155 SER B C 1
ATOM 5453 O O . SER B 1 155 ? 27.984 10.562 -20.266 1 80.62 155 SER B O 1
ATOM 5455 N N . GLY B 1 156 ? 29.422 8.891 -20.328 1 82.06 156 GLY B N 1
ATOM 5456 C CA . GLY B 1 156 ? 29.266 8.617 -18.906 1 82.06 156 GLY B CA 1
ATOM 5457 C C . GLY B 1 156 ? 27.984 7.879 -18.578 1 82.06 156 GLY B C 1
ATOM 5458 O O . GLY B 1 156 ? 27.688 7.621 -17.422 1 82.06 156 GLY B O 1
ATOM 5459 N N . VAL B 1 157 ? 27.266 7.539 -19.641 1 87.75 157 VAL B N 1
ATOM 5460 C CA . VAL B 1 157 ? 26 6.82 -19.469 1 87.75 157 VAL B CA 1
ATOM 5461 C C . VAL B 1 157 ? 26.25 5.316 -19.578 1 87.75 157 VAL B C 1
ATOM 5463 O O . VAL B 1 157 ? 27.281 4.883 -20.094 1 87.75 157 VAL B O 1
ATOM 5466 N N . VAL B 1 158 ? 25.422 4.535 -19.062 1 93.06 158 VAL B N 1
ATOM 5467 C CA . VAL B 1 158 ? 25.531 3.08 -19.078 1 93.06 158 VAL B CA 1
ATOM 5468 C C . VAL B 1 158 ? 25.391 2.564 -20.516 1 93.06 158 VAL B C 1
ATOM 5470 O O . VAL B 1 158 ? 24.469 2.973 -21.234 1 93.06 158 VAL B O 1
ATOM 5473 N N . ASP B 1 159 ? 26.328 1.78 -20.922 1 94.19 159 ASP B N 1
ATOM 5474 C CA . ASP B 1 159 ? 26.203 1.052 -22.188 1 94.19 159 ASP B CA 1
ATOM 5475 C C . ASP B 1 159 ? 25.391 -0.225 -22 1 94.19 159 ASP B C 1
ATOM 5477 O O . ASP B 1 159 ? 25.922 -1.26 -21.594 1 94.19 159 ASP B O 1
ATOM 5481 N N . TRP B 1 160 ? 24.219 -0.196 -22.375 1 93.31 160 TRP B N 1
ATOM 5482 C CA . TRP B 1 160 ? 23.266 -1.266 -22.094 1 93.31 160 TRP B CA 1
ATOM 5483 C C . TRP B 1 160 ? 23.516 -2.469 -23 1 93.31 160 TRP B C 1
ATOM 5485 O O . TRP B 1 160 ? 22.953 -3.547 -22.781 1 93.31 160 TRP B O 1
ATOM 5495 N N . GLU B 1 161 ? 24.359 -2.287 -23.938 1 90.94 161 GLU B N 1
ATOM 5496 C CA . GLU B 1 161 ? 24.703 -3.393 -24.828 1 90.94 161 GLU B CA 1
ATOM 5497 C C . GLU B 1 161 ? 26 -4.086 -24.375 1 90.94 161 GLU B C 1
ATOM 5499 O O . GLU B 1 161 ? 26.391 -5.102 -24.953 1 90.94 161 GLU B O 1
ATOM 5504 N N . HIS B 1 162 ? 26.578 -3.576 -23.344 1 92.62 162 HIS B N 1
ATOM 5505 C CA . HIS B 1 162 ? 27.828 -4.137 -22.844 1 92.62 162 HIS B CA 1
ATOM 5506 C C . HIS B 1 162 ? 27.625 -5.559 -22.328 1 92.62 162 HIS B C 1
ATOM 5508 O O . HIS B 1 162 ? 26.578 -5.867 -21.75 1 92.62 162 HIS B O 1
ATOM 5514 N N . GLU B 1 163 ? 28.562 -6.371 -22.312 1 91.38 163 GLU B N 1
ATOM 5515 C CA . GLU B 1 163 ? 28.484 -7.781 -21.953 1 91.38 163 GLU B CA 1
ATOM 5516 C C . GLU B 1 163 ? 28.312 -7.957 -20.438 1 91.38 163 GLU B C 1
ATOM 5518 O O . GLU B 1 163 ? 27.734 -8.945 -19.984 1 91.38 163 GLU B O 1
ATOM 5523 N N . ASN B 1 164 ? 28.75 -6.945 -19.703 1 94.06 164 ASN B N 1
ATOM 5524 C CA . ASN B 1 164 ? 28.734 -7.078 -18.25 1 94.06 164 ASN B CA 1
ATOM 5525 C C . ASN B 1 164 ? 27.547 -6.336 -17.625 1 94.06 164 ASN B C 1
ATOM 5527 O O . ASN B 1 164 ? 27.547 -6.059 -16.422 1 94.06 164 ASN B O 1
ATOM 5531 N N . VAL B 1 165 ? 26.594 -6.008 -18.406 1 95.62 165 VAL B N 1
ATOM 5532 C CA . VAL B 1 165 ? 25.438 -5.262 -17.906 1 95.62 165 VAL B CA 1
ATOM 5533 C C . VAL B 1 165 ? 24.719 -6.086 -16.844 1 95.62 165 VAL B C 1
ATOM 5535 O O . VAL B 1 165 ? 24.25 -5.547 -15.836 1 95.62 165 VAL B O 1
ATOM 5538 N N . GLU B 1 166 ? 24.625 -7.359 -17.016 1 95.06 166 GLU B N 1
ATOM 5539 C CA . GLU B 1 166 ? 23.953 -8.234 -16.047 1 95.06 166 GLU B CA 1
ATOM 5540 C C . GLU B 1 166 ? 24.656 -8.203 -14.695 1 95.06 166 GLU B C 1
ATOM 5542 O O . GLU B 1 166 ? 24 -8.164 -13.648 1 95.06 166 GLU B O 1
ATOM 5547 N N . ARG B 1 167 ? 25.938 -8.25 -14.797 1 95.38 167 ARG B N 1
ATOM 5548 C CA . ARG B 1 167 ? 26.734 -8.195 -13.562 1 95.38 167 ARG B CA 1
ATOM 5549 C C . ARG B 1 167 ? 26.547 -6.852 -12.867 1 95.38 167 ARG B C 1
ATOM 5551 O O . ARG B 1 167 ? 26.422 -6.797 -11.641 1 95.38 167 ARG B O 1
ATOM 5558 N N . TYR B 1 168 ? 26.562 -5.77 -13.625 1 96.75 168 TYR B N 1
ATOM 5559 C CA . TYR B 1 168 ? 26.297 -4.438 -13.086 1 96.75 168 TYR B CA 1
ATOM 5560 C C . TYR B 1 168 ? 24.953 -4.391 -12.375 1 96.75 168 TYR B C 1
ATOM 5562 O O . TYR B 1 168 ? 24.875 -3.965 -11.219 1 96.75 168 TYR B O 1
ATOM 5570 N N . LEU B 1 169 ? 23.953 -4.91 -13.016 1 97 169 LEU B N 1
ATOM 5571 C CA . LEU B 1 169 ? 22.594 -4.848 -12.453 1 97 169 LEU B CA 1
ATOM 5572 C C . LEU B 1 169 ? 22.484 -5.727 -11.211 1 97 169 LEU B C 1
ATOM 5574 O O . LEU B 1 169 ? 21.75 -5.398 -10.281 1 97 169 LEU B O 1
ATOM 5578 N N . ARG B 1 170 ? 23.219 -6.805 -11.117 1 96.12 170 ARG B N 1
ATOM 5579 C CA . ARG B 1 170 ? 23.266 -7.645 -9.93 1 96.12 170 ARG B CA 1
ATOM 5580 C C . ARG B 1 170 ? 23.891 -6.902 -8.75 1 96.12 170 ARG B C 1
ATOM 5582 O O . ARG B 1 170 ? 23.375 -6.949 -7.637 1 96.12 170 ARG B O 1
ATOM 5589 N N . THR B 1 171 ? 24.984 -6.273 -9.047 1 96.88 171 THR B N 1
ATOM 5590 C CA . THR B 1 171 ? 25.656 -5.535 -7.977 1 96.88 171 THR B CA 1
ATOM 5591 C C . THR B 1 171 ? 24.828 -4.332 -7.551 1 96.88 171 THR B C 1
ATOM 5593 O O . THR B 1 171 ? 24.844 -3.939 -6.379 1 96.88 171 THR B O 1
ATOM 5596 N N . PHE B 1 172 ? 24.141 -3.73 -8.523 1 97.44 172 PHE B N 1
ATOM 5597 C CA . PHE B 1 172 ? 23.203 -2.654 -8.227 1 97.44 172 PHE B CA 1
ATOM 5598 C C . PHE B 1 172 ? 22.141 -3.123 -7.242 1 97.44 172 PHE B C 1
ATOM 5600 O O . PHE B 1 172 ? 21.906 -2.473 -6.223 1 97.44 172 PHE B O 1
ATOM 5607 N N . ARG B 1 173 ? 21.547 -4.246 -7.484 1 96.5 173 ARG B N 1
ATOM 5608 C CA . ARG B 1 173 ? 20.531 -4.82 -6.613 1 96.5 173 ARG B CA 1
ATOM 5609 C C . ARG B 1 173 ? 21.109 -5.164 -5.246 1 96.5 173 ARG B C 1
ATOM 5611 O O . ARG B 1 173 ? 20.469 -4.926 -4.219 1 96.5 173 ARG B O 1
ATOM 5618 N N . ASN B 1 174 ? 22.25 -5.695 -5.25 1 96.69 174 ASN B N 1
ATOM 5619 C CA . ASN B 1 174 ? 22.906 -6.066 -3.998 1 96.69 174 ASN B CA 1
ATOM 5620 C C . ASN B 1 174 ? 23.156 -4.848 -3.115 1 96.69 174 ASN B C 1
ATOM 5622 O O . ASN B 1 174 ? 22.953 -4.902 -1.9 1 96.69 174 ASN B O 1
ATOM 5626 N N . LEU B 1 175 ? 23.625 -3.812 -3.752 1 97.81 175 LEU B N 1
ATOM 5627 C CA . LEU B 1 175 ? 23.875 -2.596 -2.988 1 97.81 175 LEU B CA 1
ATOM 5628 C C . LEU B 1 175 ? 22.578 -2.023 -2.424 1 97.81 175 LEU B C 1
ATOM 5630 O O . LEU B 1 175 ? 22.531 -1.609 -1.264 1 97.81 175 LEU B O 1
ATOM 5634 N N . ARG B 1 176 ? 21.562 -1.979 -3.232 1 97.19 176 ARG B N 1
ATOM 5635 C CA . ARG B 1 176 ? 20.266 -1.499 -2.76 1 97.19 176 ARG B CA 1
ATOM 5636 C C . ARG B 1 176 ? 19.781 -2.316 -1.567 1 97.19 176 ARG B C 1
ATOM 5638 O O . ARG B 1 176 ? 19.281 -1.759 -0.588 1 97.19 176 ARG B O 1
ATOM 5645 N N . ASN B 1 177 ? 19.938 -3.627 -1.633 1 95.56 177 ASN B N 1
ATOM 5646 C CA . ASN B 1 177 ? 19.547 -4.5 -0.532 1 95.56 177 ASN B CA 1
ATOM 5647 C C . ASN B 1 177 ? 20.391 -4.234 0.719 1 95.56 177 ASN B C 1
ATOM 5649 O O . ASN B 1 177 ? 19.859 -4.242 1.833 1 95.56 177 ASN B O 1
ATOM 5653 N N . ALA B 1 178 ? 21.656 -4.008 0.465 1 96.62 178 ALA B N 1
ATOM 5654 C CA . ALA B 1 178 ? 22.562 -3.766 1.582 1 96.62 178 ALA B CA 1
ATOM 5655 C C . ALA B 1 178 ? 22.234 -2.443 2.273 1 96.62 178 ALA B C 1
ATOM 5657 O O . ALA B 1 178 ? 22.547 -2.26 3.453 1 96.62 178 ALA B O 1
ATOM 5658 N N . LEU B 1 179 ? 21.625 -1.524 1.534 1 97.5 179 LEU B N 1
ATOM 5659 C CA . LEU B 1 179 ? 21.328 -0.195 2.057 1 97.5 179 LEU B CA 1
ATOM 5660 C C . LEU B 1 179 ? 19.891 -0.124 2.576 1 97.5 179 LEU B C 1
ATOM 5662 O O . LEU B 1 179 ? 19.391 0.96 2.885 1 97.5 179 LEU B O 1
ATOM 5666 N N . ALA B 1 180 ? 19.25 -1.224 2.631 1 95.62 180 ALA B N 1
ATOM 5667 C CA . ALA B 1 180 ? 17.922 -1.29 3.24 1 95.62 180 ALA B CA 1
ATOM 5668 C C . ALA B 1 180 ? 18.016 -1.633 4.727 1 95.62 180 ALA B C 1
ATOM 5670 O O . ALA B 1 180 ? 18.359 -2.764 5.086 1 95.62 180 ALA B O 1
ATOM 5671 N N . PRO B 1 181 ? 17.688 -0.629 5.551 1 96.56 181 PRO B N 1
ATOM 5672 C CA . PRO B 1 181 ? 17.75 -0.935 6.98 1 96.56 181 PRO B CA 1
ATOM 5673 C C . PRO B 1 181 ? 16.844 -2.09 7.383 1 96.56 181 PRO B C 1
ATOM 5675 O O . PRO B 1 181 ? 15.75 -2.244 6.82 1 96.56 181 PRO B O 1
ATOM 5678 N N . LEU B 1 182 ? 17.219 -2.826 8.336 1 94.12 182 LEU B N 1
ATOM 5679 C CA . LEU B 1 182 ? 16.484 -3.99 8.805 1 94.12 182 LEU B CA 1
ATOM 5680 C C . LEU B 1 182 ? 15.133 -3.574 9.391 1 94.12 182 LEU B C 1
ATOM 5682 O O . LEU B 1 182 ? 14.164 -4.336 9.328 1 94.12 182 LEU B O 1
ATOM 5686 N N . TYR B 1 183 ? 15.086 -2.344 9.93 1 96.19 183 TYR B N 1
ATOM 5687 C CA . TYR B 1 183 ? 13.82 -1.933 10.531 1 96.19 183 TYR B CA 1
ATOM 5688 C C . TYR B 1 183 ? 12.75 -1.743 9.469 1 96.19 183 TYR B C 1
ATOM 5690 O O . TYR B 1 183 ? 11.555 -1.743 9.781 1 96.19 183 TYR B O 1
ATOM 5698 N N . GLU B 1 184 ? 13.086 -1.502 8.188 1 94.69 184 GLU B N 1
ATOM 5699 C CA . GLU B 1 184 ? 12.078 -1.429 7.129 1 94.69 184 GLU B CA 1
ATOM 5700 C C . GLU B 1 184 ? 11.445 -2.793 6.875 1 94.69 184 GLU B C 1
ATOM 5702 O O . GLU B 1 184 ? 10.242 -2.885 6.613 1 94.69 184 GLU B O 1
ATOM 5707 N N . THR B 1 185 ? 12.266 -3.816 6.91 1 90.75 185 THR B N 1
ATOM 5708 C CA . THR B 1 185 ? 11.734 -5.176 6.836 1 90.75 185 THR B CA 1
ATOM 5709 C C . THR B 1 185 ? 10.812 -5.461 8.016 1 90.75 185 THR B C 1
ATOM 5711 O O . THR B 1 185 ? 9.789 -6.125 7.863 1 90.75 185 THR B O 1
ATOM 5714 N N . PHE B 1 186 ? 11.227 -4.961 9.164 1 91.56 186 PHE B N 1
ATOM 5715 C CA . PHE B 1 186 ? 10.406 -5.09 10.367 1 91.56 186 PHE B CA 1
ATOM 5716 C C . PHE B 1 186 ? 9.039 -4.441 10.164 1 91.56 186 PHE B C 1
ATOM 5718 O O . PHE B 1 186 ? 8.016 -5.02 10.531 1 91.56 186 PHE B O 1
ATOM 5725 N N . PHE B 1 187 ? 8.977 -3.219 9.562 1 92.94 187 PHE B N 1
ATOM 5726 C CA . PHE B 1 187 ? 7.715 -2.543 9.266 1 92.94 187 PHE B CA 1
ATOM 5727 C C . PHE B 1 187 ? 6.828 -3.414 8.383 1 92.94 187 PHE B C 1
ATOM 5729 O O . PHE B 1 187 ? 5.637 -3.574 8.656 1 92.94 187 PHE B O 1
ATOM 5736 N N . GLN B 1 188 ? 7.469 -3.959 7.363 1 87.69 188 GLN B N 1
ATOM 5737 C CA . GLN B 1 188 ? 6.738 -4.781 6.402 1 87.69 188 GLN B CA 1
ATOM 5738 C C . GLN B 1 188 ? 6.152 -6.023 7.074 1 87.69 188 GLN B C 1
ATOM 5740 O O . GLN B 1 188 ? 5.027 -6.426 6.77 1 87.69 188 GLN B O 1
ATOM 5745 N N . GLN B 1 189 ? 6.879 -6.582 7.906 1 85.12 189 GLN B N 1
ATOM 5746 C CA . GLN B 1 189 ? 6.434 -7.777 8.609 1 85.12 189 GLN B CA 1
ATOM 5747 C C . GLN B 1 189 ? 5.27 -7.465 9.547 1 85.12 189 GLN B C 1
ATOM 5749 O O . GLN B 1 189 ? 4.332 -8.258 9.664 1 85.12 189 GLN B O 1
ATOM 5754 N N . ILE B 1 190 ? 5.359 -6.348 10.227 1 88.38 190 ILE B N 1
ATOM 5755 C CA . ILE B 1 190 ? 4.258 -5.93 11.086 1 88.38 190 ILE B CA 1
ATOM 5756 C C . ILE B 1 190 ? 2.99 -5.758 10.258 1 88.38 190 ILE B C 1
ATOM 5758 O O . ILE B 1 190 ? 1.913 -6.211 10.656 1 88.38 190 ILE B O 1
ATOM 5762 N N . LEU B 1 191 ? 3.119 -5.141 9.164 1 86.19 191 LEU B N 1
ATOM 5763 C CA . LEU B 1 191 ? 1.98 -4.867 8.297 1 86.19 191 LEU B CA 1
ATOM 5764 C C . LEU B 1 191 ? 1.367 -6.164 7.781 1 86.19 191 LEU B C 1
ATOM 5766 O O . LEU B 1 191 ? 0.143 -6.309 7.754 1 86.19 191 LEU B O 1
ATOM 5770 N N . SER B 1 192 ? 2.201 -7.109 7.453 1 77.38 192 SER B N 1
ATOM 5771 C CA . SER B 1 192 ? 1.732 -8.32 6.781 1 77.38 192 SER B CA 1
ATOM 5772 C C . SER B 1 192 ? 1.268 -9.367 7.785 1 77.38 192 SER B C 1
ATOM 5774 O O . SER B 1 192 ? 0.41 -10.195 7.473 1 77.38 192 SER B O 1
ATOM 5776 N N . GLN B 1 193 ? 1.722 -9.305 8.953 1 75.56 193 GLN B N 1
ATOM 5777 C CA . GLN B 1 193 ? 1.527 -10.438 9.844 1 75.56 193 GLN B CA 1
ATOM 5778 C C . GLN B 1 193 ? 0.601 -10.078 11 1 75.56 193 GLN B C 1
ATOM 5780 O O . GLN B 1 193 ? 0.091 -10.961 11.695 1 75.56 193 GLN B O 1
ATOM 5785 N N . ARG B 1 194 ? 0.432 -8.891 11.188 1 76.5 194 ARG B N 1
ATOM 5786 C CA . ARG B 1 194 ? -0.396 -8.477 12.32 1 76.5 194 ARG B CA 1
ATOM 5787 C C . ARG B 1 194 ? -1.704 -7.859 11.844 1 76.5 194 ARG B C 1
ATOM 5789 O O . ARG B 1 194 ? -1.71 -7.051 10.914 1 76.5 194 ARG B O 1
ATOM 5796 N N . GLU B 1 195 ? -2.73 -8.328 12.562 1 77.5 195 GLU B N 1
ATOM 5797 C CA . GLU B 1 195 ? -3.996 -7.625 12.359 1 77.5 195 GLU B CA 1
ATOM 5798 C C . GLU B 1 195 ? -3.9 -6.168 12.797 1 77.5 195 GLU B C 1
ATOM 5800 O O . GLU B 1 195 ? -3.322 -5.867 13.844 1 77.5 195 GLU B O 1
ATOM 5805 N N . ASN B 1 196 ? -4.25 -5.219 12.039 1 86.31 196 ASN B N 1
ATOM 5806 C CA . ASN B 1 196 ? -4.168 -3.787 12.312 1 86.31 196 ASN B CA 1
ATOM 5807 C C . ASN B 1 196 ? -2.721 -3.311 12.375 1 86.31 196 ASN B C 1
ATOM 5809 O O . ASN B 1 196 ? -2.381 -2.459 13.203 1 86.31 196 ASN B O 1
ATOM 5813 N N . GLY B 1 197 ? -1.946 -4.035 11.648 1 89.69 197 GLY B N 1
ATOM 5814 C CA . GLY B 1 197 ? -0.535 -3.691 11.609 1 89.69 197 GLY B CA 1
ATOM 5815 C C . GLY B 1 197 ? -0.284 -2.248 11.211 1 89.69 197 GLY B C 1
ATOM 5816 O O . GLY B 1 197 ? 0.627 -1.604 11.734 1 89.69 197 GLY B O 1
ATOM 5817 N N . MET B 1 198 ? -1.057 -1.713 10.352 1 91.19 198 MET B N 1
ATOM 5818 C CA . MET B 1 198 ? -0.898 -0.332 9.906 1 91.19 198 MET B CA 1
ATOM 5819 C C . MET B 1 198 ? -1.13 0.643 11.055 1 91.19 198 MET B C 1
ATOM 5821 O O . MET B 1 198 ? -0.354 1.581 11.242 1 91.19 198 MET B O 1
ATOM 5825 N N . LEU B 1 199 ? -2.193 0.415 11.789 1 93 199 LEU B N 1
ATOM 5826 C CA . LEU B 1 199 ? -2.484 1.282 12.922 1 93 199 LEU B CA 1
ATOM 5827 C C . LEU B 1 199 ? -1.351 1.242 13.945 1 93 199 LEU B C 1
ATOM 5829 O O . LEU B 1 199 ? -0.993 2.271 14.523 1 93 199 LEU B O 1
ATOM 5833 N N . PHE B 1 200 ? -0.805 0.036 14.195 1 95.25 200 PHE B N 1
ATOM 5834 C CA . PHE B 1 200 ? 0.334 -0.09 15.102 1 95.25 200 PHE B CA 1
ATOM 5835 C C . PHE B 1 200 ? 1.49 0.788 14.641 1 95.25 200 PHE B C 1
ATOM 5837 O O . PHE B 1 200 ? 2.104 1.491 15.445 1 95.25 200 PHE B O 1
ATOM 5844 N N . LEU B 1 201 ? 1.816 0.751 13.312 1 96.75 201 LEU B N 1
ATOM 5845 C CA . LEU B 1 201 ? 2.926 1.52 12.758 1 96.75 201 LEU B CA 1
ATOM 5846 C C . LEU B 1 201 ? 2.664 3.018 12.883 1 96.75 201 LEU B C 1
ATOM 5848 O O . LEU B 1 201 ? 3.588 3.793 13.141 1 96.75 201 LEU B O 1
ATOM 5852 N N . VAL B 1 202 ? 1.44 3.422 12.664 1 95.94 202 VAL B N 1
ATOM 5853 C CA . VAL B 1 202 ? 1.061 4.82 12.836 1 95.94 202 VAL B CA 1
ATOM 5854 C C . VAL B 1 202 ? 1.298 5.246 14.281 1 95.94 202 VAL B C 1
ATOM 5856 O O . VAL B 1 202 ? 1.862 6.312 14.539 1 95.94 202 VAL B O 1
ATOM 5859 N N . HIS B 1 203 ? 0.927 4.414 15.227 1 96.5 203 HIS B N 1
ATOM 5860 C CA . HIS B 1 203 ? 1.135 4.703 16.641 1 96.5 203 HIS B CA 1
ATOM 5861 C C . HIS B 1 203 ? 2.617 4.691 17 1 96.5 203 HIS B C 1
ATOM 5863 O O . HIS B 1 203 ? 3.068 5.48 17.828 1 96.5 203 HIS B O 1
ATOM 5869 N N . LEU B 1 204 ? 3.283 3.75 16.391 1 97.75 204 LEU B N 1
ATOM 5870 C CA . LEU B 1 204 ? 4.727 3.684 16.609 1 97.75 204 LEU B CA 1
ATOM 5871 C C . LEU B 1 204 ? 5.395 4.996 16.219 1 97.75 204 LEU B C 1
ATOM 5873 O O . LEU B 1 204 ? 6.242 5.512 16.953 1 97.75 204 LEU B O 1
ATOM 5877 N N . ARG B 1 205 ? 5.043 5.562 15.062 1 98 205 ARG B N 1
ATOM 5878 C CA . ARG B 1 205 ? 5.637 6.824 14.633 1 98 205 ARG B CA 1
ATOM 5879 C C . ARG B 1 205 ? 5.215 7.969 15.547 1 98 205 ARG B C 1
ATOM 5881 O O . ARG B 1 205 ? 6.004 8.883 15.812 1 98 205 ARG B O 1
ATOM 5888 N N . ALA B 1 206 ? 3.945 7.914 16 1 97.06 206 ALA B N 1
ATOM 5889 C CA . ALA B 1 206 ? 3.506 8.93 16.969 1 97.06 206 ALA B CA 1
ATOM 5890 C C . ALA B 1 206 ? 4.402 8.938 18.203 1 97.06 206 ALA B C 1
ATOM 5892 O O . ALA B 1 206 ? 4.824 10 18.656 1 97.06 206 ALA B O 1
ATOM 5893 N N . ASP B 1 207 ? 4.668 7.773 18.703 1 97.69 207 ASP B N 1
ATOM 5894 C CA . ASP B 1 207 ? 5.559 7.641 19.859 1 97.69 207 ASP B CA 1
ATOM 5895 C C . ASP B 1 207 ? 6.961 8.148 19.531 1 97.69 207 ASP B C 1
ATOM 5897 O O . ASP B 1 207 ? 7.605 8.797 20.344 1 97.69 207 ASP B O 1
ATOM 5901 N N . LEU B 1 208 ? 7.398 7.801 18.359 1 98.31 208 LEU B N 1
ATOM 5902 C CA . LEU B 1 208 ? 8.719 8.227 17.906 1 98.31 208 LEU B CA 1
ATOM 5903 C C . LEU B 1 208 ? 8.82 9.75 17.891 1 98.31 208 LEU B C 1
ATOM 5905 O O . LEU B 1 208 ? 9.797 10.312 18.391 1 98.31 208 LEU B O 1
ATOM 5909 N N . LEU B 1 209 ? 7.863 10.383 17.344 1 97.25 209 LEU B N 1
ATOM 5910 C CA . LEU B 1 209 ? 7.84 11.836 17.297 1 97.25 209 LEU B CA 1
ATOM 5911 C C . LEU B 1 209 ? 7.816 12.438 18.688 1 97.25 209 LEU B C 1
ATOM 5913 O O . LEU B 1 209 ? 8.5 13.43 18.969 1 97.25 209 LEU B O 1
ATOM 5917 N N . GLN B 1 210 ? 7.078 11.82 19.578 1 96.38 210 GLN B N 1
ATOM 5918 C CA . GLN B 1 210 ? 7.008 12.289 20.969 1 96.38 210 GLN B CA 1
ATOM 5919 C C . GLN B 1 210 ? 8.359 12.141 21.672 1 96.38 210 GLN B C 1
ATOM 5921 O O . GLN B 1 210 ? 8.812 13.055 22.344 1 96.38 210 GLN B O 1
ATOM 5926 N N . VAL B 1 211 ? 8.961 11.055 21.5 1 97.06 211 VAL B N 1
ATOM 5927 C CA . VAL B 1 211 ? 10.25 10.766 22.109 1 97.06 211 VAL B CA 1
ATOM 5928 C C . VAL B 1 211 ? 11.297 11.766 21.625 1 97.06 211 VAL B C 1
ATOM 5930 O O . VAL B 1 211 ? 12.086 12.281 22.406 1 97.06 211 VAL B O 1
ATOM 5933 N N . MET B 1 212 ? 11.328 12.07 20.359 1 96.62 212 MET B N 1
ATOM 5934 C CA . MET B 1 212 ? 12.297 13 19.766 1 96.62 212 MET B CA 1
ATOM 5935 C C . MET B 1 212 ? 12.094 14.414 20.312 1 96.62 212 MET B C 1
ATOM 5937 O O . MET B 1 212 ? 13.062 15.133 20.531 1 96.62 212 MET B O 1
ATOM 5941 N N . ARG B 1 213 ? 10.898 14.766 20.594 1 93.44 213 ARG B N 1
ATOM 5942 C CA . ARG B 1 213 ? 10.57 16.125 21.016 1 93.44 213 ARG B CA 1
ATOM 5943 C C . ARG B 1 213 ? 10.852 16.312 22.5 1 93.44 213 ARG B C 1
ATOM 5945 O O . ARG B 1 213 ? 11.406 17.344 22.906 1 93.44 213 ARG B O 1
ATOM 5952 N N . LYS B 1 214 ? 10.594 15.258 23.359 1 93.25 214 LYS B N 1
ATOM 5953 C CA . LYS B 1 214 ? 10.539 15.5 24.797 1 93.25 214 LYS B CA 1
ATOM 5954 C C . LYS B 1 214 ? 11.594 14.688 25.531 1 93.25 214 LYS B C 1
ATOM 5956 O O . LYS B 1 214 ? 12.078 15.094 26.594 1 93.25 214 LYS B O 1
ATOM 5961 N N . ASN B 1 215 ? 11.969 13.523 25 1 92.56 215 ASN B N 1
ATOM 5962 C CA . ASN B 1 215 ? 12.68 12.562 25.828 1 92.56 215 ASN B CA 1
ATOM 5963 C C . ASN B 1 215 ? 14.086 12.281 25.312 1 92.56 215 ASN B C 1
ATOM 5965 O O . ASN B 1 215 ? 14.977 11.914 26.078 1 92.56 215 ASN B O 1
ATOM 5969 N N . ALA B 1 216 ? 14.359 12.422 24.062 1 94.06 216 ALA B N 1
ATOM 5970 C CA . ALA B 1 216 ? 15.625 12.023 23.453 1 94.06 216 ALA B CA 1
ATOM 5971 C C . ALA B 1 216 ? 16.719 13.047 23.75 1 94.06 216 ALA B C 1
ATOM 5973 O O . ALA B 1 216 ? 16.453 14.25 23.828 1 94.06 216 ALA B O 1
ATOM 5974 N N . THR B 1 217 ? 17.891 12.539 23.953 1 93.88 217 THR B N 1
ATOM 5975 C CA . THR B 1 217 ? 19.062 13.383 24.094 1 93.88 217 THR B CA 1
ATOM 5976 C C . THR B 1 217 ? 19.578 13.836 22.734 1 93.88 217 THR B C 1
ATOM 5978 O O . THR B 1 217 ? 19.203 13.273 21.703 1 93.88 217 THR B O 1
ATOM 5981 N N . HIS B 1 218 ? 20.469 14.781 22.719 1 92.5 218 HIS B N 1
ATOM 5982 C CA . HIS B 1 218 ? 21 15.352 21.484 1 92.5 218 HIS B CA 1
ATOM 5983 C C . HIS B 1 218 ? 21.734 14.297 20.672 1 92.5 218 HIS B C 1
ATOM 5985 O O . HIS B 1 218 ? 21.688 14.312 19.438 1 92.5 218 HIS B O 1
ATOM 5991 N N . SER B 1 219 ? 22.406 13.398 21.359 1 92.38 219 SER B N 1
ATOM 5992 C CA . SER B 1 219 ? 23.203 12.391 20.672 1 92.38 219 SER B CA 1
ATOM 5993 C C . SER B 1 219 ? 22.312 11.305 20.062 1 92.38 219 SER B C 1
ATOM 5995 O O . SER B 1 219 ? 22.734 10.609 19.141 1 92.38 219 SER B O 1
ATOM 5997 N N . GLU B 1 220 ? 21.094 11.211 20.562 1 94.62 220 GLU B N 1
ATOM 5998 C CA . GLU B 1 220 ? 20.188 10.148 20.125 1 94.62 220 GLU B CA 1
ATOM 5999 C C . GLU B 1 220 ? 19.328 10.602 18.938 1 94.62 220 GLU B C 1
ATOM 6001 O O . GLU B 1 220 ? 18.797 9.781 18.203 1 94.62 220 GLU B O 1
ATOM 6006 N N . ILE B 1 221 ? 19.188 11.859 18.719 1 95.94 221 ILE B N 1
ATOM 6007 C CA . ILE B 1 221 ? 18.203 12.469 17.828 1 95.94 221 ILE B CA 1
ATOM 6008 C C . ILE B 1 221 ? 18.531 12.109 16.375 1 95.94 221 ILE B C 1
ATOM 6010 O O . ILE B 1 221 ? 17.625 11.75 15.602 1 95.94 221 ILE B O 1
ATOM 6014 N N . PRO B 1 222 ? 19.828 12.062 16 1 96 222 PRO B N 1
ATOM 6015 C CA . PRO B 1 222 ? 20.094 11.766 14.594 1 96 222 PRO B CA 1
ATOM 6016 C C . PRO B 1 222 ? 19.609 10.375 14.188 1 96 222 PRO B C 1
ATOM 6018 O O . PRO B 1 222 ? 18.984 10.219 13.133 1 96 222 PRO B O 1
ATOM 6021 N N . ALA B 1 223 ? 19.844 9.398 14.992 1 96.62 223 ALA B N 1
ATOM 6022 C CA . ALA B 1 223 ? 19.422 8.031 14.695 1 96.62 223 ALA B CA 1
ATOM 6023 C C . ALA B 1 223 ? 17.891 7.934 14.656 1 96.62 223 ALA B C 1
ATOM 6025 O O . ALA B 1 223 ? 17.328 7.301 13.758 1 96.62 223 ALA B O 1
ATOM 6026 N N . LEU B 1 224 ? 17.266 8.555 15.594 1 97.94 224 LEU B N 1
ATOM 6027 C CA . LEU B 1 224 ? 15.812 8.531 15.664 1 97.94 224 LEU B CA 1
ATOM 6028 C C . LEU B 1 224 ? 15.203 9.266 14.477 1 97.94 224 LEU B C 1
ATOM 6030 O O . LEU B 1 224 ? 14.164 8.852 13.953 1 97.94 224 LEU B O 1
ATOM 6034 N N . ARG B 1 225 ? 15.805 10.32 14.039 1 97.19 225 ARG B N 1
ATOM 6035 C CA . ARG B 1 225 ? 15.336 11.078 12.883 1 97.19 225 ARG B CA 1
ATOM 6036 C C . ARG B 1 225 ? 15.406 10.234 11.617 1 97.19 225 ARG B C 1
ATOM 6038 O O . ARG B 1 225 ? 14.516 10.312 10.766 1 97.19 225 ARG B O 1
ATOM 6045 N N . SER B 1 226 ? 16.469 9.516 11.516 1 97.12 226 SER B N 1
ATOM 6046 C CA . SER B 1 226 ? 16.609 8.617 10.375 1 97.12 226 SER B CA 1
ATOM 6047 C C . SER B 1 226 ? 15.492 7.566 10.367 1 97.12 226 SER B C 1
ATOM 6049 O O . SER B 1 226 ? 14.906 7.289 9.312 1 97.12 226 SER B O 1
ATOM 6051 N N . LEU B 1 227 ? 15.211 7.016 11.508 1 97.94 227 LEU B N 1
ATOM 6052 C CA . LEU B 1 227 ? 14.117 6.059 11.656 1 97.94 227 LEU B CA 1
ATOM 6053 C C . LEU B 1 227 ? 12.781 6.703 11.297 1 97.94 227 LEU B C 1
ATOM 6055 O O . LEU B 1 227 ? 11.969 6.109 10.578 1 97.94 227 LEU B O 1
ATOM 6059 N N . ASP B 1 228 ? 12.594 7.914 11.688 1 97.81 228 ASP B N 1
ATOM 6060 C CA . ASP B 1 228 ? 11.359 8.648 11.406 1 97.81 228 ASP B CA 1
ATOM 6061 C C . ASP B 1 228 ? 11.188 8.875 9.906 1 97.81 228 ASP B C 1
ATOM 6063 O O . ASP B 1 228 ? 10.094 8.703 9.367 1 97.81 228 ASP B O 1
ATOM 6067 N N . ALA B 1 229 ? 12.258 9.25 9.305 1 96.19 229 ALA B N 1
ATOM 6068 C CA . ALA B 1 229 ? 12.203 9.508 7.863 1 96.19 229 ALA B CA 1
ATOM 6069 C C . ALA B 1 229 ? 11.781 8.25 7.102 1 96.19 229 ALA B C 1
ATOM 6071 O O . ALA B 1 229 ? 10.953 8.312 6.195 1 96.19 229 ALA B O 1
ATOM 6072 N N . SER B 1 230 ? 12.328 7.16 7.504 1 96.62 230 SER B N 1
ATOM 6073 C CA . SER B 1 230 ? 12.008 5.895 6.855 1 96.62 230 SER B CA 1
ATOM 6074 C C . SER B 1 230 ? 10.562 5.484 7.121 1 96.62 230 SER B C 1
ATOM 6076 O O . SER B 1 230 ? 9.859 5.051 6.207 1 96.62 230 SER B O 1
ATOM 6078 N N . LEU B 1 231 ? 10.18 5.59 8.328 1 97.44 231 LEU B N 1
ATOM 6079 C CA . LEU B 1 231 ? 8.812 5.219 8.695 1 97.44 231 LEU B CA 1
ATOM 6080 C C . LEU B 1 231 ? 7.801 6.141 8.031 1 97.44 231 LEU B C 1
ATOM 6082 O O . LEU B 1 231 ? 6.754 5.688 7.562 1 97.44 231 LEU B O 1
ATOM 6086 N N . LYS B 1 232 ? 8.109 7.426 7.973 1 95.94 232 LYS B N 1
ATOM 6087 C CA . LYS B 1 232 ? 7.25 8.383 7.281 1 95.94 232 LYS B CA 1
ATOM 6088 C C . LYS B 1 232 ? 7.082 8.008 5.812 1 95.94 232 LYS B C 1
ATOM 6090 O O . LYS B 1 232 ? 5.965 8 5.293 1 95.94 232 LYS B O 1
ATOM 6095 N N . GLN B 1 233 ? 8.164 7.684 5.199 1 92 233 GLN B N 1
ATOM 6096 C CA . GLN B 1 233 ? 8.125 7.305 3.791 1 92 233 GLN B CA 1
ATOM 6097 C C . GLN B 1 233 ? 7.316 6.023 3.59 1 92 233 GLN B C 1
ATOM 6099 O O . GLN B 1 233 ? 6.562 5.902 2.621 1 92 233 GLN B O 1
ATOM 6104 N N . PHE B 1 234 ? 7.531 5.121 4.469 1 92.88 234 PHE B N 1
ATOM 6105 C CA . PHE B 1 234 ? 6.789 3.865 4.438 1 92.88 234 PHE B CA 1
ATOM 6106 C C . PHE B 1 234 ? 5.289 4.121 4.516 1 92.88 234 PHE B C 1
ATOM 6108 O O . PHE B 1 234 ? 4.52 3.592 3.711 1 92.88 234 PHE B O 1
ATOM 6115 N N . LEU B 1 235 ? 4.871 4.961 5.43 1 92.25 235 LEU B N 1
ATOM 6116 C CA . LEU B 1 235 ? 3.463 5.285 5.621 1 92.25 235 LEU B CA 1
ATOM 6117 C C . LEU B 1 235 ? 2.928 6.098 4.445 1 92.25 235 LEU B C 1
ATOM 6119 O O . LEU B 1 235 ? 1.807 5.867 3.984 1 92.25 235 LEU B O 1
ATOM 6123 N N . ALA B 1 236 ? 3.707 6.98 3.941 1 88.44 236 ALA B N 1
ATOM 6124 C CA . ALA B 1 236 ? 3.299 7.824 2.822 1 88.44 236 ALA B CA 1
ATOM 6125 C C . ALA B 1 236 ? 2.986 6.98 1.588 1 88.44 236 ALA B C 1
ATOM 6127 O O . ALA B 1 236 ? 2.082 7.312 0.816 1 88.44 236 ALA B O 1
ATOM 6128 N N . SER B 1 237 ? 3.703 5.965 1.428 1 83.44 237 SER B N 1
ATOM 6129 C CA . SER B 1 237 ? 3.492 5.105 0.267 1 83.44 237 SER B CA 1
ATOM 6130 C C . SER B 1 237 ? 2.123 4.434 0.318 1 83.44 237 SER B C 1
ATOM 6132 O O . SER B 1 237 ? 1.544 4.113 -0.723 1 83.44 237 SER B O 1
ATOM 6134 N N . TRP B 1 238 ? 1.569 4.273 1.421 1 82.56 238 TRP B N 1
ATOM 6135 C CA . TRP B 1 238 ? 0.292 3.588 1.584 1 82.56 238 TRP B CA 1
ATOM 6136 C C . TRP B 1 238 ? -0.866 4.582 1.57 1 82.56 238 TRP B C 1
ATOM 6138 O O . TRP B 1 238 ? -1.952 4.27 1.074 1 82.56 238 TRP B O 1
ATOM 6148 N N . PHE B 1 239 ? -0.609 5.715 2.09 1 82.25 239 PHE B N 1
ATOM 6149 C CA . PHE B 1 239 ? -1.717 6.637 2.307 1 82.25 239 PHE B CA 1
ATOM 6150 C C . PHE B 1 239 ? -1.8 7.656 1.179 1 82.25 239 PHE B C 1
ATOM 6152 O O . PHE B 1 239 ? -2.799 8.367 1.049 1 82.25 239 PHE B O 1
ATOM 6159 N N . SER B 1 240 ? -0.784 7.773 0.443 1 65.69 240 SER B N 1
ATOM 6160 C CA . SER B 1 240 ? -0.763 8.805 -0.593 1 65.69 240 SER B CA 1
ATOM 6161 C C . SER B 1 240 ? -1.688 8.438 -1.75 1 65.69 240 SER B C 1
ATOM 6163 O O . SER B 1 240 ? -1.968 9.273 -2.613 1 65.69 240 SER B O 1
ATOM 6165 N N . VAL B 1 241 ? -2.191 7.156 -1.67 1 59.72 241 VAL B N 1
ATOM 6166 C CA . VAL B 1 241 ? -2.973 6.695 -2.811 1 59.72 241 VAL B CA 1
ATOM 6167 C C . VAL B 1 241 ? -4.457 6.945 -2.557 1 59.72 241 VAL B C 1
ATOM 6169 O O . VAL B 1 241 ? -4.898 6.992 -1.405 1 59.72 241 VAL B O 1
ATOM 6172 N N . GLY B 1 242 ? -5.094 7.73 -3.336 1 62.25 242 GLY B N 1
ATOM 6173 C CA . GLY B 1 242 ? -6.5 8.094 -3.395 1 62.25 242 GLY B CA 1
ATOM 6174 C C . GLY B 1 242 ? -7.426 6.984 -2.941 1 62.25 242 GLY B C 1
ATOM 6175 O O . GLY B 1 242 ? -8.469 6.75 -3.555 1 62.25 242 GLY B O 1
ATOM 6176 N N . PHE B 1 243 ? -7.008 6.184 -1.669 1 70.19 243 PHE B N 1
ATOM 6177 C CA . PHE B 1 243 ? -7.875 5.09 -1.245 1 70.19 243 PHE B CA 1
ATOM 6178 C C . PHE B 1 243 ? -8.805 5.543 -0.125 1 70.19 243 PHE B C 1
ATOM 6180 O O . PHE B 1 243 ? -9.492 4.723 0.483 1 70.19 243 PHE B O 1
ATOM 6187 N N . LEU B 1 244 ? -8.797 6.785 0.105 1 80.56 244 LEU B N 1
ATOM 6188 C CA . LEU B 1 244 ? -9.641 7.23 1.204 1 80.56 244 LEU B CA 1
ATOM 6189 C C . LEU B 1 244 ? -11.117 7.152 0.819 1 80.56 244 LEU B C 1
ATOM 6191 O O . LEU B 1 244 ? -11.484 7.469 -0.314 1 80.56 244 LEU B O 1
ATOM 6195 N N . LYS B 1 245 ? -11.852 6.625 1.71 1 84.12 245 LYS B N 1
ATOM 6196 C CA . LYS B 1 245 ? -13.297 6.531 1.543 1 84.12 245 LYS B CA 1
ATOM 6197 C C . LYS B 1 245 ? -14.016 7.559 2.408 1 84.12 245 LYS B C 1
ATOM 6199 O O . LYS B 1 245 ? -13.758 7.656 3.609 1 84.12 245 LYS B O 1
ATOM 6204 N N . LEU B 1 246 ? -14.875 8.289 1.721 1 91.19 246 LEU B N 1
ATOM 6205 C CA . LEU B 1 246 ? -15.656 9.305 2.416 1 91.19 246 LEU B CA 1
ATOM 6206 C C . LEU B 1 246 ? -16.953 8.719 2.947 1 91.19 246 LEU B C 1
ATOM 6208 O O . LEU B 1 246 ? -17.656 7.988 2.234 1 91.19 246 LEU B O 1
ATOM 6212 N N . GLU B 1 247 ? -17.219 9 4.223 1 92.88 247 GLU B N 1
ATOM 6213 C CA . GLU B 1 247 ? -18.484 8.562 4.832 1 92.88 247 GLU B CA 1
ATOM 6214 C C . GLU B 1 247 ? -19.141 9.688 5.621 1 92.88 247 GLU B C 1
ATOM 6216 O O . GLU B 1 247 ? -18.453 10.453 6.312 1 92.88 247 GLU B O 1
ATOM 6221 N N . ARG B 1 248 ? -20.469 9.75 5.441 1 94.56 248 ARG B N 1
ATOM 6222 C CA . ARG B 1 248 ? -21.219 10.695 6.27 1 94.56 248 ARG B CA 1
ATOM 6223 C C . ARG B 1 248 ? -21.453 10.125 7.664 1 94.56 248 ARG B C 1
ATOM 6225 O O . ARG B 1 248 ? -21.875 8.977 7.812 1 94.56 248 ARG B O 1
ATOM 6232 N N . VAL B 1 249 ? -21.141 10.914 8.664 1 93.88 249 VAL B N 1
ATOM 6233 C CA . VAL B 1 249 ? -21.344 10.508 10.055 1 93.88 249 VAL B CA 1
ATOM 6234 C C . VAL B 1 249 ? -22.688 11.031 10.555 1 93.88 249 VAL B C 1
ATOM 6236 O O . VAL B 1 249 ? -22.969 12.227 10.484 1 93.88 249 VAL B O 1
ATOM 6239 N N . THR B 1 250 ? -23.484 10.148 10.977 1 92.56 250 THR B N 1
ATOM 6240 C CA . THR B 1 250 ? -24.797 10.508 11.531 1 92.56 250 THR B CA 1
ATOM 6241 C C . THR B 1 250 ? -25 9.836 12.883 1 92.56 250 THR B C 1
ATOM 6243 O O . THR B 1 250 ? -24.391 8.812 13.18 1 92.56 250 THR B O 1
ATOM 6246 N N . TYR B 1 251 ? -25.828 10.516 13.656 1 88 251 TYR B N 1
ATOM 6247 C CA . TYR B 1 251 ? -26.109 9.953 14.969 1 88 251 TYR B CA 1
ATOM 6248 C C . TYR B 1 251 ? -26.922 8.672 14.852 1 88 251 TYR B C 1
ATOM 6250 O O . TYR B 1 251 ? -26.75 7.738 15.641 1 88 251 TYR B O 1
ATOM 6258 N N . GLU B 1 252 ? -27.719 8.531 13.883 1 85.75 252 GLU B N 1
ATOM 6259 C CA . GLU B 1 252 ? -28.688 7.441 13.703 1 85.75 252 GLU B CA 1
ATOM 6260 C C . GLU B 1 252 ? -28 6.195 13.148 1 85.75 252 GLU B C 1
ATOM 6262 O O . GLU B 1 252 ? -28.312 5.074 13.562 1 85.75 252 GLU B O 1
ATOM 6267 N N . HIS B 1 253 ? -27.078 6.379 12.289 1 88 253 HIS B N 1
ATOM 6268 C CA . HIS B 1 253 ? -26.625 5.227 11.523 1 88 253 HIS B CA 1
ATOM 6269 C C . HIS B 1 253 ? -25.172 4.895 11.836 1 88 253 HIS B C 1
ATOM 6271 O O . HIS B 1 253 ? -24.719 3.768 11.609 1 88 253 HIS B O 1
ATOM 6277 N N . SER B 1 254 ? -24.438 5.836 12.32 1 90.5 254 SER B N 1
ATOM 6278 C CA . SER B 1 254 ? -23.016 5.59 12.578 1 90.5 254 SER B CA 1
ATOM 6279 C C . SER B 1 254 ? -22.812 4.855 13.898 1 90.5 254 SER B C 1
ATOM 6281 O O . SER B 1 254 ? -23.5 5.133 14.883 1 90.5 254 SER B O 1
ATOM 6283 N N . PRO B 1 255 ? -21.906 3.904 13.945 1 90.19 255 PRO B N 1
ATOM 6284 C CA . PRO B 1 255 ? -21.641 3.166 15.18 1 90.19 255 PRO B CA 1
ATOM 6285 C C . PRO B 1 255 ? -21.219 4.074 16.328 1 90.19 255 PRO B C 1
ATOM 6287 O O . PRO B 1 255 ? -20.531 5.074 16.109 1 90.19 255 PRO B O 1
ATOM 6290 N N . GLY B 1 256 ? -21.578 3.689 17.547 1 88 256 GLY B N 1
ATOM 6291 C CA . GLY B 1 256 ? -21.219 4.449 18.734 1 88 256 GLY B CA 1
ATOM 6292 C C . GLY B 1 256 ? -19.719 4.613 18.922 1 88 256 GLY B C 1
ATOM 6293 O O . GLY B 1 256 ? -19.266 5.672 19.344 1 88 256 GLY B O 1
ATOM 6294 N N . GLN B 1 257 ? -19.031 3.662 18.531 1 89 257 GLN B N 1
ATOM 6295 C CA . GLN B 1 257 ? -17.578 3.717 18.656 1 89 257 GLN B CA 1
ATOM 6296 C C . GLN B 1 257 ? -17 4.848 17.812 1 89 257 GLN B C 1
ATOM 6298 O O . GLN B 1 257 ? -16.062 5.527 18.234 1 89 257 GLN B O 1
ATOM 6303 N N . LEU B 1 258 ? -17.531 4.977 16.688 1 89.94 258 LEU B N 1
ATOM 6304 C CA . LEU B 1 258 ? -17.094 6.051 15.797 1 89.94 258 LEU B CA 1
ATOM 6305 C C . LEU B 1 258 ? -17.406 7.414 16.406 1 89.94 258 LEU B C 1
ATOM 6307 O O . LEU B 1 258 ? -16.562 8.312 16.391 1 89.94 258 LEU B O 1
ATOM 6311 N N . LEU B 1 259 ? -18.547 7.602 16.953 1 89.62 259 LEU B N 1
ATOM 6312 C CA . LEU B 1 259 ? -18.953 8.867 17.547 1 89.62 259 LEU B CA 1
ATOM 6313 C C . LEU B 1 259 ? -18.062 9.227 18.719 1 89.62 259 LEU B C 1
ATOM 6315 O O . LEU B 1 259 ? -17.656 10.383 18.875 1 89.62 259 LEU B O 1
ATOM 6319 N N . GLU B 1 260 ? -17.703 8.25 19.453 1 87.38 260 GLU B N 1
ATOM 6320 C CA . GLU B 1 260 ? -16.797 8.461 20.562 1 87.38 260 GLU B CA 1
ATOM 6321 C C . GLU B 1 260 ? -15.422 8.914 20.078 1 87.38 260 GLU B C 1
ATOM 6323 O O . GLU B 1 260 ? -14.805 9.805 20.688 1 87.38 260 GLU B O 1
ATOM 6328 N N . LYS B 1 261 ? -15.016 8.344 19.094 1 88.75 261 LYS B N 1
ATOM 6329 C CA . LYS B 1 261 ? -13.719 8.695 18.531 1 88.75 261 LYS B CA 1
ATOM 6330 C C . LYS B 1 261 ? -13.719 10.133 18.016 1 88.75 261 LYS B C 1
ATOM 6332 O O . LYS B 1 261 ? -12.75 10.867 18.188 1 88.75 261 LYS B O 1
ATOM 6337 N N . ILE B 1 262 ? -14.758 10.539 17.375 1 87.75 262 ILE B N 1
ATOM 6338 C CA . ILE B 1 262 ? -14.875 11.891 16.844 1 87.75 262 ILE B CA 1
ATOM 6339 C C . ILE B 1 262 ? -14.805 12.898 18 1 87.75 262 ILE B C 1
ATOM 6341 O O . ILE B 1 262 ? -14.125 13.93 17.875 1 87.75 262 ILE B O 1
ATOM 6345 N N . ILE B 1 263 ? -15.453 12.555 19.047 1 85.62 263 ILE B N 1
ATOM 6346 C CA . ILE B 1 263 ? -15.43 13.43 20.219 1 85.62 263 ILE B CA 1
ATOM 6347 C C . ILE B 1 263 ? -14.008 13.523 20.766 1 85.62 263 ILE B C 1
ATOM 6349 O O . ILE B 1 263 ? -13.516 14.625 21.047 1 85.62 263 ILE B O 1
ATOM 6353 N N . ARG B 1 264 ? -13.367 12.453 20.812 1 84.75 264 ARG B N 1
ATOM 6354 C CA . ARG B 1 264 ? -12.039 12.375 21.406 1 84.75 264 ARG B CA 1
ATOM 6355 C C . ARG B 1 264 ? -11.008 13.086 20.547 1 84.75 264 ARG B C 1
ATOM 6357 O O . ARG B 1 264 ? -10.125 13.773 21.062 1 84.75 264 ARG B O 1
ATOM 6364 N N . TYR B 1 265 ? -11.188 12.961 19.234 1 83.5 265 TYR B N 1
ATOM 6365 C CA . TYR B 1 265 ? -10.148 13.43 18.328 1 83.5 265 TYR B CA 1
ATOM 6366 C C . TYR B 1 265 ? -10.398 14.875 17.906 1 83.5 265 TYR B C 1
ATOM 6368 O O . TYR B 1 265 ? -9.531 15.516 17.312 1 83.5 265 TYR B O 1
ATOM 6376 N N . GLU B 1 266 ? -11.508 15.406 18.25 1 80.81 266 GLU B N 1
ATOM 6377 C CA . GLU B 1 266 ? -11.789 16.766 17.828 1 80.81 266 GLU B CA 1
ATOM 6378 C C . GLU B 1 266 ? -10.805 17.766 18.422 1 80.81 266 GLU B C 1
ATOM 6380 O O . GLU B 1 266 ? -10.82 18 19.641 1 80.81 266 GLU B O 1
ATOM 6385 N N . ALA B 1 267 ? -9.992 18.344 17.656 1 73.25 267 ALA B N 1
ATOM 6386 C CA . ALA B 1 267 ? -8.883 19.172 18.125 1 73.25 267 ALA B CA 1
ATOM 6387 C C . ALA B 1 267 ? -9.188 20.656 17.938 1 73.25 267 ALA B C 1
ATOM 6389 O O . ALA B 1 267 ? -8.688 21.5 18.688 1 73.25 267 ALA B O 1
ATOM 6390 N N . VAL B 1 268 ? -10.008 20.938 16.969 1 75.5 268 VAL B N 1
ATOM 6391 C CA . VAL B 1 268 ? -10.188 22.344 16.625 1 75.5 268 VAL B CA 1
ATOM 6392 C C . VAL B 1 268 ? -11.164 23 17.594 1 75.5 268 VAL B C 1
ATOM 6394 O O . VAL B 1 268 ? -10.836 24 18.234 1 75.5 268 VAL B O 1
ATOM 6397 N N . HIS B 1 269 ? -12.344 22.359 17.625 1 74.5 269 HIS B N 1
ATOM 6398 C CA . HIS B 1 269 ? -13.375 22.797 18.562 1 74.5 269 HIS B CA 1
ATOM 6399 C C . HIS B 1 269 ? -13.82 21.641 19.453 1 74.5 269 HIS B C 1
ATOM 6401 O O . HIS B 1 269 ? -14.781 20.953 19.141 1 74.5 269 HIS B O 1
ATOM 6407 N N . PRO B 1 270 ? -13.172 21.422 20.594 1 73.5 270 PRO B N 1
ATOM 6408 C CA . PRO B 1 270 ? -13.453 20.25 21.438 1 73.5 270 PRO B CA 1
ATOM 6409 C C . PRO B 1 270 ? -14.922 20.172 21.859 1 73.5 270 PRO B C 1
ATOM 6411 O O . PRO B 1 270 ? -15.555 21.188 22.125 1 73.5 270 PRO B O 1
ATOM 6414 N N . VAL B 1 271 ? -15.375 18.938 21.625 1 69.81 271 VAL B N 1
ATOM 6415 C CA . VAL B 1 271 ? -16.75 18.594 21.984 1 69.81 271 VAL B CA 1
ATOM 6416 C C . VAL B 1 271 ? -16.766 17.906 23.359 1 69.81 271 VAL B C 1
ATOM 6418 O O . VAL B 1 271 ? -16.094 16.906 23.562 1 69.81 271 VAL B O 1
ATOM 6421 N N . GLY B 1 272 ? -17.156 18.5 24.312 1 67.94 272 GLY B N 1
ATOM 6422 C CA . GLY B 1 272 ? -17.109 17.938 25.656 1 67.94 272 GLY B CA 1
ATOM 6423 C C . GLY B 1 272 ? -18.188 16.906 25.906 1 67.94 272 GLY B C 1
ATOM 6424 O O . GLY B 1 272 ? -18.047 16.062 26.797 1 67.94 272 GLY B O 1
ATOM 6425 N N . THR B 1 273 ? -19.297 17 25.078 1 77.25 273 THR B N 1
ATOM 6426 C CA . THR B 1 273 ? -20.422 16.141 25.422 1 77.25 273 THR B CA 1
ATOM 6427 C C . THR B 1 273 ? -21.062 15.547 24.172 1 77.25 273 THR B C 1
ATOM 6429 O O . THR B 1 273 ? -20.875 16.078 23.062 1 77.25 273 THR B O 1
ATOM 6432 N N . ILE B 1 274 ? -21.703 14.43 24.391 1 79.88 274 ILE B N 1
ATOM 6433 C CA . ILE B 1 274 ? -22.422 13.758 23.312 1 79.88 274 ILE B CA 1
ATOM 6434 C C . ILE B 1 274 ? -23.531 14.672 22.766 1 79.88 274 ILE B C 1
ATOM 6436 O O . ILE B 1 274 ? -23.828 14.656 21.578 1 79.88 274 ILE B O 1
ATOM 6440 N N . ALA B 1 275 ? -24.078 15.43 23.672 1 78.81 275 ALA B N 1
ATOM 6441 C CA . ALA B 1 275 ? -25.125 16.359 23.266 1 78.81 275 ALA B CA 1
ATOM 6442 C C . ALA B 1 275 ? -24.594 17.375 22.25 1 78.81 275 ALA B C 1
ATOM 6444 O O . ALA B 1 275 ? -25.266 17.719 21.281 1 78.81 275 ALA B O 1
ATOM 6445 N N . GLU B 1 276 ? -23.453 17.766 22.531 1 82.56 276 GLU B N 1
ATOM 6446 C CA . GLU B 1 276 ? -22.828 18.719 21.609 1 82.56 276 GLU B CA 1
ATOM 6447 C C . GLU B 1 276 ? -22.547 18.078 20.25 1 82.56 276 GLU B C 1
ATOM 6449 O O . GLU B 1 276 ? -22.703 18.734 19.219 1 82.56 276 GLU B O 1
ATOM 6454 N N . LEU B 1 277 ? -22.156 16.875 20.344 1 86.69 277 LEU B N 1
ATOM 6455 C CA . LEU B 1 277 ? -21.922 16.156 19.094 1 86.69 277 LEU B CA 1
ATOM 6456 C C . LEU B 1 277 ? -23.219 15.977 18.312 1 86.69 277 LEU B C 1
ATOM 6458 O O . LEU B 1 277 ? -23.234 16.125 17.078 1 86.69 277 LEU B O 1
ATOM 6462 N N . LYS B 1 278 ? -24.234 15.648 19 1 84.25 278 LYS B N 1
ATOM 6463 C CA . LYS B 1 278 ? -25.531 15.469 18.359 1 84.25 278 LYS B CA 1
ATOM 6464 C C . LYS B 1 278 ? -25.969 16.75 17.641 1 84.25 278 LYS B C 1
ATOM 6466 O O . LYS B 1 278 ? -26.547 16.688 16.547 1 84.25 278 LYS B O 1
ATOM 6471 N N . ARG B 1 279 ? -25.688 17.812 18.25 1 82.25 279 ARG B N 1
ATOM 6472 C CA . ARG B 1 279 ? -26 19.094 17.609 1 82.25 279 ARG B CA 1
ATOM 6473 C C . ARG B 1 279 ? -25.188 19.281 16.328 1 82.25 279 ARG B C 1
ATOM 6475 O O . ARG B 1 279 ? -25.719 19.766 15.328 1 82.25 279 ARG B O 1
ATOM 6482 N N . ARG B 1 280 ? -23.969 18.844 16.375 1 85.44 280 ARG B N 1
ATOM 6483 C CA . ARG B 1 280 ? -23.062 19.016 15.25 1 85.44 280 ARG B CA 1
ATOM 6484 C C . ARG B 1 280 ? -23.422 18.047 14.125 1 85.44 280 ARG B C 1
ATOM 6486 O O . ARG B 1 280 ? -22.938 18.203 13 1 85.44 280 ARG B O 1
ATOM 6493 N N . LEU B 1 281 ? -24.234 17.094 14.453 1 87.56 281 LEU B N 1
ATOM 6494 C CA . LEU B 1 281 ? -24.656 16.109 13.461 1 87.56 281 LEU B CA 1
ATOM 6495 C C . LEU B 1 281 ? -26.094 16.344 13.031 1 87.56 281 LEU B C 1
ATOM 6497 O O . LEU B 1 281 ? -26.625 15.633 12.18 1 87.56 281 LEU B O 1
ATOM 6501 N N . GLY B 1 282 ? -26.75 17.328 13.602 1 80.44 282 GLY B N 1
ATOM 6502 C CA . GLY B 1 282 ? -28.172 17.547 13.445 1 80.44 282 GLY B CA 1
ATOM 6503 C C . GLY B 1 282 ? -28.516 18.438 12.266 1 80.44 282 GLY B C 1
ATOM 6504 O O . GLY B 1 282 ? -27.828 18.422 11.25 1 80.44 282 GLY B O 1
ATOM 6505 N N . ASN B 1 283 ? -29.594 19.078 12.43 1 82.5 283 ASN B N 1
ATOM 6506 C CA . ASN B 1 283 ? -30.125 19.906 11.352 1 82.5 283 ASN B CA 1
ATOM 6507 C C . ASN B 1 283 ? -29.172 21.047 10.984 1 82.5 283 ASN B C 1
ATOM 6509 O O . ASN B 1 283 ? -28.594 21.688 11.859 1 82.5 283 ASN B O 1
ATOM 6513 N N . GLY B 1 284 ? -28.969 21.266 9.766 1 88.81 284 GLY B N 1
ATOM 6514 C CA . GLY B 1 284 ? -28.109 22.344 9.258 1 88.81 284 GLY B CA 1
ATOM 6515 C C . GLY B 1 284 ? -26.641 22.031 9.391 1 88.81 284 GLY B C 1
ATOM 6516 O O . GLY B 1 284 ? -25.797 22.906 9.156 1 88.81 284 GLY B O 1
ATOM 6517 N N . ARG B 1 285 ? -26.375 20.875 9.938 1 92.06 285 ARG B N 1
ATOM 6518 C CA . ARG B 1 285 ? -24.984 20.484 10.109 1 92.06 285 ARG B CA 1
ATOM 6519 C C . ARG B 1 285 ? -24.719 19.125 9.477 1 92.06 285 ARG B C 1
ATOM 6521 O O . ARG B 1 285 ? -25.641 18.344 9.258 1 92.06 285 ARG B O 1
ATOM 6528 N N . ARG B 1 286 ? -23.5 18.906 9.047 1 93.25 286 ARG B N 1
ATOM 6529 C CA . ARG B 1 286 ? -23.016 17.641 8.5 1 93.25 286 ARG B CA 1
ATOM 6530 C C . ARG B 1 286 ? -21.625 17.297 9.031 1 93.25 286 ARG B C 1
ATOM 6532 O O . ARG B 1 286 ? -20.875 18.203 9.414 1 93.25 286 ARG B O 1
ATOM 6539 N N . CYS B 1 287 ? -21.422 16.094 9.117 1 94.44 287 CYS B N 1
ATOM 6540 C CA . CYS B 1 287 ? -20.094 15.609 9.469 1 94.44 287 CYS B CA 1
ATOM 6541 C C . CYS B 1 287 ? -19.688 14.461 8.555 1 94.44 287 CYS B C 1
ATOM 6543 O O . CYS B 1 287 ? -20.484 13.57 8.266 1 94.44 287 CYS B O 1
ATOM 6545 N N . PHE B 1 288 ? -18.5 14.602 8.055 1 94.88 288 PHE B N 1
ATOM 6546 C CA . PHE B 1 288 ? -17.953 13.57 7.188 1 94.88 288 PHE B CA 1
ATOM 6547 C C . PHE B 1 288 ? -16.641 13.039 7.742 1 94.88 288 PHE B C 1
ATOM 6549 O O . PHE B 1 288 ? -15.898 13.773 8.406 1 94.88 288 PHE B O 1
ATOM 6556 N N . ALA B 1 289 ? -16.359 11.797 7.535 1 93.62 289 ALA B N 1
ATOM 6557 C CA . ALA B 1 289 ? -15.109 11.172 7.957 1 93.62 289 ALA B CA 1
ATOM 6558 C C . ALA B 1 289 ? -14.469 10.391 6.809 1 93.62 289 ALA B C 1
ATOM 6560 O O . ALA B 1 289 ? -15.172 9.828 5.969 1 93.62 289 ALA B O 1
ATOM 6561 N N . PHE B 1 290 ? -13.164 10.477 6.762 1 92 290 PHE B N 1
ATOM 6562 C CA . PHE B 1 290 ? -12.406 9.711 5.773 1 92 290 PHE B CA 1
ATOM 6563 C C . PHE B 1 290 ? -11.789 8.469 6.402 1 92 290 PHE B C 1
ATOM 6565 O O . PHE B 1 290 ? -11.164 8.555 7.465 1 92 290 PHE B O 1
ATOM 6572 N N . PHE B 1 291 ? -11.961 7.359 5.727 1 90.06 291 PHE B N 1
ATOM 6573 C CA . PHE B 1 291 ? -11.422 6.082 6.184 1 90.06 291 PHE B CA 1
ATOM 6574 C C . PHE B 1 291 ? -10.484 5.484 5.141 1 90.06 291 PHE B C 1
ATOM 6576 O O . PHE B 1 291 ? -10.609 5.766 3.949 1 90.06 291 PHE B O 1
ATOM 6583 N N . HIS B 1 292 ? -9.531 4.797 5.57 1 87.12 292 HIS B N 1
ATOM 6584 C CA . HIS B 1 292 ? -8.617 4.051 4.711 1 87.12 292 HIS B CA 1
ATOM 6585 C C . HIS B 1 292 ? -8.805 2.549 4.883 1 87.12 292 HIS B C 1
ATOM 6587 O O . HIS B 1 292 ? -8.984 2.062 6 1 87.12 292 HIS B O 1
ATOM 6593 N N . PRO B 1 293 ? -8.734 1.771 3.875 1 81.19 293 PRO B N 1
ATOM 6594 C CA . PRO B 1 293 ? -8.977 0.33 3.951 1 81.19 293 PRO B CA 1
ATOM 6595 C C . PRO B 1 293 ? -8.008 -0.385 4.887 1 81.19 293 PRO B C 1
ATOM 6597 O O . PRO B 1 293 ? -8.352 -1.42 5.465 1 81.19 293 PRO B O 1
ATOM 6600 N N . SER B 1 294 ? -6.836 0.184 5.039 1 80.75 294 SER B N 1
ATOM 6601 C CA . SER B 1 294 ? -5.848 -0.451 5.906 1 80.75 294 SER B CA 1
ATOM 6602 C C . SER B 1 294 ? -6.137 -0.162 7.375 1 80.75 294 SER B C 1
ATOM 6604 O O . SER B 1 294 ? -5.582 -0.817 8.258 1 80.75 294 SER B O 1
ATOM 6606 N N . ILE B 1 295 ? -6.922 0.82 7.602 1 86.75 295 ILE B N 1
ATOM 6607 C CA . ILE B 1 295 ? -7.359 1.171 8.953 1 86.75 295 ILE B CA 1
ATOM 6608 C C . ILE B 1 295 ? -8.859 1.464 8.945 1 86.75 295 ILE B C 1
ATOM 6610 O O . ILE B 1 295 ? -9.273 2.6 9.188 1 86.75 295 ILE B O 1
ATOM 6614 N N . PRO B 1 296 ? -9.633 0.493 8.773 1 81.62 296 PRO B N 1
ATOM 6615 C CA . PRO B 1 296 ? -11.047 0.721 8.469 1 81.62 296 PRO B CA 1
ATOM 6616 C C . PRO B 1 296 ? -11.828 1.255 9.672 1 81.62 296 PRO B C 1
ATOM 6618 O O . PRO B 1 296 ? -12.844 1.943 9.492 1 81.62 296 PRO B O 1
ATOM 6621 N N . ASP B 1 297 ? -11.367 1.038 10.852 1 84.88 297 ASP B N 1
ATOM 6622 C CA . ASP B 1 297 ? -12.172 1.375 12.023 1 84.88 297 ASP B CA 1
ATOM 6623 C C . ASP B 1 297 ? -11.727 2.707 12.625 1 84.88 297 ASP B C 1
ATOM 6625 O O . ASP B 1 297 ? -12.242 3.125 13.664 1 84.88 297 ASP B O 1
ATOM 6629 N N . GLU B 1 298 ? -10.812 3.344 11.961 1 90.38 298 GLU B N 1
ATOM 6630 C CA . GLU B 1 298 ? -10.297 4.609 12.477 1 90.38 298 GLU B CA 1
ATOM 6631 C C . GLU B 1 298 ? -10.453 5.727 11.453 1 90.38 298 GLU B C 1
ATOM 6633 O O . GLU B 1 298 ? -9.914 5.648 10.352 1 90.38 298 GLU B O 1
ATOM 6638 N N . PRO B 1 299 ? -11.328 6.715 11.828 1 92.31 299 PRO B N 1
ATOM 6639 C CA . PRO B 1 299 ? -11.352 7.867 10.93 1 92.31 299 PRO B CA 1
ATOM 6640 C C . PRO B 1 299 ? -10.008 8.602 10.883 1 92.31 299 PRO B C 1
ATOM 6642 O O . PRO B 1 299 ? -9.406 8.852 11.922 1 92.31 299 PRO B O 1
ATOM 6645 N N . LEU B 1 300 ? -9.5 8.867 9.742 1 91.44 300 LEU B N 1
ATOM 6646 C CA . LEU B 1 300 ? -8.203 9.531 9.602 1 91.44 300 LEU B CA 1
ATOM 6647 C C . LEU B 1 300 ? -8.359 11.047 9.633 1 91.44 300 LEU B C 1
ATOM 6649 O O . LEU B 1 300 ? -7.504 11.758 10.164 1 91.44 300 LEU B O 1
ATOM 6653 N N . VAL B 1 301 ? -9.438 11.516 8.984 1 90.38 301 VAL B N 1
ATOM 6654 C CA . VAL B 1 301 ? -9.797 12.922 8.969 1 90.38 301 VAL B CA 1
ATOM 6655 C C . VAL B 1 301 ? -11.312 13.07 9.102 1 90.38 301 VAL B C 1
ATOM 6657 O O . VAL B 1 301 ? -12.07 12.242 8.578 1 90.38 301 VAL B O 1
ATOM 6660 N N . PHE B 1 302 ? -11.734 13.953 9.805 1 91.62 302 PHE B N 1
ATOM 6661 C CA . PHE B 1 302 ? -13.164 14.234 9.758 1 91.62 302 PHE B CA 1
ATOM 6662 C C . PHE B 1 302 ? -13.422 15.734 9.664 1 91.62 302 PHE B C 1
ATOM 6664 O O . PHE B 1 302 ? -12.586 16.531 10.094 1 91.62 302 PHE B O 1
ATOM 6671 N N . VAL B 1 303 ? -14.5 16.109 9.086 1 93.44 303 VAL B N 1
ATOM 6672 C CA . VAL B 1 303 ? -14.844 17.469 8.711 1 93.44 303 VAL B CA 1
ATOM 6673 C C . VAL B 1 303 ? -16.25 17.812 9.211 1 93.44 303 VAL B C 1
ATOM 6675 O O . VAL B 1 303 ? -17.203 17.109 8.891 1 93.44 303 VAL B O 1
ATOM 6678 N N . HIS B 1 304 ? -16.344 18.844 10 1 94 304 HIS B N 1
ATOM 6679 C CA . HIS B 1 304 ? -17.641 19.391 10.383 1 94 304 HIS B CA 1
ATOM 6680 C C . HIS B 1 304 ? -18.062 20.516 9.438 1 94 304 HIS B C 1
ATOM 6682 O O . HIS B 1 304 ? -17.266 21.391 9.117 1 94 304 HIS B O 1
ATOM 6688 N N . VAL B 1 305 ? -19.312 20.422 9.008 1 95.31 305 VAL B N 1
ATOM 6689 C CA . VAL B 1 305 ? -19.828 21.375 8.023 1 95.31 305 VAL B CA 1
ATOM 6690 C C . VAL B 1 305 ? -21.094 22.047 8.555 1 95.31 305 VAL B C 1
ATOM 6692 O O . VAL B 1 305 ? -21.938 21.375 9.164 1 95.31 305 VAL B O 1
ATOM 6695 N N . ALA B 1 306 ? -21.188 23.328 8.43 1 95.06 306 ALA B N 1
ATOM 6696 C CA . ALA B 1 306 ? -22.406 24.078 8.719 1 95.06 306 ALA B CA 1
ATOM 6697 C C . ALA B 1 306 ? -23.047 24.578 7.43 1 95.06 306 ALA B C 1
ATOM 6699 O O . ALA B 1 306 ? -22.375 25.156 6.566 1 95.06 306 ALA B O 1
ATOM 6700 N N . LEU B 1 307 ? -24.312 24.328 7.262 1 94.44 307 LEU B N 1
ATOM 6701 C CA . LEU B 1 307 ? -25.078 24.844 6.133 1 94.44 307 LEU B CA 1
ATOM 6702 C C . LEU B 1 307 ? -25.688 26.188 6.465 1 94.44 307 LEU B C 1
ATOM 6704 O O . LEU B 1 307 ? -26.484 26.312 7.398 1 94.44 307 LEU B O 1
ATOM 6708 N N . MET B 1 308 ? -25.297 27.141 5.656 1 94.06 308 MET B N 1
ATOM 6709 C CA . MET B 1 308 ? -25.672 28.516 5.965 1 94.06 308 MET B CA 1
ATOM 6710 C C . MET B 1 308 ? -26.156 29.234 4.711 1 94.06 308 MET B C 1
ATOM 6712 O O . MET B 1 308 ? -26.141 28.672 3.615 1 94.06 308 MET B O 1
ATOM 6716 N N . GLN B 1 309 ? -26.641 30.438 4.965 1 91.88 309 GLN B N 1
ATOM 6717 C CA . GLN B 1 309 ? -27.078 31.25 3.84 1 91.88 309 GLN B CA 1
ATOM 6718 C C . GLN B 1 309 ? -25.906 31.969 3.186 1 91.88 309 GLN B C 1
ATOM 6720 O O . GLN B 1 309 ? -25.922 32.25 1.983 1 91.88 309 GLN B O 1
ATOM 6725 N N . GLU B 1 310 ? -24.969 32.281 3.998 1 93.19 310 GLU B N 1
ATOM 6726 C CA . GLU B 1 310 ? -23.766 33 3.529 1 93.19 310 GLU B CA 1
ATOM 6727 C C . GLU B 1 310 ? -22.516 32.5 4.254 1 93.19 310 GLU B C 1
ATOM 6729 O O . GLU B 1 310 ? -22.609 31.672 5.172 1 93.19 310 GLU B O 1
ATOM 6734 N N . ILE B 1 311 ? -21.391 32.969 3.805 1 96.06 311 ILE B N 1
ATOM 6735 C CA . ILE B 1 311 ? -20.125 32.594 4.422 1 96.06 311 ILE B CA 1
ATOM 6736 C C . ILE B 1 311 ? -20.109 33.062 5.879 1 96.06 311 ILE B C 1
ATOM 6738 O O . ILE B 1 311 ? -20.547 34.188 6.195 1 96.06 311 ILE B O 1
ATOM 6742 N N . ALA B 1 312 ? -19.625 32.25 6.715 1 95.88 312 ALA B N 1
ATOM 6743 C CA . ALA B 1 312 ? -19.625 32.531 8.148 1 95.88 312 ALA B CA 1
ATOM 6744 C C . ALA B 1 312 ? -18.516 33.531 8.508 1 95.88 312 ALA B C 1
ATOM 6746 O O . ALA B 1 312 ? -17.406 33.438 7.969 1 95.88 312 ALA B O 1
ATOM 6747 N N . SER B 1 313 ? -18.844 34.312 9.414 1 95.94 313 SER B N 1
ATOM 6748 C CA . SER B 1 313 ? -17.859 35.312 9.859 1 95.94 313 SER B CA 1
ATOM 6749 C C . SER B 1 313 ? -17.312 34.969 11.234 1 95.94 313 SER B C 1
ATOM 6751 O O . SER B 1 313 ? -16.281 35.5 11.656 1 95.94 313 SER B O 1
ATOM 6753 N N . SER B 1 314 ? -18.062 34.156 11.961 1 96.38 314 SER B N 1
ATOM 6754 C CA . SER B 1 314 ? -17.641 33.781 13.312 1 96.38 314 SER B CA 1
ATOM 6755 C C . SER B 1 314 ? -18.234 32.469 13.734 1 96.38 314 SER B C 1
ATOM 6757 O O . SER B 1 314 ? -19.188 31.984 13.117 1 96.38 314 SER B O 1
ATOM 6759 N N . MET B 1 315 ? -17.641 31.938 14.75 1 93.44 315 MET B N 1
ATOM 6760 C CA . MET B 1 315 ? -18.172 30.688 15.312 1 93.44 315 MET B CA 1
ATOM 6761 C C . MET B 1 315 ? -19.547 30.906 15.906 1 93.44 315 MET B C 1
ATOM 6763 O O . MET B 1 315 ? -20.406 30.016 15.844 1 93.44 315 MET B O 1
ATOM 6767 N N . GLN B 1 316 ? -19.797 32.031 16.469 1 91.81 316 GLN B N 1
ATOM 6768 C CA . GLN B 1 316 ? -21.109 32.344 17.016 1 91.81 316 GLN B CA 1
ATOM 6769 C C . GLN B 1 316 ? -22.172 32.406 15.93 1 91.81 316 GLN B C 1
ATOM 6771 O O . GLN B 1 316 ? -23.297 31.953 16.125 1 91.81 316 GLN B O 1
ATOM 6776 N N . SER B 1 317 ? -21.766 33 14.844 1 92.94 317 SER B N 1
ATOM 6777 C CA . SER B 1 317 ? -22.719 33.062 13.727 1 92.94 317 SER B CA 1
ATOM 6778 C C . SER B 1 317 ? -23.109 31.672 13.258 1 92.94 317 SER B C 1
ATOM 6780 O O . SER B 1 317 ? -24.266 31.453 12.867 1 92.94 317 SER B O 1
ATOM 6782 N N . ILE B 1 318 ? -22.188 30.719 13.25 1 91.94 318 ILE B N 1
ATOM 6783 C CA . ILE B 1 318 ? -22.469 29.328 12.859 1 91.94 318 ILE B CA 1
ATOM 6784 C C . ILE B 1 318 ? -23.469 28.719 13.828 1 91.94 318 ILE B C 1
ATOM 6786 O O . ILE B 1 318 ? -24.453 28.109 13.406 1 91.94 318 ILE B O 1
ATOM 6790 N N . ARG B 1 319 ? -23.266 28.906 15.086 1 87.56 319 ARG B N 1
ATOM 6791 C CA . ARG B 1 319 ? -24.156 28.359 16.109 1 87.56 319 ARG B CA 1
ATOM 6792 C C . ARG B 1 319 ? -25.562 28.953 15.969 1 87.56 319 ARG B C 1
ATOM 6794 O O . ARG B 1 319 ? -26.547 28.219 15.969 1 87.56 319 ARG B O 1
ATOM 6801 N N . ASP B 1 320 ? -25.656 30.234 15.805 1 87.88 320 ASP B N 1
ATOM 6802 C CA . ASP B 1 320 ? -26.922 30.938 15.758 1 87.88 320 ASP B CA 1
ATOM 6803 C C . ASP B 1 320 ? -27.719 30.547 14.516 1 87.88 320 ASP B C 1
ATOM 6805 O O . ASP B 1 320 ? -28.922 30.297 14.594 1 87.88 320 ASP B O 1
ATOM 6809 N N . GLU B 1 321 ? -27.078 30.469 13.5 1 86.69 321 GLU B N 1
ATOM 6810 C CA . GLU B 1 321 ? -27.781 30.234 12.234 1 86.69 321 GLU B CA 1
ATOM 6811 C C . GLU B 1 321 ? -28.172 28.766 12.078 1 86.69 321 GLU B C 1
ATOM 6813 O O . GLU B 1 321 ? -29.219 28.453 11.516 1 86.69 321 GLU B O 1
ATOM 6818 N N . THR B 1 322 ? -27.359 27.875 12.5 1 83.88 322 THR B N 1
ATOM 6819 C CA . THR B 1 322 ? -27.672 26.469 12.336 1 83.88 322 THR B CA 1
ATOM 6820 C C . THR B 1 322 ? -28.812 26.047 13.273 1 83.88 322 THR B C 1
ATOM 6822 O O . THR B 1 322 ? -29.578 25.125 12.953 1 83.88 322 THR B O 1
ATOM 6825 N N . GLU B 1 323 ? -28.938 26.656 14.352 1 78.5 323 GLU B N 1
ATOM 6826 C CA . GLU B 1 323 ? -30.016 26.375 15.273 1 78.5 323 GLU B CA 1
ATOM 6827 C C . GLU B 1 323 ? -31.344 26.922 14.766 1 78.5 323 GLU B C 1
ATOM 6829 O O . GLU B 1 323 ? -32.406 26.375 15.07 1 78.5 323 GLU B O 1
ATOM 6834 N N . GLN B 1 324 ? -31.219 27.953 13.977 1 73.19 324 GLN B N 1
ATOM 6835 C CA . GLN B 1 324 ? -32.406 28.625 13.484 1 73.19 324 GLN B CA 1
ATOM 6836 C C . GLN B 1 324 ? -32.844 28.062 12.125 1 73.19 324 GLN B C 1
ATOM 6838 O O . GLN B 1 324 ? -33.969 28.297 11.68 1 73.19 324 GLN B O 1
ATOM 6843 N N . LEU B 1 325 ? -31.875 27.438 11.484 1 66.5 325 LEU B N 1
ATOM 6844 C CA . LEU B 1 325 ? -32.188 27 10.125 1 66.5 325 LEU B CA 1
ATOM 6845 C C . LEU B 1 325 ? -33.312 25.953 10.125 1 66.5 325 LEU B C 1
ATOM 6847 O O . LEU B 1 325 ? -33.188 24.922 10.789 1 66.5 325 LEU B O 1
ATOM 6851 N N . THR B 1 326 ? -34.469 26.359 9.727 1 60.28 326 THR B N 1
ATOM 6852 C CA . THR B 1 326 ? -35.656 25.516 9.68 1 60.28 326 THR B CA 1
ATOM 6853 C C . THR B 1 326 ? -35.531 24.438 8.609 1 60.28 326 THR B C 1
ATOM 6855 O O . THR B 1 326 ? -35.875 23.281 8.836 1 60.28 326 THR B O 1
ATOM 6858 N N . GLU B 1 327 ? -34.969 24.891 7.344 1 70.62 327 GLU B N 1
ATOM 6859 C CA . GLU B 1 327 ? -34.906 23.906 6.27 1 70.62 327 GLU B CA 1
ATOM 6860 C C . GLU B 1 327 ? -33.5 23.875 5.641 1 70.62 327 GLU B C 1
ATOM 6862 O O . GLU B 1 327 ? -33.094 24.844 4.984 1 70.62 327 GLU B O 1
ATOM 6867 N N . ALA B 1 328 ? -32.781 22.875 5.867 1 73.88 328 ALA B N 1
ATOM 6868 C CA . ALA B 1 328 ? -31.438 22.672 5.332 1 73.88 328 ALA B CA 1
ATOM 6869 C C . ALA B 1 328 ? -31.422 22.797 3.811 1 73.88 328 ALA B C 1
ATOM 6871 O O . ALA B 1 328 ? -30.391 23.125 3.217 1 73.88 328 ALA B O 1
ATOM 6872 N N . SER B 1 329 ? -32.562 22.672 3.262 1 77.56 329 SER B N 1
ATOM 6873 C CA . SER B 1 329 ? -32.688 22.688 1.807 1 77.56 329 SER B CA 1
ATOM 6874 C C . SER B 1 329 ? -32.5 24.094 1.253 1 77.56 329 SER B C 1
ATOM 6876 O O . SER B 1 329 ? -32.188 24.266 0.068 1 77.56 329 SER B O 1
ATOM 6878 N N . GLN B 1 330 ? -32.531 25.047 2.102 1 82.31 330 GLN B N 1
ATOM 6879 C CA . GLN B 1 330 ? -32.469 26.422 1.622 1 82.31 330 GLN B CA 1
ATOM 6880 C C . GLN B 1 330 ? -31.047 26.969 1.777 1 82.31 330 GLN B C 1
ATOM 6882 O O . GLN B 1 330 ? -30.766 28.109 1.391 1 82.31 330 GLN B O 1
ATOM 6887 N N . ALA B 1 331 ? -30.203 26.141 2.273 1 90.5 331 ALA B N 1
ATOM 6888 C CA . ALA B 1 331 ? -28.828 26.594 2.486 1 90.5 331 ALA B CA 1
ATOM 6889 C C . ALA B 1 331 ? -28.141 26.906 1.159 1 90.5 331 ALA B C 1
ATOM 6891 O O . ALA B 1 331 ? -28.391 26.25 0.15 1 90.5 331 ALA B O 1
ATOM 6892 N N . LYS B 1 332 ? -27.328 27.938 1.142 1 94 332 LYS B N 1
ATOM 6893 C CA . LYS B 1 332 ? -26.625 28.359 -0.075 1 94 332 LYS B CA 1
ATOM 6894 C C . LYS B 1 332 ? -25.125 28.234 0.088 1 94 332 LYS B C 1
ATOM 6896 O O . LYS B 1 332 ? -24.375 28.266 -0.896 1 94 332 LYS B O 1
ATOM 6901 N N . ALA B 1 333 ? -24.719 28.125 1.337 1 95.56 333 ALA B N 1
ATOM 6902 C CA . ALA B 1 333 ? -23.297 28.031 1.616 1 95.56 333 ALA B CA 1
ATOM 6903 C C . ALA B 1 333 ? -22.984 26.859 2.555 1 95.56 333 ALA B C 1
ATOM 6905 O O . ALA B 1 333 ? -23.734 26.609 3.502 1 95.56 333 ALA B O 1
ATOM 6906 N N . ALA B 1 334 ? -21.984 26.109 2.219 1 96.5 334 ALA B N 1
ATOM 6907 C CA . ALA B 1 334 ? -21.438 25.094 3.104 1 96.5 334 ALA B CA 1
ATOM 6908 C C . ALA B 1 334 ? -20.141 25.547 3.748 1 96.5 334 ALA B C 1
ATOM 6910 O O . ALA B 1 334 ? -19.156 25.812 3.053 1 96.5 334 ALA B O 1
ATOM 6911 N N . ILE B 1 335 ? -20.125 25.641 5.055 1 97.12 335 ILE B N 1
ATOM 6912 C CA . ILE B 1 335 ? -18.969 26.156 5.777 1 97.12 335 ILE B CA 1
ATOM 6913 C C . ILE B 1 335 ? -18.266 25.016 6.512 1 97.12 335 ILE B C 1
ATOM 6915 O O . ILE B 1 335 ? -18.828 24.438 7.457 1 97.12 335 ILE B O 1
ATOM 6919 N N . PHE B 1 336 ? -17.047 24.719 6.094 1 96.25 336 PHE B N 1
ATOM 6920 C CA . PHE B 1 336 ? -16.203 23.75 6.781 1 96.25 336 PHE B CA 1
ATOM 6921 C C . PHE B 1 336 ? -15.516 24.375 7.984 1 96.25 336 PHE B C 1
ATOM 6923 O O . PHE B 1 336 ? -14.508 25.062 7.836 1 96.25 336 PHE B O 1
ATOM 6930 N N . TYR B 1 337 ? -15.969 24.125 9.125 1 94.31 337 TYR B N 1
ATOM 6931 C CA . TYR B 1 337 ? -15.484 24.938 10.242 1 94.31 337 TYR B CA 1
ATOM 6932 C C . TYR B 1 337 ? -14.586 24.125 11.164 1 94.31 337 TYR B C 1
ATOM 6934 O O . TYR B 1 337 ? -13.984 24.656 12.086 1 94.31 337 TYR B O 1
ATOM 6942 N N . SER B 1 338 ? -14.5 22.875 10.938 1 92.19 338 SER B N 1
ATOM 6943 C CA . SER B 1 338 ? -13.57 22.031 11.68 1 92.19 338 SER B CA 1
ATOM 6944 C C . SER B 1 338 ? -13.07 20.875 10.836 1 92.19 338 SER B C 1
ATOM 6946 O O . SER B 1 338 ? -13.867 20.109 10.289 1 92.19 338 SER B O 1
ATOM 6948 N N . ILE B 1 339 ? -11.82 20.828 10.633 1 89.81 339 ILE B N 1
ATOM 6949 C CA . ILE B 1 339 ? -11.141 19.719 9.969 1 89.81 339 ILE B CA 1
ATOM 6950 C C . ILE B 1 339 ? -10.055 19.156 10.891 1 89.81 339 ILE B C 1
ATOM 6952 O O . ILE B 1 339 ? -9.086 19.844 11.219 1 89.81 339 ILE B O 1
ATOM 6956 N N . SER B 1 340 ? -10.219 17.969 11.32 1 89.31 340 SER B N 1
ATOM 6957 C CA . SER B 1 340 ? -9.297 17.391 12.297 1 89.31 340 SER B CA 1
ATOM 6958 C C . SER B 1 340 ? -8.664 16.109 11.773 1 89.31 340 SER B C 1
ATOM 6960 O O . SER B 1 340 ? -9.344 15.266 11.188 1 89.31 340 SER B O 1
ATOM 6962 N N . SER B 1 341 ? -7.359 16.109 11.906 1 87.94 341 SER B N 1
ATOM 6963 C CA . SER B 1 341 ? -6.652 14.852 11.703 1 87.94 341 SER B CA 1
ATOM 6964 C C . SER B 1 341 ? -6.602 14.031 12.992 1 87.94 341 SER B C 1
ATOM 6966 O O . SER B 1 341 ? -6.379 14.586 14.07 1 87.94 341 SER B O 1
ATOM 6968 N N . THR B 1 342 ? -6.77 12.789 12.906 1 89 342 THR B N 1
ATOM 6969 C CA . THR B 1 342 ? -6.973 12 14.109 1 89 342 THR B CA 1
ATOM 6970 C C . THR B 1 342 ? -5.695 11.25 14.492 1 89 342 THR B C 1
ATOM 6972 O O . THR B 1 342 ? -5.531 10.828 15.633 1 89 342 THR B O 1
ATOM 6975 N N . GLN B 1 343 ? -4.828 11.055 13.547 1 90.88 343 GLN B N 1
ATOM 6976 C CA . GLN B 1 343 ? -3.66 10.211 13.797 1 90.88 343 GLN B CA 1
ATOM 6977 C C . GLN B 1 343 ? -2.373 11.031 13.75 1 90.88 343 GLN B C 1
ATOM 6979 O O . GLN B 1 343 ? -1.911 11.406 12.672 1 90.88 343 GLN B O 1
ATOM 6984 N N . LYS B 1 344 ? -1.72 11.219 14.906 1 92.12 344 LYS B N 1
ATOM 6985 C CA . LYS B 1 344 ? -0.5 12.008 15.023 1 92.12 344 LYS B CA 1
ATOM 6986 C C . LYS B 1 344 ? 0.643 11.383 14.234 1 92.12 344 LYS B C 1
ATOM 6988 O O . LYS B 1 344 ? 1.518 12.094 13.727 1 92.12 344 LYS B O 1
ATOM 6993 N N . GLY B 1 345 ? 0.595 10.102 14.156 1 95.19 345 GLY B N 1
ATOM 6994 C CA . GLY B 1 345 ? 1.637 9.398 13.422 1 95.19 345 GLY B CA 1
ATOM 6995 C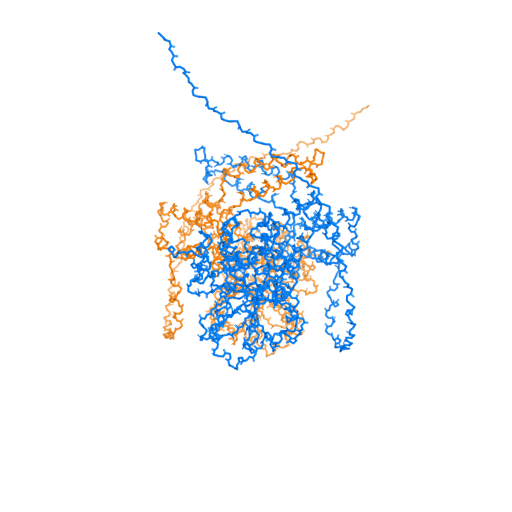 C . GLY B 1 345 ? 1.624 9.688 11.938 1 95.19 345 GLY B C 1
ATOM 6996 O O . GLY B 1 345 ? 2.586 9.375 11.227 1 95.19 345 GLY B O 1
ATOM 6997 N N . LEU B 1 346 ? 0.587 10.266 11.469 1 92.06 346 LEU B N 1
ATOM 6998 C CA . LEU B 1 346 ? 0.476 10.586 10.047 1 92.06 346 LEU B CA 1
ATOM 6999 C C . LEU B 1 346 ? 0.769 12.062 9.797 1 92.06 346 LEU B C 1
ATOM 7001 O O . LEU B 1 346 ? 0.511 12.57 8.703 1 92.06 346 LEU B O 1
ATOM 7005 N N . SER B 1 347 ? 1.3 12.711 10.773 1 89.25 347 SER B N 1
ATOM 7006 C CA . SER B 1 347 ? 1.714 14.102 10.602 1 89.25 347 SER B CA 1
ATOM 7007 C C . SER B 1 347 ? 2.734 14.227 9.469 1 89.25 347 SER B C 1
ATOM 7009 O O . SER B 1 347 ? 3.705 13.477 9.414 1 89.25 347 SER B O 1
ATOM 7011 N N . GLY B 1 348 ? 2.449 15.125 8.562 1 83.88 348 GLY B N 1
ATOM 7012 C CA . GLY B 1 348 ? 3.361 15.359 7.453 1 83.88 348 GLY B CA 1
ATOM 7013 C C . GLY B 1 348 ? 3.123 14.43 6.281 1 83.88 348 GLY B C 1
ATOM 7014 O O . GLY B 1 348 ? 3.775 14.547 5.242 1 83.88 348 GLY B O 1
ATOM 7015 N N . VAL B 1 349 ? 2.348 13.422 6.488 1 86.31 349 VAL B N 1
ATOM 7016 C CA . VAL B 1 349 ? 1.982 12.516 5.402 1 86.31 349 VAL B CA 1
ATOM 7017 C C . VAL B 1 349 ? 0.799 13.094 4.629 1 86.31 349 VAL B C 1
ATOM 7019 O O . VAL B 1 349 ? -0.203 13.5 5.223 1 86.31 349 VAL B O 1
ATOM 7022 N N . ASP B 1 350 ? 0.95 13.188 3.369 1 76.81 350 ASP B N 1
ATOM 7023 C CA . ASP B 1 350 ? -0.12 13.703 2.521 1 76.81 350 ASP B CA 1
ATOM 7024 C C . ASP B 1 350 ? -1.212 12.656 2.316 1 76.81 350 ASP B C 1
ATOM 7026 O O . ASP B 1 350 ? -0.96 11.594 1.74 1 76.81 350 ASP B O 1
ATOM 7030 N N . LEU B 1 351 ? -2.389 12.844 2.824 1 75.44 351 LEU B N 1
ATOM 7031 C CA . LEU B 1 351 ? -3.48 11.875 2.738 1 75.44 351 LEU B CA 1
ATOM 7032 C C . LEU B 1 351 ? -4.324 12.117 1.494 1 75.44 351 LEU B C 1
ATOM 7034 O O . LEU B 1 351 ? -5.273 11.375 1.227 1 75.44 351 LEU B O 1
ATOM 7038 N N . GLY B 1 352 ? -4.008 13.008 0.648 1 65.19 352 GLY B N 1
ATOM 7039 C CA . GLY B 1 352 ? -4.762 13.25 -0.573 1 65.19 352 GLY B CA 1
ATOM 7040 C C . GLY B 1 352 ? -5.078 14.711 -0.799 1 65.19 352 GLY B C 1
ATOM 7041 O O . GLY B 1 352 ? -5.266 15.469 0.157 1 65.19 352 GLY B O 1
ATOM 7042 N N . ASN B 1 353 ? -4.918 15.195 -1.995 1 60.81 353 ASN B N 1
ATOM 7043 C CA . ASN B 1 353 ? -4.996 16.609 -2.373 1 60.81 353 ASN B CA 1
ATOM 7044 C C . ASN B 1 353 ? -6.438 17.047 -2.609 1 60.81 353 ASN B C 1
ATOM 7046 O O . ASN B 1 353 ? -6.699 18.219 -2.84 1 60.81 353 ASN B O 1
ATOM 7050 N N . PHE B 1 354 ? -7.375 16.234 -2.199 1 71.5 354 PHE B N 1
ATOM 7051 C CA . PHE B 1 354 ? -8.672 16.797 -2.553 1 71.5 354 PHE B CA 1
ATOM 7052 C C . PHE B 1 354 ? -9.758 16.281 -1.605 1 71.5 354 PHE B C 1
ATOM 7054 O O . PHE B 1 354 ? -10.836 15.875 -2.045 1 71.5 354 PHE B O 1
ATOM 7061 N N . LEU B 1 355 ? -9.391 16.391 -0.344 1 80.75 355 LEU B N 1
ATOM 7062 C CA . LEU B 1 355 ? -10.336 15.922 0.666 1 80.75 355 LEU B CA 1
ATOM 7063 C C . LEU B 1 355 ? -11.57 16.828 0.712 1 80.75 355 LEU B C 1
ATOM 7065 O O . LEU B 1 355 ? -12.703 16.344 0.668 1 80.75 355 LEU B O 1
ATOM 7069 N N . ILE B 1 356 ? -11.289 18.109 0.666 1 86.88 356 ILE B N 1
ATOM 7070 C CA . ILE B 1 356 ? -12.383 19.062 0.794 1 86.88 356 ILE B CA 1
ATOM 7071 C C . ILE B 1 356 ? -13.234 19.047 -0.474 1 86.88 356 ILE B C 1
ATOM 7073 O O . ILE B 1 356 ? -14.461 19.188 -0.41 1 86.88 356 ILE B O 1
ATOM 7077 N N . LYS B 1 357 ? -12.578 18.891 -1.528 1 85.75 357 LYS B N 1
ATOM 7078 C CA . LYS B 1 357 ? -13.312 18.781 -2.789 1 85.75 357 LYS B CA 1
ATOM 7079 C C . LYS B 1 357 ? -14.289 17.609 -2.766 1 85.75 357 LYS B C 1
ATOM 7081 O O . LYS B 1 357 ? -15.422 17.734 -3.238 1 85.75 357 LYS B O 1
ATOM 7086 N N . GLU B 1 358 ? -13.883 16.531 -2.186 1 86.5 358 GLU B N 1
ATOM 7087 C CA . GLU B 1 358 ? -14.742 15.352 -2.098 1 86.5 358 GLU B CA 1
ATOM 7088 C C . GLU B 1 358 ? -15.945 15.617 -1.203 1 86.5 358 GLU B C 1
ATOM 7090 O O . GLU B 1 358 ? -17.062 15.195 -1.515 1 86.5 358 GLU B O 1
ATOM 7095 N N . VAL B 1 359 ? -15.711 16.281 -0.196 1 92.56 359 VAL B N 1
ATOM 7096 C CA . VAL B 1 359 ? -16.797 16.625 0.713 1 92.56 359 VAL B CA 1
ATOM 7097 C C . VAL B 1 359 ? -17.75 17.609 0.031 1 92.56 359 VAL B C 1
ATOM 7099 O O . VAL B 1 359 ? -18.969 17.453 0.119 1 92.56 359 VAL B O 1
ATOM 7102 N N . ALA B 1 360 ? -17.203 18.562 -0.659 1 93.38 360 ALA B N 1
ATOM 7103 C CA . ALA B 1 360 ? -18.016 19.547 -1.365 1 93.38 360 ALA B CA 1
ATOM 7104 C C . ALA B 1 360 ? -18.906 18.891 -2.42 1 93.38 360 ALA B C 1
ATOM 7106 O O . ALA B 1 360 ? -20.078 19.219 -2.559 1 93.38 360 ALA B O 1
ATOM 7107 N N . LYS B 1 361 ? -18.359 17.969 -3.078 1 90.38 361 LYS B N 1
ATOM 7108 C CA . LYS B 1 361 ? -19.125 17.25 -4.094 1 90.38 361 LYS B CA 1
ATOM 7109 C C . LYS B 1 361 ? -20.266 16.453 -3.465 1 90.38 361 LYS B C 1
ATOM 7111 O O . LYS B 1 361 ? -21.375 16.438 -3.986 1 90.38 361 LYS B O 1
ATOM 7116 N N . ALA B 1 362 ? -19.938 15.789 -2.391 1 92.62 362 ALA B N 1
ATOM 7117 C CA . ALA B 1 362 ? -20.953 15.031 -1.682 1 92.62 362 ALA B CA 1
ATOM 7118 C C . ALA B 1 362 ? -22.094 15.938 -1.219 1 92.62 362 ALA B C 1
ATOM 7120 O O . ALA B 1 362 ? -23.266 15.586 -1.338 1 92.62 362 ALA B O 1
ATOM 7121 N N . LEU B 1 363 ? -21.766 17.062 -0.745 1 94.5 363 LEU B N 1
ATOM 7122 C CA . LEU B 1 363 ? -22.734 18.031 -0.269 1 94.5 363 LEU B CA 1
ATOM 7123 C C . LEU B 1 363 ? -23.578 18.578 -1.425 1 94.5 363 LEU B C 1
ATOM 7125 O O . LEU B 1 363 ? -24.781 18.766 -1.288 1 94.5 363 LEU B O 1
ATOM 7129 N N . LYS B 1 364 ? -22.891 18.828 -2.49 1 92.56 364 LYS B N 1
ATOM 7130 C CA . LYS B 1 364 ? -23.594 19.344 -3.666 1 92.56 364 LYS B CA 1
ATOM 7131 C C . LYS B 1 364 ? -24.594 18.328 -4.199 1 92.56 364 LYS B C 1
ATOM 7133 O O . LYS B 1 364 ? -25.672 18.719 -4.684 1 92.56 364 LYS B O 1
ATOM 7138 N N . THR B 1 365 ? -24.219 17.109 -4.121 1 91.25 365 THR B N 1
ATOM 7139 C CA . THR B 1 365 ? -25.125 16.047 -4.531 1 91.25 365 THR B CA 1
ATOM 7140 C C . THR B 1 365 ? -26.344 15.992 -3.613 1 91.25 365 THR B C 1
ATOM 7142 O O . THR B 1 365 ? -27.469 15.812 -4.078 1 91.25 365 THR B O 1
ATOM 7145 N N . GLU B 1 366 ? -26.109 16.172 -2.379 1 89.75 366 GLU B N 1
ATOM 7146 C CA . GLU B 1 366 ? -27.188 16.172 -1.395 1 89.75 366 GLU B CA 1
ATOM 7147 C C . GLU B 1 366 ? -28.031 17.453 -1.484 1 89.75 366 GLU B C 1
ATOM 7149 O O . GLU B 1 366 ? -29.25 17.406 -1.324 1 89.75 366 GLU B O 1
ATOM 7154 N N . HIS B 1 367 ? -27.297 18.547 -1.713 1 91.75 367 HIS B N 1
ATOM 7155 C CA . HIS B 1 367 ? -27.922 19.859 -1.785 1 91.75 367 HIS B CA 1
ATOM 7156 C C . HIS B 1 367 ? -27.516 20.594 -3.055 1 91.75 367 HIS B C 1
ATOM 7158 O O . HIS B 1 367 ? -26.609 21.453 -3.021 1 91.75 367 HIS B O 1
ATOM 7164 N N . PRO B 1 368 ? -28.234 20.422 -4.078 1 90.06 368 PRO B N 1
ATOM 7165 C CA . PRO B 1 368 ? -27.844 20.984 -5.371 1 90.06 368 PRO B CA 1
ATOM 7166 C C . PRO B 1 368 ? -27.859 22.516 -5.379 1 90.06 368 PRO B C 1
ATOM 7168 O O . PRO B 1 368 ? -27.25 23.141 -6.246 1 90.06 368 PRO B O 1
ATOM 7171 N N . HIS B 1 369 ? -28.531 23.109 -4.426 1 90.12 369 HIS B N 1
ATOM 7172 C CA . HIS B 1 369 ? -28.672 24.562 -4.406 1 90.12 369 HIS B CA 1
ATOM 7173 C C . HIS B 1 369 ? -27.453 25.219 -3.762 1 90.12 369 HIS B C 1
ATOM 7175 O O . HIS B 1 369 ? -27.328 26.453 -3.775 1 90.12 369 HIS B O 1
ATOM 7181 N N . LEU B 1 370 ? -26.578 24.406 -3.221 1 94.19 370 LEU B N 1
ATOM 7182 C CA . LEU B 1 370 ? -25.359 24.969 -2.633 1 94.19 370 LEU B CA 1
ATOM 7183 C C . LEU B 1 370 ? -24.5 25.641 -3.697 1 94.19 370 LEU B C 1
ATOM 7185 O O . LEU B 1 370 ? -24.25 25.062 -4.75 1 94.19 370 LEU B O 1
ATOM 7189 N N . LYS B 1 371 ? -24.109 26.859 -3.385 1 93.5 371 LYS B N 1
ATOM 7190 C CA . LYS B 1 371 ? -23.328 27.625 -4.359 1 93.5 371 LYS B CA 1
ATOM 7191 C C . LYS B 1 371 ? -21.938 27.953 -3.828 1 93.5 371 LYS B C 1
ATOM 7193 O O . LYS B 1 371 ? -21 28.156 -4.602 1 93.5 371 LYS B O 1
ATOM 7198 N N . THR B 1 372 ? -21.906 28.109 -2.555 1 96 372 THR B N 1
ATOM 7199 C CA . THR B 1 372 ? -20.641 28.547 -1.964 1 96 372 THR B CA 1
ATOM 7200 C C . THR B 1 372 ? -20.078 27.469 -1.027 1 96 372 THR B C 1
ATOM 7202 O O . THR B 1 372 ? -20.797 26.953 -0.179 1 96 372 THR B O 1
ATOM 7205 N N . PHE B 1 373 ? -18.844 27.172 -1.229 1 97.19 373 PHE B N 1
ATOM 7206 C CA . PHE B 1 373 ? -18.094 26.281 -0.344 1 97.19 373 PHE B CA 1
ATOM 7207 C C . PHE B 1 373 ? -16.891 27 0.259 1 97.19 373 PHE B C 1
ATOM 7209 O O . PHE B 1 373 ? -15.992 27.422 -0.465 1 97.19 373 PHE B O 1
ATOM 7216 N N . ALA B 1 374 ? -16.906 27.141 1.59 1 97.5 374 ALA B N 1
ATOM 7217 C CA . ALA B 1 374 ? -15.82 27.875 2.246 1 97.5 374 ALA B CA 1
ATOM 7218 C C . ALA B 1 374 ? -15.539 27.297 3.633 1 97.5 374 ALA B C 1
ATOM 7220 O O . ALA B 1 374 ? -16.297 26.484 4.141 1 97.5 374 ALA B O 1
ATOM 7221 N N . THR B 1 375 ? -14.375 27.688 4.184 1 97.19 375 THR B N 1
ATOM 7222 C CA . THR B 1 375 ? -14.047 27.266 5.543 1 97.19 375 THR B CA 1
ATOM 7223 C C . THR B 1 375 ? -14.117 28.438 6.508 1 97.19 375 THR B C 1
ATOM 7225 O O . THR B 1 375 ? -14.273 29.594 6.086 1 97.19 375 THR B O 1
ATOM 7228 N N . LEU B 1 376 ? -14.227 28.25 7.707 1 97.56 376 LEU B N 1
ATOM 7229 C CA . LEU B 1 376 ? -13.844 29.125 8.805 1 97.56 376 LEU B CA 1
ATOM 7230 C C . LEU B 1 376 ? -12.719 28.5 9.625 1 97.56 376 LEU B C 1
ATOM 7232 O O . LEU B 1 376 ? -12.977 27.656 10.484 1 97.56 376 LEU B O 1
ATOM 7236 N N . SER B 1 377 ? -11.484 28.984 9.367 1 97 377 SER B N 1
ATOM 7237 C CA . SER B 1 377 ? -10.297 28.281 9.836 1 97 377 SER B CA 1
ATOM 7238 C C . SER B 1 377 ? -9.516 29.125 10.836 1 97 377 SER B C 1
ATOM 7240 O O . SER B 1 377 ? -9.445 30.344 10.711 1 97 377 SER B O 1
ATOM 7242 N N . PRO B 1 378 ? -8.914 28.484 11.781 1 95.81 378 PRO B N 1
ATOM 7243 C CA . PRO B 1 378 ? -8.078 29.203 12.75 1 95.81 378 PRO B CA 1
ATOM 7244 C C . PRO B 1 378 ? -6.711 29.594 12.195 1 95.81 378 PRO B C 1
ATOM 7246 O O . PRO B 1 378 ? -6.355 29.172 11.086 1 95.81 378 PRO B O 1
ATOM 7249 N N . LEU B 1 379 ? -6.062 30.422 12.883 1 95.94 379 LEU B N 1
ATOM 7250 C CA . LEU B 1 379 ? -4.668 30.797 12.672 1 95.94 379 LEU B CA 1
ATOM 7251 C C . LEU B 1 379 ? -3.809 30.406 13.867 1 95.94 379 LEU B C 1
ATOM 7253 O O . LEU B 1 379 ? -3.391 31.281 14.641 1 95.94 379 LEU B O 1
ATOM 7257 N N . PRO B 1 380 ? -3.355 29.203 13.922 1 93.5 380 PRO B N 1
ATOM 7258 C CA . PRO B 1 380 ? -2.799 28.688 15.18 1 93.5 380 PRO B CA 1
ATOM 7259 C C . PRO B 1 380 ? -1.464 29.328 15.539 1 93.5 380 PRO B C 1
ATOM 7261 O O . PRO B 1 380 ? -1.132 29.453 16.719 1 93.5 380 PRO B O 1
ATOM 7264 N N . GLN B 1 381 ? -0.684 29.875 14.609 1 95.25 381 GLN B N 1
ATOM 7265 C CA . GLN B 1 381 ? 0.666 30.344 14.922 1 95.25 381 GLN B CA 1
ATOM 7266 C C . GLN B 1 381 ? 0.802 31.844 14.711 1 95.25 381 GLN B C 1
ATOM 7268 O O . GLN B 1 381 ? 1.914 32.375 14.695 1 95.25 381 GLN B O 1
ATOM 7273 N N . PHE B 1 382 ? -0.236 32.531 14.594 1 97.5 382 PHE B N 1
ATOM 7274 C CA . PHE B 1 382 ? -0.191 33.969 14.273 1 97.5 382 PHE B CA 1
ATOM 7275 C C . PHE B 1 382 ? 0.407 34.75 15.43 1 97.5 382 PHE B C 1
ATOM 7277 O O . PHE B 1 382 ? 1.306 35.594 15.227 1 97.5 382 PHE B O 1
ATOM 7284 N N . MET B 1 383 ? -0.11 34.469 16.641 1 97.31 383 MET B N 1
ATOM 7285 C CA . MET B 1 383 ? 0.377 35.25 17.781 1 97.31 383 MET B CA 1
ATOM 7286 C C . MET B 1 383 ? 1.854 34.969 18.047 1 97.31 383 MET B C 1
ATOM 7288 O O . MET B 1 383 ? 2.605 35.875 18.422 1 97.31 383 MET B O 1
ATOM 7292 N N . SER B 1 384 ? 2.258 33.719 17.891 1 96.56 384 SER B N 1
ATOM 7293 C CA . SER B 1 384 ? 3.672 33.406 18.016 1 96.56 384 SER B CA 1
ATOM 7294 C C . SER B 1 384 ? 4.508 34.156 16.984 1 96.56 384 SER B C 1
ATOM 7296 O O . SER B 1 384 ? 5.59 34.656 17.297 1 96.56 384 SER B O 1
ATOM 7298 N N . TRP B 1 385 ? 4.035 34.219 15.82 1 96.62 385 TRP B N 1
ATOM 7299 C CA . TRP B 1 385 ? 4.715 34.969 14.766 1 96.62 385 TRP B CA 1
ATOM 7300 C C . TRP B 1 385 ? 4.758 36.438 15.094 1 96.62 385 TRP B C 1
ATOM 7302 O O . TRP B 1 385 ? 5.797 37.094 14.945 1 96.62 385 TRP B O 1
ATOM 7312 N N . LEU B 1 386 ? 3.631 37 15.586 1 96.38 386 LEU B N 1
ATOM 7313 C CA . LEU B 1 386 ? 3.555 38.406 15.906 1 96.38 386 LEU B CA 1
ATOM 7314 C C . LEU B 1 386 ? 4.566 38.781 16.984 1 96.38 386 LEU B C 1
ATOM 7316 O O . LEU B 1 386 ? 5.176 39.844 16.938 1 96.38 386 LEU B O 1
ATOM 7320 N N . GLU B 1 387 ? 4.77 37.906 17.891 1 95.88 387 GLU B N 1
ATOM 7321 C CA . GLU B 1 387 ? 5.73 38.125 18.969 1 95.88 387 GLU B CA 1
ATOM 7322 C C . GLU B 1 387 ? 7.152 38.219 18.438 1 95.88 387 GLU B C 1
ATOM 7324 O O . GLU B 1 387 ? 7.98 38.938 18.984 1 95.88 387 GLU B O 1
ATOM 7329 N N . THR B 1 388 ? 7.387 37.469 17.422 1 94.69 388 THR B N 1
ATOM 7330 C CA . THR B 1 388 ? 8.711 37.562 16.828 1 94.69 388 THR B CA 1
ATOM 7331 C C . THR B 1 388 ? 8.938 38.906 16.172 1 94.69 388 THR B C 1
ATOM 7333 O O . THR B 1 388 ? 10.07 39.312 15.93 1 94.69 388 THR B O 1
ATOM 7336 N N . GLN B 1 389 ? 7.836 39.625 15.883 1 93.12 389 GLN B N 1
ATOM 7337 C CA . GLN B 1 389 ? 7.922 40.938 15.227 1 93.12 389 GLN B CA 1
ATOM 7338 C C . GLN B 1 389 ? 7.996 42.062 16.25 1 93.12 389 GLN B C 1
ATOM 7340 O O . GLN B 1 389 ? 8.125 43.25 15.883 1 93.12 389 GLN B O 1
ATOM 7345 N N . ARG B 1 390 ? 8.008 41.75 17.469 1 91.56 390 ARG B N 1
ATOM 7346 C CA . ARG B 1 390 ? 7.859 42.719 18.547 1 91.56 390 ARG B CA 1
ATOM 7347 C C . ARG B 1 390 ? 8.945 43.781 18.484 1 91.56 390 ARG B C 1
ATOM 7349 O O . ARG B 1 390 ? 8.672 44.969 18.719 1 91.56 390 ARG B O 1
ATOM 7356 N N . TYR B 1 391 ? 10.18 43.469 18.094 1 88.94 391 TYR B N 1
ATOM 7357 C CA . TYR B 1 391 ? 11.297 44.375 18.203 1 88.94 391 TYR B CA 1
ATOM 7358 C C . TYR B 1 391 ? 11.742 44.875 16.828 1 88.94 391 TYR B C 1
ATOM 7360 O O . TYR B 1 391 ? 12.719 45.625 16.719 1 88.94 391 TYR B O 1
ATOM 7368 N N . LYS B 1 392 ? 10.945 44.438 15.938 1 87.31 392 LYS B N 1
ATOM 7369 C CA . LYS B 1 392 ? 11.273 44.906 14.602 1 87.31 392 LYS B CA 1
ATOM 7370 C C . LYS B 1 392 ? 10.742 46.312 14.375 1 87.31 392 LYS B C 1
ATOM 7372 O O . LYS B 1 392 ? 9.633 46.656 14.82 1 87.31 392 LYS B O 1
ATOM 7377 N N . THR B 1 393 ? 11.555 47.188 13.734 1 79.62 393 THR B N 1
ATOM 7378 C CA . THR B 1 393 ? 11.18 48.594 13.516 1 79.62 393 THR B CA 1
ATOM 7379 C C . THR B 1 393 ? 10.562 48.781 12.133 1 79.62 393 THR B C 1
ATOM 7381 O O . THR B 1 393 ? 10.461 49.906 11.641 1 79.62 393 THR B O 1
ATOM 7384 N N . ASP B 1 394 ? 10.016 47.75 11.672 1 78.25 394 ASP B N 1
ATOM 7385 C CA . ASP B 1 394 ? 9.383 47.844 10.359 1 78.25 394 ASP B CA 1
ATOM 7386 C C . ASP B 1 394 ? 8.094 48.656 10.422 1 78.25 394 ASP B C 1
ATOM 7388 O O . ASP B 1 394 ? 7.086 48.188 10.953 1 78.25 394 ASP B O 1
ATOM 7392 N N . VAL B 1 395 ? 8.156 49.844 9.867 1 74.5 395 VAL B N 1
ATOM 7393 C CA . VAL B 1 395 ? 7.066 50.812 9.953 1 74.5 395 VAL B CA 1
ATOM 7394 C C . VAL B 1 395 ? 5.918 50.375 9.047 1 74.5 395 VAL B C 1
ATOM 7396 O O . VAL B 1 395 ? 4.781 50.812 9.219 1 74.5 395 VAL B O 1
ATOM 7399 N N . SER B 1 396 ? 6.164 49.406 8.242 1 80.69 396 SER B N 1
ATOM 7400 C CA . SER B 1 396 ? 5.145 49.031 7.277 1 80.69 396 SER B CA 1
ATOM 7401 C C . SER B 1 396 ? 4.129 48.062 7.898 1 80.69 396 SER B C 1
ATOM 7403 O O . SER B 1 396 ? 3.051 47.844 7.344 1 80.69 396 SER B O 1
ATOM 7405 N N . LEU B 1 397 ? 4.391 47.656 9.07 1 86.69 397 LEU B N 1
ATOM 7406 C CA . LEU B 1 397 ? 3.535 46.625 9.672 1 86.69 397 LEU B CA 1
ATOM 7407 C C . LEU B 1 397 ? 2.266 47.25 10.242 1 86.69 397 LEU B C 1
ATOM 7409 O O . LEU B 1 397 ? 1.187 46.688 10.156 1 86.69 397 LEU B O 1
ATOM 7413 N N . VAL B 1 398 ? 2.445 48.438 10.82 1 91.62 398 VAL B N 1
ATOM 7414 C CA . VAL B 1 398 ? 1.308 49.156 11.406 1 91.62 398 VAL B CA 1
ATOM 7415 C C . VAL B 1 398 ? 1.225 50.562 10.844 1 91.62 398 VAL B C 1
ATOM 7417 O O . VAL B 1 398 ? 2.207 51.312 10.875 1 91.62 398 VAL B O 1
ATOM 7420 N N . SER B 1 399 ? 0.037 50.906 10.336 1 89.88 399 SER B N 1
ATOM 7421 C CA . SER B 1 399 ? -0.157 52.281 9.828 1 89.88 399 SER B CA 1
ATOM 7422 C C . SER B 1 399 ? -0.046 53.312 10.945 1 89.88 399 SER B C 1
ATOM 7424 O O . SER B 1 399 ? -0.571 53.094 12.047 1 89.88 399 SER B O 1
ATOM 7426 N N . PRO B 1 400 ? 0.633 54.406 10.617 1 91.06 400 PRO B N 1
ATOM 7427 C CA . PRO B 1 400 ? 0.785 55.469 11.648 1 91.06 400 PRO B CA 1
ATOM 7428 C C . PRO B 1 400 ? -0.555 55.969 12.156 1 91.06 400 PRO B C 1
ATOM 7430 O O . PRO B 1 400 ? -0.707 56.25 13.352 1 91.06 400 PRO B O 1
ATOM 7433 N N . LEU B 1 401 ? -1.46 56.094 11.25 1 92.44 401 LEU B N 1
ATOM 7434 C CA . LEU B 1 401 ? -2.775 56.594 11.625 1 92.44 401 LEU B CA 1
ATOM 7435 C C . LEU B 1 401 ? -3.459 55.656 12.609 1 92.44 401 LEU B C 1
ATOM 7437 O O . LEU B 1 401 ? -4.035 56.094 13.602 1 92.44 401 LEU B O 1
ATOM 7441 N N . ASP B 1 402 ? -3.342 54.406 12.305 1 94.19 402 ASP B N 1
ATOM 7442 C CA . ASP B 1 402 ? -3.973 53.406 13.172 1 94.19 402 ASP B CA 1
ATOM 7443 C C . ASP B 1 402 ? -3.246 53.312 14.508 1 94.19 402 ASP B C 1
ATOM 7445 O O . ASP B 1 402 ? -3.875 53.094 15.547 1 94.19 402 ASP B O 1
ATOM 7449 N N . LEU B 1 403 ? -2.014 53.469 14.461 1 93.31 403 LEU B N 1
ATOM 7450 C CA . LEU B 1 403 ? -1.227 53.438 15.688 1 93.31 403 LEU B CA 1
ATOM 7451 C C . LEU B 1 403 ? -1.587 54.594 16.609 1 93.31 403 LEU B C 1
ATOM 7453 O O . LEU B 1 403 ? -1.708 54.406 17.828 1 93.31 403 LEU B O 1
ATOM 7457 N N . ASP B 1 404 ? -1.699 55.719 15.992 1 93.5 404 ASP B N 1
ATOM 7458 C CA . ASP B 1 404 ? -2.062 56.906 16.766 1 93.5 404 ASP B CA 1
ATOM 7459 C C . ASP B 1 404 ? -3.418 56.719 17.438 1 93.5 404 ASP B C 1
ATOM 7461 O O . ASP B 1 404 ? -3.588 57.094 18.609 1 93.5 404 ASP B O 1
ATOM 7465 N N . ALA B 1 405 ? -4.25 56.188 16.672 1 94.88 405 ALA B N 1
ATOM 7466 C CA . ALA B 1 405 ? -5.574 55.906 17.219 1 94.88 405 ALA B CA 1
ATOM 7467 C C . ALA B 1 405 ? -5.496 54.969 18.422 1 94.88 405 ALA B C 1
ATOM 7469 O O . ALA B 1 405 ? -6.199 55.156 19.406 1 94.88 405 ALA B O 1
ATOM 7470 N N . LEU B 1 406 ? -4.672 54 18.344 1 95 406 LEU B N 1
ATOM 7471 C CA . LEU B 1 406 ? -4.5 53.031 19.438 1 95 406 LEU B CA 1
ATOM 7472 C C . LEU B 1 406 ? -3.863 53.719 20.656 1 95 406 LEU B C 1
ATOM 7474 O O . LEU B 1 406 ? -4.293 53.469 21.781 1 95 406 LEU B O 1
ATOM 7478 N N . ILE B 1 407 ? -2.912 54.562 20.406 1 93.88 407 ILE B N 1
ATOM 7479 C CA . ILE B 1 407 ? -2.217 55.25 21.484 1 93.88 407 ILE B CA 1
ATOM 7480 C C . ILE B 1 407 ? -3.191 56.188 22.219 1 93.88 407 ILE B C 1
ATOM 7482 O O . ILE B 1 407 ? -3.17 56.25 23.453 1 93.88 407 ILE B O 1
ATOM 7486 N N . ASP B 1 408 ? -4.023 56.812 21.438 1 94.56 408 ASP B N 1
ATOM 7487 C CA . ASP B 1 408 ? -5.023 57.688 22.031 1 94.56 408 ASP B CA 1
ATOM 7488 C C . ASP B 1 408 ? -5.93 56.906 23 1 94.56 408 ASP B C 1
ATOM 7490 O O . ASP B 1 408 ? -6.211 57.406 24.094 1 94.56 408 ASP B O 1
ATOM 7494 N N . VAL B 1 409 ? -6.285 55.781 22.547 1 94.69 409 VAL B N 1
ATOM 7495 C CA . VAL B 1 409 ? -7.176 54.969 23.359 1 94.69 409 VAL B CA 1
ATOM 7496 C C . VAL B 1 409 ? -6.438 54.469 24.609 1 94.69 409 VAL B C 1
ATOM 7498 O O . VAL B 1 409 ? -7.012 54.438 25.703 1 94.69 409 VAL B O 1
ATOM 7501 N N . LEU B 1 410 ? -5.227 54.156 24.516 1 93.56 410 LEU B N 1
ATOM 7502 C CA . LEU B 1 410 ? -4.426 53.656 25.625 1 93.56 410 LEU B CA 1
ATOM 7503 C C . LEU B 1 410 ? -4.176 54.781 26.641 1 93.56 410 LEU B C 1
ATOM 7505 O O . LEU B 1 410 ? -4.238 54.562 27.844 1 93.56 410 LEU B O 1
ATOM 7509 N N . GLU B 1 411 ? -3.963 55.969 26.141 1 91.12 411 GLU B N 1
ATOM 7510 C CA . GLU B 1 411 ? -3.73 57.125 27.016 1 91.12 411 GLU B CA 1
ATOM 7511 C C . GLU B 1 411 ? -4.984 57.469 27.812 1 91.12 411 GLU B C 1
ATOM 7513 O O . GLU B 1 411 ? -4.898 57.844 28.984 1 91.12 411 GLU B O 1
ATOM 7518 N N . GLU B 1 412 ? -6.016 57.344 27.125 1 91.81 412 GLU B N 1
ATOM 7519 C CA . GLU B 1 412 ? -7.281 57.625 27.797 1 91.81 412 GLU B CA 1
ATOM 7520 C C . GLU B 1 412 ? -7.512 56.625 28.953 1 91.81 412 GLU B C 1
ATOM 7522 O O . GLU B 1 412 ? -8.188 56.969 29.922 1 91.81 412 GLU B O 1
ATOM 7527 N N . ARG B 1 413 ? -6.844 55.531 28.891 1 87.81 413 ARG B N 1
ATOM 7528 C CA . ARG B 1 413 ? -7 54.5 29.906 1 87.81 413 ARG B CA 1
ATOM 7529 C C . ARG B 1 413 ? -5.883 54.562 30.938 1 87.81 413 ARG B C 1
ATOM 7531 O O . ARG B 1 413 ? -5.871 53.812 31.906 1 87.81 413 ARG B O 1
ATOM 7538 N N . GLY B 1 414 ? -4.977 55.438 30.734 1 84.94 414 GLY B N 1
ATOM 7539 C CA . GLY B 1 414 ? -3.893 55.656 31.688 1 84.94 414 GLY B CA 1
ATOM 7540 C C . GLY B 1 414 ? -2.693 54.75 31.422 1 84.94 414 GLY B C 1
ATOM 7541 O O . GLY B 1 414 ? -1.831 54.594 32.281 1 84.94 414 GLY B O 1
ATOM 7542 N N . THR B 1 415 ? -2.775 54.094 30.281 1 81.25 415 THR B N 1
ATOM 7543 C CA . THR B 1 415 ? -1.643 53.25 29.891 1 81.25 415 THR B CA 1
ATOM 7544 C C . THR B 1 415 ? -0.735 54 28.906 1 81.25 415 THR B C 1
ATOM 7546 O O . THR B 1 415 ? -1.182 54.438 27.844 1 81.25 415 THR B O 1
ATOM 7549 N N . THR B 1 416 ? 0.454 54.344 29.328 1 78.69 416 THR B N 1
ATOM 7550 C CA . THR B 1 416 ? 1.389 55.062 28.453 1 78.69 416 THR B CA 1
ATOM 7551 C C . THR B 1 416 ? 2.346 54.062 27.797 1 78.69 416 THR B C 1
ATOM 7553 O O . THR B 1 416 ? 2.855 53.156 28.438 1 78.69 416 THR B O 1
ATOM 7556 N N . ALA B 1 417 ? 2.395 54.25 26.469 1 77.75 417 ALA B N 1
ATOM 7557 C CA . ALA B 1 417 ? 3.346 53.438 25.719 1 77.75 417 ALA B CA 1
ATOM 7558 C C . ALA B 1 417 ? 4.781 53.781 26.094 1 77.75 417 ALA B C 1
ATOM 7560 O O . ALA B 1 417 ? 5.109 54.938 26.344 1 77.75 417 ALA B O 1
ATOM 7561 N N . GLN B 1 418 ? 5.543 52.781 26.266 1 78.88 418 GLN B N 1
ATOM 7562 C CA . GLN B 1 418 ? 6.957 53 26.531 1 78.88 418 GLN B CA 1
ATOM 7563 C C . GLN B 1 418 ? 7.621 53.75 25.391 1 78.88 418 GLN B C 1
ATOM 7565 O O . GLN B 1 418 ? 7.305 53.531 24.219 1 78.88 418 GLN B O 1
ATOM 7570 N N . PRO B 1 419 ? 8.32 54.75 25.781 1 76 419 PRO B N 1
ATOM 7571 C CA . PRO B 1 419 ? 8.945 55.625 24.766 1 76 419 PRO B CA 1
ATOM 7572 C C . PRO B 1 419 ? 9.719 54.812 23.719 1 76 419 PRO B C 1
ATOM 7574 O O . PRO B 1 419 ? 9.719 55.156 22.531 1 76 419 PRO B O 1
ATOM 7577 N N . ASP B 1 420 ? 10.281 53.625 24.031 1 83.25 420 ASP B N 1
ATOM 7578 C CA . ASP B 1 420 ? 11.102 52.875 23.094 1 83.25 420 ASP B CA 1
ATOM 7579 C C . ASP B 1 420 ? 10.336 51.688 22.516 1 83.25 420 ASP B C 1
ATOM 7581 O O . ASP B 1 420 ? 10.914 50.812 21.859 1 83.25 420 ASP B O 1
ATOM 7585 N N . ALA B 1 421 ? 9.039 51.812 22.625 1 87.62 421 ALA B N 1
ATOM 7586 C CA . ALA B 1 421 ? 8.266 50.688 22.156 1 87.62 421 ALA B CA 1
ATOM 7587 C C . ALA B 1 421 ? 8.016 50.75 20.656 1 87.62 421 ALA B C 1
ATOM 7589 O O . ALA B 1 421 ? 7.773 51.812 20.109 1 87.62 421 ALA B O 1
ATOM 7590 N N . THR B 1 422 ? 8.18 49.656 20.031 1 91.75 422 THR B N 1
ATOM 7591 C CA . THR B 1 422 ? 7.871 49.562 18.609 1 91.75 422 THR B CA 1
ATOM 7592 C C . THR B 1 422 ? 6.363 49.531 18.375 1 91.75 422 THR B C 1
ATOM 7594 O O . THR B 1 422 ? 5.59 49.344 19.312 1 91.75 422 THR B O 1
ATOM 7597 N N . ALA B 1 423 ? 5.977 49.844 17.141 1 92.56 423 ALA B N 1
ATOM 7598 C CA . ALA B 1 423 ? 4.555 49.812 16.797 1 92.56 423 ALA B CA 1
ATOM 7599 C C . ALA B 1 423 ? 3.918 48.5 17.172 1 92.56 423 ALA B C 1
ATOM 7601 O O . ALA B 1 423 ? 2.857 48.469 17.797 1 92.56 423 ALA B O 1
ATOM 7602 N N . VAL B 1 424 ? 4.559 47.406 16.812 1 94.81 424 VAL B N 1
ATOM 7603 C CA . VAL B 1 424 ? 4.035 46.062 17.109 1 94.81 424 VAL B CA 1
ATOM 7604 C C . VAL B 1 424 ? 4.07 45.812 18.609 1 94.81 424 VAL B C 1
ATOM 7606 O O . VAL B 1 424 ? 3.182 45.156 19.156 1 94.81 424 VAL B O 1
ATOM 7609 N N . GLY B 1 425 ? 5.09 46.312 19.234 1 93.94 425 GLY B N 1
ATOM 7610 C CA . GLY B 1 425 ? 5.156 46.219 20.688 1 93.94 425 GLY B CA 1
ATOM 7611 C C . GLY B 1 425 ? 3.961 46.844 21.391 1 93.94 425 GLY B C 1
ATOM 7612 O O . GLY B 1 425 ? 3.416 46.25 22.328 1 93.94 425 GLY B O 1
ATOM 7613 N N . ILE B 1 426 ? 3.596 48 20.938 1 93.75 426 ILE B N 1
ATOM 7614 C CA . ILE B 1 426 ? 2.447 48.719 21.5 1 93.75 426 ILE B CA 1
ATOM 7615 C C . ILE B 1 426 ? 1.181 47.906 21.297 1 93.75 426 ILE B C 1
ATOM 7617 O O . ILE B 1 426 ? 0.347 47.781 22.188 1 93.75 426 ILE B O 1
ATOM 7621 N N . VAL B 1 427 ? 1.08 47.344 20.109 1 95.38 427 VAL B N 1
ATOM 7622 C CA . VAL B 1 427 ? -0.071 46.531 19.766 1 95.38 427 VAL B CA 1
ATOM 7623 C C . VAL B 1 427 ? -0.129 45.312 20.703 1 95.38 427 VAL B C 1
ATOM 7625 O O . VAL B 1 427 ? -1.185 45 21.25 1 95.38 427 VAL B O 1
ATOM 7628 N N . LEU B 1 428 ? 0.997 44.625 20.891 1 95.56 428 LEU B N 1
ATOM 7629 C CA . LEU B 1 428 ? 1.076 43.438 21.734 1 95.56 428 LEU B CA 1
ATOM 7630 C C . LEU B 1 428 ? 0.749 43.781 23.188 1 95.56 428 LEU B C 1
ATOM 7632 O O . LEU B 1 428 ? 0.088 43 23.875 1 95.56 428 LEU B O 1
ATOM 7636 N N . ASP B 1 429 ? 1.186 44.906 23.594 1 93.19 429 ASP B N 1
ATOM 7637 C CA . ASP B 1 429 ? 0.879 45.344 24.953 1 93.19 429 ASP B CA 1
ATOM 7638 C C . ASP B 1 429 ? -0.618 45.594 25.125 1 93.19 429 ASP B C 1
ATOM 7640 O O . ASP B 1 429 ? -1.19 45.25 26.156 1 93.19 429 ASP B O 1
ATOM 7644 N N . ALA B 1 430 ? -1.187 46.25 24.125 1 94.75 430 ALA B N 1
ATOM 7645 C CA . ALA B 1 430 ? -2.629 46.5 24.141 1 94.75 430 ALA B CA 1
ATOM 7646 C C . ALA B 1 430 ? -3.396 45.188 24.219 1 94.75 430 ALA B C 1
ATOM 7648 O O . ALA B 1 430 ? -4.398 45.062 24.938 1 94.75 430 ALA B O 1
ATOM 7649 N N . LEU B 1 431 ? -2.877 44.125 23.516 1 95.5 431 LEU B N 1
ATOM 7650 C CA . LEU B 1 431 ? -3.523 42.812 23.469 1 95.5 431 LEU B CA 1
ATOM 7651 C C . LEU B 1 431 ? -3.316 42.062 24.781 1 95.5 431 LEU B C 1
ATOM 7653 O O . LEU B 1 431 ? -4.004 41.094 25.047 1 95.5 431 LEU B O 1
ATOM 7657 N N . SER B 1 432 ? -2.418 42.5 25.609 1 93.06 432 SER B N 1
ATOM 7658 C CA . SER B 1 432 ? -2.119 41.844 26.875 1 93.06 432 SER B CA 1
ATOM 7659 C C . SER B 1 432 ? -2.99 42.406 28 1 93.06 432 SER B C 1
ATOM 7661 O O . SER B 1 432 ? -2.998 41.875 29.109 1 93.06 432 SER B O 1
ATOM 7663 N N . ILE B 1 433 ? -3.697 43.469 27.672 1 92.06 433 ILE B N 1
ATOM 7664 C CA . ILE B 1 433 ? -4.609 44.031 28.656 1 92.06 433 ILE B CA 1
ATOM 7665 C C . ILE B 1 433 ? -5.734 43.031 28.953 1 92.06 433 ILE B C 1
ATOM 7667 O O . ILE B 1 433 ? -6.316 42.469 28.031 1 92.06 433 ILE B O 1
ATOM 7671 N N . ASP B 1 434 ? -6.035 42.844 30.188 1 90 434 ASP B N 1
ATOM 7672 C CA . ASP B 1 434 ? -7.074 41.906 30.594 1 90 434 ASP B CA 1
ATOM 7673 C C . ASP B 1 434 ? -8.422 42.281 29.969 1 90 434 ASP B C 1
ATOM 7675 O O . ASP B 1 434 ? -8.836 43.438 30.031 1 90 434 ASP B O 1
ATOM 7679 N N . ASP B 1 435 ? -9.07 41.406 29.359 1 91.88 435 ASP B N 1
ATOM 7680 C CA . ASP B 1 435 ? -10.414 41.5 28.797 1 91.88 435 ASP B CA 1
ATOM 7681 C C . ASP B 1 435 ? -10.477 42.625 27.75 1 91.88 435 ASP B C 1
ATOM 7683 O O . ASP B 1 435 ? -11.469 43.344 27.656 1 91.88 435 ASP B O 1
ATOM 7687 N N . TRP B 1 436 ? -9.359 42.812 27.062 1 94.06 436 TRP B N 1
ATOM 7688 C CA . TRP B 1 436 ? -9.328 43.844 26.016 1 94.06 436 TRP B CA 1
ATOM 7689 C C . TRP B 1 436 ? -10.477 43.625 25.031 1 94.06 436 TRP B C 1
ATOM 7691 O O . TRP B 1 436 ? -11.008 44.594 24.484 1 94.06 436 TRP B O 1
ATOM 7701 N N . SER B 1 437 ? -10.906 42.406 24.797 1 94.38 437 SER B N 1
ATOM 7702 C CA . SER B 1 437 ? -11.906 42.062 23.781 1 94.38 437 SER B CA 1
ATOM 7703 C C . SER B 1 437 ? -13.289 42.531 24.203 1 94.38 437 SER B C 1
ATOM 7705 O O . SER B 1 437 ? -14.203 42.594 23.375 1 94.38 437 SER B O 1
ATOM 7707 N N . ALA B 1 438 ? -13.406 42.875 25.438 1 93.5 438 ALA B N 1
ATOM 7708 C CA . ALA B 1 438 ? -14.68 43.344 25.953 1 93.5 438 ALA B CA 1
ATOM 7709 C C . ALA B 1 438 ? -14.742 44.875 25.922 1 93.5 438 ALA B C 1
ATOM 7711 O O . ALA B 1 438 ? -15.812 45.469 26.094 1 93.5 438 ALA B O 1
ATOM 7712 N N . ASP B 1 439 ? -13.641 45.531 25.672 1 93.81 439 ASP B N 1
ATOM 7713 C CA . ASP B 1 439 ? -13.57 47 25.594 1 93.81 439 ASP B CA 1
ATOM 7714 C C . ASP B 1 439 ? -13.82 47.469 24.172 1 93.81 439 ASP B C 1
ATOM 7716 O O . ASP B 1 439 ? -12.961 47.312 23.297 1 93.81 439 ASP B O 1
ATOM 7720 N N . PRO B 1 440 ? -14.867 48.125 23.922 1 95.06 440 PRO B N 1
ATOM 7721 C CA . PRO B 1 440 ? -15.234 48.531 22.562 1 95.06 440 PRO B CA 1
ATOM 7722 C C . PRO B 1 440 ? -14.219 49.469 21.922 1 95.06 440 PRO B C 1
ATOM 7724 O O . PRO B 1 440 ? -13.992 49.406 20.719 1 95.06 440 PRO B O 1
ATOM 7727 N N . ASP B 1 441 ? -13.641 50.281 22.734 1 94.69 441 ASP B N 1
ATOM 7728 C CA . ASP B 1 441 ? -12.688 51.25 22.172 1 94.69 441 ASP B CA 1
ATOM 7729 C C . ASP B 1 441 ? -11.398 50.531 21.734 1 94.69 441 ASP B C 1
ATOM 7731 O O . ASP B 1 441 ? -10.867 50.844 20.672 1 94.69 441 ASP B O 1
ATOM 7735 N N . LEU B 1 442 ? -10.945 49.688 22.547 1 95.19 442 LEU B N 1
ATOM 7736 C CA . LEU B 1 442 ? -9.758 48.906 22.188 1 95.19 442 LEU B CA 1
ATOM 7737 C C . LEU B 1 442 ? -10.016 48.031 20.969 1 95.19 442 LEU B C 1
ATOM 7739 O O . LEU B 1 442 ? -9.164 47.938 20.078 1 95.19 442 LEU B O 1
ATOM 7743 N N . VAL B 1 443 ? -11.148 47.438 20.953 1 96.62 443 VAL B N 1
ATOM 7744 C CA . VAL B 1 443 ? -11.531 46.562 19.844 1 96.62 443 VAL B CA 1
ATOM 7745 C C . VAL B 1 443 ? -11.57 47.344 18.547 1 96.62 443 VAL B C 1
ATOM 7747 O O . VAL B 1 443 ? -11.062 46.875 17.516 1 96.62 443 VAL B O 1
ATOM 7750 N N . ALA B 1 444 ? -12.094 48.469 18.609 1 96.31 444 ALA B N 1
ATOM 7751 C CA . ALA B 1 444 ? -12.227 49.312 17.422 1 96.31 444 ALA B CA 1
ATOM 7752 C C . ALA B 1 444 ? -10.859 49.781 16.922 1 96.31 444 ALA B C 1
ATOM 7754 O O . ALA B 1 444 ? -10.625 49.844 15.719 1 96.31 444 ALA B O 1
ATOM 7755 N N . ALA B 1 445 ? -10.023 50.094 17.859 1 95.81 445 ALA B N 1
ATOM 7756 C CA . ALA B 1 445 ? -8.711 50.625 17.5 1 95.81 445 ALA B CA 1
ATOM 7757 C C . ALA B 1 445 ? -7.809 49.5 16.969 1 95.81 445 ALA B C 1
ATOM 7759 O O . ALA B 1 445 ? -6.977 49.719 16.094 1 95.81 445 ALA B O 1
ATOM 7760 N N . LEU B 1 446 ? -7.977 48.344 17.469 1 97.19 446 LEU B N 1
ATOM 7761 C CA . LEU B 1 446 ? -7.109 47.219 17.141 1 97.19 446 LEU B CA 1
ATOM 7762 C C . LEU B 1 446 ? -7.543 46.562 15.836 1 97.19 446 LEU B C 1
ATOM 7764 O O . LEU B 1 446 ? -6.727 45.938 15.148 1 97.19 446 LEU B O 1
ATOM 7768 N N . LYS B 1 447 ? -8.734 46.656 15.453 1 97.06 447 LYS B N 1
ATOM 7769 C CA . LYS B 1 447 ? -9.336 45.938 14.336 1 97.06 447 LYS B CA 1
ATOM 7770 C C . LYS B 1 447 ? -8.562 46.188 13.047 1 97.06 447 LYS B C 1
ATOM 7772 O O . LYS B 1 447 ? -8.078 45.219 12.422 1 97.06 447 LYS B O 1
ATOM 7777 N N . PRO B 1 448 ? -8.406 47.375 12.617 1 95.94 448 PRO B N 1
ATOM 7778 C CA . PRO B 1 448 ? -7.711 47.594 11.344 1 95.94 448 PRO B CA 1
ATOM 7779 C C . PRO B 1 448 ? -6.258 47.125 11.391 1 95.94 448 PRO B C 1
ATOM 7781 O O . PRO B 1 448 ? -5.727 46.625 10.391 1 95.94 448 PRO B O 1
ATOM 7784 N N . ILE B 1 449 ? -5.617 47.219 12.547 1 96.19 449 ILE B N 1
ATOM 7785 C CA . ILE B 1 449 ? -4.219 46.844 12.703 1 96.19 449 ILE B CA 1
ATOM 7786 C C . ILE B 1 449 ? -4.09 45.312 12.602 1 96.19 449 ILE B C 1
ATOM 7788 O O . ILE B 1 449 ? -3.279 44.812 11.828 1 96.19 449 ILE B O 1
ATOM 7792 N N . MET B 1 450 ? -4.918 44.688 13.344 1 97.19 450 MET B N 1
ATOM 7793 C CA . MET B 1 450 ? -4.832 43.219 13.422 1 97.19 450 MET B CA 1
ATOM 7794 C C . MET B 1 450 ? -5.246 42.562 12.109 1 97.19 450 MET B C 1
ATOM 7796 O O . MET B 1 450 ? -4.66 41.562 11.688 1 97.19 450 MET B O 1
ATOM 7800 N N . LEU B 1 451 ? -6.254 43.094 11.445 1 97.12 451 LEU B N 1
ATOM 7801 C CA . LEU B 1 451 ? -6.668 42.562 10.148 1 97.12 451 LEU B CA 1
ATOM 7802 C C . LEU B 1 451 ? -5.543 42.688 9.133 1 97.12 451 LEU B C 1
ATOM 7804 O O . LEU B 1 451 ? -5.289 41.75 8.375 1 97.12 451 LEU B O 1
ATOM 7808 N N . LYS B 1 452 ? -4.906 43.75 9.125 1 95.69 452 LYS B N 1
ATOM 7809 C CA . LYS B 1 452 ? -3.803 43.969 8.188 1 95.69 452 LYS B CA 1
ATOM 7810 C C . LYS B 1 452 ? -2.635 43.031 8.5 1 95.69 452 LYS B C 1
ATOM 7812 O O . LYS B 1 452 ? -2.053 42.438 7.59 1 95.69 452 LYS B O 1
ATOM 7817 N N . LEU B 1 453 ? -2.291 42.938 9.781 1 96.25 453 LEU B N 1
ATOM 7818 C CA . LEU B 1 453 ? -1.213 42.031 10.195 1 96.25 453 LEU B CA 1
ATOM 7819 C C . LEU B 1 453 ? -1.557 40.594 9.875 1 96.25 453 LEU B C 1
ATOM 7821 O O . LEU B 1 453 ? -0.695 39.812 9.438 1 96.25 453 LEU B O 1
ATOM 7825 N N . GLY B 1 454 ? -2.812 40.219 10.133 1 97.38 454 GLY B N 1
ATOM 7826 C CA . GLY B 1 454 ? -3.256 38.875 9.805 1 97.38 454 GLY B CA 1
ATOM 7827 C C . GLY B 1 454 ? -3.172 38.562 8.32 1 97.38 454 GLY B C 1
ATOM 7828 O O . GLY B 1 454 ? -2.676 37.5 7.93 1 97.38 454 GLY B O 1
ATOM 7829 N N . ALA B 1 455 ? -3.656 39.469 7.504 1 96.69 455 ALA B N 1
ATOM 7830 C CA . ALA B 1 455 ? -3.613 39.312 6.055 1 96.69 455 ALA B CA 1
ATOM 7831 C C . ALA B 1 455 ? -2.176 39.188 5.559 1 96.69 455 ALA B C 1
ATOM 7833 O O . ALA B 1 455 ? -1.877 38.406 4.66 1 96.69 455 ALA B O 1
ATOM 7834 N N . ARG B 1 456 ? -1.333 40 6.098 1 95.19 456 ARG B N 1
ATOM 7835 C CA . ARG B 1 456 ? 0.08 39.938 5.738 1 95.19 456 ARG B CA 1
ATOM 7836 C C . ARG B 1 456 ? 0.688 38.594 6.098 1 95.19 456 ARG B C 1
ATOM 7838 O O . ARG B 1 456 ? 1.412 38 5.297 1 95.19 456 ARG B O 1
ATOM 7845 N N . TYR B 1 457 ? 0.408 38.156 7.309 1 96.62 457 TYR B N 1
ATOM 7846 C CA . TYR B 1 457 ? 0.906 36.875 7.793 1 96.62 457 TYR B CA 1
ATOM 7847 C C . TYR B 1 457 ? 0.52 35.75 6.844 1 96.62 457 TYR B C 1
ATOM 7849 O O . TYR B 1 457 ? 1.341 34.875 6.535 1 96.62 457 TYR B O 1
ATOM 7857 N N . ILE B 1 458 ? -0.704 35.781 6.332 1 97.12 458 ILE B N 1
ATOM 7858 C CA . ILE B 1 458 ? -1.267 34.719 5.508 1 97.12 458 ILE B CA 1
ATOM 7859 C C . ILE B 1 458 ? -0.718 34.844 4.086 1 97.12 458 ILE B C 1
ATOM 7861 O O . ILE B 1 458 ? -0.348 33.812 3.479 1 97.12 458 ILE B O 1
ATOM 7865 N N . TYR B 1 459 ? -0.605 35.969 3.598 1 95.81 459 TYR B N 1
ATOM 7866 C CA . TYR B 1 459 ? -0.375 36.156 2.17 1 95.81 459 TYR B CA 1
ATOM 7867 C C . TYR B 1 459 ? 1.107 36.344 1.877 1 95.81 459 TYR B C 1
ATOM 7869 O O . TYR B 1 459 ? 1.63 35.812 0.901 1 95.81 459 TYR B O 1
ATOM 7877 N N . HIS B 1 460 ? 1.884 37.062 2.738 1 93.75 460 HIS B N 1
ATOM 7878 C CA . HIS B 1 460 ? 3.236 37.469 2.396 1 93.75 460 HIS B CA 1
ATOM 7879 C C . HIS B 1 460 ? 4.281 36.594 3.094 1 93.75 460 HIS B C 1
ATOM 7881 O O . HIS B 1 460 ? 5.375 36.406 2.568 1 93.75 460 HIS B O 1
ATOM 7887 N N . GLU B 1 461 ? 3.982 36.219 4.25 1 94.12 461 GLU B N 1
ATOM 7888 C CA . GLU B 1 461 ? 4.977 35.438 4.988 1 94.12 461 GLU B CA 1
ATOM 7889 C C . GLU B 1 461 ? 5.082 34 4.441 1 94.12 461 GLU B C 1
ATOM 7891 O O . GLU B 1 461 ? 4.07 33.312 4.289 1 94.12 461 GLU B O 1
ATOM 7896 N N . LYS B 1 462 ? 6.324 33.594 4.098 1 93.69 462 LYS B N 1
ATOM 7897 C CA . LYS B 1 462 ? 6.523 32.312 3.43 1 93.69 462 LYS B CA 1
ATOM 7898 C C . LYS B 1 462 ? 7.629 31.516 4.102 1 93.69 462 LYS B C 1
ATOM 7900 O O . LYS B 1 462 ? 8.477 32.094 4.797 1 93.69 462 LYS B O 1
ATOM 7905 N N . LYS B 1 463 ? 7.531 30.297 4 1 90.31 463 LYS B N 1
ATOM 7906 C CA . LYS B 1 463 ? 8.57 29.328 4.328 1 90.31 463 LYS B CA 1
ATOM 7907 C C . LYS B 1 463 ? 8.875 28.422 3.135 1 90.31 463 LYS B C 1
ATOM 7909 O O . LYS B 1 463 ? 8.047 27.594 2.746 1 90.31 463 LYS B O 1
ATOM 7914 N N . ARG B 1 464 ? 10.008 28.516 2.523 1 83.19 464 ARG B N 1
ATOM 7915 C CA . ARG B 1 464 ? 10.422 27.781 1.341 1 83.19 464 ARG B CA 1
ATOM 7916 C C . ARG B 1 464 ? 9.422 27.953 0.204 1 83.19 464 ARG B C 1
ATOM 7918 O O . ARG B 1 464 ? 8.977 26.969 -0.393 1 83.19 464 ARG B O 1
ATOM 7925 N N . GLY B 1 465 ? 8.883 29.125 0.12 1 86.5 465 GLY B N 1
ATOM 7926 C CA . GLY B 1 465 ? 8.008 29.469 -0.987 1 86.5 465 GLY B CA 1
ATOM 7927 C C . GLY B 1 465 ? 6.539 29.219 -0.691 1 86.5 465 GLY B C 1
ATOM 7928 O O . GLY B 1 465 ? 5.664 29.781 -1.364 1 86.5 465 GLY B O 1
ATOM 7929 N N . LYS B 1 466 ? 6.254 28.484 0.341 1 91.25 466 LYS B N 1
ATOM 7930 C CA . LYS B 1 466 ? 4.871 28.172 0.686 1 91.25 466 LYS B CA 1
ATOM 7931 C C . LYS B 1 466 ? 4.398 29 1.875 1 91.25 466 LYS B C 1
ATOM 7933 O O . LYS B 1 466 ? 5.211 29.609 2.574 1 91.25 466 LYS B O 1
ATOM 7938 N N . ALA B 1 467 ? 3.125 29.047 2.053 1 95.06 467 ALA B N 1
ATOM 7939 C CA . ALA B 1 467 ? 2.57 29.828 3.158 1 95.06 467 ALA B CA 1
ATOM 7940 C C . ALA B 1 467 ? 3.189 29.406 4.488 1 95.06 467 ALA B C 1
ATOM 7942 O O . ALA B 1 467 ? 3.377 28.219 4.742 1 95.06 467 ALA B O 1
ATOM 7943 N N . LEU B 1 468 ? 3.564 30.328 5.316 1 95.44 468 LEU B N 1
ATOM 7944 C CA . LEU B 1 468 ? 4.145 30.047 6.625 1 95.44 468 LEU B CA 1
ATOM 7945 C C . LEU B 1 468 ? 3.127 29.375 7.539 1 95.44 468 LEU B C 1
ATOM 7947 O O . LEU B 1 468 ? 3.473 28.453 8.281 1 95.44 468 LEU B O 1
ATOM 7951 N N . ASP B 1 469 ? 1.91 29.922 7.488 1 95.25 469 ASP B N 1
ATOM 7952 C CA . ASP B 1 469 ? 0.833 29.328 8.273 1 95.25 469 ASP B CA 1
ATOM 7953 C C . ASP B 1 469 ? 0.478 27.938 7.754 1 95.25 469 ASP B C 1
ATOM 7955 O O . ASP B 1 469 ? 0.088 27.797 6.594 1 95.25 469 ASP B O 1
ATOM 7959 N N . PRO B 1 470 ? 0.528 26.953 8.633 1 91.62 470 PRO B N 1
ATOM 7960 C CA . PRO B 1 470 ? 0.282 25.594 8.172 1 91.62 470 PRO B CA 1
ATOM 7961 C C . PRO B 1 470 ? -1.153 25.375 7.691 1 91.62 470 PRO B C 1
ATOM 7963 O O . PRO B 1 470 ? -1.395 24.594 6.777 1 91.62 470 PRO B O 1
ATOM 7966 N N . VAL B 1 471 ? -2.115 26.031 8.305 1 93.31 471 VAL B N 1
ATOM 7967 C CA . VAL B 1 471 ? -3.514 25.891 7.91 1 93.31 471 VAL B CA 1
ATOM 7968 C C . VAL B 1 471 ? -3.723 26.484 6.516 1 93.31 471 VAL B C 1
ATOM 7970 O O . VAL B 1 471 ? -4.395 25.891 5.676 1 93.31 471 VAL B O 1
ATOM 7973 N N . THR B 1 472 ? -3.09 27.625 6.289 1 95.56 472 THR B N 1
ATOM 7974 C CA . THR B 1 472 ? -3.148 28.219 4.961 1 95.56 472 THR B CA 1
ATOM 7975 C C . THR B 1 472 ? -2.496 27.312 3.924 1 95.56 472 THR B C 1
ATOM 7977 O O . THR B 1 472 ? -3.043 27.109 2.838 1 95.56 472 THR B O 1
ATOM 7980 N N . ASN B 1 473 ? -1.364 26.859 4.266 1 91.56 473 ASN B N 1
ATOM 7981 C CA . ASN B 1 473 ? -0.674 25.953 3.361 1 91.56 473 ASN B CA 1
ATOM 7982 C C . ASN B 1 473 ? -1.553 24.75 2.988 1 91.56 473 ASN B C 1
ATOM 7984 O O . ASN B 1 473 ? -1.586 24.344 1.828 1 91.56 473 ASN B O 1
ATOM 7988 N N . PHE B 1 474 ? -2.252 24.219 3.9 1 88 474 PHE B N 1
ATOM 7989 C CA . PHE B 1 474 ? -3.152 23.094 3.672 1 88 474 PHE B CA 1
ATOM 7990 C C . PHE B 1 474 ? -4.273 23.484 2.717 1 88 474 PHE B C 1
ATOM 7992 O O . PHE B 1 474 ? -4.527 22.781 1.733 1 88 474 PHE B O 1
ATOM 7999 N N . HIS B 1 475 ? -4.965 24.547 3.006 1 92.81 475 HIS B N 1
ATOM 8000 C CA . HIS B 1 475 ? -6.141 24.938 2.23 1 92.81 475 HIS B CA 1
ATOM 8001 C C . HIS B 1 475 ? -5.754 25.344 0.814 1 92.81 475 HIS B C 1
ATOM 8003 O O . HIS B 1 475 ? -6.41 24.953 -0.153 1 92.81 475 HIS B O 1
ATOM 8009 N N . VAL B 1 476 ? -4.719 26.109 0.741 1 92.19 476 VAL B N 1
ATOM 8010 C CA . VAL B 1 476 ? -4.316 26.578 -0.584 1 92.19 476 VAL B CA 1
ATOM 8011 C C . VAL B 1 476 ? -3.791 25.391 -1.402 1 92.19 476 VAL B C 1
ATOM 8013 O O . VAL B 1 476 ? -4.004 25.328 -2.615 1 92.19 476 VAL B O 1
ATOM 8016 N N . ARG B 1 477 ? -3.182 24.469 -0.742 1 86 477 ARG B N 1
ATOM 8017 C CA . ARG B 1 477 ? -2.742 23.25 -1.398 1 86 477 ARG B CA 1
ATOM 8018 C C . ARG B 1 477 ? -3.932 22.438 -1.908 1 86 477 ARG B C 1
ATOM 8020 O O . ARG B 1 477 ? -3.816 21.719 -2.898 1 86 477 ARG B O 1
ATOM 8027 N N . ASN B 1 478 ? -5.043 22.609 -1.189 1 84.25 478 ASN B N 1
ATOM 8028 C CA . ASN B 1 478 ? -6.262 21.922 -1.605 1 84.25 478 ASN B CA 1
ATOM 8029 C C . ASN B 1 478 ? -7.059 22.75 -2.605 1 84.25 478 ASN B C 1
ATOM 8031 O O . ASN B 1 478 ? -8.203 22.438 -2.914 1 84.25 478 ASN B O 1
ATOM 8035 N N . GLY B 1 479 ? -6.473 23.859 -3.059 1 88.38 479 GLY B N 1
ATOM 8036 C CA . GLY B 1 479 ? -7.047 24.625 -4.148 1 88.38 479 GLY B CA 1
ATOM 8037 C C . GLY B 1 479 ? -7.941 25.75 -3.668 1 88.38 479 GLY B C 1
ATOM 8038 O O . GLY B 1 479 ? -8.766 26.266 -4.43 1 88.38 479 GLY B O 1
ATOM 8039 N N . ALA B 1 480 ? -7.738 26.172 -2.49 1 95.06 480 ALA B N 1
ATOM 8040 C CA . ALA B 1 480 ? -8.625 27.188 -1.916 1 95.06 480 ALA B CA 1
ATOM 8041 C C . ALA B 1 480 ? -8.148 28.594 -2.258 1 95.06 480 ALA B C 1
ATOM 8043 O O . ALA B 1 480 ? -7.004 28.781 -2.686 1 95.06 480 ALA B O 1
ATOM 8044 N N . ILE B 1 481 ? -9.031 29.547 -2.111 1 97.5 481 ILE B N 1
ATOM 8045 C CA . ILE B 1 481 ? -8.789 30.969 -2.271 1 97.5 481 ILE B CA 1
ATOM 8046 C C . ILE B 1 481 ? -8.82 31.656 -0.908 1 97.5 481 ILE B C 1
ATOM 8048 O O . ILE B 1 481 ? -9.711 31.391 -0.096 1 97.5 481 ILE B O 1
ATOM 8052 N N . PHE B 1 482 ? -7.797 32.469 -0.648 1 98.19 482 PHE B N 1
ATOM 8053 C CA . PHE B 1 482 ? -7.848 33.344 0.521 1 98.19 482 PHE B CA 1
ATOM 8054 C C . PHE B 1 482 ? -8.945 34.375 0.37 1 98.19 482 PHE B C 1
ATOM 8056 O O . PHE B 1 482 ? -8.727 35.438 -0.229 1 98.19 482 PHE B O 1
ATOM 8063 N N . GLU B 1 483 ? -10.07 34.125 1.048 1 98.12 483 GLU B N 1
ATOM 8064 C CA . GLU B 1 483 ? -11.289 34.844 0.692 1 98.12 483 GLU B CA 1
ATOM 8065 C C . GLU B 1 483 ? -11.539 36 1.659 1 98.12 483 GLU B C 1
ATOM 8067 O O . GLU B 1 483 ? -11.969 37.094 1.248 1 98.12 483 GLU B O 1
ATOM 8072 N N . ARG B 1 484 ? -11.367 35.688 2.916 1 98.06 484 ARG B N 1
ATOM 8073 C CA . ARG B 1 484 ? -11.766 36.688 3.883 1 98.06 484 ARG B CA 1
ATOM 8074 C C . ARG B 1 484 ? -11.086 36.469 5.23 1 98.06 484 ARG B C 1
ATOM 8076 O O . ARG B 1 484 ? -10.938 35.312 5.668 1 98.06 484 ARG B O 1
ATOM 8083 N N . ILE B 1 485 ? -10.641 37.531 5.859 1 98.06 485 ILE B N 1
ATOM 8084 C CA . ILE B 1 485 ? -10.141 37.5 7.23 1 98.06 485 ILE B CA 1
ATOM 8085 C C . ILE B 1 485 ? -11.18 38.125 8.164 1 98.06 485 ILE B C 1
ATOM 8087 O O . ILE B 1 485 ? -11.758 39.188 7.852 1 98.06 485 ILE B O 1
ATOM 8091 N N . ASN B 1 486 ? -11.477 37.469 9.266 1 98.19 486 ASN B N 1
ATOM 8092 C CA . ASN B 1 486 ? -12.547 37.906 10.164 1 98.19 486 ASN B CA 1
ATOM 8093 C C . ASN B 1 486 ? -12.016 38.281 11.539 1 98.19 486 ASN B C 1
ATOM 8095 O O . ASN B 1 486 ? -11.258 37.531 12.148 1 98.19 486 ASN B O 1
ATOM 8099 N N . TRP B 1 487 ? -12.398 39.438 11.945 1 97.19 487 TRP B N 1
ATOM 8100 C CA . TRP B 1 487 ? -12.039 39.969 13.266 1 97.19 487 TRP B CA 1
ATOM 8101 C C . TRP B 1 487 ? -12.977 39.406 14.336 1 97.19 487 TRP B C 1
ATOM 8103 O O . TRP B 1 487 ? -14.188 39.375 14.141 1 97.19 487 TRP B O 1
ATOM 8113 N N . LEU B 1 488 ? -12.375 38.938 15.484 1 96.5 488 LEU B N 1
ATOM 8114 C CA . LEU B 1 488 ? -13.094 38.438 16.641 1 96.5 488 LEU B CA 1
ATOM 8115 C C . LEU B 1 488 ? -14.039 37.312 16.25 1 96.5 488 LEU B C 1
ATOM 8117 O O . LEU B 1 488 ? -15.211 37.312 16.641 1 96.5 488 LEU B O 1
ATOM 8121 N N . ALA B 1 489 ? -13.562 36.438 15.422 1 97.19 489 ALA B N 1
ATOM 8122 C CA . ALA B 1 489 ? -14.367 35.344 14.891 1 97.19 489 ALA B CA 1
ATOM 8123 C C . ALA B 1 489 ? -14.43 34.188 15.875 1 97.19 489 ALA B C 1
ATOM 8125 O O . ALA B 1 489 ? -15.359 33.375 15.836 1 97.19 489 ALA B O 1
ATOM 8126 N N . ASP B 1 490 ? -13.477 34 16.719 1 95.69 490 ASP B N 1
ATOM 8127 C CA . ASP B 1 490 ? -13.43 33 17.766 1 95.69 490 ASP B CA 1
ATOM 8128 C C . ASP B 1 490 ? -12.961 33.594 19.094 1 95.69 490 ASP B C 1
ATOM 8130 O O . ASP B 1 490 ? -11.766 33.781 19.312 1 95.69 490 ASP B O 1
ATOM 8134 N N . LEU B 1 491 ? -13.82 33.719 20 1 93.25 491 LEU B N 1
ATOM 8135 C CA . LEU B 1 491 ? -13.516 34.406 21.25 1 93.25 491 LEU B CA 1
ATOM 8136 C C . LEU B 1 491 ? -13.258 33.406 22.375 1 93.25 491 LEU B C 1
ATOM 8138 O O . LEU B 1 491 ? -13.211 33.781 23.547 1 93.25 491 LEU B O 1
ATOM 8142 N N . SER B 1 492 ? -13.133 32.156 22 1 91.31 492 SER B N 1
ATOM 8143 C CA . SER B 1 492 ? -12.719 31.188 22.984 1 91.31 492 SER B CA 1
ATOM 8144 C C . SER B 1 492 ? -11.312 31.469 23.5 1 91.31 492 SER B C 1
ATOM 8146 O O . SER B 1 492 ? -10.57 32.25 22.891 1 91.31 492 SER B O 1
ATOM 8148 N N . LYS B 1 493 ? -10.93 30.906 24.688 1 92.19 493 LYS B N 1
ATOM 8149 C CA . LYS B 1 493 ? -9.586 31.078 25.234 1 92.19 493 LYS B CA 1
ATOM 8150 C C . LYS B 1 493 ? -8.523 30.672 24.219 1 92.19 493 LYS B C 1
ATOM 8152 O O . LYS B 1 493 ? -7.531 31.391 24.047 1 92.19 493 LYS B O 1
ATOM 8157 N N . LYS B 1 494 ? -8.758 29.609 23.531 1 92.5 494 LYS B N 1
ATOM 8158 C CA . LYS B 1 494 ? -7.824 29.109 22.531 1 92.5 494 LYS B CA 1
ATOM 8159 C C . LYS B 1 494 ? -7.758 30.047 21.328 1 92.5 494 LYS B C 1
ATOM 8161 O O . LYS B 1 494 ? -6.676 30.344 20.812 1 92.5 494 LYS B O 1
ATOM 8166 N N . GLY B 1 495 ? -8.922 30.531 20.891 1 94.19 495 GLY B N 1
ATOM 8167 C CA . GLY B 1 495 ? -8.977 31.438 19.75 1 94.19 495 GLY B CA 1
ATOM 8168 C C . GLY B 1 495 ? -8.273 32.75 20 1 94.19 495 GLY B C 1
ATOM 8169 O O . GLY B 1 495 ? -7.559 33.25 19.141 1 94.19 495 GLY B O 1
ATOM 8170 N N . LEU B 1 496 ? -8.414 33.219 21.188 1 94.88 496 LEU B N 1
ATOM 8171 C CA . LEU B 1 496 ? -7.77 34.5 21.562 1 94.88 496 LEU B CA 1
ATOM 8172 C C . LEU B 1 496 ? -6.258 34.312 21.672 1 94.88 496 LEU B C 1
ATOM 8174 O O . LEU B 1 496 ? -5.492 35.156 21.203 1 94.88 496 LEU B O 1
ATOM 8178 N N . ALA B 1 497 ? -5.871 33.219 22.219 1 94.75 497 ALA B N 1
ATOM 8179 C CA . ALA B 1 497 ? -4.449 32.938 22.438 1 94.75 497 ALA B CA 1
ATOM 8180 C C . ALA B 1 497 ? -3.725 32.719 21.109 1 94.75 497 ALA B C 1
ATOM 8182 O O . ALA B 1 497 ? -2.574 33.156 20.953 1 94.75 497 ALA B O 1
ATOM 8183 N N . GLN B 1 498 ? -4.379 32.188 20.125 1 95.25 498 GLN B N 1
ATOM 8184 C CA . GLN B 1 498 ? -3.727 31.781 18.891 1 95.25 498 GLN B CA 1
ATOM 8185 C C . GLN B 1 498 ? -3.701 32.938 17.891 1 95.25 498 GLN B C 1
ATOM 8187 O O . GLN B 1 498 ? -2.771 33.031 17.078 1 95.25 498 GLN B O 1
ATOM 8192 N N . SER B 1 499 ? -4.758 33.75 17.938 1 97.5 499 SER B N 1
ATOM 8193 C CA . SER B 1 499 ? -4.855 34.719 16.859 1 97.5 499 SER B CA 1
ATOM 8194 C C . SER B 1 499 ? -5.621 35.969 17.297 1 97.5 499 SER B C 1
ATOM 8196 O O . SER B 1 499 ? -6.133 36.719 16.469 1 97.5 499 SER B O 1
ATOM 8198 N N . SER B 1 500 ? -5.777 36.156 18.625 1 96.75 500 SER B N 1
ATOM 8199 C CA . SER B 1 500 ? -6.582 37.25 19.141 1 96.75 500 SER B CA 1
ATOM 8200 C C . SER B 1 500 ? -7.992 37.25 18.562 1 96.75 500 SER B C 1
ATOM 8202 O O . SER B 1 500 ? -8.562 38.281 18.266 1 96.75 500 SER B O 1
ATOM 8204 N N . GLY B 1 501 ? -8.484 36.031 18.234 1 96.69 501 GLY B N 1
ATOM 8205 C CA . GLY B 1 501 ? -9.867 35.812 17.844 1 96.69 501 GLY B CA 1
ATOM 8206 C C . GLY B 1 501 ? -10.07 35.844 16.344 1 96.69 501 GLY B C 1
ATOM 8207 O O . GLY B 1 501 ? -11.195 35.656 15.867 1 96.69 501 GLY B O 1
ATOM 8208 N N . MET B 1 502 ? -9.07 36 15.523 1 98 502 MET B N 1
ATOM 8209 C CA . MET B 1 502 ? -9.219 36.094 14.07 1 98 502 MET B CA 1
ATOM 8210 C C . MET B 1 502 ? -9.352 34.688 13.461 1 98 502 MET B C 1
ATOM 8212 O O . MET B 1 502 ? -8.812 33.719 13.984 1 98 502 MET B O 1
ATOM 8216 N N . MET B 1 503 ? -10.109 34.594 12.453 1 98.19 503 MET B N 1
ATOM 8217 C CA . MET B 1 503 ? -10.227 33.375 11.633 1 98.19 503 MET B CA 1
ATOM 8218 C C . MET B 1 503 ? -10.273 33.75 10.148 1 98.19 503 MET B C 1
ATOM 8220 O O . MET B 1 503 ? -10.422 34.906 9.789 1 98.19 503 MET B O 1
ATOM 8224 N N . ILE B 1 504 ? -10.078 32.75 9.344 1 98.19 504 ILE B N 1
ATOM 8225 C CA . ILE B 1 504 ? -9.977 33 7.91 1 98.19 504 ILE B CA 1
ATOM 8226 C C . ILE B 1 504 ? -11 32.156 7.172 1 98.19 504 ILE B C 1
ATOM 8228 O O . ILE B 1 504 ? -11.211 30.984 7.527 1 98.19 504 ILE B O 1
ATOM 8232 N N . ASN B 1 505 ? -11.633 32.719 6.164 1 98.38 505 ASN B N 1
ATOM 8233 C CA . ASN B 1 505 ? -12.406 31.953 5.191 1 98.38 505 ASN B CA 1
ATOM 8234 C C . ASN B 1 505 ? -11.578 31.594 3.963 1 98.38 505 ASN B C 1
ATOM 8236 O O . ASN B 1 505 ? -11.078 32.5 3.271 1 98.38 505 ASN B O 1
ATOM 8240 N N . TYR B 1 506 ? -11.414 30.359 3.746 1 97.88 506 TYR B N 1
ATOM 8241 C CA . TYR B 1 506 ? -10.891 29.859 2.477 1 97.88 506 TYR B CA 1
ATOM 8242 C C . TYR B 1 506 ? -12.023 29.359 1.585 1 97.88 506 TYR B C 1
ATOM 8244 O O . TYR B 1 506 ? -12.797 28.484 1.985 1 97.88 506 TYR B O 1
ATOM 8252 N N . LYS B 1 507 ? -12.125 29.906 0.443 1 97.88 507 LYS B N 1
ATOM 8253 C CA . LYS B 1 507 ? -13.211 29.547 -0.473 1 97.88 507 LYS B CA 1
ATOM 8254 C C . LYS B 1 507 ? -12.742 28.516 -1.497 1 97.88 507 LYS B C 1
ATOM 8256 O O . LYS B 1 507 ? -11.625 28.609 -2.016 1 97.88 507 LYS B O 1
ATOM 8261 N N . TYR B 1 508 ? -13.562 27.5 -1.679 1 95 508 TYR B N 1
ATOM 8262 C CA . TYR B 1 508 ? -13.297 26.484 -2.682 1 95 508 TYR B CA 1
ATOM 8263 C C . TYR B 1 508 ? -14.211 26.656 -3.889 1 95 508 TYR B C 1
ATOM 8265 O O . TYR B 1 508 ? -15.406 26.344 -3.82 1 95 508 TYR B O 1
ATOM 8273 N N . ASP B 1 509 ? -13.648 27.172 -4.965 1 94.12 509 ASP B N 1
ATOM 8274 C CA . ASP B 1 509 ? -14.328 27.203 -6.254 1 94.12 509 ASP B CA 1
ATOM 8275 C C . ASP B 1 509 ? -14.086 25.891 -7.02 1 94.12 509 ASP B C 1
ATOM 8277 O O . ASP B 1 509 ? -13.016 25.703 -7.605 1 94.12 509 ASP B O 1
ATOM 8281 N N . LEU B 1 510 ? -15.133 25.047 -7.094 1 88.75 510 LEU B N 1
ATOM 8282 C CA . LEU B 1 510 ? -15 23.688 -7.578 1 88.75 510 LEU B CA 1
ATOM 8283 C C . LEU B 1 510 ? -14.477 23.656 -9.008 1 88.75 510 LEU B C 1
ATOM 8285 O O . LEU B 1 510 ? -13.82 22.703 -9.422 1 88.75 510 LEU B O 1
ATOM 8289 N N . VAL B 1 511 ? -14.633 24.672 -9.742 1 87.19 511 VAL B N 1
ATOM 8290 C CA . VAL B 1 511 ? -14.195 24.75 -11.133 1 87.19 511 VAL B CA 1
ATOM 8291 C C . VAL B 1 511 ? -12.695 25.031 -11.18 1 87.19 511 VAL B C 1
ATOM 8293 O O . VAL B 1 511 ? -11.992 24.562 -12.07 1 87.19 511 VAL B O 1
ATOM 8296 N N . HIS B 1 512 ? -12.227 25.734 -10.172 1 89.38 512 HIS B N 1
ATOM 8297 C CA . HIS B 1 512 ? -10.852 26.219 -10.25 1 89.38 512 HIS B CA 1
ATOM 8298 C C . HIS B 1 512 ? -9.961 25.531 -9.234 1 89.38 512 HIS B C 1
ATOM 8300 O O . HIS B 1 512 ? -8.789 25.891 -9.078 1 89.38 512 HIS B O 1
ATOM 8306 N N . VAL B 1 513 ? -10.406 24.609 -8.531 1 87.5 513 VAL B N 1
ATOM 8307 C CA . VAL B 1 513 ? -9.664 23.969 -7.457 1 87.5 513 VAL B CA 1
ATOM 8308 C C . VAL B 1 513 ? -8.367 23.375 -8.008 1 87.5 513 VAL B C 1
ATOM 8310 O O . VAL B 1 513 ? -7.293 23.594 -7.438 1 87.5 513 VAL B O 1
ATOM 8313 N N . GLU B 1 514 ? -8.406 22.75 -9.109 1 79.12 514 GLU B N 1
ATOM 8314 C CA . GLU B 1 514 ? -7.242 22.094 -9.688 1 79.12 514 GLU B CA 1
ATOM 8315 C C . GLU B 1 514 ? -6.23 23.109 -10.203 1 79.12 514 GLU B C 1
ATOM 8317 O O . GLU B 1 514 ? -5.027 22.969 -9.984 1 79.12 514 GLU B O 1
ATOM 8322 N N . ALA B 1 515 ? -6.738 24.078 -10.859 1 82.75 515 ALA B N 1
ATOM 8323 C CA . ALA B 1 515 ? -5.867 25.125 -11.375 1 82.75 515 ALA B CA 1
ATOM 8324 C C . ALA B 1 515 ? -5.168 25.875 -10.234 1 82.75 515 ALA B C 1
ATOM 8326 O O . ALA B 1 515 ? -3.979 26.188 -10.328 1 82.75 515 ALA B O 1
ATOM 8327 N N . ASN B 1 516 ? -5.863 26.172 -9.18 1 88.62 516 ASN B N 1
ATOM 8328 C CA . ASN B 1 516 ? -5.285 26.844 -8.023 1 88.62 516 ASN B CA 1
ATOM 8329 C C . ASN B 1 516 ? -4.203 25.984 -7.367 1 88.62 516 ASN B C 1
ATOM 8331 O O . ASN B 1 516 ? -3.156 26.5 -6.969 1 88.62 516 ASN B O 1
ATOM 8335 N N . ASN B 1 517 ? -4.52 24.781 -7.227 1 83.31 517 ASN B N 1
ATOM 8336 C CA . ASN B 1 517 ? -3.551 23.844 -6.668 1 83.31 517 ASN B CA 1
ATOM 8337 C C . ASN B 1 517 ? -2.252 23.844 -7.469 1 83.31 517 ASN B C 1
ATOM 8339 O O . ASN B 1 517 ? -1.164 23.938 -6.902 1 83.31 517 ASN B O 1
ATOM 8343 N N . GLU B 1 518 ? -2.402 23.844 -8.758 1 76.56 518 GLU B N 1
ATOM 8344 C CA . GLU B 1 518 ? -1.247 23.812 -9.648 1 76.56 518 GLU B CA 1
ATOM 8345 C C . GLU B 1 518 ? -0.424 25.094 -9.539 1 76.56 518 GLU B C 1
ATOM 8347 O O . GLU B 1 518 ? 0.804 25.031 -9.43 1 76.56 518 GLU B O 1
ATOM 8352 N N . ASN B 1 519 ? -1.071 26.109 -9.547 1 84.06 519 ASN B N 1
ATOM 8353 C CA . ASN B 1 519 ? -0.401 27.406 -9.469 1 84.06 519 ASN B CA 1
ATOM 8354 C C . ASN B 1 519 ? 0.346 27.562 -8.148 1 84.06 519 ASN B C 1
ATOM 8356 O O . ASN B 1 519 ? 1.418 28.172 -8.109 1 84.06 519 ASN B O 1
ATOM 8360 N N . TYR B 1 520 ? -0.203 27.078 -7.121 1 87.25 520 TYR B N 1
ATOM 8361 C CA . TYR B 1 520 ? 0.437 27.172 -5.816 1 87.25 520 TYR B CA 1
ATOM 8362 C C . TYR B 1 520 ? 1.669 26.281 -5.742 1 87.25 520 TYR B C 1
ATOM 8364 O O . TYR B 1 520 ? 2.729 26.703 -5.281 1 87.25 520 TYR B O 1
ATOM 8372 N N . LEU B 1 521 ? 1.531 25.141 -6.176 1 75.75 521 LEU B N 1
ATOM 8373 C CA . LEU B 1 521 ? 2.617 24.172 -6.07 1 75.75 521 LEU B CA 1
ATOM 8374 C C . LEU B 1 521 ? 3.771 24.547 -6.992 1 75.75 521 LEU B C 1
ATOM 8376 O O . LEU B 1 521 ? 4.938 24.406 -6.621 1 75.75 521 LEU B O 1
ATOM 8380 N N . LEU B 1 522 ? 3.469 25.141 -8.141 1 73.44 522 LEU B N 1
ATOM 8381 C CA . LEU B 1 522 ? 4.5 25.406 -9.141 1 73.44 522 LEU B CA 1
ATOM 8382 C C . LEU B 1 522 ? 5.027 26.828 -9 1 73.44 522 LEU B C 1
ATOM 8384 O O . LEU B 1 522 ? 6.223 27.078 -9.18 1 73.44 522 LEU B O 1
ATOM 8388 N N . HIS B 1 523 ? 4.156 27.688 -8.656 1 82.94 523 HIS B N 1
ATOM 8389 C CA . HIS B 1 523 ? 4.535 29.094 -8.742 1 82.94 523 HIS B CA 1
ATOM 8390 C C . HIS B 1 523 ? 4.387 29.781 -7.387 1 82.94 523 HIS B C 1
ATOM 8392 O O . HIS B 1 523 ? 4.629 30.984 -7.266 1 82.94 523 HIS B O 1
ATOM 8398 N N . ASN B 1 524 ? 3.934 29.078 -6.398 1 89.5 524 ASN B N 1
ATOM 8399 C CA . ASN B 1 524 ? 3.797 29.609 -5.047 1 89.5 524 ASN B CA 1
ATOM 8400 C C . ASN B 1 524 ? 2.773 30.75 -4.992 1 89.5 524 ASN B C 1
ATOM 8402 O O . ASN B 1 524 ? 2.953 31.719 -4.254 1 89.5 524 ASN B O 1
ATOM 8406 N N . ILE B 1 525 ? 1.809 30.672 -5.855 1 91.56 525 ILE B N 1
ATOM 8407 C CA . ILE B 1 525 ? 0.797 31.719 -5.922 1 91.56 525 ILE B CA 1
ATOM 8408 C C . ILE B 1 525 ? -0.356 31.391 -4.977 1 91.56 525 ILE B C 1
ATOM 8410 O O . ILE B 1 525 ? -0.925 30.297 -5.047 1 91.56 525 ILE B O 1
ATOM 8414 N N . ILE B 1 526 ? -0.671 32.312 -4.148 1 96.12 526 ILE B N 1
ATOM 8415 C CA . ILE B 1 526 ? -1.839 32.188 -3.281 1 96.12 526 ILE B CA 1
ATOM 8416 C C . ILE B 1 526 ? -2.996 33 -3.863 1 96.12 526 ILE B C 1
ATOM 8418 O O . ILE B 1 526 ? -2.945 34.219 -3.9 1 96.12 526 ILE B O 1
ATOM 8422 N N . PRO B 1 527 ? -3.986 32.312 -4.344 1 96.56 527 PRO B N 1
ATOM 8423 C CA . PRO B 1 527 ? -5.148 33.094 -4.805 1 96.56 527 PRO B CA 1
ATOM 8424 C C . PRO B 1 527 ? -5.797 33.906 -3.689 1 96.56 527 PRO B C 1
ATOM 8426 O O . PRO B 1 527 ? -5.891 33.438 -2.551 1 96.56 527 PRO B O 1
ATOM 8429 N N . ILE B 1 528 ? -6.242 35.125 -4.023 1 96.88 528 ILE B N 1
ATOM 8430 C CA . ILE B 1 528 ? -6.711 36.031 -2.99 1 96.88 528 ILE B CA 1
ATOM 8431 C C . ILE B 1 528 ? -8.023 36.688 -3.432 1 96.88 528 ILE B C 1
ATOM 8433 O O . ILE B 1 528 ? -8.188 37 -4.605 1 96.88 528 ILE B O 1
ATOM 8437 N N . GLY B 1 529 ? -8.922 36.75 -2.525 1 96.12 529 GLY B N 1
ATOM 8438 C CA . GLY B 1 529 ? -10.195 37.406 -2.779 1 96.12 529 GLY B CA 1
ATOM 8439 C C . GLY B 1 529 ? -10.125 38.938 -2.66 1 96.12 529 GLY B C 1
ATOM 8440 O O . GLY B 1 529 ? -9.055 39.5 -2.426 1 96.12 529 GLY B O 1
ATOM 8441 N N . LEU B 1 530 ? -11.258 39.562 -2.756 1 95.38 530 LEU B N 1
ATOM 8442 C CA . LEU B 1 530 ? -11.336 41.031 -2.807 1 95.38 530 LEU B CA 1
ATOM 8443 C C . LEU B 1 530 ? -11.07 41.625 -1.435 1 95.38 530 LEU B C 1
ATOM 8445 O O . LEU B 1 530 ? -10.312 42.594 -1.318 1 95.38 530 LEU B O 1
ATOM 8449 N N . GLN B 1 531 ? -11.617 41.062 -0.461 1 95.69 531 GLN B N 1
ATOM 8450 C CA . GLN B 1 531 ? -11.547 41.656 0.874 1 95.69 531 GLN B CA 1
ATOM 8451 C C . GLN B 1 531 ? -10.109 41.656 1.397 1 95.69 531 GLN B C 1
ATOM 8453 O O . GLN B 1 531 ? -9.625 42.688 1.885 1 95.69 531 GLN B O 1
ATOM 8458 N N . PRO B 1 532 ? -9.477 40.562 1.377 1 96.56 532 PRO B N 1
ATOM 8459 C CA . PRO B 1 532 ? -8.094 40.594 1.841 1 96.56 532 PRO B CA 1
ATOM 8460 C C . PRO B 1 532 ? -7.215 41.531 1.011 1 96.56 532 PRO B C 1
ATOM 8462 O O . PRO B 1 532 ? -6.266 42.125 1.534 1 96.56 532 PRO B O 1
ATOM 8465 N N . GLN B 1 533 ? -7.527 41.688 -0.19 1 95.19 533 GLN B N 1
ATOM 8466 C CA . GLN B 1 533 ? -6.793 42.625 -1.025 1 95.19 533 GLN B CA 1
ATOM 8467 C C . GLN B 1 533 ? -6.957 44.031 -0.513 1 95.19 533 GLN B C 1
ATOM 8469 O O . GLN B 1 533 ? -5.988 44.812 -0.477 1 95.19 533 GLN B O 1
ATOM 8474 N N . GLN B 1 534 ? -8.102 44.312 -0.149 1 94.25 534 GLN B N 1
ATOM 8475 C CA . GLN B 1 534 ? -8.406 4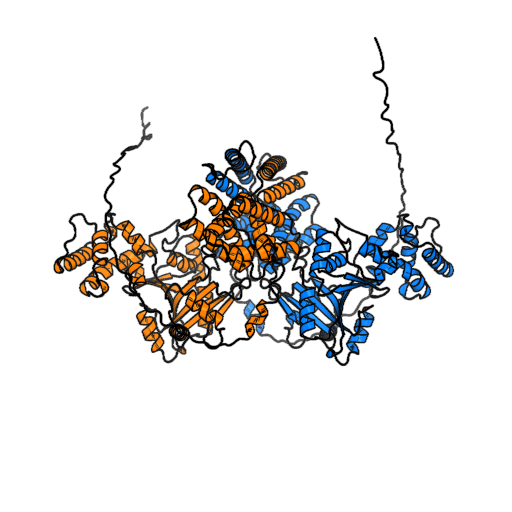5.656 0.375 1 94.25 534 GLN B CA 1
ATOM 8476 C C . GLN B 1 534 ? -7.719 45.875 1.716 1 94.25 534 GLN B C 1
ATOM 8478 O O . GLN B 1 534 ? -7.211 46.969 1.979 1 94.25 534 GLN B O 1
ATOM 8483 N N . VAL B 1 535 ? -7.703 44.875 2.449 1 93.38 535 VAL B N 1
ATOM 8484 C CA . VAL B 1 535 ? -7.09 44.969 3.77 1 93.38 535 VAL B CA 1
ATOM 8485 C C . VAL B 1 535 ? -5.586 45.188 3.629 1 93.38 535 VAL B C 1
ATOM 8487 O O . VAL B 1 535 ? -4.996 45.969 4.387 1 93.38 535 VAL B O 1
ATOM 8490 N N . LEU B 1 536 ? -5 44.562 2.662 1 91.25 536 LEU B N 1
ATOM 8491 C CA . LEU B 1 536 ? -3.562 44.656 2.439 1 91.25 536 LEU B CA 1
ATOM 8492 C C . LEU B 1 536 ? -3.209 45.969 1.734 1 91.25 536 LEU B C 1
ATOM 8494 O O . LEU B 1 536 ? -2.062 46.406 1.793 1 91.25 536 LEU B O 1
ATOM 8498 N N . GLY B 1 537 ? -4.16 46.719 1.331 1 79.06 537 GLY B N 1
ATOM 8499 C CA . GLY B 1 537 ? -3.906 47.969 0.64 1 79.06 537 GLY B CA 1
ATOM 8500 C C . GLY B 1 537 ? -3.393 47.781 -0.774 1 79.06 537 GLY B C 1
ATOM 8501 O O . GLY B 1 537 ? -2.77 48.688 -1.34 1 79.06 537 GLY B O 1
ATOM 8502 N N . ALA B 1 538 ? -3.207 46.438 -1.268 1 54.19 538 ALA B N 1
ATOM 8503 C CA . ALA B 1 538 ? -2.625 46.188 -2.582 1 54.19 538 ALA B CA 1
ATOM 8504 C C . ALA B 1 538 ? -3.549 46.656 -3.695 1 54.19 538 ALA B C 1
ATOM 8506 O O . ALA B 1 538 ? -4.754 46.406 -3.672 1 54.19 538 ALA B O 1
ATOM 8507 N N . ARG B 1 539 ? -3.322 47.719 -4.109 1 42.47 539 ARG B N 1
ATOM 8508 C CA . ARG B 1 539 ? -3.854 48.156 -5.402 1 42.47 539 ARG B CA 1
ATOM 8509 C C . ARG B 1 539 ? -3.83 47 -6.402 1 42.47 539 ARG B C 1
ATOM 8511 O O . ARG B 1 539 ? -2.947 46.125 -6.348 1 42.47 539 ARG B O 1
ATOM 8518 N N . THR B 1 540 ? -5.047 46.562 -7.039 1 36.62 540 THR B N 1
ATOM 8519 C CA . THR B 1 540 ? -5.207 45.625 -8.133 1 36.62 540 THR B CA 1
ATOM 8520 C C . THR B 1 540 ? -3.959 45.594 -9.016 1 36.62 540 THR B C 1
ATOM 8522 O O . THR B 1 540 ? -3.553 46.625 -9.562 1 36.62 540 THR B O 1
ATOM 8525 N N . ILE B 1 541 ? -2.891 44.781 -8.719 1 28.09 541 ILE B N 1
ATOM 8526 C CA . ILE B 1 541 ? -2.062 44.625 -9.906 1 28.09 541 ILE B CA 1
ATOM 8527 C C . ILE B 1 541 ? -2.908 44.094 -11.055 1 28.09 541 ILE B C 1
ATOM 8529 O O . ILE B 1 541 ? -3.68 43.125 -10.875 1 28.09 541 ILE B O 1
#

Organism: NCBI:txid53985

InterPro domains:
  IPR007956 Malonyl-CoA decarboxylase, C-terminal [PF05292] (242-509)
  IPR035372 Malonyl-CoA decarboxylase, N-terminal [PF17408] (144-239)
  IPR038351 Malonyl-CoA decarboxylase, N-terminal domain superfamily [G3DSA:1.20.140.90] (73-240)
  IPR038917 Malonyl-CoA decarboxylase [PTHR28641] (54-536)
  IPR042303 Malonyl-CoA decarboxylase, C-terminal catalytic domain superfamily [G3DSA:3.40.630.150] (241-538)

Sequence (1082 aa):
MTSMRGLWAARGALRRHVDRVLTADASLRLALPACDMGQRQFATSSEGGGDAKTDSAHQRQQSSFLRSVDLSSPAAQRKLSKLIQEVVKTKANTGDFVPQVVIQSLCTTYRGMNIDEKKQFLLILAQDLHIDPAVALQSAAQFEQNLTNVQDAHSGVVDWEHENVERYLRTFRNLRNALAPLYETFFQQILSQRENGMLFLVHLRADLLQVMRKNATHSEIPALRSLDASLKQFLASWFSVGFLKLERVTYEHSPGQLLEKIIRYEAVHPVGTIAELKRRLGNGRRCFAFFHPSIPDEPLVFVHVALMQEIASSMQSIRDETEQLTEASQAKAAIFYSISSTQKGLSGVDLGNFLIKEVAKALKTEHPHLKTFATLSPLPQFMSWLETQRYKTDVSLVSPLDLDALIDVLEERGTTAQPDATAVGIVLDALSIDDWSADPDLVAALKPIMLKLGARYIYHEKKRGKALDPVTNFHVRNGAIFERINWLADLSKKGLAQSSGMMINYKYDLVHVEANNENYLLHNIIPIGLQPQQVLGARTIMTSMRGLWAARGALRRHVDRVLTADASLRLALPACDMGQRQFATSSEGGGDAKTDSAHQRQQSSFLRSVDLSSPAAQRKLSKLIQEVVKTKANTGDFVPQVVIQSLCTTYRGMNIDEKKQFLLILAQDLHIDPAVALQSAAQFEQNLTNVQDAHSGVVDWEHENVERYLRTFRNLRNALAPLYETFFQQILSQRENGMLFLVHLRADLLQVMRKNATHSEIPALRSLDASLKQFLASWFSVGFLKLERVTYEHSPGQLLEKIIRYEAVHPVGTIAELKRRLGNGRRCFAFFHPSIPDEPLVFVHVALMQEIASSMQSIRDETEQLTEASQAKAAIFYSISSTQKGLSGVDLGNFLIKEVAKALKTEHPHLKTFATLSPLPQFMSWLETQRYKTDVSLVSPLDLDALIDVLEERGTTAQPDATAVGIVLDALSIDDWSADPDLVAALKPIMLKLGARYIYHEKKRGKALDPVTNFHVRNGAIFERINWLADLSKKGLAQSSGMMINYKYDLVHVEANNENYLLHNIIPIGLQPQQVLGARTI

Secondary structure (DSSP, 8-state):
-------------------------------------------------GGGGGGSTT-----GGGGG--TTSHHHHHHHHHHHHHHHHS---TT-HHHHHHHHHHHHHHHT--HHHHHHHHHIIIIITS--HHHHHHHHHHHHHHHHHHB-TTT-SB-TTSTTHHHHHHHHHHHHHHTS-HHHHHHHHHHHHSTTHHHHHHHHHHHHHHIIIII--TTTHHHHHHHHHHHHHHHHHHHSSS--EEEE--TTTS-HHHHHHHHHH--SS---SHHHHHHHHSTTEEEEEEEBTTBTTS-SEEEEEEEESS----HHHHHHHHHH-S-GGG--EEEEEEEEE--GGGTT----TTHHHHHHHHHHHH-TT--EEEE-B--TTHHHHHHHTTT---TTSS-HHHHHHHHHHHHHTT-PPPTT--HHHHHHHHHTSTTGGG-HHHHHHHHHHHHHHHHHHHHT-EETTEESSHHHHHHHHTT-EEEEEETT---SHHHHHHHTT-EEEEE--TTTHHHHHHHHHHH----B-HHHHHHHT----/-------------------------------------------------GGGGGGSTT-----GGGGG--TTSHHHHHHHHHHHHHHHHS---TT-SHHHHHHHHHHHHHHT--HHHHHHHHHIIIIITS--HHHHHHHHHHHHHHHHHHB-TTT-SB-TTSTTHHHHHHHHHHHHHHTS-HHHHHHHHHHHHSTTHHHHHHHHHHHHHHIIIII--TTTHHHHHHHHHHHHHHHHHHHSSS--EEEE--TTTS-HHHHHHHHHH--SS---SHHHHHHHTSTTEEEEEEEBTTBTTS-SEEEEEEEESS----HHHHHHHHHH-S-GGG--EEEEEEEEE--GGGTT----TTHHHHHHHHHHHH-TT--EEEE-B--TTHHHHHHHTTT---TTSS-HHHHHHHHHHHHHTT-PPPTT--HHHHHHHHHTSTTGGG-HHHHHHHHHHHHHHHHHHHHT-EETTEESSHHHHHHHHTT-EEEEEETT---SHHHHHHHTT-EEEEE--TTTHHHHHHHHHHH----B-HHHHHHHT----

pLDDT: mean 80.57, std 24.12, range [15.12, 98.38]

Solvent-accessible surface area (backbone atoms only — not comparable to full-atom values): 59984 Å² total; per-residue (Å²): 146,84,78,90,81,73,74,90,73,88,75,87,79,90,70,90,73,90,82,78,87,87,79,89,76,87,75,87,71,88,70,85,78,82,84,76,82,82,74,87,66,85,67,83,66,83,64,88,68,70,84,65,62,70,62,63,78,70,67,58,78,51,47,75,75,51,79,70,70,55,58,86,37,71,67,43,40,51,51,50,47,52,51,51,48,47,49,53,61,46,63,60,57,92,65,47,46,69,53,28,44,51,48,46,29,51,52,54,42,55,70,69,46,53,72,69,44,45,46,50,52,49,46,41,43,32,60,76,26,31,57,54,58,66,56,33,52,54,27,46,52,51,26,54,53,35,47,59,68,33,30,34,90,85,79,54,43,76,36,67,77,41,89,55,40,54,59,27,53,50,31,46,51,48,30,55,55,31,67,45,36,43,45,58,55,42,50,51,46,38,40,45,53,31,88,57,19,53,53,52,52,35,50,49,43,31,50,48,56,49,33,58,73,76,68,51,50,82,65,50,39,52,45,49,49,52,43,47,53,50,50,48,51,58,50,30,69,66,39,38,31,78,58,63,39,83,41,79,50,38,80,86,76,42,57,68,68,56,56,52,47,52,40,71,41,36,68,77,69,68,45,90,42,69,68,55,46,49,54,49,38,33,67,26,28,37,30,37,32,29,26,35,84,70,38,66,89,44,61,47,35,37,38,36,32,39,41,26,76,53,85,65,60,28,57,64,54,49,54,56,46,25,74,62,48,85,56,63,81,70,26,26,14,40,29,41,55,35,75,30,68,53,52,70,34,48,65,90,46,58,69,50,57,47,63,65,56,52,50,51,51,54,46,33,70,77,34,74,65,47,75,40,41,32,29,44,37,71,40,76,58,46,41,64,53,50,59,69,41,27,83,44,81,62,64,84,65,48,55,68,68,51,47,49,50,36,50,52,55,33,46,77,69,69,46,76,76,59,91,86,53,29,71,50,32,50,52,53,51,55,67,64,39,83,66,36,87,74,35,68,66,55,43,62,37,42,43,67,47,50,51,29,45,50,46,40,47,58,72,66,38,59,51,96,62,37,44,53,43,64,61,56,35,51,42,35,53,47,10,24,27,46,36,38,74,27,77,66,14,31,81,47,74,66,33,35,65,19,36,66,5,34,27,33,26,37,31,48,49,84,87,45,22,61,60,38,17,31,39,25,72,74,65,48,46,75,50,68,33,68,55,40,34,59,55,64,64,55,68,87,124,143,84,80,93,83,71,87,72,80,78,77,91,82,82,81,73,88,74,83,84,78,83,79,84,91,83,73,87,68,86,67,84,79,77,82,74,80,80,74,87,71,83,65,83,66,82,64,88,67,71,84,65,62,71,62,62,78,69,67,58,79,51,48,76,74,50,78,68,68,55,59,86,37,70,68,43,41,50,51,50,47,52,51,51,49,49,50,52,61,45,60,60,57,90,65,46,45,70,54,28,44,49,48,47,27,51,53,55,41,56,70,71,47,53,72,68,43,45,46,51,53,49,47,41,42,32,59,75,25,32,59,54,58,66,58,33,52,53,28,46,52,50,26,54,55,36,46,59,69,33,30,36,90,85,78,56,43,75,36,66,77,41,90,55,41,54,58,28,53,50,30,46,50,48,29,54,56,32,67,47,36,43,44,59,54,42,52,50,48,38,40,45,54,32,88,56,21,52,52,51,53,35,49,49,44,31,50,49,55,48,33,59,74,76,68,53,50,82,66,50,38,53,45,49,49,53,43,45,53,52,52,50,52,58,50,31,69,66,39,37,30,77,59,63,39,81,41,78,49,38,79,88,77,41,57,68,68,55,55,52,46,52,39,70,41,36,68,79,68,68,44,91,44,69,67,54,46,48,54,49,38,33,67,27,27,38,28,36,31,30,27,35,83,69,38,67,90,44,62,46,33,38,36,37,33,40,43,26,75,54,84,65,60,28,58,63,54,49,56,55,46,25,74,62,49,83,54,62,80,69,25,27,15,41,31,41,57,33,76,28,69,55,52,71,35,48,64,92,47,60,68,50,56,46,63,64,57,51,50,49,50,52,46,34,70,77,36,72,64,47,76,42,39,32,28,44,36,71,40,76,57,46,42,65,51,51,58,73,41,27,82,45,80,63,64,82,64,47,55,67,70,50,48,49,50,37,49,52,55,33,48,75,69,70,46,76,76,59,91,85,52,29,71,51,33,48,52,53,53,55,68,63,39,82,66,37,86,74,34,67,67,55,43,61,36,42,44,69,46,51,51,30,44,50,45,41,47,58,72,68,38,59,52,94,65,36,45,54,44,65,62,54,36,51,43,34,53,48,9,26,26,46,37,36,74,26,78,66,15,30,81,47,74,66,33,34,65,19,35,65,4,34,29,33,27,37,31,47,49,83,87,44,21,62,60,37,18,31,40,25,74,75,65,47,47,75,51,67,32,68,55,41,34,58,54,63,65,56,66,86,124